Protein 8JXO (pdb70)

B-factor: mean 21.48, std 13.14, range [0.66, 64.07]

Sequence (786 aa):
SECCELCVCQKEPGTFGALIAVNTITAIILVAAGAYMAWKTAAGLGWNTRPHGPEGPPEENWLSPGISILCGVMYAFKAIDWASYNDTGESTAFSLNQVWYSDYLITCPLLVLDFCITVNLRYKLVFSSSIACLLAIAVSTFIVDAPYRYYMYGIGLAGFICAGYALWNEINAQREKIPDSAWWYLSAGRLIFFAGWPFFPLLWTLSFHTSGVINEEWYFILHAILDILCKAVFGFFMLGFRLELEELDFKAIEAEQAKLEGSECCELCVCQKEPGTFGALIAVNTITAIILVAAGAYMAWKTAAGLGWNTRPHGPEGPPEENWLSPGISILCGVMYAFKAIDWASYNDTGESTAFSLNQVWYSDYLITCPLLVLDFCITVNLRYKLVFSSSIACLLAIAVSTFIVDAPYRYYMYGIGLAGFICAGYALWNEINAQREKIPDSAWWYLSAGRLIFFAGWPFFPLLWTLSFHTSGVINEEWYFILHAILDILCKAVFGFFMLGFRLELEELDFKAIEAEQAKLEGSECCELCVCQKEPGTFGALIAVNTITAIILVAAGAYMAWKTAAGLGWNTRPHGPEGPPEENWLSPGISILCGVMYAFKAIDWASYNDTGESTAFSLNQVWYSDYLITCPLLVLDFCITVNLRYKLVFSSSIACLLAIAVSTFIVDAPYRYYMYGIGLAGFICAGYALWNEINAQREKIPDSAWWYLSAGRLIFFAGWPFFPLLWTLSFHTSGVINEEWYFILHAILDILCKAVFGFFMLGFRLELEELDFKAIEAEQAKLEG

Radius of gyration: 27.54 Å; Cα contacts (8 Å, |Δi|>4): 1041; chains: 3; bounding box: 55×59×79 Å

Structure (mmCIF, N/CA/C/O backbone):
data_8JXO
#
_entry.id   8JXO
#
loop_
_entity.id
_entity.type
_entity.pdbx_description
1 polymer BlCHR2
2 non-polymer RETINAL
3 non-polymer 'POTASSIUM ION'
4 water water
#
loop_
_atom_site.group_PDB
_atom_site.id
_atom_site.type_symbol
_atom_site.label_atom_id
_atom_site.label_alt_id
_atom_site.label_comp_id
_atom_site.label_asym_id
_atom_site.label_entity_id
_atom_site.label_seq_id
_atom_site.pdbx_PDB_ins_code
_atom_site.Cartn_x
_atom_site.Cartn_y
_atom_site.Cartn_z
_atom_site.occupancy
_atom_site.B_iso_or_equiv
_atom_site.auth_seq_id
_atom_site.auth_comp_id
_atom_site.auth_asym_id
_atom_site.auth_atom_id
_atom_site.pdbx_PDB_model_num
ATOM 1 N N . SER A 1 2 ? 124.952 121.429 149.495 1.00 1.18 2 SER A N 1
ATOM 2 C CA . SER A 1 2 ? 123.593 120.914 149.407 1.00 1.18 2 SER A CA 1
ATOM 3 C C . SER A 1 2 ? 123.307 120.442 148.000 1.00 1.18 2 SER A C 1
ATOM 4 O O . SER A 1 2 ? 124.232 120.231 147.216 1.00 1.18 2 SER A O 1
ATOM 7 N N . GLU A 1 3 ? 122.032 120.244 147.678 1.00 1.57 3 GLU A N 1
ATOM 8 C CA . GLU A 1 3 ? 121.661 119.848 146.326 1.00 1.57 3 GLU A CA 1
ATOM 9 C C . GLU A 1 3 ? 122.076 120.963 145.393 1.00 1.57 3 GLU A C 1
ATOM 10 O O . GLU A 1 3 ? 122.603 120.714 144.310 1.00 1.57 3 GLU A O 1
ATOM 16 N N . CYS A 1 4 ? 121.847 122.201 145.814 1.00 2.44 4 CYS A N 1
ATOM 17 C CA . CYS A 1 4 ? 122.260 123.336 145.007 1.00 2.44 4 CYS A CA 1
ATOM 18 C C . CYS A 1 4 ? 123.709 123.666 145.302 1.00 2.44 4 CYS A C 1
ATOM 19 O O . CYS A 1 4 ? 124.083 123.854 146.459 1.00 2.44 4 CYS A O 1
ATOM 22 N N . CYS A 1 5 ? 124.531 123.728 144.265 1.00 1.58 5 CYS A N 1
ATOM 23 C CA . CYS A 1 5 ? 125.936 124.058 144.451 1.00 1.58 5 CYS A CA 1
ATOM 24 C C . CYS A 1 5 ? 126.062 125.532 144.783 1.00 1.58 5 CYS A C 1
ATOM 25 O O . CYS A 1 5 ? 125.171 126.313 144.471 1.00 1.58 5 CYS A O 1
ATOM 28 N N . GLU A 1 6 ? 127.159 125.921 145.420 1.00 1.16 6 GLU A N 1
ATOM 29 C CA . GLU A 1 6 ? 127.342 127.309 145.829 1.00 1.16 6 GLU A CA 1
ATOM 30 C C . GLU A 1 6 ? 127.019 128.310 144.735 1.00 1.16 6 GLU A C 1
ATOM 31 O O . GLU A 1 6 ? 126.378 129.327 144.991 1.00 1.16 6 GLU A O 1
ATOM 37 N N . LEU A 1 7 ? 127.459 128.033 143.513 1.00 2.19 7 LEU A N 1
ATOM 38 C CA . LEU A 1 7 ? 127.245 128.961 142.413 1.00 2.19 7 LEU A CA 1
ATOM 39 C C . LEU A 1 7 ? 126.064 128.571 141.543 1.00 2.19 7 LEU A C 1
ATOM 40 O O . LEU A 1 7 ? 126.212 128.399 140.340 1.00 2.19 7 LEU A O 1
ATOM 45 N N . CYS A 1 8 ? 124.890 128.436 142.142 1.00 1.94 8 CYS A N 1
ATOM 46 C CA . CYS A 1 8 ? 123.707 128.050 141.385 1.00 1.94 8 CYS A CA 1
ATOM 47 C C . CYS A 1 8 ? 122.583 129.053 141.555 1.00 1.94 8 CYS A C 1
ATOM 48 O O . CYS A 1 8 ? 122.637 129.906 142.437 1.00 1.94 8 CYS A O 1
ATOM 51 N N . VAL A 1 9 ? 121.567 128.966 140.701 1.00 4.40 9 VAL A N 1
ATOM 52 C CA . VAL A 1 9 ? 120.444 129.894 140.772 1.00 4.40 9 VAL A CA 1
ATOM 53 C C . VAL A 1 9 ? 119.486 129.465 141.861 1.00 4.40 9 VAL A C 1
ATOM 54 O O . VAL A 1 9 ? 118.551 130.184 142.194 1.00 4.40 9 VAL A O 1
ATOM 58 N N . CYS A 1 10 ? 119.722 128.291 142.432 1.00 3.07 10 CYS A N 1
ATOM 59 C CA . CYS A 1 10 ? 118.847 127.787 143.477 1.00 3.07 10 CYS A CA 1
ATOM 60 C C . CYS A 1 10 ? 119.274 128.331 144.823 1.00 3.07 10 CYS A C 1
ATOM 61 O O . CYS A 1 10 ? 118.593 128.130 145.824 1.00 3.07 10 CYS A O 1
ATOM 64 N N . GLN A 1 11 ? 120.404 129.027 144.854 1.00 4.93 11 GLN A N 1
ATOM 65 C CA . GLN A 1 11 ? 120.873 129.627 146.090 1.00 4.93 11 GLN A CA 1
ATOM 66 C C . GLN A 1 11 ? 120.478 131.090 146.132 1.00 4.93 11 GLN A C 1
ATOM 67 O O . GLN A 1 11 ? 120.675 131.762 147.141 1.00 4.93 11 GLN A O 1
ATOM 73 N N . LYS A 1 12 ? 119.917 131.589 145.038 1.00 3.79 12 LYS A N 1
ATOM 74 C CA . LYS A 1 12 ? 119.499 132.980 144.985 1.00 3.79 12 LYS A CA 1
ATOM 75 C C . LYS A 1 12 ? 118.138 133.143 145.632 1.00 3.79 12 LYS A C 1
ATOM 76 O O . LYS A 1 12 ? 117.266 132.293 145.461 1.00 3.79 12 LYS A O 1
ATOM 82 N N . GLU A 1 13 ? 117.946 134.228 146.372 1.00 4.51 13 GLU A N 1
ATOM 83 C CA . GLU A 1 13 ? 116.692 134.448 147.089 1.00 4.51 13 GLU A CA 1
ATOM 84 C C . GLU A 1 13 ? 115.583 134.977 146.192 1.00 4.51 13 GLU A C 1
ATOM 85 O O . GLU A 1 13 ? 115.854 135.586 145.162 1.00 4.51 13 GLU A O 1
ATOM 91 N N . PRO A 1 14 ? 114.321 134.735 146.575 1.00 4.78 14 PRO A N 1
ATOM 92 C CA . PRO A 1 14 ? 113.206 135.279 145.799 1.00 4.78 14 PRO A CA 1
ATOM 93 C C . PRO A 1 14 ? 113.290 136.790 145.686 1.00 4.78 14 PRO A C 1
ATOM 94 O O . PRO A 1 14 ? 113.455 137.467 146.697 1.00 4.78 14 PRO A O 1
ATOM 98 N N . GLY A 1 15 ? 113.180 137.316 144.474 1.00 3.53 15 GLY A N 1
ATOM 99 C CA . GLY A 1 15 ? 113.234 138.751 144.274 1.00 3.53 15 GLY A CA 1
ATOM 100 C C . GLY A 1 15 ? 114.518 139.191 143.609 1.00 3.53 15 GLY A C 1
ATOM 101 O O . GLY A 1 15 ? 114.648 140.345 143.206 1.00 3.53 15 GLY A O 1
ATOM 102 N N . THR A 1 16 ? 115.472 138.277 143.479 1.00 2.48 16 THR A N 1
ATOM 103 C CA . THR A 1 16 ? 116.755 138.623 142.888 1.00 2.48 16 THR A CA 1
ATOM 104 C C . THR A 1 16 ? 116.919 138.025 141.503 1.00 2.48 16 THR A C 1
ATOM 105 O O . THR A 1 16 ? 118.040 137.850 141.032 1.00 2.48 16 THR A O 1
ATOM 109 N N . PHE A 1 17 ? 115.815 137.719 140.836 1.00 2.09 17 PHE A N 1
ATOM 110 C CA . PHE A 1 17 ? 115.898 137.081 139.529 1.00 2.09 17 PHE A CA 1
ATOM 111 C C . PHE A 1 17 ? 115.522 138.011 138.393 1.00 2.09 17 PHE A C 1
ATOM 112 O O . PHE A 1 17 ? 115.470 137.582 137.247 1.00 2.09 17 PHE A O 1
ATOM 120 N N . GLY A 1 18 ? 115.260 139.280 138.695 1.00 1.52 18 GLY A N 1
ATOM 121 C CA . GLY A 1 18 ? 114.856 140.227 137.673 1.00 1.52 18 GLY A CA 1
ATOM 122 C C . GLY A 1 18 ? 115.743 140.252 136.453 1.00 1.52 18 GLY A C 1
ATOM 123 O O . GLY A 1 18 ? 115.241 140.280 135.339 1.00 1.52 18 GLY A O 1
ATOM 124 N N . ALA A 1 19 ? 117.057 140.235 136.653 1.00 1.75 19 ALA A N 1
ATOM 125 C CA . ALA A 1 19 ? 117.998 140.224 135.540 1.00 1.75 19 ALA A CA 1
ATOM 126 C C . ALA A 1 19 ? 117.753 139.053 134.614 1.00 1.75 19 ALA A C 1
ATOM 127 O O . ALA A 1 19 ? 117.688 139.223 133.411 1.00 1.75 19 ALA A O 1
ATOM 129 N N . LEU A 1 20 ? 117.611 137.865 135.177 1.00 1.71 20 LEU A N 1
ATOM 130 C CA . LEU A 1 20 ? 117.393 136.681 134.368 1.00 1.71 20 LEU A CA 1
ATOM 131 C C . LEU A 1 20 ? 116.093 136.748 133.586 1.00 1.71 20 LEU A C 1
ATOM 132 O O . LEU A 1 20 ? 116.080 136.441 132.405 1.00 1.71 20 LEU A O 1
ATOM 137 N N . ILE A 1 21 ? 115.003 137.162 134.222 1.00 1.05 21 ILE A N 1
ATOM 138 C CA . ILE A 1 21 ? 113.742 137.315 133.504 1.00 1.05 21 ILE A CA 1
ATOM 139 C C . ILE A 1 21 ? 113.921 138.295 132.364 1.00 1.05 21 ILE A C 1
ATOM 140 O O . ILE A 1 21 ? 113.544 138.000 131.242 1.00 1.05 21 ILE A O 1
ATOM 145 N N . ALA A 1 22 ? 114.510 139.453 132.643 1.00 1.43 22 ALA A N 1
ATOM 146 C CA . ALA A 1 22 ? 114.720 140.465 131.614 1.00 1.43 22 ALA A CA 1
ATOM 147 C C . ALA A 1 22 ? 115.514 139.938 130.434 1.00 1.43 22 ALA A C 1
ATOM 148 O O . ALA A 1 22 ? 115.062 140.028 129.307 1.00 1.43 22 ALA A O 1
ATOM 150 N N . VAL A 1 23 ? 116.688 139.378 130.685 1.00 1.46 23 VAL A N 1
ATOM 151 C CA . VAL A 1 23 ? 117.509 138.824 129.617 1.00 1.46 23 VAL A CA 1
ATOM 152 C C . VAL A 1 23 ? 116.718 137.812 128.810 1.00 1.46 23 VAL A C 1
ATOM 153 O O . VAL A 1 23 ? 116.671 137.895 127.590 1.00 1.46 23 VAL A O 1
ATOM 157 N N . ASN A 1 24 ? 116.046 136.886 129.477 1.00 0.98 24 ASN A N 1
ATOM 158 C CA . ASN A 1 24 ? 115.330 135.843 128.760 1.00 0.98 24 ASN A CA 1
ATOM 159 C C . ASN A 1 24 ? 114.107 136.341 128.001 1.00 0.98 24 ASN A C 1
ATOM 160 O O . ASN A 1 24 ? 113.784 135.793 126.960 1.00 0.98 24 ASN A O 1
ATOM 165 N N . THR A 1 25 ? 113.441 137.386 128.483 1.00 1.20 25 THR A N 1
ATOM 166 C CA . THR A 1 25 ? 112.322 137.948 127.731 1.00 1.20 25 THR A CA 1
ATOM 167 C C . THR A 1 25 ? 112.850 138.685 126.525 1.00 1.20 25 THR A C 1
ATOM 168 O O . THR A 1 25 ? 112.299 138.568 125.448 1.00 1.20 25 THR A O 1
ATOM 172 N N . ILE A 1 26 ? 113.921 139.446 126.702 1.00 1.65 26 ILE A N 1
ATOM 173 C CA . ILE A 1 26 ? 114.504 140.187 125.595 1.00 1.65 26 ILE A CA 1
ATOM 174 C C . ILE A 1 26 ? 114.953 139.226 124.502 1.00 1.65 26 ILE A C 1
ATOM 175 O O . ILE A 1 26 ? 114.645 139.426 123.339 1.00 1.65 26 ILE A O 1
ATOM 180 N N . THR A 1 27 ? 115.625 138.146 124.877 1.00 1.46 27 THR A N 1
ATOM 181 C CA . THR A 1 27 ? 116.073 137.185 123.890 1.00 1.46 27 THR A CA 1
ATOM 182 C C . THR A 1 27 ? 114.908 136.475 123.252 1.00 1.46 27 THR A C 1
ATOM 183 O O . THR A 1 27 ? 114.959 136.177 122.076 1.00 1.46 27 THR A O 1
ATOM 187 N N . ALA A 1 28 ? 113.848 136.211 124.005 1.00 1.63 28 ALA A N 1
ATOM 188 C CA . ALA A 1 28 ? 112.659 135.609 123.421 1.00 1.63 28 ALA A CA 1
ATOM 189 C C . ALA A 1 28 ? 112.135 136.507 122.335 1.00 1.63 28 ALA A C 1
ATOM 190 O O . ALA A 1 28 ? 111.914 136.059 121.225 1.00 1.63 28 ALA A O 1
ATOM 192 N N . ILE A 1 29 ? 111.937 137.782 122.649 1.00 2.04 29 ILE A N 1
ATOM 193 C CA . ILE A 1 29 ? 111.474 138.740 121.659 1.00 2.04 29 ILE A CA 1
ATOM 194 C C . ILE A 1 29 ? 112.394 138.743 120.450 1.00 2.04 29 ILE A C 1
ATOM 195 O O . ILE A 1 29 ? 111.934 138.546 119.342 1.00 2.04 29 ILE A O 1
ATOM 200 N N . ILE A 1 30 ? 113.692 138.934 120.661 1.00 3.19 30 ILE A N 1
ATOM 201 C CA . ILE A 1 30 ? 114.649 138.961 119.561 1.00 3.19 30 ILE A CA 1
ATOM 202 C C . ILE A 1 30 ? 114.527 137.724 118.691 1.00 3.19 30 ILE A C 1
ATOM 203 O O . ILE A 1 30 ? 114.313 137.839 117.499 1.00 3.19 30 ILE A O 1
ATOM 208 N N . LEU A 1 31 ? 114.622 136.544 119.283 1.00 3.59 31 LEU A N 1
ATOM 209 C CA . LEU A 1 31 ? 114.576 135.312 118.507 1.00 3.59 31 LEU A CA 1
ATOM 210 C C . LEU A 1 31 ? 113.263 135.143 117.759 1.00 3.59 31 LEU A C 1
ATOM 211 O O . LEU A 1 31 ? 113.265 134.806 116.584 1.00 3.59 31 LEU A O 1
ATOM 216 N N . VAL A 1 32 ? 112.143 135.392 118.425 1.00 3.69 32 VAL A N 1
ATOM 217 C CA . VAL A 1 32 ? 110.841 135.282 117.775 1.00 3.69 32 VAL A CA 1
ATOM 218 C C . VAL A 1 32 ? 110.708 136.294 116.644 1.00 3.69 32 VAL A C 1
ATOM 219 O O . VAL A 1 32 ? 110.324 135.928 115.545 1.00 3.69 32 VAL A O 1
ATOM 223 N N . ALA A 1 33 ? 111.072 137.550 116.887 1.00 4.06 33 ALA A N 1
ATOM 224 C CA . ALA A 1 33 ? 110.972 138.585 115.861 1.00 4.06 33 ALA A CA 1
ATOM 225 C C . ALA A 1 33 ? 111.930 138.367 114.701 1.00 4.06 33 ALA A C 1
ATOM 226 O O . ALA A 1 33 ? 111.596 138.679 113.566 1.00 4.06 33 ALA A O 1
ATOM 228 N N . ALA A 1 34 ? 113.115 137.841 114.974 1.00 4.08 34 ALA A N 1
ATOM 229 C CA . ALA A 1 34 ? 114.056 137.544 113.910 1.00 4.08 34 ALA A CA 1
ATOM 230 C C . ALA A 1 34 ? 113.476 136.440 113.077 1.00 4.08 34 ALA A C 1
ATOM 231 O O . ALA A 1 34 ? 113.482 136.516 111.859 1.00 4.08 34 ALA A O 1
ATOM 233 N N . GLY A 1 35 ? 112.957 135.414 113.734 1.00 4.49 35 GLY A N 1
ATOM 234 C CA . GLY A 1 35 ? 112.350 134.312 113.025 1.00 4.49 35 GLY A CA 1
ATOM 235 C C . GLY A 1 35 ? 111.123 134.731 112.262 1.00 4.49 35 GLY A C 1
ATOM 236 O O . GLY A 1 35 ? 110.838 134.172 111.222 1.00 4.49 35 GLY A O 1
ATOM 237 N N . ALA A 1 36 ? 110.392 135.716 112.770 1.00 9.14 36 ALA A N 1
ATOM 238 C CA . ALA A 1 36 ? 109.211 136.212 112.084 1.00 9.14 36 ALA A CA 1
ATOM 239 C C . ALA A 1 36 ? 109.594 137.029 110.872 1.00 9.14 36 ALA A C 1
ATOM 240 O O . ALA A 1 36 ? 108.892 136.998 109.873 1.00 9.14 36 ALA A O 1
ATOM 242 N N . TYR A 1 37 ? 110.695 137.768 110.942 1.00 11.56 37 TYR A N 1
ATOM 243 C CA . TYR A 1 37 ? 111.154 138.489 109.766 1.00 11.56 37 TYR A CA 1
ATOM 244 C C . TYR A 1 37 ? 111.595 137.477 108.740 1.00 11.56 37 TYR A C 1
ATOM 245 O O . TYR A 1 37 ? 111.277 137.606 107.570 1.00 11.56 37 TYR A O 1
ATOM 254 N N . MET A 1 38 ? 112.332 136.465 109.175 1.00 11.32 38 MET A N 1
ATOM 255 C CA . MET A 1 38 ? 112.783 135.429 108.268 1.00 11.32 38 MET A CA 1
ATOM 256 C C . MET A 1 38 ? 111.586 134.744 107.643 1.00 11.32 38 MET A C 1
ATOM 257 O O . MET A 1 38 ? 111.596 134.459 106.456 1.00 11.32 38 MET A O 1
ATOM 262 N N . ALA A 1 39 ? 110.544 134.493 108.432 1.00 19.80 39 ALA A N 1
ATOM 263 C CA . ALA A 1 39 ? 109.338 133.853 107.918 1.00 19.80 39 ALA A CA 1
ATOM 264 C C . ALA A 1 39 ? 108.651 134.735 106.910 1.00 19.80 39 ALA A C 1
ATOM 265 O O . ALA A 1 39 ? 108.249 134.267 105.856 1.00 19.80 39 ALA A O 1
ATOM 267 N N . TRP A 1 40 ? 108.519 136.015 107.220 1.00 35.61 40 TRP A N 1
ATOM 268 C CA . TRP A 1 40 ? 107.936 136.937 106.267 1.00 35.61 40 TRP A CA 1
ATOM 269 C C . TRP A 1 40 ? 108.754 136.945 104.986 1.00 35.61 40 TRP A C 1
ATOM 270 O O . TRP A 1 40 ? 108.204 136.800 103.915 1.00 35.61 40 TRP A O 1
ATOM 281 N N . LYS A 1 41 ? 110.066 137.105 105.090 1.00 32.58 41 LYS A N 1
ATOM 282 C CA . LYS A 1 41 ? 110.917 137.160 103.907 1.00 32.58 41 LYS A CA 1
ATOM 283 C C . LYS A 1 41 ? 110.768 135.917 103.039 1.00 32.58 41 LYS A C 1
ATOM 284 O O . LYS A 1 41 ? 110.702 136.023 101.817 1.00 32.58 41 LYS A O 1
ATOM 290 N N . THR A 1 42 ? 110.721 134.743 103.659 1.00 35.30 42 THR A N 1
ATOM 291 C CA . THR A 1 42 ? 110.603 133.513 102.893 1.00 35.30 42 THR A CA 1
ATOM 292 C C . THR A 1 42 ? 109.245 133.415 102.228 1.00 35.30 42 THR A C 1
ATOM 293 O O . THR A 1 42 ? 109.152 133.001 101.084 1.00 35.30 42 THR A O 1
ATOM 297 N N . ALA A 1 43 ? 108.192 133.802 102.934 1.00 40.14 43 ALA A N 1
ATOM 298 C CA . ALA A 1 43 ? 106.853 133.752 102.366 1.00 40.14 43 ALA A CA 1
ATOM 299 C C . ALA A 1 43 ? 106.659 134.794 101.287 1.00 40.14 43 ALA A C 1
ATOM 300 O O . ALA A 1 43 ? 106.198 134.472 100.195 1.00 40.14 43 ALA A O 1
ATOM 302 N N . ALA A 1 44 ? 107.007 136.042 101.579 1.00 38.10 44 ALA A N 1
ATOM 303 C CA . ALA A 1 44 ? 106.805 137.133 100.631 1.00 38.10 44 ALA A CA 1
ATOM 304 C C . ALA A 1 44 ? 107.355 136.862 99.247 1.00 38.10 44 ALA A C 1
ATOM 305 O O . ALA A 1 44 ? 106.672 137.091 98.251 1.00 38.10 44 ALA A O 1
ATOM 307 N N . GLY A 1 45 ? 108.588 136.387 99.168 1.00 41.47 45 GLY A N 1
ATOM 308 C CA . GLY A 1 45 ? 109.168 136.190 97.864 1.00 41.47 45 GLY A CA 1
ATOM 309 C C . GLY A 1 45 ? 110.376 135.308 97.750 1.00 41.47 45 GLY A C 1
ATOM 310 O O . GLY A 1 45 ? 110.819 134.712 98.726 1.00 41.47 45 GLY A O 1
ATOM 311 N N . LEU A 1 46 ? 110.915 135.224 96.545 1.00 34.82 46 LEU A N 1
ATOM 312 C CA . LEU A 1 46 ? 112.054 134.365 96.312 1.00 34.82 46 LEU A CA 1
ATOM 313 C C . LEU A 1 46 ? 113.347 135.044 96.697 1.00 34.82 46 LEU A C 1
ATOM 314 O O . LEU A 1 46 ? 113.950 134.691 97.700 1.00 34.82 46 LEU A O 1
ATOM 319 N N . GLY A 1 47 ? 113.779 136.026 95.922 1.00 34.06 47 GLY A N 1
ATOM 320 C CA . GLY A 1 47 ? 115.065 136.631 96.195 1.00 34.06 47 GLY A CA 1
ATOM 321 C C . GLY A 1 47 ? 115.067 137.864 97.053 1.00 34.06 47 GLY A C 1
ATOM 322 O O . GLY A 1 47 ? 114.216 138.033 97.921 1.00 34.06 47 GLY A O 1
ATOM 323 N N . TRP A 1 48 ? 116.033 138.739 96.812 1.00 25.82 48 TRP A N 1
ATOM 324 C CA . TRP A 1 48 ? 116.134 139.966 97.581 1.00 25.82 48 TRP A CA 1
ATOM 325 C C . TRP A 1 48 ? 115.007 140.903 97.228 1.00 25.82 48 TRP A C 1
ATOM 326 O O . TRP A 1 48 ? 114.511 141.634 98.083 1.00 25.82 48 TRP A O 1
ATOM 337 N N . ASN A 1 49 ? 114.590 140.887 95.970 1.00 22.76 49 ASN A N 1
ATOM 338 C CA . ASN A 1 49 ? 113.507 141.751 95.530 1.00 22.76 49 ASN A CA 1
ATOM 339 C C . ASN A 1 49 ? 112.173 141.037 95.592 1.00 22.76 49 ASN A C 1
ATOM 340 O O . ASN A 1 49 ? 111.335 141.251 94.719 1.00 22.76 49 ASN A O 1
ATOM 345 N N . THR A 1 50 ? 111.965 140.210 96.614 1.00 17.82 50 THR A N 1
ATOM 346 C CA . THR A 1 50 ? 110.716 139.459 96.793 1.00 17.82 50 THR A CA 1
ATOM 347 C C . THR A 1 50 ? 109.956 139.075 95.531 1.00 17.82 50 THR A C 1
ATOM 348 O O . THR A 1 50 ? 108.845 139.545 95.301 1.00 17.82 50 THR A O 1
ATOM 352 N N . ARG A 1 51 ? 110.560 138.235 94.701 1.00 14.25 51 ARG A N 1
ATOM 353 C CA . ARG A 1 51 ? 109.913 137.819 93.467 1.00 14.25 51 ARG A CA 1
ATOM 354 C C . ARG A 1 51 ? 108.803 136.843 93.796 1.00 14.25 51 ARG A C 1
ATOM 355 O O . ARG A 1 51 ? 109.015 135.910 94.559 1.00 14.25 51 ARG A O 1
ATOM 363 N N . PRO A 1 52 ? 107.609 137.055 93.230 1.00 21.34 52 PRO A N 1
ATOM 364 C CA . PRO A 1 52 ? 106.462 136.187 93.522 1.00 21.34 52 PRO A CA 1
ATOM 365 C C . PRO A 1 52 ? 106.850 134.722 93.503 1.00 21.34 52 PRO A C 1
ATOM 366 O O . PRO A 1 52 ? 107.423 134.277 92.514 1.00 21.34 52 PRO A O 1
ATOM 370 N N . HIS A 1 53 ? 106.534 133.983 94.560 1.00 21.78 53 HIS A N 1
ATOM 371 C CA . HIS A 1 53 ? 106.950 132.585 94.651 1.00 21.78 53 HIS A CA 1
ATOM 372 C C . HIS A 1 53 ? 106.404 131.678 93.557 1.00 21.78 53 HIS A C 1
ATOM 373 O O . HIS A 1 53 ? 107.075 131.424 92.556 1.00 21.78 53 HIS A O 1
ATOM 380 N N . GLY A 1 54 ? 105.200 131.161 93.752 1.00 21.74 54 GLY A N 1
ATOM 381 C CA . GLY A 1 54 ? 104.620 130.260 92.773 1.00 21.74 54 GLY A CA 1
ATOM 382 C C . GLY A 1 54 ? 103.515 129.411 93.356 1.00 21.74 54 GLY A C 1
ATOM 383 O O . GLY A 1 54 ? 103.122 129.606 94.505 1.00 21.74 54 GLY A O 1
ATOM 384 N N . PRO A 1 55 ? 103.004 128.458 92.570 1.00 26.39 55 PRO A N 1
ATOM 385 C CA . PRO A 1 55 ? 101.908 127.599 93.031 1.00 26.39 55 PRO A CA 1
ATOM 386 C C . PRO A 1 55 ? 102.290 126.797 94.263 1.00 26.39 55 PRO A C 1
ATOM 387 O O . PRO A 1 55 ? 101.533 126.773 95.229 1.00 26.39 55 PRO A O 1
ATOM 391 N N . GLU A 1 56 ? 103.448 126.147 94.230 1.00 17.19 56 GLU A N 1
ATOM 392 C CA . GLU A 1 56 ? 103.895 125.335 95.355 1.00 17.19 56 GLU A CA 1
ATOM 393 C C . GLU A 1 56 ? 104.275 126.183 96.557 1.00 17.19 56 GLU A C 1
ATOM 394 O O . GLU A 1 56 ? 104.212 125.717 97.692 1.00 17.19 56 GLU A O 1
ATOM 400 N N . GLY A 1 57 ? 104.680 127.423 96.316 1.00 12.69 57 GLY A N 1
ATOM 401 C CA . GLY A 1 57 ? 105.043 128.309 97.404 1.00 12.69 57 GLY A CA 1
ATOM 402 C C . GLY A 1 57 ? 106.448 128.065 97.903 1.00 12.69 57 GLY A C 1
ATOM 403 O O . GLY A 1 57 ? 107.230 127.377 97.249 1.00 12.69 57 GLY A O 1
ATOM 404 N N . PRO A 1 58 ? 106.783 128.632 99.069 1.00 11.34 58 PRO A N 1
ATOM 405 C CA . PRO A 1 58 ? 108.124 128.459 99.630 1.00 11.34 58 PRO A CA 1
ATOM 406 C C . PRO A 1 58 ? 108.388 127.010 99.980 1.00 11.34 58 PRO A C 1
ATOM 407 O O . PRO A 1 58 ? 107.503 126.349 100.518 1.00 11.34 58 PRO A O 1
ATOM 411 N N . PRO A 1 59 ? 109.590 126.510 99.671 1.00 9.94 59 PRO A N 1
ATOM 412 C CA . PRO A 1 59 ? 109.943 125.136 100.030 1.00 9.94 59 PRO A CA 1
ATOM 413 C C . PRO A 1 59 ? 109.801 124.890 101.527 1.00 9.94 59 PRO A C 1
ATOM 414 O O . PRO A 1 59 ? 109.920 125.823 102.315 1.00 9.94 59 PRO A O 1
ATOM 418 N N . GLU A 1 60 ? 109.561 123.649 101.925 1.00 6.54 60 GLU A N 1
ATOM 419 C CA . GLU A 1 60 ? 109.357 123.345 103.337 1.00 6.54 60 GLU A CA 1
ATOM 420 C C . GLU A 1 60 ? 110.611 123.562 104.160 1.00 6.54 60 GLU A C 1
ATOM 421 O O . GLU A 1 60 ? 110.537 123.742 105.372 1.00 6.54 60 GLU A O 1
ATOM 427 N N . GLU A 1 61 ? 111.767 123.541 103.512 1.00 8.65 61 GLU A N 1
ATOM 428 C CA . GLU A 1 61 ? 113.022 123.758 104.212 1.00 8.65 61 GLU A CA 1
ATOM 429 C C . GLU A 1 61 ? 113.274 125.240 104.418 1.00 8.65 61 GLU A C 1
ATOM 430 O O . GLU A 1 61 ? 114.101 125.619 105.243 1.00 8.65 61 GLU A O 1
ATOM 436 N N . ASN A 1 62 ? 112.575 126.084 103.670 1.00 5.82 62 ASN A N 1
ATOM 437 C CA . ASN A 1 62 ? 112.711 127.519 103.865 1.00 5.82 62 ASN A CA 1
ATOM 438 C C . ASN A 1 62 ? 112.112 127.894 105.205 1.00 5.82 62 ASN A C 1
ATOM 439 O O . ASN A 1 62 ? 112.312 129.006 105.672 1.00 5.82 62 ASN A O 1
ATOM 444 N N . TRP A 1 63 ? 111.363 126.982 105.817 1.00 4.47 63 TRP A N 1
ATOM 445 C CA . TRP A 1 63 ? 110.788 127.206 107.139 1.00 4.47 63 TRP A CA 1
ATOM 446 C C . TRP A 1 63 ? 111.597 126.633 108.284 1.00 4.47 63 TRP A C 1
ATOM 447 O O . TRP A 1 63 ? 111.333 126.952 109.433 1.00 4.47 63 TRP A O 1
ATOM 458 N N . LEU A 1 64 ? 112.570 125.779 107.991 1.00 3.66 64 LEU A N 1
ATOM 459 C CA . LEU A 1 64 ? 113.430 125.254 109.037 1.00 3.66 64 LEU A CA 1
ATOM 460 C C . LEU A 1 64 ? 114.129 126.408 109.726 1.00 3.66 64 LEU A C 1
ATOM 461 O O . LEU A 1 64 ? 114.078 126.509 110.940 1.00 3.66 64 LEU A O 1
ATOM 466 N N . SER A 1 65 ? 114.736 127.334 108.986 1.00 4.83 65 SER A N 1
ATOM 467 C CA . SER A 1 65 ? 115.466 128.469 109.599 1.00 4.83 65 SER A CA 1
ATOM 468 C C . SER A 1 65 ? 114.577 129.412 110.461 1.00 4.83 65 SER A C 1
ATOM 469 O O . SER A 1 65 ? 114.884 129.574 111.641 1.00 4.83 65 SER A O 1
ATOM 472 N N . PRO A 1 66 ? 113.502 130.068 109.892 1.00 2.34 66 PRO A N 1
ATOM 473 C CA . PRO A 1 66 ? 112.644 130.847 110.798 1.00 2.34 66 PRO A CA 1
ATOM 474 C C . PRO A 1 66 ? 112.169 129.971 111.927 1.00 2.34 66 PRO A C 1
ATOM 475 O O . PRO A 1 66 ? 112.144 130.413 113.075 1.00 2.34 66 PRO A O 1
ATOM 479 N N . GLY A 1 67 ? 111.799 128.739 111.606 1.00 1.95 67 GLY A N 1
ATOM 480 C CA . GLY A 1 67 ? 111.310 127.812 112.604 1.00 1.95 67 GLY A CA 1
ATOM 481 C C . GLY A 1 67 ? 112.147 127.761 113.848 1.00 1.95 67 GLY A C 1
ATOM 482 O O . GLY A 1 67 ? 111.631 128.023 114.908 1.00 1.95 67 GLY A O 1
ATOM 483 N N . ILE A 1 68 ? 113.426 127.433 113.726 1.00 1.94 68 ILE A N 1
ATOM 484 C CA . ILE A 1 68 ? 114.300 127.319 114.889 1.00 1.94 68 ILE A CA 1
ATOM 485 C C . ILE A 1 68 ? 114.310 128.595 115.709 1.00 1.94 68 ILE A C 1
ATOM 486 O O . ILE A 1 68 ? 114.112 128.553 116.911 1.00 1.94 68 ILE A O 1
ATOM 491 N N . SER A 1 69 ? 114.527 129.729 115.065 1.00 1.79 69 SER A N 1
ATOM 492 C CA . SER A 1 69 ? 114.546 130.999 115.771 1.00 1.79 69 SER A CA 1
ATOM 493 C C . SER A 1 69 ? 113.264 131.241 116.558 1.00 1.79 69 SER A C 1
ATOM 494 O O . SER A 1 69 ? 113.316 131.642 117.711 1.00 1.79 69 SER A O 1
ATOM 497 N N . ILE A 1 70 ? 112.113 130.994 115.946 1.00 1.21 70 ILE A N 1
ATOM 498 C CA . ILE A 1 70 ? 110.845 131.191 116.643 1.00 1.21 70 ILE A CA 1
ATOM 499 C C . ILE A 1 70 ? 110.693 130.220 117.807 1.00 1.21 70 ILE A C 1
ATOM 500 O O . ILE A 1 70 ? 110.299 130.614 118.899 1.00 1.21 70 ILE A O 1
ATOM 505 N N . LEU A 1 71 ? 111.026 128.955 117.592 1.00 0.76 71 LEU A N 1
ATOM 506 C CA . LEU A 1 71 ? 110.904 127.943 118.631 1.00 0.76 71 LEU A CA 1
ATOM 507 C C . LEU A 1 71 ? 111.844 128.236 119.786 1.00 0.76 71 LEU A C 1
ATOM 508 O O . LEU A 1 71 ? 111.477 128.052 120.951 1.00 0.76 71 LEU A O 1
ATOM 513 N N . CYS A 1 72 ? 113.045 128.713 119.477 1.00 0.66 72 CYS A N 1
ATOM 514 C CA . CYS A 1 72 ? 113.975 129.061 120.536 1.00 0.66 72 CYS A CA 1
ATOM 515 C C . CYS A 1 72 ? 113.473 130.273 121.295 1.00 0.66 72 CYS A C 1
ATOM 516 O O . CYS A 1 72 ? 113.752 130.419 122.471 1.00 0.66 72 CYS A O 1
ATOM 519 N N . GLY A 1 73 ? 112.711 131.120 120.620 1.00 0.75 73 GLY A N 1
ATOM 520 C CA . GLY A 1 73 ? 112.138 132.272 121.278 1.00 0.75 73 GLY A CA 1
ATOM 521 C C . GLY A 1 73 ? 111.016 131.822 122.172 1.00 0.75 73 GLY A C 1
ATOM 522 O O . GLY A 1 73 ? 110.857 132.354 123.247 1.00 0.75 73 GLY A O 1
ATOM 523 N N . VAL A 1 74 ? 110.236 130.838 121.744 1.00 0.84 74 VAL A N 1
ATOM 524 C CA . VAL A 1 74 ? 109.174 130.296 122.587 1.00 0.84 74 VAL A CA 1
ATOM 525 C C . VAL A 1 74 ? 109.810 129.603 123.774 1.00 0.84 74 VAL A C 1
ATOM 526 O O . VAL A 1 74 ? 109.334 129.725 124.905 1.00 0.84 74 VAL A O 1
ATOM 530 N N . MET A 1 75 ? 110.905 128.895 123.533 1.00 0.81 75 MET A N 1
ATOM 531 C CA . MET A 1 75 ? 111.621 128.257 124.621 1.00 0.81 75 MET A CA 1
ATOM 532 C C . MET A 1 75 ? 112.076 129.301 125.605 1.00 0.81 75 MET A C 1
ATOM 533 O O . MET A 1 75 ? 111.987 129.090 126.798 1.00 0.81 75 MET A O 1
ATOM 538 N N . TYR A 1 76 ? 112.580 130.429 125.118 1.00 0.88 76 TYR A N 1
ATOM 539 C CA . TYR A 1 76 ? 113.116 131.433 126.023 1.00 0.88 76 TYR A CA 1
ATOM 540 C C . TYR A 1 76 ? 112.014 132.147 126.755 1.00 0.88 76 TYR A C 1
ATOM 541 O O . TYR A 1 76 ? 112.223 132.605 127.862 1.00 0.88 76 TYR A O 1
ATOM 550 N N . ALA A 1 77 ? 110.834 132.228 126.160 1.00 1.38 77 ALA A N 1
ATOM 551 C CA . ALA A 1 77 ? 109.694 132.819 126.839 1.00 1.38 77 ALA A CA 1
ATOM 552 C C . ALA A 1 77 ? 109.296 131.893 127.960 1.00 1.38 77 ALA A C 1
ATOM 553 O O . ALA A 1 77 ? 108.972 132.339 129.051 1.00 1.38 77 ALA A O 1
ATOM 555 N N . PHE A 1 78 ? 109.330 130.592 127.704 1.00 1.50 78 PHE A N 1
ATOM 556 C CA . PHE A 1 78 ? 109.020 129.631 128.750 1.00 1.50 78 PHE A CA 1
ATOM 557 C C . PHE A 1 78 ? 110.057 129.708 129.852 1.00 1.50 78 PHE A C 1
ATOM 558 O O . PHE A 1 78 ? 109.738 129.500 131.026 1.00 1.50 78 PHE A O 1
ATOM 566 N N . LYS A 1 79 ? 111.297 130.014 129.483 1.00 1.42 79 LYS A N 1
ATOM 567 C CA . LYS A 1 79 ? 112.365 130.103 130.463 1.00 1.42 79 LYS A CA 1
ATOM 568 C C . LYS A 1 79 ? 112.165 131.329 131.321 1.00 1.42 79 LYS A C 1
ATOM 569 O O . LYS A 1 79 ? 112.429 131.297 132.516 1.00 1.42 79 LYS A O 1
ATOM 575 N N . ALA A 1 80 ? 111.686 132.408 130.718 1.00 1.77 80 ALA A N 1
ATOM 576 C CA . ALA A 1 80 ? 111.461 133.637 131.451 1.00 1.77 80 ALA A CA 1
ATOM 577 C C . ALA A 1 80 ? 110.252 133.492 132.341 1.00 1.77 80 ALA A C 1
ATOM 578 O O . ALA A 1 80 ? 110.193 134.092 133.418 1.00 1.77 80 ALA A O 1
ATOM 580 N N . ILE A 1 81 ? 109.280 132.695 131.905 1.00 1.01 81 ILE A N 1
ATOM 581 C CA . ILE A 1 81 ? 108.133 132.465 132.773 1.00 1.01 81 ILE A CA 1
ATOM 582 C C . ILE A 1 81 ? 108.647 131.685 133.954 1.00 1.01 81 ILE A C 1
ATOM 583 O O . ILE A 1 81 ? 108.314 131.994 135.086 1.00 1.01 81 ILE A O 1
ATOM 588 N N . ASP A 1 82 ? 109.502 130.705 133.696 1.00 1.44 82 ASP A N 1
ATOM 589 C CA . ASP A 1 82 ? 110.077 129.901 134.752 1.00 1.44 82 ASP A CA 1
ATOM 590 C C . ASP A 1 82 ? 110.860 130.762 135.699 1.00 1.44 82 ASP A C 1
ATOM 591 O O . ASP A 1 82 ? 110.728 130.590 136.873 1.00 1.44 82 ASP A O 1
ATOM 596 N N . TRP A 1 83 ? 111.671 131.689 135.183 1.00 1.61 83 TRP A N 1
ATOM 597 C CA . TRP A 1 83 ? 112.501 132.573 136.013 1.00 1.61 83 TRP A CA 1
ATOM 598 C C . TRP A 1 83 ? 111.675 133.525 136.839 1.00 1.61 83 TRP A C 1
ATOM 599 O O . TRP A 1 83 ? 112.100 133.947 137.906 1.00 1.61 83 TRP A O 1
ATOM 610 N N . ALA A 1 84 ? 110.455 133.807 136.389 1.00 2.02 84 ALA A N 1
ATOM 611 C CA . ALA A 1 84 ? 109.552 134.669 137.149 1.00 2.02 84 ALA A CA 1
ATOM 612 C C . ALA A 1 84 ? 108.985 133.924 138.338 1.00 2.02 84 ALA A C 1
ATOM 613 O O . ALA A 1 84 ? 108.638 134.534 139.339 1.00 2.02 84 ALA A O 1
ATOM 615 N N . SER A 1 85 ? 108.884 132.604 138.236 1.00 2.31 85 SER A N 1
ATOM 616 C CA . SER A 1 85 ? 108.409 131.803 139.354 1.00 2.31 85 SER A CA 1
ATOM 617 C C . SER A 1 85 ? 109.508 131.723 140.376 1.00 2.31 85 SER A C 1
ATOM 618 O O . SER A 1 85 ? 109.251 131.615 141.563 1.00 2.31 85 SER A O 1
ATOM 621 N N . TYR A 1 86 ? 110.749 131.782 139.919 1.00 30.00 86 TYR A N 1
ATOM 622 C CA . TYR A 1 86 ? 111.880 131.754 140.822 1.00 30.00 86 TYR A CA 1
ATOM 623 C C . TYR A 1 86 ? 111.974 133.093 141.526 1.00 30.00 86 TYR A C 1
ATOM 624 O O . TYR A 1 86 ? 112.472 133.178 142.641 1.00 30.00 86 TYR A O 1
ATOM 633 N N . ASN A 1 87 ? 111.502 134.150 140.877 1.00 30.00 87 ASN A N 1
ATOM 634 C CA . ASN A 1 87 ? 111.538 135.480 141.470 1.00 30.00 87 ASN A CA 1
ATOM 635 C C . ASN A 1 87 ? 110.479 135.582 142.547 1.00 30.00 87 ASN A C 1
ATOM 636 O O . ASN A 1 87 ? 110.646 136.299 143.523 1.00 30.00 87 ASN A O 1
ATOM 641 N N . ASP A 1 88 ? 109.379 134.863 142.374 1.00 30.00 88 ASP A N 1
ATOM 642 C CA . ASP A 1 88 ? 108.288 134.940 143.331 1.00 30.00 88 ASP A CA 1
ATOM 643 C C . ASP A 1 88 ? 108.324 133.792 144.321 1.00 30.00 88 ASP A C 1
ATOM 644 O O . ASP A 1 88 ? 108.661 133.984 145.486 1.00 30.00 88 ASP A O 1
ATOM 649 N N . THR A 1 89 ? 107.979 132.595 143.862 1.00 30.00 89 THR A N 1
ATOM 650 C CA . THR A 1 89 ? 107.957 131.434 144.740 1.00 30.00 89 THR A CA 1
ATOM 651 C C . THR A 1 89 ? 109.346 131.056 145.223 1.00 30.00 89 THR A C 1
ATOM 652 O O . THR A 1 89 ? 109.498 130.521 146.317 1.00 30.00 89 THR A O 1
ATOM 656 N N . GLY A 1 90 ? 110.360 131.320 144.410 1.00 1.60 90 GLY A N 1
ATOM 657 C CA . GLY A 1 90 ? 111.722 130.992 144.783 1.00 1.60 90 GLY A CA 1
ATOM 658 C C . GLY A 1 90 ? 112.071 129.551 144.501 1.00 1.60 90 GLY A C 1
ATOM 659 O O . GLY A 1 90 ? 113.086 129.065 144.998 1.00 1.60 90 GLY A O 1
ATOM 660 N N . GLU A 1 91 ? 111.262 128.863 143.700 1.00 1.77 91 GLU A N 1
ATOM 661 C CA . GLU A 1 91 ? 111.500 127.440 143.474 1.00 1.77 91 GLU A CA 1
ATOM 662 C C . GLU A 1 91 ? 111.117 126.900 142.104 1.00 1.77 91 GLU A C 1
ATOM 663 O O . GLU A 1 91 ? 110.715 125.741 142.012 1.00 1.77 91 GLU A O 1
ATOM 669 N N . SER A 1 92 ? 111.226 127.706 141.053 1.00 2.09 92 SER A N 1
ATOM 670 C CA . SER A 1 92 ? 110.957 127.237 139.677 1.00 2.09 92 SER A CA 1
ATOM 671 C C . SER A 1 92 ? 109.567 126.711 139.343 1.00 2.09 92 SER A C 1
ATOM 672 O O . SER A 1 92 ? 108.663 126.718 140.176 1.00 2.09 92 SER A O 1
ATOM 675 N N . THR A 1 93 ? 109.382 126.280 138.102 1.00 2.28 93 THR A N 1
ATOM 676 C CA . THR A 1 93 ? 108.100 125.721 137.694 1.00 2.28 93 THR A CA 1
ATOM 677 C C . THR A 1 93 ? 108.256 124.222 137.584 1.00 2.28 93 THR A C 1
ATOM 678 O O . THR A 1 93 ? 109.343 123.691 137.798 1.00 2.28 93 THR A O 1
ATOM 682 N N . ALA A 1 94 ? 107.171 123.523 137.277 1.00 3.04 94 ALA A N 1
ATOM 683 C CA . ALA A 1 94 ? 107.245 122.079 137.102 1.00 3.04 94 ALA A CA 1
ATOM 684 C C . ALA A 1 94 ? 107.857 121.807 135.751 1.00 3.04 94 ALA A C 1
ATOM 685 O O . ALA A 1 94 ? 108.695 120.919 135.611 1.00 3.04 94 ALA A O 1
ATOM 687 N N . PHE A 1 95 ? 107.450 122.576 134.748 1.00 5.32 95 PHE A N 1
ATOM 688 C CA . PHE A 1 95 ? 108.025 122.431 133.419 1.00 5.32 95 PHE A CA 1
ATOM 689 C C . PHE A 1 95 ? 109.074 123.511 133.231 1.00 5.32 95 PHE A C 1
ATOM 690 O O . PHE A 1 95 ? 108.783 124.583 132.704 1.00 5.32 95 PHE A O 1
ATOM 698 N N . SER A 1 96 ? 110.282 123.243 133.705 1.00 4.84 96 SER A N 1
ATOM 699 C CA . SER A 1 96 ? 111.341 124.231 133.616 1.00 4.84 96 SER A CA 1
ATOM 700 C C . SER A 1 96 ? 112.319 123.845 132.539 1.00 4.84 96 SER A C 1
ATOM 701 O O . SER A 1 96 ? 112.861 122.743 132.551 1.00 4.84 96 SER A O 1
ATOM 704 N N . LEU A 1 97 ? 112.551 124.750 131.600 1.00 2.95 97 LEU A N 1
ATOM 705 C CA . LEU A 1 97 ? 113.511 124.485 130.542 1.00 2.95 97 LEU A CA 1
ATOM 706 C C . LEU A 1 97 ? 114.874 124.909 131.038 1.00 2.95 97 LEU A C 1
ATOM 707 O O . LEU A 1 97 ? 115.864 124.804 130.318 1.00 2.95 97 LEU A O 1
ATOM 712 N N . ASN A 1 98 ? 114.930 125.386 132.278 1.00 3.43 98 ASN A N 1
ATOM 713 C CA . ASN A 1 98 ? 116.187 125.827 132.858 1.00 3.43 98 ASN A CA 1
ATOM 714 C C . ASN A 1 98 ? 116.777 124.765 133.777 1.00 3.43 98 ASN A C 1
ATOM 715 O O . ASN A 1 98 ? 117.898 124.916 134.252 1.00 3.43 98 ASN A O 1
ATOM 720 N N . GLN A 1 99 ? 116.029 123.694 134.029 1.00 2.38 99 GLN A N 1
ATOM 721 C CA . GLN A 1 99 ? 116.511 122.614 134.889 1.00 2.38 99 GLN A CA 1
ATOM 722 C C . GLN A 1 99 ? 117.629 121.860 134.199 1.00 2.38 99 GLN A C 1
ATOM 723 O O . GLN A 1 99 ? 118.786 121.964 134.599 1.00 2.38 99 GLN A O 1
ATOM 729 N N . VAL A 1 100 ? 117.300 121.101 133.164 1.00 2.58 100 VAL A N 1
ATOM 730 C CA . VAL A 1 100 ? 118.317 120.367 132.425 1.00 2.58 100 VAL A CA 1
ATOM 731 C C . VAL A 1 100 ? 119.073 121.296 131.490 1.00 2.58 100 VAL A C 1
ATOM 732 O O . VAL A 1 100 ? 118.474 121.936 130.630 1.00 2.58 100 VAL A O 1
ATOM 736 N N . TRP A 1 101 ? 120.385 121.380 131.659 1.00 4.05 101 TRP A N 1
ATOM 737 C CA . TRP A 1 101 ? 121.197 122.256 130.826 1.00 4.05 101 TRP A CA 1
ATOM 738 C C . TRP A 1 101 ? 121.423 121.626 129.476 1.00 4.05 101 TRP A C 1
ATOM 739 O O . TRP A 1 101 ? 121.650 120.430 129.408 1.00 4.05 101 TRP A O 1
ATOM 750 N N . TYR A 1 102 ? 121.355 122.413 128.406 1.00 2.79 102 TYR A N 1
ATOM 751 C CA . TYR A 1 102 ? 121.594 121.919 127.045 1.00 2.79 102 TYR A CA 1
ATOM 752 C C . TYR A 1 102 ? 120.562 120.927 126.551 1.00 2.79 102 TYR A C 1
ATOM 753 O O . TYR A 1 102 ? 120.846 120.130 125.664 1.00 2.79 102 TYR A O 1
ATOM 762 N N . SER A 1 103 ? 119.384 120.934 127.157 1.00 3.25 103 SER A N 1
ATOM 763 C CA . SER A 1 103 ? 118.343 119.992 126.774 1.00 3.25 103 SER A CA 1
ATOM 764 C C . SER A 1 103 ? 117.580 120.571 125.619 1.00 3.25 103 SER A C 1
ATOM 765 O O . SER A 1 103 ? 117.050 119.844 124.785 1.00 3.25 103 SER A O 1
ATOM 768 N N . ASP A 1 104 ? 117.524 121.891 125.558 1.00 4.39 104 ASP A N 1
ATOM 769 C CA . ASP A 1 104 ? 116.833 122.560 124.477 1.00 4.39 104 ASP A CA 1
ATOM 770 C C . ASP A 1 104 ? 117.777 122.644 123.303 1.00 4.39 104 ASP A C 1
ATOM 771 O O . ASP A 1 104 ? 117.337 122.692 122.158 1.00 4.39 104 ASP A O 1
ATOM 776 N N . TYR A 1 105 ? 119.079 122.641 123.584 1.00 5.30 105 TYR A N 1
ATOM 777 C CA . TYR A 1 105 ? 120.068 122.746 122.526 1.00 5.30 105 TYR A CA 1
ATOM 778 C C . TYR A 1 105 ? 120.006 121.529 121.649 1.00 5.30 105 TYR A 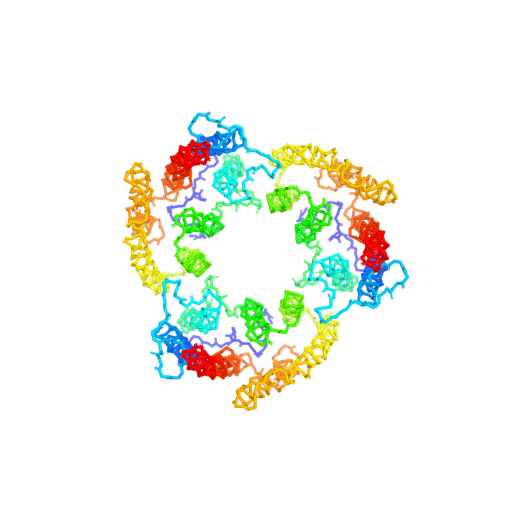C 1
ATOM 779 O O . TYR A 1 105 ? 120.369 121.613 120.487 1.00 5.30 105 TYR A O 1
ATOM 788 N N . LEU A 1 106 ? 119.584 120.389 122.191 1.00 7.29 106 LEU A N 1
ATOM 789 C CA . LEU A 1 106 ? 119.369 119.223 121.335 1.00 7.29 106 LEU A CA 1
ATOM 790 C C . LEU A 1 106 ? 118.532 119.575 120.103 1.00 7.29 106 LEU A C 1
ATOM 791 O O . LEU A 1 106 ? 119.035 119.672 118.973 1.00 7.29 106 LEU A O 1
ATOM 796 N N . ILE A 1 107 ? 117.246 119.802 120.306 1.00 9.84 107 ILE A N 1
ATOM 797 C CA . ILE A 1 107 ? 116.409 120.181 119.183 1.00 9.84 107 ILE A CA 1
ATOM 798 C C . ILE A 1 107 ? 117.071 121.258 118.331 1.00 9.84 107 ILE A C 1
ATOM 799 O O . ILE A 1 107 ? 117.396 121.024 117.133 1.00 9.84 107 ILE A O 1
ATOM 804 N N . THR A 1 108 ? 117.356 122.411 118.944 1.00 10.66 108 THR A N 1
ATOM 805 C CA . THR A 1 108 ? 117.863 123.510 118.106 1.00 10.66 108 THR A CA 1
ATOM 806 C C . THR A 1 108 ? 119.014 123.111 117.191 1.00 10.66 108 THR A C 1
ATOM 807 O O . THR A 1 108 ? 118.986 123.427 116.019 1.00 10.66 108 THR A O 1
ATOM 811 N N . CYS A 1 109 ? 120.005 122.405 117.706 1.00 10.62 109 CYS A N 1
ATOM 812 C CA . CYS A 1 109 ? 121.152 121.935 116.933 1.00 10.62 109 CYS A CA 1
ATOM 813 C C . CYS A 1 109 ? 120.840 120.927 115.842 1.00 10.62 109 CYS A C 1
ATOM 814 O O . CYS A 1 109 ? 121.271 121.092 114.696 1.00 10.62 109 CYS A O 1
ATOM 817 N N . PRO A 1 110 ? 120.201 119.792 116.211 1.00 9.95 110 PRO A N 1
ATOM 818 C CA . PRO A 1 110 ? 119.830 119.017 115.032 1.00 9.95 110 PRO A CA 1
ATOM 819 C C . PRO A 1 110 ? 119.054 119.781 113.975 1.00 9.95 110 PRO A C 1
ATOM 820 O O . PRO A 1 110 ? 119.170 119.416 112.813 1.00 9.95 110 PRO A O 1
ATOM 824 N N . LEU A 1 111 ? 118.299 120.813 114.332 1.00 10.82 111 LEU A N 1
ATOM 825 C CA . LEU A 1 111 ? 117.625 121.547 113.269 1.00 10.82 111 LEU A CA 1
ATOM 826 C C . LEU A 1 111 ? 118.541 122.506 112.484 1.00 10.82 111 LEU A C 1
ATOM 827 O O . LEU A 1 111 ? 118.399 122.621 111.267 1.00 10.82 111 LEU A O 1
ATOM 832 N N . LEU A 1 112 ? 119.470 123.182 113.153 1.00 9.45 112 LEU A N 1
ATOM 833 C CA . LEU A 1 112 ? 120.424 124.086 112.491 1.00 9.45 112 LEU A CA 1
ATOM 834 C C . LEU A 1 112 ? 121.442 123.410 111.575 1.00 9.45 112 LEU A C 1
ATOM 835 O O . LEU A 1 112 ? 121.671 123.880 110.483 1.00 9.45 112 LEU A O 1
ATOM 840 N N . VAL A 1 113 ? 122.095 122.346 112.022 1.00 10.09 113 VAL A N 1
ATOM 841 C CA . VAL A 1 113 ? 123.018 121.623 111.162 1.00 10.09 113 VAL A CA 1
ATOM 842 C C . VAL A 1 113 ? 122.267 121.120 109.948 1.00 10.09 113 VAL A C 1
ATOM 843 O O . VAL A 1 113 ? 122.774 121.197 108.840 1.00 10.09 113 VAL A O 1
ATOM 847 N N . LEU A 1 114 ? 121.047 120.637 110.133 1.00 15.20 114 LEU A N 1
ATOM 848 C CA . LEU A 1 114 ? 120.245 120.217 108.993 1.00 15.20 114 LEU A CA 1
ATOM 849 C C . LEU A 1 114 ? 120.053 121.384 108.047 1.00 15.20 114 LEU A C 1
ATOM 850 O O . LEU A 1 114 ? 120.269 121.239 106.860 1.00 15.20 114 LEU A O 1
ATOM 855 N N . ASP A 1 115 ? 119.649 122.535 108.563 1.00 13.58 115 ASP A N 1
ATOM 856 C CA . ASP A 1 115 ? 119.497 123.724 107.735 1.00 13.58 115 ASP A CA 1
ATOM 857 C C . ASP A 1 115 ? 120.737 123.980 106.913 1.00 13.58 115 ASP A C 1
ATOM 858 O O . ASP A 1 115 ? 120.663 124.043 105.693 1.00 13.58 115 ASP A O 1
ATOM 863 N N . PHE A 1 116 ? 121.874 124.166 107.563 1.00 13.69 116 PHE A N 1
ATOM 864 C CA . PHE A 1 116 ? 123.109 124.418 106.851 1.00 13.69 116 PHE A CA 1
ATOM 865 C C . PHE A 1 116 ? 123.286 123.375 105.763 1.00 13.69 116 PHE A C 1
ATOM 866 O O . PHE A 1 116 ? 123.459 123.710 104.605 1.00 13.69 116 PHE A O 1
ATOM 874 N N . CYS A 1 117 ? 123.227 122.105 106.129 1.00 13.17 117 CYS A N 1
ATOM 875 C CA . CYS A 1 117 ? 123.443 121.054 105.151 1.00 13.17 117 CYS A CA 1
ATOM 876 C C . CYS A 1 117 ? 122.459 121.022 103.992 1.00 13.17 117 CYS A C 1
ATOM 877 O O . CYS A 1 117 ? 122.799 120.559 102.923 1.00 13.17 117 CYS A O 1
ATOM 880 N N . ILE A 1 118 ? 121.240 121.496 104.191 1.00 18.74 118 ILE A N 1
ATOM 881 C CA . ILE A 1 118 ? 120.275 121.543 103.105 1.00 18.74 118 ILE A CA 1
ATOM 882 C C . ILE A 1 118 ? 120.547 122.743 102.211 1.00 18.74 118 ILE A C 1
ATOM 883 O O . ILE A 1 118 ? 120.652 122.599 100.994 1.00 18.74 118 ILE A O 1
ATOM 888 N N . THR A 1 119 ? 120.674 123.924 102.805 1.00 20.45 119 THR A N 1
ATOM 889 C CA . THR A 1 119 ? 120.886 125.142 102.028 1.00 20.45 119 THR A CA 1
ATOM 890 C C . THR A 1 119 ? 122.163 125.105 101.206 1.00 20.45 119 THR A C 1
ATOM 891 O O . THR A 1 119 ? 122.154 125.478 100.037 1.00 20.45 119 THR A O 1
ATOM 895 N N . VAL A 1 120 ? 123.259 124.654 101.803 1.00 18.47 120 VAL A N 1
ATOM 896 C CA . VAL A 1 120 ? 124.536 124.604 101.101 1.00 18.47 120 VAL A CA 1
ATOM 897 C C . VAL A 1 120 ? 124.691 123.276 100.376 1.00 18.47 120 VAL A C 1
ATOM 898 O O . VAL A 1 120 ? 125.717 123.021 99.746 1.00 18.47 120 VAL A O 1
ATOM 902 N N . ASN A 1 121 ? 123.672 122.428 100.445 1.00 21.65 121 ASN A N 1
ATOM 903 C CA . ASN A 1 121 ? 123.733 121.111 99.817 1.00 21.65 121 ASN A CA 1
ATOM 904 C C . ASN A 1 121 ? 124.963 120.349 100.256 1.00 21.65 121 ASN A C 1
ATOM 905 O O . ASN A 1 121 ? 125.620 119.701 99.445 1.00 21.65 121 ASN A O 1
ATOM 910 N N . LEU A 1 122 ? 125.277 120.421 101.543 1.00 15.77 122 LEU A N 1
ATOM 911 C CA . LEU A 1 122 ? 126.409 119.685 102.065 1.00 15.77 122 LEU A CA 1
ATOM 912 C C . LEU A 1 122 ? 125.966 118.246 102.128 1.00 15.77 122 LEU A C 1
ATOM 913 O O . LEU A 1 122 ? 124.806 117.965 102.410 1.00 15.77 122 LEU A O 1
ATOM 918 N N . ARG A 1 123 ? 126.880 117.324 101.870 1.00 13.33 123 ARG A N 1
ATOM 919 C CA . ARG A 1 123 ? 126.534 115.916 101.887 1.00 13.33 123 ARG A CA 1
ATOM 920 C C . ARG A 1 123 ? 126.367 115.402 103.303 1.00 13.33 123 ARG A C 1
ATOM 921 O O . ARG A 1 123 ? 126.635 116.128 104.258 1.00 13.33 123 ARG A O 1
ATOM 929 N N . TYR A 1 124 ? 125.926 114.156 103.444 1.00 11.44 124 TYR A N 1
ATOM 930 C CA . TYR A 1 124 ? 125.743 113.553 104.763 1.00 11.44 124 TYR A CA 1
ATOM 931 C C . TYR A 1 124 ? 124.924 114.439 105.684 1.00 11.44 124 TYR A C 1
ATOM 932 O O . TYR A 1 124 ? 125.247 114.573 106.859 1.00 11.44 124 TYR A O 1
ATOM 941 N N . LYS A 1 125 ? 123.861 115.039 105.161 1.00 14.06 125 LYS A N 1
ATOM 942 C CA . LYS A 1 125 ? 123.042 115.939 105.960 1.00 14.06 125 LYS A CA 1
ATOM 943 C C . LYS A 1 125 ? 122.557 115.298 107.235 1.00 14.06 125 LYS A C 1
ATOM 944 O O . LYS A 1 125 ? 122.733 115.847 108.321 1.00 14.06 125 LYS A O 1
ATOM 950 N N . LEU A 1 126 ? 121.919 114.142 107.096 1.00 13.51 126 LEU A N 1
ATOM 951 C CA . LEU A 1 126 ? 121.364 113.464 108.255 1.00 13.51 126 LEU A CA 1
ATOM 952 C C . LEU A 1 126 ? 122.460 112.979 109.167 1.00 13.51 126 LEU A C 1
ATOM 953 O O . LEU A 1 126 ? 122.347 113.127 110.365 1.00 13.51 126 LEU A O 1
ATOM 958 N N . VAL A 1 127 ? 123.528 112.425 108.609 1.00 12.48 127 VAL A N 1
ATOM 959 C CA . VAL A 1 127 ? 124.655 112.001 109.428 1.00 12.48 127 VAL A CA 1
ATOM 960 C C . VAL A 1 127 ? 125.098 113.130 110.340 1.00 12.48 127 VAL A C 1
ATOM 961 O O . VAL A 1 127 ? 125.084 112.975 111.551 1.00 12.48 127 VAL A O 1
ATOM 965 N N . PHE A 1 128 ? 125.467 114.270 109.767 1.00 11.48 128 PHE A N 1
ATOM 966 C CA . PHE A 1 128 ? 125.901 115.418 110.560 1.00 11.48 128 PHE A CA 1
ATOM 967 C C . PHE A 1 128 ? 124.886 115.805 111.619 1.00 11.48 128 PHE A C 1
ATOM 968 O O . PHE A 1 128 ? 125.240 115.993 112.780 1.00 11.48 128 PHE A O 1
ATOM 976 N N . SER A 1 129 ? 123.622 115.916 111.232 1.00 10.82 129 SER A N 1
ATOM 977 C CA . SER A 1 129 ? 122.596 116.349 112.171 1.00 10.82 129 SER A CA 1
ATOM 978 C C . SER A 1 129 ? 122.419 115.403 113.347 1.00 10.82 129 SER A C 1
ATOM 979 O O . SER A 1 129 ? 122.180 115.847 114.462 1.00 10.82 129 SER A O 1
ATOM 982 N N . SER A 1 130 ? 122.542 114.104 113.106 1.00 9.09 130 SER A N 1
ATOM 983 C CA . SER A 1 130 ? 122.371 113.123 114.170 1.00 9.09 130 SER A CA 1
ATOM 984 C C . SER A 1 130 ? 123.611 113.083 115.038 1.00 9.09 130 SER A C 1
ATOM 985 O O . SER A 1 130 ? 123.531 112.851 116.247 1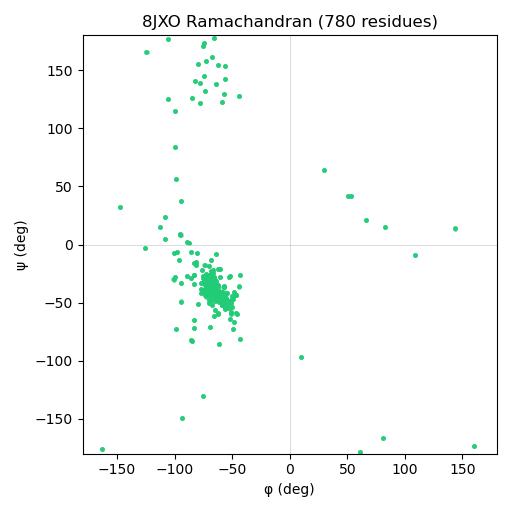.00 9.09 130 SER A O 1
ATOM 988 N N . SER A 1 131 ? 124.764 113.313 114.430 1.00 4.87 131 SER A N 1
ATOM 989 C CA . SER A 1 131 ? 125.988 113.348 115.194 1.00 4.87 131 SER A CA 1
ATOM 990 C C . SER A 1 131 ? 125.881 114.485 116.188 1.00 4.87 131 SER A C 1
ATOM 991 O O . SER A 1 131 ? 126.198 114.317 117.358 1.00 4.87 131 SER A O 1
ATOM 994 N N . ILE A 1 132 ? 125.413 115.643 115.732 1.00 4.64 132 ILE A N 1
ATOM 995 C CA . ILE A 1 132 ? 125.340 116.792 116.623 1.00 4.64 132 ILE A CA 1
ATOM 996 C C . ILE A 1 132 ? 124.315 116.553 117.722 1.00 4.64 132 ILE A C 1
ATOM 997 O O . ILE A 1 132 ? 124.559 116.901 118.870 1.00 4.64 132 ILE A O 1
ATOM 1002 N N . ALA A 1 133 ? 123.206 115.896 117.406 1.00 4.76 133 ALA A N 1
ATOM 1003 C CA . ALA A 1 133 ? 122.228 115.563 118.435 1.00 4.76 133 ALA A CA 1
ATOM 1004 C C . ALA A 1 133 ? 122.851 114.676 119.495 1.00 4.76 133 ALA A C 1
ATOM 1005 O O . ALA A 1 133 ? 122.630 114.875 120.681 1.00 4.76 133 ALA A O 1
ATOM 1007 N N . CYS A 1 134 ? 123.645 113.700 119.075 1.00 3.06 134 CYS A N 1
ATOM 1008 C CA . CYS A 1 134 ? 124.300 112.803 120.018 1.00 3.06 134 CYS A CA 1
ATOM 1009 C C . CYS A 1 134 ? 125.375 113.488 120.841 1.00 3.06 134 CYS A C 1
ATOM 1010 O O . CYS A 1 134 ? 125.558 113.163 122.003 1.00 3.06 134 CYS A O 1
ATOM 1013 N N . LEU A 1 135 ? 126.084 114.444 120.252 1.00 2.56 135 LEU A N 1
ATOM 1014 C CA . LEU A 1 135 ? 127.131 115.163 120.971 1.00 2.56 135 LEU A CA 1
ATOM 1015 C C . LEU A 1 135 ? 126.537 116.172 121.916 1.00 2.56 135 LEU A C 1
ATOM 1016 O O . LEU A 1 135 ? 127.183 116.589 122.869 1.00 2.56 135 LEU A O 1
ATOM 1021 N N . LEU A 1 136 ? 125.302 116.575 121.656 1.00 2.56 136 LEU A N 1
ATOM 1022 C CA . LEU A 1 136 ? 124.632 117.504 122.547 1.00 2.56 136 LEU A CA 1
ATOM 1023 C C . LEU A 1 136 ? 123.786 116.758 123.539 1.00 2.56 136 LEU A C 1
ATOM 1024 O O . LEU A 1 136 ? 123.022 117.371 124.259 1.00 2.56 136 LEU A O 1
ATOM 1029 N N . ALA A 1 137 ? 123.901 115.436 123.567 1.00 2.97 137 ALA A N 1
ATOM 1030 C CA . ALA A 1 137 ? 123.212 114.652 124.573 1.00 2.97 137 ALA A CA 1
ATOM 1031 C C . ALA A 1 137 ? 124.314 114.370 125.552 1.00 2.97 137 ALA A C 1
ATOM 1032 O O . ALA A 1 137 ? 124.077 114.252 126.751 1.00 2.97 137 ALA A O 1
ATOM 1034 N N . ILE A 1 138 ? 125.544 114.286 125.056 1.00 1.46 138 ILE A N 1
ATOM 1035 C CA . ILE A 1 138 ? 126.692 114.103 125.936 1.00 1.46 138 ILE A CA 1
ATOM 1036 C C . ILE A 1 138 ? 126.894 115.408 126.679 1.00 1.46 138 ILE A C 1
ATOM 1037 O O . ILE A 1 138 ? 127.325 115.419 127.827 1.00 1.46 138 ILE A O 1
ATOM 1042 N N . ALA A 1 139 ? 126.551 116.519 126.040 1.00 1.52 139 ALA A N 1
ATOM 1043 C CA . ALA A 1 139 ? 126.672 117.819 126.686 1.00 1.52 139 ALA A CA 1
ATOM 1044 C C . ALA A 1 139 ? 125.783 117.909 127.906 1.00 1.52 139 ALA A C 1
ATOM 1045 O O . ALA A 1 139 ? 126.222 118.362 128.961 1.00 1.52 139 ALA A O 1
ATOM 1047 N N . VAL A 1 140 ? 124.531 117.484 127.777 1.00 1.60 140 VAL A N 1
ATOM 1048 C CA . VAL A 1 140 ? 123.632 117.476 128.921 1.00 1.60 140 VAL A CA 1
ATOM 1049 C C . VAL A 1 140 ? 124.232 116.628 130.020 1.00 1.60 140 VAL A C 1
ATOM 1050 O O . VAL A 1 140 ? 124.256 117.037 131.175 1.00 1.60 140 VAL A O 1
ATOM 1054 N N . SER A 1 141 ? 124.731 115.451 129.665 1.00 1.58 141 SER A N 1
ATOM 1055 C CA . SER A 1 141 ? 125.337 114.563 130.646 1.00 1.58 141 SER A CA 1
ATOM 1056 C C . SER A 1 141 ? 126.479 115.221 131.404 1.00 1.58 141 SER A C 1
ATOM 1057 O O . SER A 1 141 ? 126.579 115.072 132.615 1.00 1.58 141 SER A O 1
ATOM 1060 N N . THR A 1 142 ? 127.339 115.951 130.706 1.00 1.58 142 THR A N 1
ATOM 1061 C CA . THR A 1 142 ? 128.488 116.558 131.363 1.00 1.58 142 THR A CA 1
ATOM 1062 C C . THR A 1 142 ? 128.093 117.595 132.404 1.00 1.58 142 THR A C 1
ATOM 1063 O O . THR A 1 142 ? 128.931 118.029 133.174 1.00 1.58 142 THR A O 1
ATOM 1067 N N . PHE A 1 143 ? 126.810 117.942 132.462 1.00 2.82 143 PHE A N 1
ATOM 1068 C CA . PHE A 1 143 ? 126.316 118.923 133.430 1.00 2.82 143 PHE A CA 1
ATOM 1069 C C . PHE A 1 143 ? 125.695 118.225 134.606 1.00 2.82 143 PHE A C 1
ATOM 1070 O O . PHE A 1 143 ? 125.682 118.750 135.716 1.00 2.82 143 PHE A O 1
ATOM 1078 N N . ILE A 1 144 ? 125.184 117.032 134.365 1.00 2.30 144 ILE A N 1
ATOM 1079 C CA . ILE A 1 144 ? 124.557 116.250 135.425 1.00 2.30 144 ILE A CA 1
ATOM 1080 C C . ILE A 1 144 ? 125.525 115.271 136.082 1.00 2.30 144 ILE A C 1
ATOM 1081 O O . ILE A 1 144 ? 125.615 115.223 137.307 1.00 2.30 144 ILE A O 1
ATOM 1086 N N . VAL A 1 145 ? 126.249 114.498 135.282 1.00 1.71 145 VAL A N 1
ATOM 1087 C CA . VAL A 1 145 ? 127.172 113.496 135.810 1.00 1.71 145 VAL A CA 1
ATOM 1088 C C . VAL A 1 145 ? 128.207 114.097 136.754 1.00 1.71 145 VAL A C 1
ATOM 1089 O O . VAL A 1 145 ? 128.676 115.210 136.531 1.00 1.71 145 VAL A O 1
ATOM 1093 N N . ASP A 1 146 ? 128.554 113.371 137.817 1.00 4.24 146 ASP A N 1
ATOM 1094 C CA . ASP A 1 146 ? 129.492 113.883 138.815 1.00 4.24 146 ASP A CA 1
ATOM 1095 C C . ASP A 1 146 ? 130.908 114.092 138.326 1.00 4.24 146 ASP A C 1
ATOM 1096 O O . ASP A 1 146 ? 131.229 113.753 137.195 1.00 4.24 146 ASP A O 1
ATOM 1101 N N . ALA A 1 147 ? 131.774 114.606 139.189 1.00 4.17 147 ALA A N 1
ATOM 1102 C CA . ALA A 1 147 ? 133.132 114.962 138.767 1.00 4.17 147 ALA A CA 1
ATOM 1103 C C . ALA A 1 147 ? 133.959 114.054 137.861 1.00 4.17 147 ALA A C 1
ATOM 1104 O O . ALA A 1 147 ? 133.984 114.273 136.663 1.00 4.17 147 ALA A O 1
ATOM 1106 N N . PRO A 1 148 ? 134.614 113.015 138.403 1.00 3.83 148 PRO A N 1
ATOM 1107 C CA . PRO A 1 148 ? 135.517 112.263 137.512 1.00 3.83 148 PRO A CA 1
ATOM 1108 C C . PRO A 1 148 ? 134.920 111.859 136.177 1.00 3.83 148 PRO A C 1
ATOM 1109 O O . PRO A 1 148 ? 135.601 111.974 135.165 1.00 3.83 148 PRO A O 1
ATOM 1113 N N . TYR A 1 149 ? 133.670 111.427 136.158 1.00 2.06 149 TYR A N 1
ATOM 1114 C CA . TYR A 1 149 ? 133.059 110.922 134.935 1.00 2.06 149 TYR A CA 1
ATOM 1115 C C . TYR A 1 149 ? 132.528 111.982 133.986 1.00 2.06 149 TYR A C 1
ATOM 1116 O O . TYR A 1 149 ? 132.259 111.685 132.827 1.00 2.06 149 TYR A O 1
ATOM 1125 N N . ARG A 1 150 ? 132.373 113.212 134.455 1.00 3.30 150 ARG A N 1
ATOM 1126 C CA . ARG A 1 150 ? 131.945 114.291 133.578 1.00 3.30 150 ARG A CA 1
ATOM 1127 C C . ARG A 1 150 ? 133.070 114.645 132.638 1.00 3.30 150 ARG A C 1
ATOM 1128 O O . ARG A 1 150 ? 132.821 115.086 131.530 1.00 3.30 150 ARG A O 1
ATOM 1136 N N . TYR A 1 151 ? 134.309 114.412 133.054 1.00 3.07 151 TYR A N 1
ATOM 1137 C CA . TYR A 1 151 ? 135.453 114.752 132.236 1.00 3.07 151 TYR A CA 1
ATOM 1138 C C . TYR A 1 151 ? 135.711 113.650 131.239 1.00 3.07 151 TYR A C 1
ATOM 1139 O O . TYR A 1 151 ? 136.250 113.894 130.167 1.00 3.07 151 TYR A O 1
ATOM 1148 N N . TYR A 1 152 ? 135.302 112.434 131.577 1.00 1.48 152 TYR A N 1
ATOM 1149 C CA . TYR A 1 152 ? 135.461 111.326 130.652 1.00 1.48 152 TYR A CA 1
ATOM 1150 C C . TYR A 1 152 ? 134.438 111.514 129.564 1.00 1.48 152 TYR A C 1
ATOM 1151 O O . TYR A 1 152 ? 134.746 111.365 128.387 1.00 1.48 152 TYR A O 1
ATOM 1160 N N . MET A 1 153 ? 133.221 111.877 129.948 1.00 1.09 153 MET A N 1
ATOM 1161 C CA . MET A 1 153 ? 132.180 112.133 128.967 1.00 1.09 153 MET A CA 1
ATOM 1162 C C . MET A 1 153 ? 132.522 113.343 128.124 1.00 1.09 153 MET A C 1
ATOM 1163 O O . MET A 1 153 ? 132.301 113.338 126.924 1.00 1.09 153 MET A O 1
ATOM 1168 N N . TYR A 1 154 ? 133.085 114.374 128.740 1.00 2.32 154 TYR A N 1
ATOM 1169 C CA . TYR A 1 154 ? 133.491 115.557 128.001 1.00 2.32 154 TYR A CA 1
ATOM 1170 C C . TYR A 1 154 ? 134.494 115.168 126.942 1.00 2.32 154 TYR A C 1
ATOM 1171 O O . TYR A 1 154 ? 134.406 115.636 125.820 1.00 2.32 154 TYR A O 1
ATOM 1180 N N . GLY A 1 155 ? 135.447 114.311 127.287 1.00 1.61 155 GLY A N 1
ATOM 1181 C CA . GLY A 1 155 ? 136.417 113.845 126.318 1.00 1.61 155 GLY A CA 1
ATOM 1182 C C . GLY A 1 155 ? 135.773 113.221 125.101 1.00 1.61 155 GLY A C 1
ATOM 1183 O O . GLY A 1 155 ? 136.113 113.580 123.984 1.00 1.61 155 GLY A O 1
ATOM 1184 N N . ILE A 1 156 ? 134.842 112.296 125.305 1.00 1.34 156 ILE A N 1
ATOM 1185 C CA . ILE A 1 156 ? 134.136 111.671 124.189 1.00 1.34 156 ILE A CA 1
ATOM 1186 C C . ILE A 1 156 ? 133.407 112.712 123.357 1.00 1.34 156 ILE A C 1
ATOM 1187 O O . ILE A 1 156 ? 133.540 112.740 122.137 1.00 1.34 156 ILE A O 1
ATOM 1192 N N . GLY A 1 157 ? 132.648 113.581 124.011 1.00 1.43 157 GLY A N 1
ATOM 1193 C CA . GLY A 1 157 ? 131.931 114.624 123.304 1.00 1.43 157 GLY A CA 1
ATOM 1194 C C . GLY A 1 157 ? 132.837 115.521 122.498 1.00 1.43 157 GLY A C 1
ATOM 1195 O O . GLY A 1 157 ? 132.549 115.808 121.350 1.00 1.43 157 GLY A O 1
ATOM 1196 N N . LEU A 1 158 ? 133.941 115.958 123.090 1.00 1.81 158 LEU A N 1
ATOM 1197 C CA . LEU A 1 158 ? 134.868 116.841 122.399 1.00 1.81 158 LEU A CA 1
ATOM 1198 C C . LEU A 1 158 ? 135.550 116.143 121.240 1.00 1.81 158 LEU A C 1
ATOM 1199 O O . LEU A 1 158 ? 135.764 116.752 120.206 1.00 1.81 158 LEU A O 1
ATOM 1204 N N . ALA A 1 159 ? 135.892 114.872 121.399 1.00 1.75 159 ALA A N 1
ATOM 1205 C CA . ALA A 1 159 ? 136.484 114.125 120.302 1.00 1.75 159 ALA A CA 1
ATOM 1206 C C . ALA A 1 159 ? 135.537 114.118 119.126 1.00 1.75 159 ALA A C 1
ATOM 1207 O O . ALA A 1 159 ? 135.923 114.479 118.022 1.00 1.75 159 ALA A O 1
ATOM 1209 N N . GLY A 1 160 ? 134.292 113.727 119.356 1.00 1.90 160 GLY A N 1
ATOM 1210 C CA . GLY A 1 160 ? 133.304 113.731 118.296 1.00 1.90 160 GLY A CA 1
ATOM 1211 C C . GLY A 1 160 ? 133.016 115.106 117.732 1.00 1.90 160 GLY A C 1
ATOM 1212 O O . GLY A 1 160 ? 132.757 115.227 116.552 1.00 1.90 160 GLY A O 1
ATOM 1213 N N . PHE A 1 161 ? 133.053 116.141 118.564 1.00 2.65 161 PHE A N 1
ATOM 1214 C CA . PHE A 1 161 ? 132.822 117.510 118.107 1.00 2.65 161 PHE A CA 1
ATOM 1215 C C . PHE A 1 161 ? 133.921 117.924 117.155 1.00 2.65 161 PHE A C 1
ATOM 1216 O O . PHE A 1 161 ? 133.653 118.520 116.122 1.00 2.65 161 PHE A O 1
ATOM 1224 N N . ILE A 1 162 ? 135.160 117.603 117.497 1.00 3.62 162 ILE A N 1
ATOM 1225 C CA . ILE A 1 162 ? 136.286 117.937 116.636 1.00 3.62 162 ILE A CA 1
ATOM 1226 C C . ILE A 1 162 ? 136.199 117.133 115.342 1.00 3.62 162 ILE A C 1
ATOM 1227 O O . ILE A 1 162 ? 136.404 117.674 114.262 1.00 3.62 162 ILE A O 1
ATOM 1232 N N . CYS A 1 163 ? 135.847 115.857 115.439 1.00 5.21 163 CYS A N 1
ATOM 1233 C CA . CYS A 1 163 ? 135.695 115.026 114.250 1.00 5.21 163 CYS A CA 1
ATOM 1234 C C . CYS A 1 163 ? 134.607 115.553 113.330 1.00 5.21 163 CYS A C 1
ATOM 1235 O O . CYS A 1 163 ? 134.821 115.674 112.129 1.00 5.21 163 CYS A O 1
ATOM 1238 N N . ALA A 1 164 ? 133.445 115.872 113.886 1.00 6.11 164 ALA A N 1
ATOM 1239 C CA . ALA A 1 164 ? 132.337 116.374 113.082 1.00 6.11 164 ALA A CA 1
ATOM 1240 C C . ALA A 1 164 ? 132.651 117.748 112.545 1.00 6.11 164 ALA A C 1
ATOM 1241 O O . ALA A 1 164 ? 132.230 118.092 111.453 1.00 6.11 164 ALA A O 1
ATOM 1243 N N . GLY A 1 165 ? 133.391 118.538 113.307 1.00 9.53 165 GLY A N 1
ATOM 1244 C CA . GLY A 1 165 ? 133.769 119.856 112.856 1.00 9.53 165 GLY A CA 1
ATOM 1245 C C . GLY A 1 165 ? 134.703 119.758 111.682 1.00 9.53 165 GLY A C 1
ATOM 1246 O O . GLY A 1 165 ? 134.548 120.479 110.712 1.00 9.53 165 GLY A O 1
ATOM 1247 N N . TYR A 1 166 ? 135.674 118.861 111.756 1.00 8.52 166 TYR A N 1
ATOM 1248 C CA . TYR A 1 166 ? 136.598 118.672 110.651 1.00 8.52 166 TYR A CA 1
ATOM 1249 C C . TYR A 1 166 ? 135.842 118.229 109.422 1.00 8.52 166 TYR A C 1
ATOM 1250 O O . TYR A 1 166 ? 136.011 118.795 108.352 1.00 8.52 166 TYR A O 1
ATOM 1259 N N . ALA A 1 167 ? 134.993 117.223 109.572 1.00 8.80 167 ALA A N 1
ATOM 1260 C CA . ALA A 1 167 ? 134.218 116.732 108.449 1.00 8.80 167 ALA A CA 1
ATOM 1261 C C . ALA A 1 167 ? 133.348 117.826 107.847 1.00 8.80 167 ALA A C 1
ATOM 1262 O O . ALA A 1 167 ? 133.236 117.924 106.630 1.00 8.80 167 ALA A O 1
ATOM 1264 N N . LEU A 1 168 ? 132.738 118.652 108.688 1.00 10.72 168 LEU A N 1
ATOM 1265 C CA . LEU A 1 168 ? 131.914 119.744 108.192 1.00 10.72 168 LEU A CA 1
ATOM 1266 C C . LEU A 1 168 ? 132.760 120.736 107.431 1.00 10.72 168 LEU A C 1
ATOM 1267 O O . LEU A 1 168 ? 132.406 121.107 106.329 1.00 10.72 168 LEU A O 1
ATOM 1272 N N . TRP A 1 169 ? 133.879 121.156 108.003 1.00 15.69 169 TRP A N 1
ATOM 1273 C CA . TRP A 1 169 ? 134.767 122.079 107.318 1.00 15.69 169 TRP A CA 1
ATOM 1274 C C . TRP A 1 169 ? 135.079 121.563 105.938 1.00 15.69 169 TRP A C 1
ATOM 1275 O O . TRP A 1 169 ? 134.944 122.290 104.961 1.00 15.69 169 TRP A O 1
ATOM 1286 N N . ASN A 1 170 ? 135.486 120.305 105.851 1.00 14.29 170 ASN A N 1
ATOM 1287 C CA . ASN A 1 170 ? 135.789 119.708 104.564 1.00 14.29 170 ASN A CA 1
ATOM 1288 C C . ASN A 1 170 ? 134.620 119.818 103.604 1.00 14.29 170 ASN A C 1
ATOM 1289 O O . ASN A 1 170 ? 134.802 120.215 102.468 1.00 14.29 170 ASN A O 1
ATOM 1294 N N . GLU A 1 171 ? 133.420 119.474 104.057 1.00 15.61 171 GLU A N 1
ATOM 1295 C CA . GLU A 1 171 ? 132.236 119.561 103.208 1.00 15.61 171 GLU A CA 1
ATOM 1296 C C . GLU A 1 171 ? 131.979 120.958 102.653 1.00 15.61 171 GLU A C 1
ATOM 1297 O O . GLU A 1 171 ? 131.729 121.109 101.466 1.00 15.61 171 GLU A O 1
ATOM 1303 N N . ILE A 1 172 ? 132.031 121.975 103.501 1.00 15.75 172 ILE A N 1
ATOM 1304 C CA . ILE A 1 172 ? 131.791 123.338 103.051 1.00 15.75 172 ILE A CA 1
ATOM 1305 C C . ILE A 1 172 ? 132.869 123.766 102.066 1.00 15.75 172 ILE A C 1
ATOM 1306 O O . ILE A 1 172 ? 132.578 124.430 101.075 1.00 15.75 172 ILE A O 1
ATOM 1311 N N . ASN A 1 173 ? 134.109 123.372 102.320 1.00 19.42 173 ASN A N 1
ATOM 1312 C CA . ASN A 1 173 ? 135.202 123.725 101.426 1.00 19.42 173 ASN A CA 1
ATOM 1313 C C . ASN A 1 173 ? 135.157 122.911 100.137 1.00 19.42 173 ASN A C 1
ATOM 1314 O O . ASN A 1 173 ? 135.773 123.293 99.145 1.00 19.42 173 ASN A O 1
ATOM 1319 N N . ALA A 1 174 ? 134.421 121.805 100.134 1.00 23.69 174 ALA A N 1
AT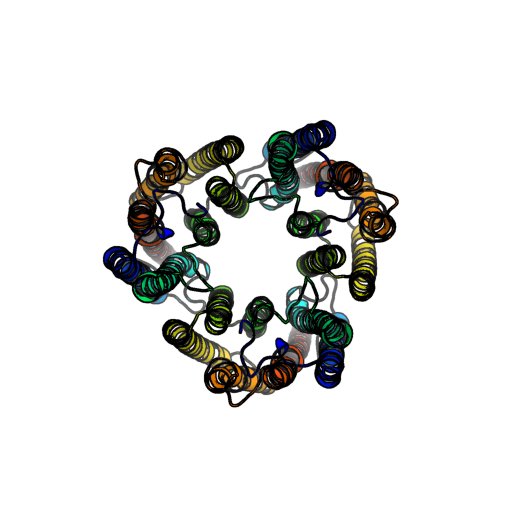OM 1320 C CA . ALA A 1 174 ? 134.271 120.997 98.927 1.00 23.69 174 ALA A CA 1
ATOM 1321 C C . ALA A 1 174 ? 133.005 121.388 98.201 1.00 23.69 174 ALA A C 1
ATOM 1322 O O . ALA A 1 174 ? 132.588 120.707 97.271 1.00 23.69 174 ALA A O 1
ATOM 1324 N N . GLN A 1 175 ? 132.377 122.470 98.635 1.00 22.92 175 GLN A N 1
ATOM 1325 C CA . GLN A 1 175 ? 131.180 122.951 97.978 1.00 22.92 175 GLN A CA 1
ATOM 1326 C C . GLN A 1 175 ? 131.443 124.391 97.622 1.00 22.92 175 GLN A C 1
ATOM 1327 O O . GLN A 1 175 ? 130.620 125.036 96.993 1.00 22.92 175 GLN A O 1
ATOM 1333 N N . ARG A 1 176 ? 132.605 124.895 98.009 1.00 29.92 176 ARG A N 1
ATOM 1334 C CA . ARG A 1 176 ? 132.944 126.289 97.750 1.00 29.92 176 ARG A CA 1
ATOM 1335 C C . ARG A 1 176 ? 132.946 126.584 96.264 1.00 29.92 176 ARG A C 1
ATOM 1336 O O . ARG A 1 176 ? 132.434 127.613 95.832 1.00 29.92 176 ARG A O 1
ATOM 1344 N N . GLU A 1 177 ? 133.489 125.672 95.470 1.00 32.32 177 GLU A N 1
ATOM 1345 C CA . GLU A 1 177 ? 133.536 125.860 94.026 1.00 32.32 177 GLU A CA 1
ATOM 1346 C C . GLU A 1 177 ? 132.160 126.118 93.437 1.00 32.32 177 GLU A C 1
ATOM 1347 O O . GLU A 1 177 ? 132.005 126.976 92.572 1.00 32.32 177 GLU A O 1
ATOM 1353 N N . LYS A 1 178 ? 131.159 125.381 93.899 1.00 36.54 178 LYS A N 1
ATOM 1354 C CA . LYS A 1 178 ? 129.804 125.580 93.415 1.00 36.54 178 LYS A CA 1
ATOM 1355 C C . LYS A 1 178 ? 129.219 126.895 93.897 1.00 36.54 178 LYS A C 1
ATOM 1356 O O . LYS A 1 178 ? 128.659 127.641 93.102 1.00 36.54 178 LYS A O 1
ATOM 1362 N N . ILE A 1 179 ? 129.351 127.188 95.185 1.00 37.18 179 ILE A N 1
ATOM 1363 C CA . ILE A 1 179 ? 128.788 128.413 95.758 1.00 37.18 179 ILE A CA 1
ATOM 1364 C C . ILE A 1 179 ? 129.337 129.669 95.092 1.00 37.18 179 ILE A C 1
ATOM 1365 O O . ILE A 1 179 ? 130.547 129.878 95.061 1.00 37.18 179 ILE A O 1
ATOM 1370 N N . PRO A 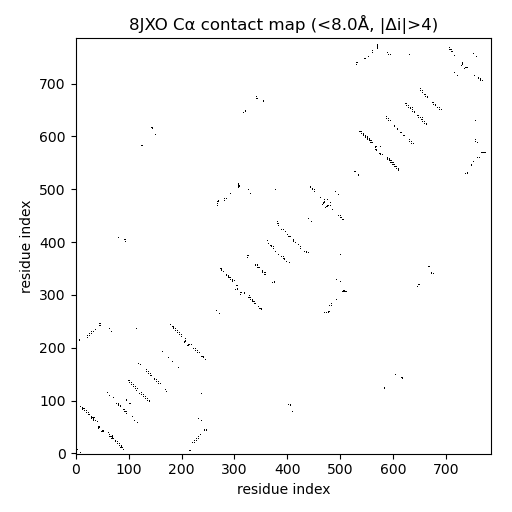1 180 ? 128.446 130.512 94.541 1.00 40.70 180 PRO A N 1
ATOM 1371 C CA . PRO A 1 180 ? 128.881 131.760 93.905 1.00 40.70 180 PRO A CA 1
ATOM 1372 C C . PRO A 1 180 ? 129.557 132.698 94.887 1.00 40.70 180 PRO A C 1
ATOM 1373 O O . PRO A 1 180 ? 129.274 132.651 96.078 1.00 40.70 180 PRO A O 1
ATOM 1377 N N . ASP A 1 181 ? 130.422 133.570 94.394 1.00 42.77 181 ASP A N 1
ATOM 1378 C CA . ASP A 1 181 ? 131.157 134.468 95.275 1.00 42.77 181 ASP A CA 1
ATOM 1379 C C . ASP A 1 181 ? 130.268 135.462 96.001 1.00 42.77 181 ASP A C 1
ATOM 1380 O O . ASP A 1 181 ? 130.579 135.873 97.116 1.00 42.77 181 ASP A O 1
ATOM 1385 N N . SER A 1 182 ? 129.161 135.849 95.380 1.00 42.68 182 SER A N 1
ATOM 1386 C CA . SER A 1 182 ? 128.229 136.766 96.018 1.00 42.68 182 SER A CA 1
ATOM 1387 C C . SER A 1 182 ? 127.568 136.101 97.205 1.00 42.68 182 SER A C 1
ATOM 1388 O O . SER A 1 182 ? 127.336 136.737 98.226 1.00 42.68 182 SER A O 1
ATOM 1391 N N . ALA A 1 183 ? 127.274 134.812 97.081 1.00 46.07 183 ALA A N 1
ATOM 1392 C CA . ALA A 1 183 ? 126.626 134.087 98.159 1.00 46.07 183 ALA A CA 1
ATOM 1393 C C . ALA A 1 183 ? 127.619 133.601 99.197 1.00 46.07 183 ALA A C 1
ATOM 1394 O O . ALA A 1 183 ? 127.236 133.245 100.306 1.00 46.07 183 ALA A O 1
ATOM 1396 N N . TRP A 1 184 ? 128.900 133.597 98.854 1.00 57.16 184 TRP A N 1
ATOM 1397 C CA . TRP A 1 184 ? 129.912 133.110 99.778 1.00 57.16 184 TRP A CA 1
ATOM 1398 C C . TRP A 1 184 ? 130.096 134.014 100.984 1.00 57.16 184 TRP A C 1
ATOM 1399 O O . TRP A 1 184 ? 130.436 133.543 102.054 1.00 57.16 184 TRP A O 1
ATOM 1410 N N . TRP A 1 185 ? 129.867 135.310 100.833 1.00 63.58 185 TRP A N 1
ATOM 1411 C CA . TRP A 1 185 ? 129.967 136.205 101.974 1.00 63.58 185 TRP A CA 1
ATOM 1412 C C . TRP A 1 185 ? 129.100 135.729 103.121 1.00 63.58 185 TRP A C 1
ATOM 1413 O O . TRP A 1 185 ? 129.569 135.607 104.248 1.00 63.58 185 TRP A O 1
ATOM 1424 N N . TYR A 1 186 ? 127.838 135.448 102.841 1.00 44.70 186 TYR A N 1
ATOM 1425 C CA . TYR A 1 186 ? 126.915 135.011 103.874 1.00 44.70 186 TYR A CA 1
ATOM 1426 C C . TYR A 1 186 ? 127.265 133.631 104.383 1.00 44.70 186 TYR A C 1
ATOM 1427 O O . TYR A 1 186 ? 127.058 133.328 105.551 1.00 44.70 186 TYR A O 1
ATOM 1436 N N . LEU A 1 187 ? 127.810 132.799 103.512 1.00 35.18 187 LEU A N 1
ATOM 1437 C CA . LEU A 1 187 ? 128.202 131.461 103.911 1.00 35.18 187 LEU A CA 1
ATOM 1438 C C . LEU A 1 187 ? 129.375 131.511 104.860 1.00 35.18 187 LEU A C 1
ATOM 1439 O O . LEU A 1 187 ? 129.364 130.842 105.879 1.00 35.18 187 LEU A O 1
ATOM 1444 N N . SER A 1 188 ? 130.389 132.291 104.523 1.00 38.74 188 SER A N 1
ATOM 1445 C CA . SER A 1 188 ? 131.575 132.380 105.354 1.00 38.74 188 SER A CA 1
ATOM 1446 C C . SER A 1 188 ? 131.243 133.007 106.689 1.00 38.74 188 SER A C 1
ATOM 1447 O O . SER A 1 188 ? 131.889 132.714 107.688 1.00 38.74 188 SER A O 1
ATOM 1450 N N . ALA A 1 189 ? 130.231 133.866 106.719 1.00 38.67 189 ALA A N 1
ATOM 1451 C CA . ALA A 1 189 ? 129.810 134.479 107.967 1.00 38.67 189 ALA A CA 1
ATOM 1452 C C . ALA A 1 189 ? 129.067 133.477 108.829 1.00 38.67 189 ALA A C 1
ATOM 1453 O O . ALA A 1 189 ? 129.244 133.453 110.043 1.00 38.67 189 ALA A O 1
ATOM 1455 N N . GLY A 1 190 ? 128.252 132.631 108.214 1.00 33.74 190 GLY A N 1
ATOM 1456 C CA . GLY A 1 190 ? 127.566 131.591 108.962 1.00 33.74 190 GLY A CA 1
ATOM 1457 C C . GLY A 1 190 ? 128.533 130.504 109.371 1.00 33.74 190 GLY A C 1
ATOM 1458 O O . GLY A 1 190 ? 128.307 129.815 110.359 1.00 33.74 190 GLY A O 1
ATOM 1459 N N . ARG A 1 191 ? 129.620 130.349 108.623 1.00 31.01 191 ARG A N 1
ATOM 1460 C CA . ARG A 1 191 ? 130.637 129.367 108.959 1.00 31.01 191 ARG A CA 1
ATOM 1461 C C . ARG A 1 191 ? 131.454 129.879 110.114 1.00 31.01 191 ARG A C 1
ATOM 1462 O O . ARG A 1 191 ? 131.984 129.103 110.884 1.00 31.01 191 ARG A O 1
ATOM 1470 N N . LEU A 1 192 ? 131.723 131.183 110.053 1.00 32.57 192 LEU A N 1
ATOM 1471 C CA . LEU A 1 192 ? 132.506 131.811 111.088 1.00 32.57 192 LEU A CA 1
ATOM 1472 C C . LEU A 1 192 ? 131.639 131.593 112.257 1.00 32.57 192 LEU A C 1
ATOM 1473 O O . LEU A 1 192 ? 132.038 130.860 113.114 1.00 32.57 192 LEU A O 1
ATOM 1478 N N . ILE A 1 193 ? 130.402 132.057 112.308 1.00 28.21 193 ILE A N 1
ATOM 1479 C CA . ILE A 1 193 ? 129.533 131.715 113.456 1.00 28.21 193 ILE A CA 1
ATOM 1480 C C . ILE A 1 193 ? 129.596 130.229 113.880 1.00 28.21 193 ILE A C 1
ATOM 1481 O O . ILE A 1 193 ? 129.530 129.918 115.064 1.00 28.21 193 ILE A O 1
ATOM 1486 N N . PHE A 1 194 ? 129.732 129.301 112.935 1.00 21.80 194 PHE A N 1
ATOM 1487 C CA . PHE A 1 194 ? 129.804 127.856 113.236 1.00 21.80 194 PHE A CA 1
ATOM 1488 C C . PHE A 1 194 ? 131.109 127.371 113.856 1.00 21.80 194 PHE A C 1
ATOM 1489 O O . PHE A 1 194 ? 131.085 126.495 114.699 1.00 21.80 194 PHE A O 1
ATOM 1497 N N . PHE A 1 195 ? 132.256 127.889 113.424 1.00 23.26 195 PHE A N 1
ATOM 1498 C CA . PHE A 1 195 ? 133.544 127.356 113.899 1.00 23.26 195 PHE A CA 1
ATOM 1499 C C . PHE A 1 195 ? 134.097 128.125 115.079 1.00 23.26 195 PHE A C 1
ATOM 1500 O O . PHE A 1 195 ? 134.805 127.554 115.889 1.00 23.26 195 PHE A O 1
ATOM 1508 N N . ALA A 1 196 ? 133.858 129.420 115.156 1.00 29.37 196 ALA A N 1
ATOM 1509 C CA . ALA A 1 196 ? 134.176 130.182 116.362 1.00 29.37 196 ALA A CA 1
ATOM 1510 C C . ALA A 1 196 ? 133.064 130.058 117.403 1.00 29.37 196 ALA A C 1
ATOM 1511 O O . ALA A 1 196 ? 133.265 129.464 118.479 1.00 29.37 196 ALA A O 1
ATOM 1513 N N . GLY A 1 197 ? 131.885 130.576 117.081 1.00 19.01 197 GLY A N 1
ATOM 1514 C CA . GLY A 1 197 ? 130.759 130.523 117.997 1.00 19.01 197 GLY A CA 1
ATOM 1515 C C . GLY A 1 197 ? 130.476 129.197 118.660 1.00 19.01 197 GLY A C 1
ATOM 1516 O O . GLY A 1 197 ? 130.185 129.165 119.850 1.00 19.01 197 GLY A O 1
ATOM 1517 N N . TRP A 1 198 ? 130.531 128.100 117.915 1.00 14.79 198 TRP A N 1
ATOM 1518 C CA . TRP A 1 198 ? 130.353 126.798 118.547 1.00 14.79 198 TRP A CA 1
ATOM 1519 C C . TRP A 1 198 ? 131.484 126.461 119.518 1.00 14.79 198 TRP A C 1
ATOM 1520 O O . TRP A 1 198 ? 131.210 126.242 120.679 1.00 14.79 198 TRP A O 1
ATOM 1531 N N . PRO A 1 199 ? 132.754 126.360 119.043 1.00 10.24 199 PRO A N 1
ATOM 1532 C CA . PRO A 1 199 ? 133.743 126.148 120.114 1.00 10.24 199 PRO A CA 1
ATOM 1533 C C . PRO A 1 199 ? 133.625 126.970 121.405 1.00 10.24 199 PRO A C 1
ATOM 1534 O O . PRO A 1 199 ? 134.093 126.483 122.414 1.00 10.24 199 PRO A O 1
ATOM 1538 N N . PHE A 1 200 ? 133.043 128.156 121.392 1.00 8.53 200 PHE A N 1
ATOM 1539 C CA . PHE A 1 200 ? 132.773 128.958 122.580 1.00 8.53 200 PHE A CA 1
ATOM 1540 C C . PHE A 1 200 ? 131.891 128.195 123.536 1.00 8.53 200 PHE A C 1
ATOM 1541 O O . PHE A 1 200 ? 132.188 128.131 124.717 1.00 8.53 200 PHE A O 1
ATOM 1549 N N . PHE A 1 201 ? 130.796 127.635 123.036 1.00 6.69 201 PHE A N 1
ATOM 1550 C CA . PHE A 1 201 ? 129.945 126.813 123.879 1.00 6.69 201 PHE A CA 1
ATOM 1551 C C . PHE A 1 201 ? 130.865 125.770 124.554 1.00 6.69 201 PHE A C 1
ATOM 1552 O O . PHE A 1 201 ? 130.960 125.764 125.782 1.00 6.69 201 PHE A O 1
ATOM 1560 N N . PRO A 1 202 ? 131.519 124.844 123.773 1.00 6.38 202 PRO A N 1
ATOM 1561 C CA . PRO A 1 202 ? 132.448 123.971 124.535 1.00 6.38 202 PRO A CA 1
ATOM 1562 C C . PRO A 1 202 ? 133.550 124.491 125.487 1.00 6.38 202 PRO A C 1
ATOM 1563 O O . PRO A 1 202 ? 133.896 123.742 126.393 1.00 6.38 202 PRO A O 1
ATOM 1567 N N . LEU A 1 203 ? 134.087 125.691 125.301 1.00 7.41 203 LEU A N 1
ATOM 1568 C CA . LEU A 1 203 ? 135.108 126.253 126.184 1.00 7.41 203 LEU A CA 1
ATOM 1569 C C . LEU A 1 203 ? 134.517 126.899 127.424 1.00 7.41 203 LEU A C 1
ATOM 1570 O O . LEU A 1 203 ? 135.131 126.882 128.486 1.00 7.41 203 LEU A O 1
ATOM 1575 N N . LEU A 1 204 ? 133.342 127.497 127.299 1.00 6.96 204 LEU A N 1
ATOM 1576 C CA . LEU A 1 204 ? 132.680 128.070 128.462 1.00 6.96 204 LEU A CA 1
ATOM 1577 C C . LEU A 1 204 ? 132.407 126.969 129.473 1.00 6.96 204 LEU A C 1
ATOM 1578 O O . LEU A 1 204 ? 132.221 127.247 130.640 1.00 6.96 204 LEU A O 1
ATOM 1583 N N . TRP A 1 205 ? 132.374 125.722 129.019 1.00 5.04 205 TRP A N 1
ATOM 1584 C CA . TRP A 1 205 ? 132.156 124.590 129.911 1.00 5.04 205 TRP A CA 1
ATOM 1585 C C . TRP A 1 205 ? 133.291 124.520 130.901 1.00 5.04 205 TRP A C 1
ATOM 1586 O O . TRP A 1 205 ? 133.074 124.295 132.083 1.00 5.04 205 TRP A O 1
ATOM 1597 N N . THR A 1 206 ? 134.512 124.710 130.424 1.00 6.77 206 THR A N 1
ATOM 1598 C CA . THR A 1 206 ? 135.676 124.619 131.292 1.00 6.77 206 THR A CA 1
ATOM 1599 C C . THR A 1 206 ? 135.702 125.656 132.416 1.00 6.77 206 THR A C 1
ATOM 1600 O O . THR A 1 206 ? 136.379 125.455 133.413 1.00 6.77 206 THR A O 1
ATOM 1604 N N . LEU A 1 207 ? 134.973 126.757 132.263 1.00 7.68 207 LEU A N 1
ATOM 1605 C CA . LEU A 1 207 ? 134.922 127.792 133.292 1.00 7.68 207 LEU A CA 1
ATOM 1606 C C . LEU A 1 207 ? 133.558 127.887 133.939 1.00 7.68 207 LEU A C 1
ATOM 1607 O O . LEU A 1 207 ? 133.270 128.851 134.627 1.00 7.68 207 LEU A O 1
ATOM 1612 N N . SER A 1 208 ? 132.721 126.881 133.741 1.00 8.68 208 SER A N 1
ATOM 1613 C CA . SER A 1 208 ? 131.363 126.935 134.258 1.00 8.68 208 SER A CA 1
ATOM 1614 C C . SER A 1 208 ? 131.230 126.713 135.737 1.00 8.68 208 SER A C 1
ATOM 1615 O O . SER A 1 208 ? 132.176 126.311 136.399 1.00 8.68 208 SER A O 1
ATOM 1618 N N . PHE A 1 209 ? 130.035 126.938 136.254 1.00 8.66 209 PHE A N 1
ATOM 1619 C CA . PHE A 1 209 ? 129.761 126.750 137.674 1.00 8.66 209 PHE A CA 1
ATOM 1620 C C . PHE A 1 209 ? 130.053 125.350 138.192 1.00 8.66 209 PHE A C 1
ATOM 1621 O O . PHE A 1 209 ? 130.489 125.192 139.326 1.00 8.66 209 PHE A O 1
ATOM 1629 N N . HIS A 1 210 ? 129.816 124.329 137.376 1.00 7.43 210 HIS A N 1
ATOM 1630 C CA . HIS A 1 210 ? 129.994 122.962 137.831 1.00 7.43 210 HIS A CA 1
ATOM 1631 C C . HIS A 1 210 ? 131.408 122.457 137.610 1.00 7.43 210 HIS A C 1
ATOM 1632 O O . HIS A 1 210 ? 131.878 121.587 138.335 1.00 7.43 210 HIS A O 1
ATOM 1639 N N . THR A 1 211 ? 132.095 123.006 136.616 1.00 8.66 211 THR A N 1
ATOM 1640 C CA . THR A 1 211 ? 133.459 122.595 136.359 1.00 8.66 211 THR A CA 1
ATOM 1641 C C . THR A 1 211 ? 134.411 123.397 137.226 1.00 8.66 211 THR A C 1
ATOM 1642 O O . THR A 1 211 ? 134.825 122.934 138.283 1.00 8.66 211 THR A O 1
ATOM 1646 N N . SER A 1 212 ? 134.758 124.600 136.793 1.00 13.90 212 SER A N 1
ATOM 1647 C CA . SER A 1 212 ? 135.627 125.441 137.596 1.00 13.90 212 SER A CA 1
ATOM 1648 C C . SER A 1 212 ? 134.802 126.210 138.602 1.00 13.90 212 SER A C 1
ATOM 1649 O O . SER A 1 212 ? 134.680 125.805 139.757 1.00 13.90 212 SER A O 1
ATOM 1652 N N . GLY A 1 213 ? 134.226 127.320 138.171 1.00 11.66 213 GLY A N 1
ATOM 1653 C CA . GLY A 1 213 ? 133.405 128.109 139.058 1.00 11.66 213 GLY A CA 1
ATOM 1654 C C . GLY A 1 213 ? 133.586 129.572 138.778 1.00 11.66 213 GLY A C 1
ATOM 1655 O O . GLY A 1 213 ? 133.192 130.417 139.577 1.00 11.66 213 GLY A O 1
ATOM 1656 N N . VAL A 1 214 ? 134.196 129.881 137.644 1.00 10.25 214 VAL A N 1
ATOM 1657 C CA . VAL A 1 214 ? 134.398 131.269 137.274 1.00 10.25 214 VAL A CA 1
ATOM 1658 C C . VAL A 1 214 ? 133.051 131.910 136.980 1.00 10.25 214 VAL A C 1
ATOM 1659 O O . VAL A 1 214 ? 132.718 132.954 137.535 1.00 10.25 214 VAL A O 1
ATOM 1663 N N . ILE A 1 215 ? 132.261 131.278 136.121 1.00 7.56 215 ILE A N 1
ATOM 1664 C CA . ILE A 1 215 ? 130.949 131.806 135.794 1.00 7.56 215 ILE A CA 1
ATOM 1665 C C . ILE A 1 215 ? 129.861 131.095 136.568 1.00 7.56 215 ILE A C 1
ATOM 1666 O O . ILE A 1 215 ? 129.631 129.915 136.354 1.00 7.56 215 ILE A O 1
ATOM 1671 N N . ASN A 1 216 ? 129.175 131.807 137.457 1.00 10.55 216 ASN A N 1
ATOM 1672 C CA . ASN A 1 216 ? 128.064 131.224 138.215 1.00 10.55 216 ASN A CA 1
ATOM 1673 C C . ASN A 1 216 ? 126.887 130.908 137.306 1.00 10.55 216 ASN A C 1
ATOM 1674 O O . ASN A 1 216 ? 126.797 131.448 136.211 1.00 10.55 216 ASN A O 1
ATOM 1679 N N . GLU A 1 217 ? 125.971 130.056 137.750 1.00 12.23 217 GLU A N 1
ATOM 1680 C CA . GLU A 1 217 ? 124.868 129.645 136.882 1.00 12.23 217 GLU A CA 1
ATOM 1681 C C . GLU A 1 217 ? 124.035 130.803 136.369 1.00 12.23 217 GLU A C 1
ATOM 1682 O O . GLU A 1 217 ? 123.594 130.785 135.228 1.00 12.23 217 GLU A O 1
ATOM 1688 N N . GLU A 1 218 ? 123.806 131.831 137.173 1.00 6.94 218 GLU A N 1
ATOM 1689 C CA . GLU A 1 218 ? 123.069 132.991 136.678 1.00 6.94 218 GLU A CA 1
ATOM 1690 C C . GLU A 1 218 ? 123.740 133.570 135.448 1.00 6.94 218 GLU A C 1
ATOM 1691 O O . GLU A 1 218 ? 123.126 133.702 134.381 1.00 6.94 218 GLU A O 1
ATOM 1697 N N . TRP A 1 219 ? 125.015 133.898 135.580 1.00 5.91 219 TRP A N 1
ATOM 1698 C CA . TRP A 1 219 ? 125.713 134.514 134.468 1.00 5.91 219 TRP A CA 1
ATOM 1699 C C . TRP A 1 219 ? 125.981 133.554 133.338 1.00 5.91 219 TRP A C 1
ATOM 1700 O O . TRP A 1 219 ? 126.041 133.970 132.204 1.00 5.91 219 TRP A O 1
ATOM 1711 N N . TYR A 1 220 ? 126.111 132.269 133.624 1.00 7.18 220 TYR A N 1
ATOM 1712 C CA . TYR A 1 220 ? 126.272 131.286 132.564 1.00 7.18 220 TYR A CA 1
ATOM 1713 C C . TYR A 1 220 ? 125.013 131.314 131.730 1.00 7.18 220 TYR A C 1
ATOM 1714 O O . TYR A 1 220 ? 125.076 131.338 130.500 1.00 7.18 220 TYR A O 1
ATOM 1723 N N . PHE A 1 221 ? 123.864 131.351 132.394 1.00 7.89 221 PHE A N 1
ATOM 1724 C CA . PHE A 1 221 ? 122.585 131.416 131.699 1.00 7.89 221 PHE A CA 1
ATOM 1725 C C . PHE A 1 221 ? 122.499 132.685 130.879 1.00 7.89 221 PHE A C 1
ATOM 1726 O O . PHE A 1 221 ? 122.023 132.663 129.750 1.00 7.89 221 PHE A O 1
ATOM 1734 N N . ILE A 1 222 ? 122.945 133.798 131.454 1.00 5.21 222 ILE A N 1
ATOM 1735 C CA . ILE A 1 222 ? 122.899 135.071 130.739 1.00 5.21 222 ILE A CA 1
ATOM 1736 C C . ILE A 1 222 ? 123.749 135.011 129.475 1.00 5.21 222 ILE A C 1
ATOM 1737 O O . ILE A 1 222 ? 123.341 135.507 128.433 1.00 5.21 222 ILE A O 1
ATOM 1742 N N . LEU A 1 223 ? 124.910 134.371 129.549 1.00 4.90 223 LEU A N 1
ATOM 1743 C CA . LEU A 1 223 ? 125.803 134.273 128.397 1.00 4.90 223 LEU A CA 1
ATOM 1744 C C . LEU A 1 223 ? 125.280 133.327 127.332 1.00 4.90 223 LEU A C 1
ATOM 1745 O O . LEU A 1 223 ? 125.485 133.551 126.141 1.00 4.90 223 LEU A O 1
ATOM 1750 N N . HIS A 1 224 ? 124.612 132.262 127.753 1.00 6.20 224 HIS A N 1
ATOM 1751 C CA . HIS A 1 224 ? 124.053 131.324 126.788 1.00 6.20 224 HIS A CA 1
ATOM 1752 C C . HIS A 1 224 ? 122.884 131.930 126.040 1.00 6.20 224 HIS A C 1
ATOM 1753 O O . HIS A 1 224 ? 122.509 131.441 124.978 1.00 6.20 224 HIS A O 1
ATOM 1760 N N . ALA A 1 225 ? 122.302 132.993 126.577 1.00 6.01 225 ALA A N 1
ATOM 1761 C CA . ALA A 1 225 ? 121.245 133.700 125.863 1.00 6.01 225 ALA A CA 1
ATOM 1762 C C . ALA A 1 225 ? 121.826 134.480 124.700 1.00 6.01 225 ALA A C 1
ATOM 1763 O O . ALA A 1 225 ? 121.288 134.451 123.590 1.00 6.01 225 ALA A O 1
ATOM 1765 N N . ILE A 1 226 ? 122.933 135.174 124.938 1.00 6.66 226 ILE A N 1
ATOM 1766 C CA . ILE A 1 226 ? 123.597 135.913 123.874 1.00 6.66 226 ILE A CA 1
ATOM 1767 C C . ILE A 1 226 ? 124.123 134.945 122.828 1.00 6.66 226 ILE A C 1
ATOM 1768 O O . ILE A 1 226 ? 124.104 135.226 121.619 1.00 6.66 226 ILE A O 1
ATOM 1773 N N . LEU A 1 227 ? 124.563 133.779 123.277 1.00 8.81 227 LEU A N 1
ATOM 1774 C CA . LEU A 1 227 ? 125.130 132.834 122.342 1.00 8.81 227 LEU A CA 1
ATOM 1775 C C . LEU A 1 227 ? 124.029 132.286 121.464 1.00 8.81 227 LEU A C 1
ATOM 1776 O O . LEU A 1 227 ? 124.262 132.005 120.303 1.00 8.81 227 LEU A O 1
ATOM 1781 N N . ASP A 1 228 ? 122.822 132.194 122.005 1.00 8.01 228 ASP A N 1
ATOM 1782 C CA . ASP A 1 228 ? 121.687 131.736 121.218 1.00 8.01 228 ASP A CA 1
ATOM 1783 C C . ASP A 1 228 ? 121.252 132.793 120.237 1.00 8.01 228 ASP A C 1
ATOM 1784 O O . ASP A 1 228 ? 120.853 132.476 119.137 1.00 8.01 228 ASP A O 1
ATOM 1789 N N . ILE A 1 229 ? 121.332 134.057 120.613 1.00 6.23 229 ILE A N 1
ATOM 1790 C CA . ILE A 1 229 ? 121.024 135.097 119.649 1.00 6.23 229 ILE A CA 1
ATOM 1791 C C . ILE A 1 229 ? 121.983 134.924 118.480 1.00 6.23 229 ILE A C 1
ATOM 1792 O O . ILE A 1 229 ? 121.568 134.925 117.333 1.00 6.23 229 ILE A O 1
ATOM 1797 N N . LEU A 1 230 ? 123.264 134.737 118.769 1.00 8.09 230 LEU A N 1
ATOM 1798 C CA . LEU A 1 230 ? 124.257 134.576 117.712 1.00 8.09 230 LEU A CA 1
ATOM 1799 C C . LEU A 1 230 ? 124.122 133.281 116.927 1.00 8.09 230 LEU A C 1
ATOM 1800 O O . LEU A 1 230 ? 124.142 133.300 115.703 1.00 8.09 230 LEU A O 1
ATOM 1805 N N . CYS A 1 231 ? 123.858 132.173 117.587 1.00 6.85 231 CYS A N 1
ATOM 1806 C CA . CYS A 1 231 ? 123.574 130.960 116.839 1.00 6.85 231 CYS A CA 1
ATOM 1807 C C . CYS A 1 231 ? 122.160 131.204 116.338 1.00 6.85 231 CYS A C 1
ATOM 1808 O O . CYS A 1 231 ? 121.873 132.256 115.805 1.00 6.85 231 CYS A O 1
ATOM 1811 N N . LYS A 1 232 ? 121.254 130.266 116.513 1.00 7.06 232 LYS A N 1
ATOM 1812 C CA . LYS A 1 232 ? 119.855 130.503 116.136 1.00 7.06 232 LYS A CA 1
ATOM 1813 C C . LYS A 1 232 ? 119.590 131.792 115.335 1.00 7.06 232 LYS A C 1
ATOM 1814 O O . LYS A 1 232 ? 119.837 131.822 114.133 1.00 7.06 232 LYS A O 1
ATOM 1820 N N . ALA A 1 233 ? 119.172 132.868 115.997 1.00 7.21 233 ALA A N 1
ATOM 1821 C CA . ALA A 1 233 ? 118.826 134.128 115.305 1.00 7.21 233 ALA A CA 1
ATOM 1822 C C . ALA A 1 233 ? 119.808 134.674 114.272 1.00 7.21 233 ALA A C 1
ATOM 1823 O O . ALA A 1 233 ? 119.480 134.745 113.098 1.00 7.21 233 ALA A O 1
ATOM 1825 N N . VAL A 1 234 ? 120.988 135.102 114.700 1.00 10.82 234 VAL A N 1
ATOM 1826 C CA . VAL A 1 234 ? 121.959 135.675 113.774 1.00 10.82 234 VAL A CA 1
ATOM 1827 C C . VAL A 1 234 ? 122.519 134.628 112.806 1.00 10.82 234 VAL A C 1
ATOM 1828 O O . VAL A 1 234 ? 122.955 134.970 111.719 1.00 10.82 234 VAL A O 1
ATOM 1832 N N . PHE A 1 235 ? 122.480 133.346 113.150 1.00 10.46 235 PHE A N 1
ATOM 1833 C CA . PHE A 1 235 ? 122.974 132.385 112.174 1.00 10.46 235 PHE A CA 1
ATOM 1834 C C . PHE A 1 235 ? 121.970 132.335 111.044 1.00 10.46 235 PHE A C 1
ATOM 1835 O O . PHE A 1 235 ? 122.334 132.306 109.862 1.00 10.46 235 PHE A O 1
ATOM 1843 N N . GLY A 1 236 ? 120.695 132.345 111.399 1.00 8.05 236 GLY A N 1
ATOM 1844 C CA . GLY A 1 236 ? 119.655 132.292 110.403 1.00 8.05 236 GLY A CA 1
ATOM 1845 C C . GLY A 1 236 ? 119.584 133.554 109.585 1.00 8.05 236 GLY A C 1
ATOM 1846 O O . GLY A 1 236 ? 119.175 133.492 108.426 1.00 8.05 236 GLY A O 1
ATOM 1847 N N . PHE A 1 237 ? 119.967 134.703 110.139 1.00 7.77 237 PHE A N 1
ATOM 1848 C CA . PHE A 1 237 ? 119.911 135.871 109.275 1.00 7.77 237 PHE A CA 1
ATOM 1849 C C . PHE A 1 237 ? 120.971 135.812 108.200 1.00 7.77 237 PHE A C 1
ATOM 1850 O O . PHE A 1 237 ? 120.750 136.278 107.086 1.00 7.77 237 PHE A O 1
ATOM 1858 N N . PHE A 1 238 ? 122.126 135.243 108.522 1.00 12.38 238 PHE A N 1
ATOM 1859 C CA . PHE A 1 238 ? 123.156 135.072 107.505 1.00 12.38 238 PHE A CA 1
ATOM 1860 C C . PHE A 1 238 ? 122.766 133.985 106.516 1.00 12.38 238 PHE A C 1
ATOM 1861 O O . PHE A 1 238 ? 123.095 134.070 105.338 1.00 12.38 238 PHE A O 1
ATOM 1869 N N . MET A 1 239 ? 122.113 132.937 107.001 1.00 10.99 239 MET A N 1
ATOM 1870 C CA . MET A 1 239 ? 121.688 131.847 106.135 1.00 10.99 239 MET A CA 1
ATOM 1871 C C . MET A 1 239 ? 120.507 132.295 105.309 1.00 10.99 239 MET A C 1
ATOM 1872 O O . MET A 1 239 ? 120.351 131.860 104.175 1.00 10.99 239 MET A O 1
ATOM 1877 N N . LEU A 1 240 ? 119.656 133.144 105.871 1.00 9.65 240 LEU A N 1
ATOM 1878 C CA . LEU A 1 240 ? 118.563 133.703 105.092 1.00 9.65 240 LEU A CA 1
ATOM 1879 C C . LEU A 1 240 ? 119.171 134.538 104.007 1.00 9.65 240 LEU A C 1
ATOM 1880 O O . LEU A 1 240 ? 118.776 134.432 102.868 1.00 9.65 240 LEU A O 1
ATOM 1885 N N . GLY A 1 241 ? 120.147 135.363 104.351 1.00 19.70 241 GLY A N 1
ATOM 1886 C CA . GLY A 1 241 ? 120.832 136.156 103.354 1.00 19.70 241 GLY A CA 1
ATOM 1887 C C . GLY A 1 241 ? 121.382 135.292 102.248 1.00 19.70 241 GLY A C 1
ATOM 1888 O O . GLY A 1 241 ? 121.167 135.596 101.093 1.00 19.70 241 GLY A O 1
ATOM 1889 N N . PHE A 1 242 ? 122.076 134.214 102.589 1.00 20.36 242 PHE A N 1
ATOM 1890 C CA . PHE A 1 242 ? 122.653 133.306 101.598 1.00 20.36 242 PHE A CA 1
ATOM 1891 C C . PHE A 1 242 ? 121.576 132.787 100.676 1.00 20.36 242 PHE A C 1
ATOM 1892 O O . PHE A 1 242 ? 121.716 132.850 99.457 1.00 20.36 242 PHE A O 1
ATOM 1900 N N . ARG A 1 243 ? 120.489 132.278 101.245 1.00 14.43 243 ARG A N 1
ATOM 1901 C CA . ARG A 1 243 ? 119.378 131.751 100.462 1.00 14.43 243 ARG A CA 1
ATOM 1902 C C . ARG A 1 243 ? 118.845 132.784 99.508 1.00 14.43 243 ARG A C 1
ATOM 1903 O O . ARG A 1 243 ? 118.616 132.488 98.345 1.00 14.43 243 ARG A O 1
ATOM 1911 N N . LEU A 1 244 ? 118.637 134.000 99.995 1.00 22.55 244 LEU A N 1
ATOM 1912 C CA . LEU A 1 244 ? 118.065 135.046 99.163 1.00 22.55 244 LEU A CA 1
ATOM 1913 C C . LEU A 1 244 ? 119.011 135.402 98.032 1.00 22.55 244 LEU A C 1
ATOM 1914 O O . LEU A 1 244 ? 118.579 135.609 96.903 1.00 22.55 244 LEU A O 1
ATOM 1919 N N . GLU A 1 245 ? 120.303 135.462 98.318 1.00 32.74 245 GLU A N 1
ATOM 1920 C CA . GLU A 1 245 ? 121.282 135.734 97.278 1.00 32.74 245 GLU A CA 1
ATOM 1921 C C . GLU A 1 245 ? 121.199 134.666 96.214 1.00 32.74 245 GLU A C 1
ATOM 1922 O O . GLU A 1 245 ? 121.129 134.969 95.030 1.00 32.74 245 GLU A O 1
ATOM 1928 N N . LEU A 1 246 ? 121.180 133.408 96.635 1.00 36.40 246 LEU A N 1
ATOM 1929 C CA . LEU A 1 246 ? 121.103 132.317 95.680 1.00 36.40 246 LEU A CA 1
ATOM 1930 C C . LEU A 1 246 ? 119.851 132.446 94.839 1.00 36.40 246 LEU A C 1
ATOM 1931 O O . LEU A 1 246 ? 119.909 132.283 93.628 1.00 36.40 246 LEU A O 1
ATOM 1936 N N . GLU A 1 247 ? 118.726 132.766 95.463 1.00 44.37 247 GLU A N 1
ATOM 1937 C CA . GLU A 1 247 ? 117.459 132.835 94.748 1.00 44.37 247 GLU A CA 1
ATOM 1938 C C . GLU A 1 247 ? 117.396 134.012 93.800 1.00 44.37 247 GLU A C 1
ATOM 1939 O O . GLU A 1 247 ? 116.738 133.941 92.756 1.00 44.37 247 GLU A O 1
ATOM 1945 N N . GLU A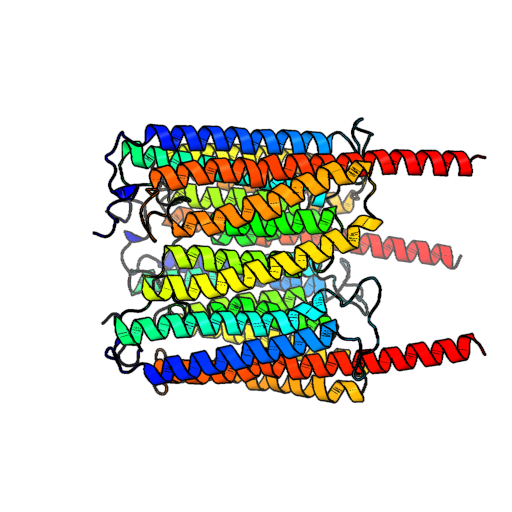 1 248 ? 118.075 135.097 94.148 1.00 53.76 248 GLU A N 1
ATOM 1946 C CA . GLU A 1 248 ? 118.107 136.220 93.228 1.00 53.76 248 GLU A CA 1
ATOM 1947 C C . GLU A 1 248 ? 118.990 135.893 92.044 1.00 53.76 248 GLU A C 1
ATOM 1948 O O . GLU A 1 248 ? 118.659 136.228 90.914 1.00 53.76 248 GLU A O 1
ATOM 1954 N N . LEU A 1 249 ? 120.105 135.220 92.287 1.00 30.00 249 LEU A N 1
ATOM 1955 C CA . LEU A 1 249 ? 120.979 134.813 91.196 1.00 30.00 249 LEU A CA 1
ATOM 1956 C C . LEU A 1 249 ? 120.298 133.776 90.323 1.00 30.00 249 LEU A C 1
ATOM 1957 O O . LEU A 1 249 ? 120.524 133.737 89.123 1.00 30.00 249 LEU A O 1
ATOM 1962 N N . ASP A 1 250 ? 119.463 132.934 90.919 1.00 30.00 250 ASP A N 1
ATOM 1963 C CA . ASP A 1 250 ? 118.736 131.930 90.158 1.00 30.00 250 ASP A CA 1
ATOM 1964 C C . ASP A 1 250 ? 117.709 132.614 89.296 1.00 30.00 250 ASP A C 1
ATOM 1965 O O . ASP A 1 250 ? 117.568 132.274 88.138 1.00 30.00 250 ASP A O 1
ATOM 1970 N N . PHE A 1 251 ? 116.994 133.583 89.851 1.00 30.00 251 PHE A N 1
ATOM 1971 C CA . PHE A 1 251 ? 116.029 134.339 89.070 1.00 30.00 251 PHE A CA 1
ATOM 1972 C C . PHE A 1 251 ? 116.732 134.971 87.889 1.00 30.00 251 PHE A C 1
ATOM 1973 O O . PHE A 1 251 ? 116.238 134.913 86.769 1.00 30.00 251 PHE A O 1
ATOM 1981 N N . LYS A 1 252 ? 117.889 135.572 88.131 1.00 30.00 252 LYS A N 1
ATOM 1982 C CA . LYS A 1 252 ? 118.650 136.183 87.055 1.00 30.00 252 LYS A CA 1
ATOM 1983 C C . LYS A 1 252 ? 119.024 135.173 85.990 1.00 30.00 252 LYS A C 1
ATOM 1984 O O . LYS A 1 252 ? 118.860 135.433 84.805 1.00 30.00 252 LYS A O 1
ATOM 1990 N N . ALA A 1 253 ? 119.522 134.016 86.407 1.00 55.02 253 ALA A N 1
ATOM 1991 C CA . ALA A 1 253 ? 119.918 132.983 85.461 1.00 55.02 253 ALA A CA 1
ATOM 1992 C C . ALA A 1 253 ? 118.739 132.490 84.647 1.00 55.02 253 ALA A C 1
ATOM 1993 O O . ALA A 1 253 ? 118.856 132.321 83.442 1.00 55.02 253 ALA A O 1
ATOM 1995 N N . ILE A 1 254 ? 117.606 132.256 85.297 1.00 50.01 254 ILE A N 1
ATOM 1996 C CA . ILE A 1 254 ? 116.412 131.808 84.591 1.00 50.01 254 ILE A CA 1
ATOM 1997 C C . ILE A 1 254 ? 116.010 132.849 83.562 1.00 50.01 254 ILE A C 1
ATOM 1998 O O . ILE A 1 254 ? 115.759 132.523 82.410 1.00 50.01 254 ILE A O 1
ATOM 2003 N N . GLU A 1 255 ? 115.991 134.114 83.958 1.00 48.38 255 GLU A N 1
ATOM 2004 C CA . GLU A 1 255 ? 115.589 135.168 83.040 1.00 48.38 255 GLU A CA 1
ATOM 2005 C C . GLU A 1 255 ? 116.544 135.285 81.851 1.00 48.38 255 GLU A C 1
ATOM 2006 O O . GLU A 1 255 ? 116.105 135.536 80.730 1.00 48.38 255 GLU A O 1
ATOM 2012 N N . ALA A 1 256 ? 117.836 135.056 82.071 1.00 48.11 256 ALA A N 1
ATOM 2013 C CA . ALA A 1 256 ? 118.801 135.109 80.979 1.00 48.11 256 ALA A CA 1
ATOM 2014 C C . ALA A 1 256 ? 118.616 133.912 80.069 1.00 48.11 256 ALA A C 1
ATOM 2015 O O . ALA A 1 256 ? 118.646 134.044 78.853 1.00 48.11 256 ALA A O 1
ATOM 2017 N N . GLU A 1 257 ? 118.411 132.737 80.654 1.00 42.39 257 GLU A N 1
ATOM 2018 C CA . GLU A 1 257 ? 118.174 131.535 79.866 1.00 42.39 257 GLU A CA 1
ATOM 2019 C C . GLU A 1 257 ? 116.936 131.731 79.011 1.00 42.39 257 GLU A C 1
ATOM 2020 O O . GLU A 1 257 ? 116.921 131.359 77.845 1.00 42.39 257 GLU A O 1
ATOM 2026 N N . GLN A 1 258 ? 115.907 132.347 79.583 1.00 48.58 258 GLN A N 1
ATOM 2027 C CA . GLN A 1 258 ? 114.683 132.585 78.839 1.00 48.58 258 GLN A CA 1
ATOM 2028 C C . GLN A 1 258 ? 114.871 133.599 77.731 1.00 48.58 258 GLN A C 1
ATOM 2029 O O . GLN A 1 258 ? 114.251 133.481 76.686 1.00 48.58 258 GLN A O 1
ATOM 2035 N N . ALA A 1 259 ? 115.726 134.592 77.940 1.00 63.83 259 ALA A N 1
ATOM 2036 C CA . ALA A 1 259 ? 116.012 135.548 76.877 1.00 63.83 259 ALA A CA 1
ATOM 2037 C C . ALA A 1 259 ? 116.678 134.829 75.717 1.00 63.83 259 ALA A C 1
ATOM 2038 O O . ALA A 1 259 ? 116.349 135.075 74.559 1.00 63.83 259 ALA A O 1
ATOM 2040 N N . LYS A 1 260 ? 117.603 133.926 76.023 1.00 64.07 260 LYS A N 1
ATOM 2041 C CA . LYS A 1 260 ? 118.270 133.156 74.980 1.00 64.07 260 LYS A CA 1
ATOM 2042 C C . LYS A 1 260 ? 117.321 132.159 74.338 1.00 64.07 260 LYS A C 1
ATOM 2043 O O . LYS A 1 260 ? 117.501 131.789 73.182 1.00 64.07 260 LYS A O 1
ATOM 2049 N N . LEU A 1 261 ? 116.314 131.714 75.082 1.00 30.00 261 LEU A N 1
ATOM 2050 C CA . LEU A 1 261 ? 115.334 130.787 74.538 1.00 30.00 261 LEU A CA 1
ATOM 2051 C C . LEU A 1 261 ? 114.467 131.500 73.521 1.00 30.00 261 LEU A C 1
ATOM 2052 O O . LEU A 1 261 ? 114.100 130.926 72.498 1.00 30.00 261 LEU A O 1
ATOM 2057 N N . GLU A 1 262 ? 114.141 132.758 73.796 1.00 30.00 262 GLU A N 1
ATOM 2058 C CA . GLU A 1 262 ? 113.333 133.529 72.863 1.00 30.00 262 GLU A CA 1
ATOM 2059 C C . GLU A 1 262 ? 114.178 133.950 71.675 1.00 30.00 262 GLU A C 1
ATOM 2060 O O . GLU A 1 262 ? 113.663 134.120 70.572 1.00 30.00 262 GLU A O 1
ATOM 2066 N N . GLY A 1 263 ? 115.479 134.116 71.891 1.00 30.00 263 GLY A N 1
ATOM 2067 C CA . GLY A 1 263 ? 116.369 134.494 70.810 1.00 30.00 263 GLY A CA 1
ATOM 2068 C C . GLY A 1 263 ? 117.108 133.308 70.220 1.00 30.00 263 GLY A C 1
ATOM 2069 O O . GLY A 1 263 ? 116.580 132.198 70.162 1.00 30.00 263 GLY A O 1
ATOM 2070 N N . SER B 1 2 ? 97.358 118.502 149.495 1.00 1.18 2 SER D N 1
ATOM 2071 C CA . SER B 1 2 ? 98.484 117.583 149.407 1.00 1.18 2 SER D CA 1
ATOM 2072 C C . SER B 1 2 ? 99.036 117.571 148.000 1.00 1.18 2 SER D C 1
ATOM 2073 O O . SER B 1 2 ? 98.756 118.478 147.216 1.00 1.18 2 SER D O 1
ATOM 2076 N N . GLU B 1 3 ? 99.844 116.566 147.678 1.00 1.57 3 GLU D N 1
ATOM 2077 C CA . GLU B 1 3 ? 100.373 116.443 146.326 1.00 1.57 3 GLU D CA 1
ATOM 2078 C C . GLU B 1 3 ? 99.200 116.245 145.393 1.00 1.57 3 GLU D C 1
ATOM 2079 O O . GLU B 1 3 ? 99.152 116.825 144.310 1.00 1.57 3 GLU D O 1
ATOM 2085 N N . CYS B 1 4 ? 98.242 115.427 145.814 1.00 2.44 4 CYS D N 1
ATOM 2086 C CA . CYS B 1 4 ? 97.053 115.217 145.007 1.00 2.44 4 CYS D CA 1
ATOM 2087 C C . CYS B 1 4 ? 96.042 116.307 145.302 1.00 2.44 4 CYS D C 1
ATOM 2088 O O . CYS B 1 4 ? 95.693 116.537 146.459 1.00 2.44 4 CYS D O 1
ATOM 2091 N N . CYS B 1 5 ? 95.578 116.988 144.265 1.00 1.58 5 CYS D N 1
ATOM 2092 C CA . CYS B 1 5 ? 94.589 118.040 144.451 1.00 1.58 5 CYS D CA 1
ATOM 2093 C C . CYS B 1 5 ? 93.250 117.412 144.783 1.00 1.58 5 CYS D C 1
ATOM 2094 O O . CYS B 1 5 ? 93.019 116.250 144.471 1.00 1.58 5 CYS D O 1
ATOM 2097 N N . GLU B 1 6 ? 92.365 118.168 145.420 1.00 1.16 6 GLU D N 1
ATOM 2098 C CA . GLU B 1 6 ? 91.071 117.632 145.829 1.00 1.16 6 GLU D CA 1
ATOM 2099 C C . GLU B 1 6 ? 90.366 116.852 144.735 1.00 1.16 6 GLU D C 1
ATOM 2100 O O . GLU B 1 6 ? 89.805 115.788 144.991 1.00 1.16 6 GLU D O 1
ATOM 2106 N N . LEU B 1 7 ? 90.386 117.371 143.513 1.00 2.19 7 LEU D N 1
ATOM 2107 C CA . LEU B 1 7 ? 89.689 116.722 142.413 1.00 2.19 7 LEU D CA 1
ATOM 2108 C C . LEU B 1 7 ? 90.617 115.894 141.543 1.00 2.19 7 LEU D C 1
ATOM 2109 O O . LEU B 1 7 ? 90.692 116.108 140.340 1.00 2.19 7 LEU D O 1
ATOM 2114 N N . CYS B 1 8 ? 91.321 114.945 142.142 1.00 1.94 8 CYS D N 1
ATOM 2115 C CA . CYS B 1 8 ? 92.247 114.114 141.385 1.00 1.94 8 CYS D CA 1
ATOM 2116 C C . CYS B 1 8 ? 91.940 112.639 141.555 1.00 1.94 8 CYS D C 1
ATOM 2117 O O . CYS B 1 8 ? 91.174 112.259 142.437 1.00 1.94 8 CYS D O 1
ATOM 2120 N N . VAL B 1 9 ? 92.524 111.802 140.701 1.00 4.40 9 VAL D N 1
ATOM 2121 C CA . VAL B 1 9 ? 92.281 110.366 140.772 1.00 4.40 9 VAL D CA 1
ATOM 2122 C C . VAL B 1 9 ? 93.132 109.751 141.861 1.00 4.40 9 VAL D C 1
ATOM 2123 O O . VAL B 1 9 ? 92.977 108.581 142.194 1.00 4.40 9 VAL D O 1
ATOM 2127 N N . CYS B 1 10 ? 94.031 110.542 142.432 1.00 3.07 10 CYS D N 1
ATOM 2128 C CA . CYS B 1 10 ? 94.905 110.036 143.477 1.00 3.07 10 CYS D CA 1
ATOM 2129 C C . CYS B 1 10 ? 94.220 110.134 144.823 1.00 3.07 10 CYS D C 1
ATOM 2130 O O . CYS B 1 10 ? 94.735 109.645 145.824 1.00 3.07 10 CYS D O 1
ATOM 2133 N N . GLN B 1 11 ? 93.052 110.765 144.854 1.00 4.93 11 GLN D N 1
ATOM 2134 C CA . GLN B 1 11 ? 92.298 110.871 146.090 1.00 4.93 11 GLN D CA 1
ATOM 2135 C C . GLN B 1 11 ? 91.229 109.797 146.132 1.00 4.93 11 GLN D C 1
ATOM 2136 O O . GLN B 1 11 ? 90.548 109.632 147.141 1.00 4.93 11 GLN D O 1
ATOM 2142 N N . LYS B 1 12 ? 91.077 109.062 145.038 1.00 3.79 12 LYS D N 1
ATOM 2143 C CA . LYS B 1 12 ? 90.081 108.004 144.985 1.00 3.79 12 LYS D CA 1
ATOM 2144 C C . LYS B 1 12 ? 90.621 106.744 145.632 1.00 3.79 12 LYS D C 1
ATOM 2145 O O . LYS B 1 12 ? 91.793 106.414 145.461 1.00 3.79 12 LYS D O 1
ATOM 2151 N N . GLU B 1 13 ? 89.777 106.035 146.372 1.00 4.51 13 GLU D N 1
ATOM 2152 C CA . GLU B 1 13 ? 90.213 104.839 147.089 1.00 4.51 13 GLU D CA 1
ATOM 2153 C C . GLU B 1 13 ? 90.310 103.614 146.192 1.00 4.51 13 GLU D C 1
ATOM 2154 O O . GLU B 1 13 ? 89.647 103.545 145.162 1.00 4.51 13 GLU D O 1
ATOM 2160 N N . PRO B 1 14 ? 91.150 102.643 146.575 1.00 4.78 14 PRO D N 1
ATOM 2161 C CA . PRO B 1 14 ? 91.237 101.405 145.799 1.00 4.78 14 PRO D CA 1
ATOM 2162 C C . PRO B 1 14 ? 89.886 100.722 145.686 1.00 4.78 14 PRO D C 1
ATOM 2163 O O . PRO B 1 14 ? 89.217 100.527 146.697 1.00 4.78 14 PRO D O 1
ATOM 2167 N N . GLY B 1 15 ? 89.486 100.364 144.474 1.00 3.53 15 GLY D N 1
ATOM 2168 C CA . GLY B 1 15 ? 88.216 99.693 144.274 1.00 3.53 15 GLY D CA 1
ATOM 2169 C C . GLY B 1 15 ? 87.193 100.585 143.609 1.00 3.53 15 GLY D C 1
ATOM 2170 O O . GLY B 1 15 ? 86.129 100.121 143.206 1.00 3.53 15 GLY D O 1
ATOM 2171 N N . THR B 1 16 ? 87.507 101.868 143.479 1.00 2.48 16 THR D N 1
ATOM 2172 C CA . THR B 1 16 ? 86.566 102.806 142.888 1.00 2.48 16 THR D CA 1
ATOM 2173 C C . THR B 1 16 ? 87.002 103.247 141.503 1.00 2.48 16 THR D C 1
ATOM 2174 O O . THR B 1 16 ? 86.593 104.306 141.032 1.00 2.48 16 THR D O 1
ATOM 2178 N N . PHE B 1 17 ? 87.819 102.444 140.836 1.00 2.09 17 PHE D N 1
ATOM 2179 C CA . PHE B 1 17 ? 88.330 102.835 139.529 1.00 2.09 17 PHE D CA 1
ATOM 2180 C C . PHE B 1 17 ? 87.713 102.045 138.393 1.00 2.09 17 PHE D C 1
ATOM 2181 O O . PHE B 1 17 ? 88.110 102.214 137.247 1.00 2.09 17 PHE D O 1
ATOM 2189 N N . GLY B 1 18 ? 86.745 101.183 138.695 1.00 1.52 18 GLY D N 1
ATOM 2190 C CA . GLY B 1 18 ? 86.127 100.360 137.673 1.00 1.52 18 GLY D CA 1
ATOM 2191 C C . GLY B 1 18 ? 85.662 101.116 136.453 1.00 1.52 18 GLY D C 1
ATOM 2192 O O . GLY B 1 18 ? 85.888 100.667 135.339 1.00 1.52 18 GLY D O 1
ATOM 2193 N N . ALA B 1 19 ? 85.019 102.262 136.653 1.00 1.75 19 ALA D N 1
ATOM 2194 C CA . ALA B 1 19 ? 84.558 103.082 135.540 1.00 1.75 19 ALA D CA 1
ATOM 2195 C C . ALA B 1 19 ? 85.695 103.456 134.614 1.00 1.75 19 ALA D C 1
ATOM 2196 O O . ALA B 1 19 ? 85.580 103.314 133.411 1.00 1.75 19 ALA D O 1
ATOM 2198 N N . LEU B 1 20 ? 86.795 103.927 135.177 1.00 1.71 20 LEU D N 1
ATOM 2199 C CA . LEU B 1 20 ? 87.929 104.330 134.368 1.00 1.71 20 LEU D CA 1
ATOM 2200 C C . LEU B 1 20 ? 88.521 103.171 133.586 1.00 1.71 20 LEU D C 1
ATOM 2201 O O . LEU B 1 20 ? 88.793 103.313 132.405 1.00 1.71 20 LEU D O 1
ATOM 2206 N N . ILE B 1 21 ? 88.708 102.020 134.222 1.00 1.05 21 ILE D N 1
ATOM 2207 C CA . ILE B 1 21 ? 89.206 100.851 133.504 1.00 1.05 21 ILE D CA 1
ATOM 2208 C C . ILE B 1 21 ? 88.267 100.516 132.364 1.00 1.05 21 ILE D C 1
ATOM 2209 O O . ILE B 1 21 ? 88.711 100.337 131.242 1.00 1.05 21 ILE D O 1
ATOM 2214 N N . ALA B 1 22 ? 86.970 100.447 132.643 1.00 1.43 22 ALA D N 1
ATOM 2215 C CA . ALA B 1 22 ? 85.989 100.123 131.614 1.00 1.43 22 ALA D CA 1
ATOM 2216 C C . ALA B 1 22 ? 86.048 101.074 130.434 1.00 1.43 22 ALA D C 1
ATOM 2217 O O . ALA B 1 22 ? 86.196 100.638 129.307 1.00 1.43 22 ALA D O 1
ATOM 2219 N N . VAL B 1 23 ? 85.946 102.371 130.685 1.00 1.46 23 VAL D N 1
ATOM 2220 C CA . VAL B 1 23 ? 86.015 103.359 129.617 1.00 1.46 23 VAL D CA 1
ATOM 2221 C C . VAL B 1 23 ? 87.287 103.180 128.810 1.00 1.46 23 VAL D C 1
ATOM 2222 O O . VAL B 1 23 ? 87.239 103.098 127.590 1.00 1.46 23 VAL D O 1
ATOM 2226 N N . ASN B 1 24 ? 88.425 103.061 129.477 1.00 0.98 24 ASN D N 1
ATOM 2227 C CA . ASN B 1 24 ? 89.686 102.962 128.760 1.00 0.98 24 ASN D CA 1
ATOM 2228 C C . ASN B 1 24 ? 89.867 101.654 128.001 1.00 0.98 24 ASN D C 1
ATOM 2229 O O . ASN B 1 24 ? 90.503 101.648 126.960 1.00 0.98 24 ASN D O 1
ATOM 2234 N N . THR B 1 25 ? 89.295 100.555 128.483 1.00 1.20 25 THR D N 1
ATOM 2235 C CA . THR B 1 25 ? 89.367 99.305 127.731 1.00 1.20 25 THR D CA 1
ATOM 2236 C C . THR B 1 25 ? 88.465 99.394 126.525 1.00 1.20 25 THR D C 1
ATOM 2237 O O . THR B 1 25 ? 88.842 98.975 125.448 1.00 1.20 25 THR D O 1
ATOM 2241 N N . ILE B 1 26 ? 87.271 99.941 126.702 1.00 1.65 26 ILE D N 1
ATOM 2242 C CA . ILE B 1 26 ? 86.337 100.075 125.595 1.00 1.65 26 ILE D CA 1
ATOM 2243 C C . ILE B 1 26 ? 86.945 100.944 124.502 1.00 1.65 26 ILE D C 1
ATOM 2244 O O . ILE B 1 26 ? 86.926 100.578 123.339 1.00 1.65 26 ILE D O 1
ATOM 2249 N N . THR B 1 27 ? 87.544 102.066 124.877 1.00 1.46 27 THR D N 1
ATOM 2250 C CA . THR B 1 27 ? 88.153 102.935 123.890 1.00 1.46 27 THR D CA 1
ATOM 2251 C C . THR B 1 27 ? 89.350 102.281 123.252 1.00 1.46 27 THR D C 1
ATOM 2252 O O . THR B 1 27 ? 89.583 102.474 122.076 1.00 1.46 27 THR D O 1
ATOM 2256 N N . ALA B 1 28 ? 90.109 101.495 124.005 1.00 1.63 28 ALA D N 1
ATOM 2257 C CA . ALA B 1 28 ? 91.225 100.766 123.421 1.00 1.63 28 ALA D CA 1
ATOM 2258 C C . ALA B 1 28 ? 90.709 99.863 122.335 1.00 1.63 28 ALA D C 1
ATOM 2259 O O . ALA B 1 28 ? 91.207 99.896 121.225 1.00 1.63 28 ALA D O 1
ATOM 2261 N N . ILE B 1 29 ? 89.704 99.054 122.649 1.00 2.04 29 ILE D N 1
ATOM 2262 C CA . ILE B 1 29 ? 89.105 98.174 121.659 1.00 2.04 29 ILE D CA 1
ATOM 2263 C C . ILE B 1 29 ? 88.643 98.970 120.450 1.00 2.04 29 ILE D C 1
ATOM 2264 O O . ILE B 1 29 ? 89.043 98.670 119.342 1.00 2.04 29 ILE D O 1
ATOM 2269 N N . ILE B 1 30 ? 87.828 99.998 120.661 1.00 3.19 30 ILE D N 1
ATOM 2270 C CA . ILE B 1 30 ? 87.327 100.814 119.561 1.00 3.19 30 ILE D CA 1
ATOM 2271 C C . ILE B 1 30 ? 88.459 101.326 118.691 1.00 3.19 30 ILE D C 1
ATOM 2272 O O . ILE B 1 30 ? 88.466 101.084 117.499 1.00 3.19 30 ILE D O 1
ATOM 2277 N N . LEU B 1 31 ? 89.433 101.999 119.283 1.00 3.59 31 LEU D N 1
ATOM 2278 C CA . LEU B 1 31 ? 90.523 102.575 118.507 1.00 3.59 31 LEU D CA 1
ATOM 2279 C C . LEU B 1 31 ? 91.326 101.522 117.759 1.00 3.59 31 LEU D C 1
ATOM 2280 O O . LEU B 1 31 ? 91.617 101.693 116.584 1.00 3.59 31 LEU D O 1
ATOM 2285 N N . VAL B 1 32 ? 91.670 100.428 118.425 1.00 3.69 32 VAL D N 1
ATOM 2286 C CA . VAL B 1 32 ? 92.417 99.355 117.775 1.00 3.69 32 VAL D CA 1
ATOM 2287 C C . VAL B 1 32 ? 91.607 98.734 116.644 1.00 3.69 32 VAL D C 1
ATOM 2288 O O . VAL B 1 32 ? 92.116 98.585 115.545 1.00 3.69 32 VAL D O 1
ATOM 2292 N N . ALA B 1 33 ? 90.337 98.421 116.887 1.00 4.06 33 ALA D N 1
ATOM 2293 C CA . ALA B 1 33 ? 89.491 97.817 115.861 1.00 4.06 33 ALA D CA 1
ATOM 2294 C C . ALA B 1 33 ? 89.201 98.756 114.701 1.00 4.06 33 ALA D C 1
ATOM 2295 O O . ALA B 1 33 ? 89.097 98.311 113.566 1.00 4.06 33 ALA D O 1
ATOM 2297 N N . ALA B 1 34 ? 89.064 100.045 114.974 1.00 4.08 34 ALA D N 1
ATOM 2298 C CA . ALA B 1 34 ? 88.850 101.009 113.910 1.00 4.08 34 ALA D CA 1
ATOM 2299 C C . ALA B 1 34 ? 90.096 101.058 113.077 1.00 4.08 34 ALA D C 1
ATOM 2300 O O . ALA B 1 34 ? 90.028 101.025 111.859 1.00 4.08 34 ALA D O 1
ATOM 2302 N N . GLY B 1 35 ? 91.244 101.122 113.734 1.00 4.49 35 GLY D N 1
ATOM 2303 C CA . GLY B 1 35 ? 92.502 101.147 113.025 1.00 4.49 35 GLY D CA 1
ATOM 2304 C C . GLY B 1 35 ? 92.753 99.875 112.262 1.00 4.49 35 GLY D C 1
ATOM 2305 O O . GLY B 1 35 ? 93.379 99.908 111.222 1.00 4.49 35 GLY D O 1
ATOM 2306 N N . ALA B 1 36 ? 92.265 98.749 112.770 1.00 9.14 36 ALA D N 1
ATOM 2307 C CA . ALA B 1 36 ? 92.426 97.479 112.084 1.00 9.14 36 ALA D CA 1
ATOM 2308 C C . ALA B 1 36 ? 91.527 97.402 110.872 1.00 9.14 36 ALA D C 1
ATOM 2309 O O . ALA B 1 36 ? 91.905 96.809 109.873 1.00 9.14 36 ALA D O 1
ATOM 2311 N N . TYR B 1 37 ? 90.337 97.986 110.942 1.00 11.56 37 TYR D N 1
ATOM 2312 C CA . TYR B 1 37 ? 89.483 98.023 109.766 1.00 11.56 37 TYR D CA 1
ATOM 2313 C C . TYR B 1 37 ? 90.139 98.911 108.740 1.00 11.56 37 TYR D C 1
ATOM 2314 O O . TYR B 1 37 ? 90.186 98.571 107.570 1.00 11.56 37 TYR D O 1
ATOM 2323 N N . MET B 1 38 ? 90.647 100.055 109.175 1.00 11.32 38 MET D N 1
ATOM 2324 C CA . MET B 1 38 ? 91.318 100.964 108.268 1.00 11.32 38 MET D CA 1
ATOM 2325 C C . MET B 1 38 ? 92.510 100.269 107.643 1.00 11.32 38 MET D C 1
ATOM 2326 O O . MET B 1 38 ? 92.752 100.421 106.456 1.00 11.32 38 MET D O 1
ATOM 2331 N N . ALA B 1 39 ? 93.248 99.493 108.432 1.00 19.80 39 ALA D N 1
ATOM 2332 C CA . ALA B 1 39 ? 94.406 98.768 107.918 1.00 19.80 39 ALA D CA 1
ATOM 2333 C C . ALA B 1 39 ? 93.985 97.732 106.910 1.00 19.80 39 ALA D C 1
ATOM 2334 O O . ALA B 1 39 ? 94.592 97.618 105.856 1.00 19.80 39 ALA D O 1
ATOM 2336 N N . TRP B 1 40 ? 92.943 96.978 107.220 1.00 35.61 40 TRP D N 1
ATOM 2337 C CA . TRP B 1 40 ? 92.436 96.012 106.267 1.00 35.61 40 TRP D CA 1
ATOM 2338 C C . TRP B 1 40 ? 92.020 96.716 104.986 1.00 35.61 40 TRP D C 1
ATOM 2339 O O . TRP B 1 40 ? 92.421 96.313 103.915 1.00 35.61 40 TRP D O 1
ATOM 2350 N N . LYS B 1 41 ? 91.225 97.773 105.090 1.00 32.58 41 LYS D N 1
ATOM 2351 C CA . LYS B 1 41 ? 90.752 98.482 103.907 1.00 32.58 41 LYS D CA 1
ATOM 2352 C C . LYS B 1 41 ? 91.903 98.975 103.039 1.00 32.58 41 LYS D C 1
ATOM 2353 O O . LYS B 1 41 ? 91.844 98.864 101.817 1.00 32.58 41 LYS D O 1
ATOM 2359 N N . THR B 1 42 ? 92.943 99.521 103.659 1.00 35.30 42 THR D N 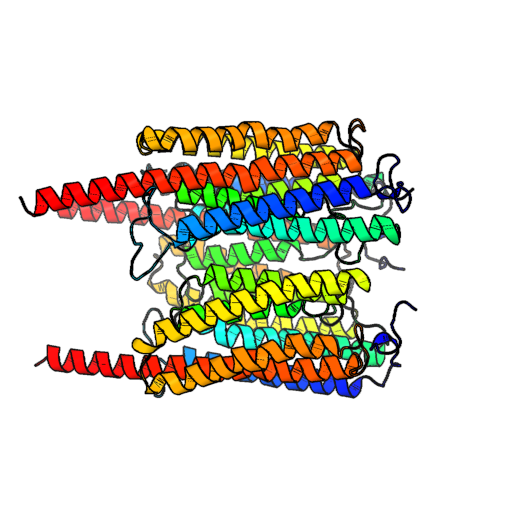1
ATOM 2360 C CA . THR B 1 42 ? 94.068 100.034 102.893 1.00 35.30 42 THR D CA 1
ATOM 2361 C C . THR B 1 42 ? 94.832 98.907 102.228 1.00 35.30 42 THR D C 1
ATOM 2362 O O . THR B 1 42 ? 95.237 99.033 101.084 1.00 35.30 42 THR D O 1
ATOM 2366 N N . ALA B 1 43 ? 95.023 97.801 102.934 1.00 40.14 43 ALA D N 1
ATOM 2367 C CA . ALA B 1 43 ? 95.736 96.667 102.366 1.00 40.14 43 ALA D CA 1
ATOM 2368 C C . ALA B 1 43 ? 94.930 95.978 101.287 1.00 40.14 43 ALA D C 1
ATOM 2369 O O . ALA B 1 43 ? 95.440 95.739 100.195 1.00 40.14 43 ALA D O 1
ATOM 2371 N N . ALA B 1 44 ? 93.676 95.655 101.579 1.00 38.10 44 ALA D N 1
ATOM 2372 C CA . ALA B 1 44 ? 92.832 94.934 100.631 1.00 38.10 44 ALA D CA 1
ATOM 2373 C C . ALA B 1 44 ? 92.791 95.546 99.247 1.00 38.10 44 ALA D C 1
ATOM 2374 O O . ALA B 1 44 ? 92.935 94.840 98.251 1.00 38.10 44 ALA D O 1
ATOM 2376 N N . GLY B 1 45 ? 92.586 96.852 99.168 1.00 41.47 45 GLY D N 1
ATOM 2377 C CA . GLY B 1 45 ? 92.467 97.452 97.864 1.00 41.47 45 GLY D CA 1
ATOM 2378 C C . GLY B 1 45 ? 92.627 98.940 97.750 1.00 41.47 45 GLY D C 1
ATOM 2379 O O . GLY B 1 45 ? 92.921 99.621 98.726 1.00 41.47 45 GLY D O 1
ATOM 2380 N N . LEU B 1 46 ? 92.430 99.448 96.545 1.00 34.82 46 LEU D N 1
ATOM 2381 C CA . LEU B 1 46 ? 92.604 100.864 96.312 1.00 34.82 46 LEU D CA 1
ATOM 2382 C C . LEU B 1 46 ? 91.370 101.645 96.697 1.00 34.82 46 LEU D C 1
ATOM 2383 O O . LEU B 1 46 ? 91.374 102.343 97.700 1.00 34.82 46 LEU D O 1
ATOM 2388 N N . GLY B 1 47 ? 90.303 101.528 95.922 1.00 34.06 47 GLY D N 1
ATOM 2389 C CA . GLY B 1 47 ? 89.136 102.339 96.195 1.00 34.06 47 GLY D CA 1
ATOM 2390 C C . GLY B 1 47 ? 88.068 101.724 97.053 1.00 34.06 47 GLY D C 1
ATOM 2391 O O . GLY B 1 47 ? 88.347 100.903 97.921 1.00 34.06 47 GLY D O 1
ATOM 2392 N N . TRP B 1 48 ? 86.827 102.123 96.812 1.00 25.82 48 TRP D N 1
ATOM 2393 C CA . TRP B 1 48 ? 85.714 101.597 97.581 1.00 25.82 48 TRP D CA 1
ATOM 2394 C C . TRP B 1 48 ? 85.466 100.153 97.228 1.00 25.82 48 TRP D C 1
ATOM 2395 O O . TRP B 1 48 ? 85.081 99.358 98.083 1.00 25.82 48 TRP D O 1
ATOM 2406 N N . ASN B 1 49 ? 85.688 99.800 95.970 1.00 22.76 49 ASN D N 1
ATOM 2407 C CA . ASN B 1 49 ? 85.481 98.430 95.530 1.00 22.76 49 ASN D CA 1
ATOM 2408 C C . ASN B 1 49 ? 86.767 97.631 95.592 1.00 22.76 49 ASN D C 1
ATOM 2409 O O . ASN B 1 49 ? 87.000 96.799 94.719 1.00 22.76 49 ASN D O 1
ATOM 2414 N N . THR B 1 50 ? 87.587 97.865 96.614 1.00 17.82 50 THR D N 1
ATOM 2415 C CA . THR B 1 50 ? 88.862 97.159 96.793 1.00 17.82 50 THR D CA 1
ATOM 2416 C C . THR B 1 50 ? 89.574 96.692 95.531 1.00 17.82 50 THR D C 1
ATOM 2417 O O . THR B 1 50 ? 89.723 95.495 95.301 1.00 17.82 50 THR D O 1
ATOM 2421 N N . ARG B 1 51 ? 90.000 97.635 94.701 1.00 14.25 51 ARG D N 1
ATOM 2422 C CA . ARG B 1 51 ? 90.684 97.283 93.467 1.00 14.25 51 ARG D CA 1
ATOM 2423 C C . ARG B 1 51 ? 92.084 96.810 93.796 1.00 14.25 51 ARG D C 1
ATOM 2424 O O . ARG B 1 51 ? 92.786 97.460 94.559 1.00 14.25 51 ARG D O 1
ATOM 2432 N N . PRO B 1 52 ? 92.497 95.670 93.230 1.00 21.34 52 PRO D N 1
ATOM 2433 C CA . PRO B 1 52 ? 93.822 95.110 93.522 1.00 21.34 52 PRO D CA 1
ATOM 2434 C C . PRO B 1 52 ? 94.897 96.179 93.503 1.00 21.34 52 PRO D C 1
ATOM 2435 O O . PRO B 1 52 ? 94.996 96.898 92.514 1.00 21.34 52 PRO D O 1
ATOM 2439 N N . HIS B 1 53 ? 95.695 96.275 94.560 1.00 21.78 53 HIS D N 1
ATOM 2440 C CA . HIS B 1 53 ? 96.698 97.334 94.651 1.00 21.78 53 HIS D CA 1
ATOM 2441 C C . HIS B 1 53 ? 97.756 97.315 93.557 1.00 21.78 53 HIS D C 1
ATOM 2442 O O . HIS B 1 53 ? 97.641 98.023 92.556 1.00 21.78 53 HIS D O 1
ATOM 2449 N N . GLY B 1 54 ? 98.806 96.531 93.752 1.00 21.74 54 GLY D N 1
ATOM 2450 C CA . GLY B 1 54 ? 99.876 96.479 92.773 1.00 21.74 54 GLY D CA 1
ATOM 2451 C C . GLY B 1 54 ? 101.164 95.946 93.356 1.00 21.74 54 GLY D C 1
ATOM 2452 O O . GLY B 1 54 ? 101.192 95.508 94.505 1.00 21.74 54 GLY D O 1
ATOM 2453 N N . PRO B 1 55 ? 102.245 95.980 92.570 1.00 26.39 55 PRO D N 1
ATOM 2454 C CA . PRO B 1 55 ? 103.537 95.461 93.031 1.00 26.39 55 PRO D CA 1
ATOM 2455 C C . PRO B 1 55 ? 104.040 96.192 94.263 1.00 26.39 55 PRO D C 1
ATOM 2456 O O . PRO B 1 55 ? 104.440 95.549 95.229 1.00 26.39 55 PRO D O 1
ATOM 2460 N N . GLU B 1 56 ? 104.024 97.520 94.230 1.00 17.19 56 GLU D N 1
ATOM 2461 C CA . GLU B 1 56 ? 104.504 98.313 95.355 1.00 17.19 56 GLU D CA 1
ATOM 2462 C C . GLU B 1 56 ? 103.580 98.218 96.557 1.00 17.19 56 GLU D C 1
ATOM 2463 O O . GLU B 1 56 ? 104.015 98.397 97.692 1.00 17.19 56 GLU D O 1
ATOM 2469 N N . GLY B 1 57 ? 102.303 97.949 96.316 1.00 12.69 57 GLY D N 1
ATOM 2470 C CA . GLY B 1 57 ? 101.354 97.821 97.404 1.00 12.69 57 GLY D CA 1
ATOM 2471 C C . GLY B 1 57 ? 100.863 99.159 97.903 1.00 12.69 57 GLY D C 1
ATOM 2472 O O . GLY B 1 57 ? 101.068 100.181 97.249 1.00 12.69 57 GLY D O 1
ATOM 2473 N N . PRO B 1 58 ? 100.205 99.166 99.069 1.00 11.34 58 PRO D N 1
ATOM 2474 C CA . PRO B 1 58 ? 99.684 100.414 99.630 1.00 11.34 58 PRO D CA 1
ATOM 2475 C C . PRO B 1 58 ? 100.807 101.367 99.980 1.00 11.34 58 PRO D C 1
ATOM 2476 O O . PRO B 1 58 ? 101.822 100.931 100.518 1.00 11.34 58 PRO D O 1
ATOM 2480 N N . PRO B 1 59 ? 100.639 102.658 99.671 1.00 9.94 59 PRO D N 1
ATOM 2481 C CA . PRO B 1 59 ? 101.652 103.651 100.030 1.00 9.94 59 PRO D CA 1
ATOM 2482 C C . PRO B 1 59 ? 101.936 103.651 101.527 1.00 9.94 59 PRO D C 1
ATOM 2483 O O . PRO B 1 59 ? 101.069 103.287 102.315 1.00 9.94 59 PRO D O 1
ATOM 2487 N N . GLU B 1 60 ? 103.131 104.063 101.925 1.00 6.54 60 GLU D N 1
ATOM 2488 C CA . GLU B 1 60 ? 103.496 104.039 103.337 1.00 6.54 60 GLU D CA 1
ATOM 2489 C C . GLU B 1 60 ? 102.682 105.016 104.160 1.00 6.54 60 GLU D C 1
ATOM 2490 O O . GLU B 1 60 ? 102.563 104.862 105.372 1.00 6.54 60 GLU D O 1
ATOM 2496 N N . GLU B 1 61 ? 102.122 106.028 103.512 1.00 8.65 61 GLU D N 1
ATOM 2497 C CA . GLU B 1 61 ? 101.306 107.006 104.212 1.00 8.65 61 GLU D CA 1
ATOM 2498 C C . GLU B 1 61 ? 99.897 106.483 104.418 1.00 8.65 61 GLU D C 1
ATOM 2499 O O . GLU B 1 61 ? 99.155 107.010 105.243 1.00 8.65 61 GLU D O 1
ATOM 2505 N N . ASN B 1 62 ? 99.515 105.456 103.670 1.00 5.82 62 ASN D N 1
ATOM 2506 C CA . ASN B 1 62 ? 98.205 104.856 103.865 1.00 5.82 62 ASN D CA 1
ATOM 2507 C C . ASN B 1 62 ? 98.179 104.150 105.205 1.00 5.82 62 ASN D C 1
ATOM 2508 O O . ASN B 1 62 ? 97.116 103.767 105.672 1.00 5.82 62 ASN D O 1
ATOM 2513 N N . TRP B 1 63 ? 99.344 103.957 105.817 1.00 4.47 63 TRP D N 1
ATOM 2514 C CA . TRP B 1 63 ? 99.437 103.347 107.139 1.00 4.47 63 TRP D CA 1
ATOM 2515 C C . TRP B 1 63 ? 99.529 104.334 108.284 1.00 4.47 63 TRP D C 1
ATOM 2516 O O . TRP B 1 63 ? 99.385 103.946 109.433 1.00 4.47 63 TRP D O 1
ATOM 2527 N N . LEU B 1 64 ? 99.782 105.604 107.991 1.00 3.66 64 LEU D N 1
ATOM 2528 C CA . LEU B 1 64 ? 99.807 106.611 109.037 1.00 3.66 64 LEU D CA 1
ATOM 2529 C C . LEU B 1 64 ? 98.458 106.640 109.726 1.00 3.66 64 LEU D C 1
ATOM 2530 O O . LEU B 1 64 ? 98.396 106.545 110.940 1.00 3.66 64 LEU D O 1
ATOM 2535 N N . SER B 1 65 ? 97.352 106.702 108.986 1.00 4.83 65 SER D N 1
ATOM 2536 C CA . SER B 1 65 ? 96.004 106.767 109.599 1.00 4.83 65 SER D CA 1
ATOM 2537 C C . SER B 1 65 ? 95.632 105.526 110.461 1.00 4.83 65 SER D C 1
ATOM 2538 O O . SER B 1 65 ? 95.338 105.711 111.641 1.00 4.83 65 SER D O 1
ATOM 2541 N N . PRO B 1 66 ? 95.602 104.267 109.892 1.00 2.34 66 PRO D N 1
ATOM 2542 C CA . PRO B 1 66 ? 95.356 103.134 110.798 1.00 2.34 66 PRO D CA 1
ATOM 2543 C C . PRO B 1 66 ? 96.352 103.161 111.927 1.00 2.34 66 PRO D C 1
ATOM 2544 O O . PRO B 1 66 ? 95.982 102.918 113.075 1.00 2.34 66 PRO D O 1
ATOM 2548 N N . GLY B 1 67 ? 97.604 103.456 111.606 1.00 1.95 67 GLY D N 1
ATOM 2549 C CA . GLY B 1 67 ? 98.651 103.496 112.604 1.00 1.95 67 GLY D CA 1
ATOM 2550 C C . GLY B 1 67 ? 98.277 104.247 113.848 1.00 1.95 67 GLY D C 1
ATOM 2551 O O . GLY B 1 67 ? 98.308 103.669 114.908 1.00 1.95 67 GLY D O 1
ATOM 2552 N N . ILE B 1 68 ? 97.922 105.518 113.726 1.00 1.94 68 ILE D N 1
ATOM 2553 C CA . ILE B 1 68 ? 97.583 106.332 114.889 1.00 1.94 68 ILE D CA 1
ATOM 2554 C C . ILE B 1 68 ? 96.473 105.703 115.709 1.00 1.94 68 ILE D C 1
ATOM 2555 O O . ILE B 1 68 ? 96.609 105.553 116.911 1.00 1.94 68 ILE D O 1
ATOM 2560 N N . SER B 1 69 ? 95.383 105.324 115.065 1.00 1.79 69 SER D N 1
ATOM 2561 C CA . SER B 1 69 ? 94.273 104.705 115.771 1.00 1.79 69 SER D CA 1
ATOM 2562 C C . SER B 1 69 ? 94.705 103.474 116.558 1.00 1.79 69 SER D C 1
ATOM 2563 O O . SER B 1 69 ? 94.332 103.319 117.711 1.00 1.79 69 SER D O 1
ATOM 2566 N N . ILE B 1 70 ? 95.494 102.601 115.946 1.00 1.21 70 ILE D N 1
ATOM 2567 C CA . ILE B 1 70 ? 95.958 101.404 116.643 1.00 1.21 70 ILE D CA 1
ATOM 2568 C C . ILE B 1 70 ? 96.875 101.758 117.807 1.00 1.21 70 ILE D C 1
ATOM 2569 O O . ILE B 1 70 ? 96.730 101.220 118.899 1.00 1.21 70 ILE D O 1
ATOM 2574 N N . LEU B 1 71 ? 97.804 102.679 117.592 1.00 0.76 71 LEU D N 1
ATOM 2575 C CA . LEU B 1 71 ? 98.741 103.079 118.631 1.00 0.76 71 LEU D CA 1
ATOM 2576 C C . LEU B 1 71 ? 98.017 103.747 119.786 1.00 0.76 71 LEU D C 1
ATOM 2577 O O . LEU B 1 71 ? 98.360 103.521 120.951 1.00 0.76 71 LEU D O 1
ATOM 2582 N N . CYS B 1 72 ? 97.004 104.548 119.477 1.00 0.66 72 CYS D N 1
ATOM 2583 C CA . CYS B 1 72 ? 96.237 105.180 120.536 1.00 0.66 72 CYS D CA 1
ATOM 2584 C C . CYS B 1 72 ? 95.439 104.139 121.295 1.00 0.66 72 CYS D C 1
ATOM 2585 O O . CYS B 1 72 ? 95.173 104.308 122.471 1.00 0.66 72 CYS D O 1
ATOM 2588 N N . GLY B 1 73 ? 95.086 103.056 120.620 1.00 0.75 73 GLY D N 1
ATOM 2589 C CA . GLY B 1 73 ? 94.375 101.984 121.278 1.00 0.75 73 GLY D CA 1
ATOM 2590 C C . GLY B 1 73 ? 95.326 101.237 122.172 1.00 0.75 73 GLY D C 1
ATOM 2591 O O . GLY B 1 73 ? 94.944 100.833 123.247 1.00 0.75 73 GLY D O 1
ATOM 2592 N N . VAL B 1 74 ? 96.568 101.053 121.744 1.00 0.84 74 VAL D N 1
ATOM 2593 C CA . VAL B 1 74 ? 97.568 100.405 122.587 1.00 0.84 74 VAL D CA 1
ATOM 2594 C C . VAL B 1 74 ? 97.850 101.302 123.774 1.00 0.84 74 VAL D C 1
ATOM 2595 O O . VAL B 1 74 ? 97.983 100.829 124.905 1.00 0.84 74 VAL D O 1
ATOM 2599 N N . MET B 1 75 ? 97.916 102.604 123.533 1.00 0.81 75 MET D N 1
ATOM 2600 C CA . MET B 1 75 ? 98.111 103.543 124.621 1.00 0.81 75 MET D CA 1
ATOM 2601 C C . MET B 1 75 ? 96.979 103.415 125.605 1.00 0.81 75 MET D C 1
ATOM 2602 O O . MET B 1 75 ? 97.206 103.444 126.798 1.00 0.81 75 MET D O 1
ATOM 2607 N N . TYR B 1 76 ? 95.750 103.288 125.118 1.00 0.88 76 TYR D N 1
ATOM 2608 C CA . TYR B 1 76 ? 94.613 103.250 126.023 1.00 0.88 76 TYR D CA 1
ATOM 2609 C C . TYR B 1 76 ? 94.545 101.939 126.755 1.00 0.88 76 TYR D C 1
ATOM 2610 O O . TYR B 1 76 ? 94.044 101.891 127.862 1.00 0.88 76 TYR D O 1
ATOM 2619 N N . ALA B 1 77 ? 95.065 100.876 126.160 1.00 1.38 77 ALA D N 1
ATOM 2620 C CA . ALA B 1 77 ? 95.123 99.593 126.839 1.00 1.38 77 ALA D CA 1
ATOM 2621 C C . ALA B 1 77 ? 96.124 99.712 127.960 1.00 1.38 77 ALA D C 1
ATOM 2622 O O . ALA B 1 77 ? 95.900 99.208 129.051 1.00 1.38 77 ALA D O 1
ATOM 2624 N N . PHE B 1 78 ? 97.234 100.392 127.704 1.00 1.50 78 PHE D N 1
ATOM 2625 C CA . PHE B 1 78 ? 98.221 100.604 128.750 1.00 1.50 78 PHE D CA 1
ATOM 2626 C C . PHE B 1 78 ? 97.636 101.463 129.852 1.00 1.50 78 PHE D C 1
ATOM 2627 O O . PHE B 1 78 ? 97.976 101.291 131.026 1.00 1.50 78 PHE D O 1
ATOM 2635 N N . LYS B 1 79 ? 96.751 102.384 129.483 1.00 1.42 79 LYS D N 1
ATOM 2636 C CA . LYS B 1 79 ? 96.140 103.265 130.463 1.00 1.42 79 LYS D CA 1
ATOM 2637 C C . LYS B 1 79 ? 95.178 102.478 131.321 1.00 1.42 79 LYS D C 1
ATOM 2638 O O . LYS B 1 79 ? 95.074 102.723 132.516 1.00 1.42 79 LYS D O 1
ATOM 2644 N N . ALA B 1 80 ? 94.483 101.524 130.718 1.00 1.77 80 ALA D N 1
ATOM 2645 C CA . ALA B 1 80 ? 93.531 100.715 131.451 1.00 1.77 80 ALA D CA 1
ATOM 2646 C C . ALA B 1 80 ? 94.261 99.740 132.341 1.00 1.77 80 ALA D C 1
ATOM 2647 O O . ALA B 1 80 ? 93.771 99.389 133.418 1.00 1.77 80 ALA D O 1
ATOM 2649 N N . ILE B 1 81 ? 95.438 99.297 131.905 1.00 1.01 81 ILE D N 1
ATOM 2650 C CA . ILE B 1 81 ? 96.210 98.419 132.773 1.00 1.01 81 ILE D CA 1
ATOM 2651 C C . ILE B 1 81 ? 96.629 99.254 133.954 1.00 1.01 81 ILE D C 1
ATOM 2652 O O . ILE B 1 81 ? 96.528 98.811 135.086 1.00 1.01 81 ILE D O 1
ATOM 2657 N N . ASP B 1 82 ? 97.050 100.484 133.696 1.00 1.44 82 ASP D N 1
ATOM 2658 C CA . ASP B 1 82 ? 97.459 101.384 134.752 1.00 1.44 82 ASP D CA 1
ATOM 2659 C C . ASP B 1 82 ? 96.322 101.632 135.699 1.00 1.44 82 ASP D C 1
ATOM 2660 O O . ASP B 1 82 ? 96.537 101.603 136.873 1.00 1.44 82 ASP D O 1
ATOM 2665 N N . TRP B 1 83 ? 95.113 101.871 135.183 1.00 1.61 83 TRP D N 1
ATOM 2666 C CA . TRP B 1 83 ? 93.933 102.147 136.013 1.00 1.61 83 TRP D CA 1
ATOM 2667 C C . TRP B 1 83 ? 93.521 100.956 136.839 1.00 1.61 83 TRP D C 1
ATOM 2668 O O . TRP B 1 83 ? 92.943 101.113 137.906 1.00 1.61 83 TRP D O 1
ATOM 2679 N N . ALA B 1 84 ? 93.887 99.758 136.389 1.00 2.02 84 ALA D N 1
ATOM 2680 C CA . ALA B 1 84 ? 93.592 98.545 137.149 1.00 2.02 84 ALA D CA 1
ATOM 2681 C C . ALA B 1 84 ? 94.521 98.427 138.338 1.00 2.02 84 ALA D C 1
ATOM 2682 O O . ALA B 1 84 ? 94.166 97.821 139.339 1.00 2.02 84 ALA D O 1
ATOM 2684 N N . SER B 1 85 ? 95.714 98.999 138.236 1.00 2.31 85 SER D N 1
ATOM 2685 C CA . SER B 1 85 ? 96.646 98.989 139.354 1.00 2.31 85 SER D CA 1
ATOM 2686 C C . SER B 1 85 ? 96.165 99.980 140.376 1.00 2.31 85 SER D C 1
ATOM 2687 O O . SER B 1 85 ? 96.387 99.812 141.563 1.00 2.31 85 SER D O 1
ATOM 2690 N N . TYR B 1 86 ? 95.494 101.026 139.919 1.00 30.00 86 TYR D N 1
ATOM 2691 C CA . TYR B 1 86 ? 94.953 102.019 140.822 1.00 30.00 86 TYR D CA 1
ATOM 2692 C C . TYR B 1 86 ? 93.746 101.431 141.526 1.00 30.00 86 TYR D C 1
ATOM 2693 O O . TYR B 1 86 ? 93.423 101.820 142.641 1.00 30.00 86 TYR D O 1
ATOM 2702 N N . ASN B 1 87 ? 93.067 100.494 140.877 1.00 30.00 87 ASN D N 1
ATOM 2703 C CA . ASN B 1 87 ? 91.897 99.860 141.470 1.00 30.00 87 ASN D CA 1
ATOM 2704 C C . ASN B 1 87 ? 92.338 98.892 142.547 1.00 30.00 87 ASN D C 1
ATOM 2705 O O . ASN B 1 87 ? 91.633 98.678 143.523 1.00 30.00 87 ASN D O 1
ATOM 2710 N N . ASP B 1 88 ? 93.511 98.299 142.374 1.00 30.00 88 ASP D N 1
ATOM 2711 C CA . ASP B 1 88 ? 93.989 97.315 143.331 1.00 30.00 88 ASP D CA 1
ATOM 2712 C C . ASP B 1 88 ? 94.966 97.920 144.321 1.00 30.00 88 ASP D C 1
ATOM 2713 O O . ASP B 1 88 ? 94.631 98.116 145.486 1.00 30.00 88 ASP D O 1
ATOM 2718 N N . THR B 1 89 ? 96.175 98.220 143.862 1.00 30.00 89 THR D N 1
ATOM 2719 C CA . THR B 1 89 ? 97.191 98.782 144.740 1.00 30.00 89 THR D CA 1
ATOM 2720 C C . THR B 1 89 ? 96.824 100.174 145.223 1.00 30.00 89 THR D C 1
ATOM 2721 O O . THR B 1 89 ? 97.211 100.573 146.317 1.00 30.00 89 THR D O 1
ATOM 2725 N N . GLY B 1 90 ? 96.088 100.920 144.410 1.00 1.60 90 GLY D N 1
ATOM 2726 C CA . GLY B 1 90 ? 95.691 102.263 144.783 1.00 1.60 90 GLY D CA 1
ATOM 2727 C C . GLY B 1 90 ? 96.765 103.286 144.501 1.00 1.60 90 GLY D C 1
ATOM 2728 O O . GLY B 1 90 ? 96.678 104.408 144.998 1.00 1.60 90 GLY D O 1
ATOM 2729 N N . GLU B 1 91 ? 97.765 102.929 143.700 1.00 1.77 91 GLU D N 1
ATOM 2730 C CA . GLU B 1 91 ? 98.879 103.847 143.474 1.00 1.77 91 GLU D CA 1
ATOM 2731 C C . GLU B 1 91 ? 99.538 103.785 142.104 1.00 1.77 91 GLU D C 1
ATOM 2732 O O . GLU B 1 91 ? 100.742 104.017 142.012 1.00 1.77 91 GLU D O 1
ATOM 2738 N N . SER B 1 92 ? 98.785 103.477 141.053 1.00 2.09 92 SER D N 1
ATOM 2739 C CA . SER B 1 92 ? 99.326 103.478 139.677 1.00 2.09 92 SER D CA 1
ATOM 2740 C C . SER B 1 92 ? 100.476 102.537 139.343 1.00 2.09 92 SER D C 1
ATOM 2741 O O . SER B 1 92 ? 100.922 101.751 140.176 1.00 2.09 92 SER D O 1
ATOM 2744 N N . THR B 1 93 ? 100.942 102.593 138.102 1.00 2.28 93 THR D N 1
ATOM 2745 C CA . THR B 1 93 ? 102.067 101.762 137.694 1.00 2.28 93 THR D CA 1
ATOM 2746 C C . THR B 1 93 ? 103.287 102.647 137.584 1.00 2.28 93 THR D C 1
ATOM 2747 O O . THR B 1 93 ? 103.204 103.853 137.798 1.00 2.28 93 THR D O 1
ATOM 2751 N N . ALA B 1 94 ? 104.435 102.056 137.277 1.00 3.04 94 ALA D N 1
ATOM 2752 C CA . ALA B 1 94 ? 105.649 102.843 137.102 1.00 3.04 94 ALA D CA 1
ATOM 2753 C C . ALA B 1 94 ? 105.578 103.509 135.751 1.00 3.04 94 ALA D C 1
ATOM 2754 O O . ALA B 1 94 ? 105.928 104.678 135.611 1.00 3.04 94 ALA D O 1
ATOM 2756 N N . PHE B 1 95 ? 105.116 102.772 134.748 1.00 5.32 95 PHE D N 1
ATOM 2757 C CA . PHE B 1 95 ? 104.954 103.342 133.419 1.00 5.32 95 PHE D CA 1
ATOM 2758 C C . PHE B 1 95 ? 103.494 103.711 133.231 1.00 5.32 95 PHE D C 1
ATOM 2759 O O . PHE B 1 95 ? 102.711 102.922 132.704 1.00 5.32 95 PHE D O 1
ATOM 2767 N N . SER B 1 96 ? 103.122 104.891 133.705 1.00 4.84 96 SER D N 1
ATOM 2768 C CA . SER B 1 96 ? 101.737 105.314 133.616 1.00 4.84 96 SER D CA 1
ATOM 2769 C C . SER B 1 96 ? 101.582 106.354 132.539 1.00 4.84 96 SER D C 1
ATOM 2770 O O . SER B 1 96 ? 102.266 107.374 132.551 1.00 4.84 96 SER D O 1
ATOM 2773 N N . LEU B 1 97 ? 100.683 106.102 131.600 1.00 2.95 97 LEU D N 1
ATOM 2774 C CA . LEU B 1 97 ? 100.432 107.066 130.542 1.00 2.95 97 LEU D CA 1
ATOM 2775 C C . LEU B 1 97 ? 99.383 108.034 131.038 1.00 2.95 97 LEU D C 1
ATOM 2776 O O . LEU B 1 97 ? 98.979 108.944 130.318 1.00 2.95 97 LEU D O 1
ATOM 2781 N N . ASN B 1 98 ? 98.942 107.844 132.278 1.00 3.43 98 ASN D N 1
ATOM 2782 C CA . ASN B 1 98 ? 97.932 108.713 132.858 1.00 3.43 98 ASN D CA 1
ATOM 2783 C C . ASN B 1 98 ? 98.557 109.755 133.777 1.00 3.43 98 ASN D C 1
ATOM 2784 O O . ASN B 1 98 ? 97.865 110.650 134.252 1.00 3.43 98 ASN D O 1
ATOM 2789 N N . GLN B 1 99 ? 99.858 109.642 134.029 1.00 2.38 99 GLN D N 1
ATOM 2790 C CA . GLN B 1 99 ? 100.553 110.600 134.889 1.00 2.38 99 GLN D CA 1
ATOM 2791 C C . GLN B 1 99 ? 100.646 111.945 134.199 1.00 2.38 99 GLN D C 1
ATOM 2792 O O . GLN B 1 99 ? 99.978 112.895 134.599 1.00 2.38 99 GLN D O 1
ATOM 2798 N N . VAL B 1 100 ? 101.468 112.039 133.164 1.00 2.58 100 VAL D N 1
ATOM 2799 C CA . VAL B 1 100 ? 101.595 113.287 132.425 1.00 2.58 100 VAL D CA 1
ATOM 2800 C C . VAL B 1 100 ? 100.413 113.477 131.490 1.00 2.58 100 VAL D C 1
ATOM 2801 O O . VAL B 1 100 ? 100.158 112.639 130.630 1.00 2.58 100 VAL D O 1
ATOM 2805 N N . TRP B 1 101 ? 99.684 114.572 131.659 1.00 4.05 101 TRP D N 1
ATOM 2806 C CA . TRP B 1 101 ? 98.520 114.837 130.826 1.00 4.05 101 TRP D CA 1
ATOM 2807 C C . TRP B 1 101 ? 98.952 115.348 129.476 1.00 4.05 101 TRP D C 1
ATOM 2808 O O . TRP B 1 101 ? 99.874 116.142 129.408 1.00 4.05 101 TRP D O 1
ATOM 2819 N N . TYR B 1 102 ? 98.305 114.895 128.406 1.00 2.79 102 TYR D N 1
ATOM 2820 C CA . TYR B 1 102 ? 98.613 115.349 127.045 1.00 2.79 102 TYR D CA 1
ATOM 2821 C C . TYR B 1 102 ? 99.988 114.951 126.551 1.00 2.79 102 TYR D C 1
ATOM 2822 O O . TYR B 1 102 ? 100.536 115.596 125.664 1.00 2.79 102 TYR D O 1
ATOM 2831 N N . SER B 1 103 ? 100.571 113.928 127.157 1.00 3.25 103 SER D N 1
ATOM 2832 C CA . SER B 1 103 ? 101.907 113.497 126.774 1.00 3.25 103 SER D CA 1
ATOM 2833 C C . SER B 1 103 ? 101.787 112.547 125.619 1.00 3.25 103 SER D C 1
ATOM 2834 O O . SER B 1 103 ? 102.682 112.451 124.785 1.00 3.25 103 SER D O 1
ATOM 2837 N N . ASP B 1 104 ? 100.672 111.838 125.558 1.00 4.39 104 ASP D N 1
ATOM 2838 C CA . ASP B 1 104 ? 100.438 110.906 124.477 1.00 4.39 104 ASP D CA 1
ATOM 2839 C C . ASP B 1 104 ? 99.894 111.681 123.303 1.00 4.39 104 ASP D C 1
ATOM 2840 O O . ASP B 1 104 ? 100.072 111.276 122.158 1.00 4.39 104 ASP D O 1
ATOM 2845 N N . TYR B 1 105 ? 99.245 112.810 123.584 1.00 5.30 105 TYR D N 1
ATOM 2846 C CA . TYR B 1 105 ? 98.660 113.614 122.526 1.00 5.30 105 TYR D CA 1
ATOM 2847 C C . TYR B 1 105 ? 99.745 114.169 121.649 1.00 5.30 105 TYR D C 1
ATOM 2848 O O . TYR B 1 105 ? 99.490 114.441 120.487 1.00 5.30 105 TYR D O 1
ATOM 2857 N N . LEU B 1 106 ? 100.943 114.373 122.191 1.00 7.29 106 LEU D N 1
ATOM 2858 C CA . LEU B 1 106 ? 102.060 114.770 121.335 1.00 7.29 106 LEU D CA 1
ATOM 2859 C C . LEU B 1 106 ? 102.174 113.869 120.103 1.00 7.29 106 LEU D C 1
ATOM 2860 O O . LEU B 1 106 ? 101.838 114.256 118.973 1.00 7.29 106 LEU D O 1
ATOM 2865 N N . ILE B 1 107 ? 102.620 112.642 120.306 1.00 9.84 107 ILE D N 1
ATOM 2866 C CA . ILE B 1 107 ? 102.711 111.728 119.183 1.00 9.84 107 ILE D CA 1
ATOM 2867 C C . ILE B 1 107 ? 101.447 111.763 118.331 1.00 9.84 107 ILE D C 1
ATOM 2868 O O . ILE B 1 107 ? 101.487 112.161 117.133 1.00 9.84 107 ILE D O 1
ATOM 2873 N N . THR B 1 108 ? 100.306 111.433 118.944 1.00 10.66 108 THR D N 1
ATOM 2874 C CA . THR B 1 108 ? 99.101 111.323 118.106 1.00 10.66 108 THR D CA 1
ATOM 2875 C C . THR B 1 108 ? 98.871 112.519 117.191 1.00 10.66 108 THR D C 1
ATOM 2876 O O . THR B 1 108 ? 98.611 112.337 116.019 1.00 10.66 108 THR D O 1
ATOM 2880 N N . CYS B 1 109 ? 98.987 113.730 117.706 1.00 10.62 109 CYS D N 1
ATOM 2881 C CA . CYS B 1 109 ? 98.820 114.958 116.933 1.00 10.62 109 CYS D CA 1
ATOM 2882 C C . CYS B 1 109 ? 99.849 115.192 115.842 1.00 10.62 109 CYS D C 1
ATOM 2883 O O . CYS B 1 109 ? 99.491 115.483 114.696 1.00 10.62 109 CYS D O 1
ATOM 2886 N N . PRO B 1 110 ? 101.151 115.206 116.211 1.00 9.95 110 PRO D N 1
ATOM 2887 C CA . PRO B 1 110 ? 102.008 115.272 115.032 1.00 9.95 110 PRO D CA 1
ATOM 2888 C C . PRO B 1 110 ? 101.734 114.218 113.975 1.00 9.95 110 PRO D C 1
ATOM 2889 O O . PRO B 1 110 ? 101.993 114.501 112.813 1.00 9.95 110 PRO D O 1
ATOM 2893 N N . LEU B 1 111 ? 101.218 113.049 114.332 1.00 10.82 111 LEU D N 1
ATOM 2894 C CA . LEU B 1 111 ? 100.920 112.098 113.269 1.00 10.82 111 LEU D CA 1
ATOM 2895 C C . LEU B 1 111 ? 99.631 112.412 112.484 1.00 10.82 111 LEU D C 1
ATOM 2896 O O . LEU B 1 111 ? 99.602 112.231 111.267 1.00 10.82 111 LEU D O 1
ATOM 2901 N N . LEU B 1 112 ? 98.581 112.878 113.153 1.00 9.45 112 LEU D N 1
ATOM 2902 C CA . LEU B 1 112 ? 97.321 113.252 112.491 1.00 9.45 112 LEU D CA 1
ATOM 2903 C C . LEU B 1 112 ? 97.398 114.472 111.575 1.00 9.45 112 LEU D C 1
ATOM 2904 O O . LEU B 1 112 ? 96.876 114.435 110.483 1.00 9.45 112 LEU D O 1
ATOM 2909 N N . VAL B 1 113 ? 97.993 115.570 112.022 1.00 10.09 113 VAL D N 1
ATOM 2910 C CA . VAL B 1 113 ? 98.157 116.730 111.162 1.00 10.09 113 VAL D CA 1
ATOM 2911 C C . VAL B 1 113 ? 98.968 116.331 109.948 1.00 10.09 113 VAL D C 1
ATOM 2912 O O . VAL B 1 113 ? 98.648 116.732 108.840 1.00 10.09 113 VAL D O 1
ATOM 2916 N N . LEU B 1 114 ? 99.997 115.516 110.133 1.00 15.20 114 LEU D N 1
ATOM 2917 C CA . LEU B 1 114 ? 100.761 115.032 108.993 1.00 15.20 114 LEU D CA 1
ATOM 2918 C C . LEU B 1 114 ? 99.847 114.282 108.047 1.00 15.20 114 LEU D C 1
ATOM 2919 O O . LEU B 1 114 ? 99.864 114.542 106.860 1.00 15.20 114 LEU D O 1
ATOM 2924 N N . ASP B 1 115 ? 99.052 113.357 108.563 1.00 13.58 115 ASP D N 1
ATOM 2925 C CA . ASP B 1 115 ? 98.098 112.631 107.735 1.00 13.58 115 ASP D CA 1
ATOM 2926 C C . ASP B 1 115 ? 97.257 113.576 106.913 1.00 13.58 115 ASP D C 1
ATOM 2927 O O . ASP B 1 115 ? 97.239 113.481 105.693 1.00 13.58 115 ASP D O 1
ATOM 2932 N N . PHE B 1 116 ? 96.527 114.468 107.563 1.00 13.69 116 PHE D N 1
ATOM 2933 C CA . PHE B 1 116 ? 95.691 115.412 106.851 1.00 13.69 116 PHE D CA 1
ATOM 2934 C C . PHE B 1 116 ? 96.506 116.086 105.763 1.00 13.69 116 PHE D C 1
ATOM 2935 O O . PHE B 1 116 ? 96.129 116.069 104.605 1.00 13.69 116 PHE D O 1
ATOM 2943 N N . CYS B 1 117 ? 97.635 116.670 106.129 1.00 13.17 117 CYS D N 1
ATOM 2944 C CA . CYS B 1 117 ? 98.438 117.383 105.151 1.00 13.17 117 CYS D CA 1
ATOM 2945 C C . CYS B 1 117 ? 98.957 116.547 103.992 1.00 13.17 117 CYS D C 1
ATOM 2946 O O . CYS B 1 117 ? 99.188 117.073 102.923 1.00 13.17 117 CYS D O 1
ATOM 2949 N N . ILE B 1 118 ? 99.156 115.254 104.191 1.00 18.74 118 ILE D N 1
ATOM 2950 C CA . ILE B 1 118 ? 99.598 114.395 103.105 1.00 18.74 118 ILE D CA 1
ATOM 2951 C C . ILE B 1 118 ? 98.423 114.030 102.211 1.00 18.74 118 ILE D C 1
ATOM 2952 O O . ILE B 1 118 ? 98.495 114.193 100.994 1.00 18.74 118 ILE D O 1
ATOM 2957 N N . THR B 1 119 ? 97.337 113.550 102.805 1.00 20.45 119 THR D N 1
ATOM 2958 C CA . THR B 1 119 ? 96.176 113.125 102.028 1.00 20.45 119 THR D CA 1
ATOM 2959 C C . THR B 1 119 ? 95.569 114.249 101.206 1.00 20.45 119 THR D C 1
ATOM 2960 O O . THR B 1 119 ? 95.251 114.055 100.037 1.00 20.45 119 THR D O 1
ATOM 2964 N N . VAL B 1 120 ? 95.412 115.424 101.803 1.00 18.47 120 VAL D N 1
ATOM 2965 C CA . VAL B 1 120 ? 94.817 116.554 101.101 1.00 18.47 120 VAL D CA 1
ATOM 2966 C C . VAL B 1 120 ? 95.889 117.353 100.376 1.00 18.47 120 VAL D C 1
ATOM 2967 O O . VAL B 1 120 ? 95.597 118.369 99.746 1.00 18.47 120 VAL D O 1
ATOM 2971 N N . ASN B 1 121 ? 97.133 116.894 100.445 1.00 21.65 121 ASN D N 1
ATOM 2972 C CA . ASN B 1 121 ? 98.243 117.606 99.817 1.00 21.65 121 ASN D CA 1
ATOM 2973 C C . ASN B 1 121 ? 98.288 119.052 100.256 1.00 21.65 121 ASN D C 1
ATOM 2974 O O . ASN B 1 121 ? 98.521 119.945 99.445 1.00 21.65 121 ASN D O 1
ATOM 2979 N N . LEU B 1 122 ? 98.069 119.288 101.543 1.00 15.77 122 LEU D N 1
ATOM 2980 C CA . LEU B 1 122 ? 98.140 120.636 102.065 1.00 15.77 122 LEU D CA 1
ATOM 2981 C C . LEU B 1 122 ? 99.608 120.972 102.128 1.00 15.77 122 LEU D C 1
ATOM 2982 O O . LEU B 1 122 ? 100.431 120.108 102.410 1.00 15.77 122 LEU D O 1
ATOM 2987 N N . ARG B 1 123 ? 99.949 122.224 101.870 1.00 13.33 123 ARG D N 1
ATOM 2988 C CA . ARG B 1 123 ? 101.342 122.629 101.887 1.00 13.33 123 ARG D CA 1
ATOM 2989 C C . ARG B 1 123 ? 101.870 122.741 103.303 1.00 13.33 123 ARG D C 1
ATOM 2990 O O . ARG B 1 123 ? 101.108 122.610 104.258 1.00 13.33 123 ARG D O 1
ATOM 2998 N N . TYR B 1 124 ? 103.170 122.982 103.444 1.00 11.44 124 TYR D N 1
ATOM 2999 C CA . TYR B 1 124 ? 103.784 123.125 104.763 1.00 11.44 124 TYR D CA 1
ATOM 3000 C C . TYR B 1 124 ? 103.426 121.973 105.684 1.00 11.44 124 TYR D C 1
ATOM 3001 O O . TYR B 1 124 ? 103.148 122.186 106.859 1.00 11.44 124 TYR D O 1
ATOM 3010 N N . LYS B 1 125 ? 103.438 120.752 105.161 1.00 14.06 125 LYS D N 1
ATOM 3011 C CA . LYS B 1 125 ? 103.068 119.593 105.960 1.00 14.06 125 LYS D CA 1
ATOM 3012 C C . LYS B 1 125 ? 103.865 119.494 107.235 1.00 14.06 125 LYS D C 1
ATOM 3013 O O . LYS B 1 125 ? 103.302 119.372 108.321 1.00 14.06 125 LYS D O 1
ATOM 3019 N N . LEU B 1 126 ? 105.185 119.519 107.096 1.00 13.51 126 LEU D N 1
ATOM 3020 C CA . LEU B 1 126 ? 106.050 119.377 108.255 1.00 13.51 126 LEU D CA 1
ATOM 3021 C C . LEU B 1 126 ? 105.922 120.569 109.167 1.00 13.51 126 LEU D C 1
ATOM 3022 O O . LEU B 1 126 ? 105.850 120.397 110.365 1.00 13.51 126 LEU D O 1
ATOM 3027 N N . VAL B 1 127 ? 105.868 121.771 108.609 1.00 12.48 127 VAL D N 1
ATOM 3028 C CA . VAL B 1 127 ? 105.672 122.959 109.428 1.00 12.48 127 VAL D CA 1
ATOM 3029 C C . VAL B 1 127 ? 104.472 122.778 110.340 1.00 12.48 127 VAL D C 1
ATOM 3030 O O . VAL B 1 127 ? 104.614 122.844 111.551 1.00 12.48 127 VAL D O 1
ATOM 3034 N N . PHE B 1 128 ? 103.301 122.528 109.767 1.00 11.48 128 PHE D N 1
ATOM 3035 C CA . PHE B 1 128 ? 102.089 122.330 110.560 1.00 11.48 128 PHE D CA 1
ATOM 3036 C C . PHE B 1 128 ? 102.262 121.257 111.619 1.00 11.48 128 PHE D C 1
ATOM 3037 O O . PHE B 1 128 ? 101.922 121.470 112.780 1.00 11.48 128 PHE D O 1
ATOM 3045 N N . SER B 1 129 ? 102.798 120.107 111.232 1.00 10.82 129 SER D N 1
ATOM 3046 C CA . SER B 1 129 ? 102.936 119.002 112.171 1.00 10.82 129 SER D CA 1
ATOM 3047 C C . SER B 1 129 ? 103.843 119.322 113.347 1.00 10.82 129 SER D C 1
ATOM 3048 O O . SER B 1 129 ? 103.578 118.893 114.462 1.00 10.82 129 SER D O 1
ATOM 3051 N N . SER B 1 130 ? 104.907 120.078 113.106 1.00 9.09 130 SER D N 1
ATOM 3052 C CA . SER B 1 130 ? 105.842 120.420 114.170 1.00 9.09 130 SER D CA 1
ATOM 3053 C C . SER B 1 130 ? 105.257 121.514 115.038 1.00 9.09 130 SER D C 1
ATOM 3054 O O . SER B 1 130 ? 105.498 121.561 116.247 1.00 9.09 130 SER D O 1
ATOM 3057 N N . SER B 1 131 ? 104.481 122.397 114.430 1.00 4.87 131 SER D N 1
ATOM 3058 C CA . SER B 1 131 ? 103.839 123.440 115.194 1.00 4.87 131 SER D CA 1
ATOM 3059 C C . SER B 1 131 ? 102.907 122.779 116.188 1.00 4.87 131 SER D C 1
ATOM 3060 O O . SER B 1 131 ? 102.894 123.137 117.358 1.00 4.87 131 SER D O 1
ATOM 3063 N N . ILE B 1 132 ? 102.139 121.794 115.732 1.00 4.64 132 ILE D N 1
ATOM 3064 C CA . ILE B 1 132 ? 101.180 121.157 116.623 1.00 4.64 132 ILE D CA 1
ATOM 3065 C C . ILE B 1 132 ? 101.899 120.389 117.722 1.00 4.64 132 ILE D C 1
ATOM 3066 O O . ILE B 1 132 ? 101.476 120.426 118.870 1.00 4.64 132 ILE D O 1
ATOM 3071 N N . ALA B 1 133 ? 103.023 119.757 117.406 1.00 4.76 133 ALA D N 1
ATOM 3072 C CA . ALA B 1 133 ? 103.800 119.076 118.435 1.00 4.76 133 ALA D CA 1
ATOM 3073 C C . ALA B 1 133 ? 104.257 120.059 119.495 1.00 4.76 133 ALA D C 1
ATOM 3074 O O . ALA B 1 133 ? 104.195 119.768 120.681 1.00 4.76 133 ALA D O 1
ATOM 3076 N N . CYS B 1 134 ? 104.705 121.235 119.075 1.00 3.06 134 CYS D N 1
ATOM 3077 C CA . CYS B 1 134 ? 105.155 122.251 120.018 1.00 3.06 134 CYS D CA 1
ATOM 3078 C C . CYS B 1 134 ? 104.024 122.839 120.841 1.00 3.06 134 CYS D C 1
ATOM 3079 O O . CYS B 1 134 ? 104.214 123.160 122.003 1.00 3.06 134 CYS D O 1
ATOM 3082 N N . LEU B 1 135 ? 102.841 122.975 120.252 1.00 2.56 135 LEU D N 1
ATOM 3083 C CA . LEU B 1 135 ? 101.695 123.522 120.971 1.00 2.56 135 LEU D CA 1
ATOM 3084 C C . LEU B 1 135 ? 101.118 122.503 121.916 1.00 2.56 135 LEU D C 1
ATOM 3085 O O . LEU B 1 135 ? 100.434 122.854 122.869 1.00 2.56 135 LEU D O 1
ATOM 3090 N N . LEU B 1 136 ? 101.387 121.232 121.656 1.00 2.56 136 LEU D N 1
ATOM 3091 C CA . LEU B 1 136 ? 100.917 120.188 122.547 1.00 2.56 136 LEU D CA 1
ATOM 3092 C C . LEU B 1 136 ? 101.986 119.828 123.539 1.00 2.56 136 LEU D C 1
ATOM 3093 O O . LEU B 1 136 ? 101.838 118.860 124.259 1.00 2.56 136 LEU D O 1
ATOM 3098 N N . ALA B 1 137 ? 103.074 120.589 123.567 1.00 2.97 137 ALA D N 1
ATOM 3099 C CA . ALA B 1 137 ? 104.097 120.384 124.573 1.00 2.97 137 ALA D CA 1
ATOM 3100 C C . ALA B 1 137 ? 103.791 121.479 125.552 1.00 2.97 137 ALA D C 1
ATOM 3101 O O . ALA B 1 137 ? 104.011 121.333 126.751 1.00 2.97 137 ALA D O 1
ATOM 3103 N N . ILE B 1 138 ? 103.248 122.586 125.056 1.00 1.46 138 ILE D N 1
ATOM 3104 C CA . ILE B 1 138 ? 102.833 123.672 125.936 1.00 1.46 138 ILE D CA 1
ATOM 3105 C C . ILE B 1 138 ? 101.602 123.195 126.679 1.00 1.46 138 ILE D C 1
ATOM 3106 O O . ILE B 1 138 ? 101.377 123.562 127.827 1.00 1.46 138 ILE D O 1
ATOM 3111 N N . ALA B 1 139 ? 100.811 122.342 126.040 1.00 1.52 139 ALA D N 1
ATOM 3112 C CA . ALA B 1 139 ? 99.625 121.797 126.686 1.00 1.52 139 ALA D CA 1
ATOM 3113 C C . ALA B 1 139 ? 99.991 120.982 127.906 1.00 1.52 139 ALA D C 1
ATOM 3114 O O . ALA B 1 139 ? 99.379 121.136 128.961 1.00 1.52 139 ALA D O 1
ATOM 3116 N N . VAL B 1 140 ? 100.985 120.110 127.777 1.00 1.60 140 VAL D N 1
ATOM 3117 C CA . VAL B 1 140 ? 101.442 119.336 128.921 1.00 1.60 140 VAL D CA 1
ATOM 3118 C C . VAL B 1 140 ? 101.876 120.279 130.020 1.00 1.60 140 VAL D C 1
ATOM 3119 O O . VAL B 1 140 ? 101.510 120.096 131.175 1.00 1.60 140 VAL D O 1
ATOM 3123 N N . SER B 1 141 ? 102.646 121.300 129.665 1.00 1.58 141 SER D N 1
ATOM 3124 C CA . SER B 1 141 ? 103.112 122.269 130.646 1.00 1.58 141 SER D CA 1
ATOM 3125 C C . SER B 1 141 ? 101.971 122.929 131.404 1.00 1.58 141 SER D C 1
ATOM 3126 O O . SER B 1 141 ? 102.050 123.090 132.615 1.00 1.58 141 SER D O 1
ATOM 3129 N N . THR B 1 142 ? 100.909 123.308 130.706 1.00 1.58 142 THR D N 1
ATOM 3130 C CA . THR B 1 142 ? 99.809 124.000 131.363 1.00 1.58 142 THR D CA 1
ATOM 3131 C C . THR B 1 142 ? 99.108 123.139 132.404 1.00 1.58 142 THR D C 1
ATOM 3132 O O . THR B 1 142 ? 98.313 123.648 133.174 1.00 1.58 142 THR D O 1
ATOM 3136 N N . PHE B 1 143 ? 99.449 121.855 132.462 1.00 2.82 143 PHE D N 1
ATOM 3137 C CA . PHE B 1 143 ? 98.847 120.937 133.430 1.00 2.82 143 PHE D CA 1
ATOM 3138 C C . PHE B 1 143 ? 99.761 120.748 134.606 1.00 2.82 143 PHE D C 1
ATOM 3139 O O . PHE B 1 143 ? 99.313 120.474 135.716 1.00 2.82 143 PHE D O 1
ATOM 3147 N N . ILE B 1 144 ? 101.050 120.902 134.365 1.00 2.30 144 ILE D N 1
ATOM 3148 C CA . ILE B 1 144 ? 102.041 120.750 135.425 1.00 2.30 144 ILE D CA 1
ATOM 3149 C C . ILE B 1 144 ? 102.405 122.077 136.082 1.00 2.30 144 ILE D C 1
ATOM 3150 O O . ILE B 1 144 ? 102.401 122.179 137.307 1.00 2.30 144 ILE D O 1
ATOM 3155 N N . VAL B 1 145 ? 102.712 123.091 135.282 1.00 1.71 145 VAL D N 1
ATOM 3156 C CA . VAL B 1 145 ? 103.118 124.391 135.810 1.00 1.71 145 VAL D CA 1
ATOM 3157 C C . VAL B 1 145 ? 102.080 124.987 136.754 1.00 1.71 145 VAL D C 1
ATOM 3158 O O . VAL B 1 145 ? 100.882 124.837 136.531 1.00 1.71 145 VAL D O 1
ATOM 3162 N N . ASP B 1 146 ? 102.536 125.651 137.817 1.00 4.24 146 ASP D N 1
ATOM 3163 C CA . ASP B 1 146 ? 101.623 126.207 138.815 1.00 4.24 146 ASP D CA 1
ATOM 3164 C C . ASP B 1 146 ? 100.734 127.329 138.326 1.00 4.24 146 ASP D C 1
ATOM 3165 O O . ASP B 1 146 ? 100.867 127.776 137.195 1.00 4.24 146 ASP D O 1
ATOM 3170 N N . ALA B 1 147 ? 99.856 127.822 139.189 1.00 4.17 147 ALA D N 1
ATOM 3171 C CA . ALA B 1 147 ? 98.869 128.820 138.767 1.00 4.17 147 ALA D CA 1
ATOM 3172 C C . ALA B 1 147 ? 99.242 129.990 137.861 1.00 4.17 147 ALA D C 1
ATOM 3173 O O . ALA B 1 147 ? 99.040 129.902 136.663 1.00 4.17 147 ALA D O 1
ATOM 3175 N N . PRO B 1 148 ? 99.814 131.077 138.403 1.00 3.83 148 PRO D N 1
ATOM 3176 C CA . PRO B 1 148 ? 100.014 132.235 137.512 1.00 3.83 148 PRO D CA 1
ATOM 3177 C C . PRO B 1 148 ? 100.662 131.920 136.177 1.00 3.83 148 PRO D C 1
ATOM 3178 O O . PRO B 1 148 ? 100.222 132.452 135.165 1.00 3.83 148 PRO D O 1
ATOM 3182 N N . TYR B 1 149 ? 101.661 131.053 136.158 1.00 2.06 149 TYR D N 1
ATOM 3183 C CA . TYR B 1 149 ? 102.404 130.777 134.935 1.00 2.06 149 TYR D CA 1
ATOM 3184 C C . TYR B 1 149 ? 101.752 129.787 133.986 1.00 2.06 149 TYR D C 1
ATOM 3185 O O . TYR B 1 149 ? 102.143 129.702 132.827 1.00 2.06 149 TYR D O 1
ATOM 3194 N N . ARG B 1 150 ? 100.764 129.038 134.455 1.00 3.30 150 ARG D N 1
ATOM 3195 C CA . ARG B 1 150 ? 100.043 128.127 133.578 1.00 3.30 150 ARG D CA 1
ATOM 3196 C C . ARG B 1 150 ? 99.174 128.925 132.638 1.00 3.30 150 ARG D C 1
ATOM 3197 O O . ARG B 1 150 ? 98.917 128.489 131.530 1.00 3.30 150 ARG D O 1
ATOM 3205 N N . TYR B 1 151 ? 98.757 130.114 133.054 1.00 3.07 151 TYR D N 1
ATOM 3206 C CA . TYR B 1 151 ? 97.890 130.935 132.236 1.00 3.07 151 TYR D CA 1
ATOM 3207 C C . TYR B 1 151 ? 98.716 131.709 131.239 1.00 3.07 151 TYR D C 1
ATOM 3208 O O . TYR B 1 151 ? 98.235 132.054 130.167 1.00 3.07 151 TYR D O 1
ATOM 3217 N N . TYR B 1 152 ? 99.973 131.963 131.577 1.00 1.48 152 TYR D N 1
ATOM 3218 C CA . TYR B 1 152 ? 100.853 132.655 130.652 1.00 1.48 152 TYR D CA 1
ATOM 3219 C C . TYR B 1 152 ? 101.202 131.675 129.564 1.00 1.48 152 TYR D C 1
ATOM 3220 O O . TYR B 1 152 ? 101.177 132.016 128.387 1.00 1.48 152 TYR D O 1
ATOM 3229 N N . MET B 1 153 ? 101.496 130.439 129.948 1.00 1.09 153 MET D N 1
ATOM 3230 C CA . MET B 1 153 ? 101.795 129.410 128.967 1.00 1.09 153 MET D CA 1
ATOM 3231 C C . MET B 1 153 ? 100.576 129.101 128.124 1.00 1.09 153 MET D C 1
ATOM 3232 O O . MET B 1 153 ? 100.691 128.912 126.924 1.00 1.09 153 MET D O 1
ATOM 3237 N N . TYR B 1 154 ? 99.402 129.073 128.740 1.00 2.32 154 TYR D N 1
ATOM 3238 C CA . TYR B 1 154 ? 98.174 128.833 128.001 1.00 2.32 154 TYR D CA 1
ATOM 3239 C C . TYR B 1 154 ? 98.009 129.896 126.942 1.00 2.32 154 TYR D C 1
ATOM 3240 O O . TYR B 1 154 ? 97.648 129.586 125.820 1.00 2.32 154 TYR D O 1
ATOM 3249 N N . GLY B 1 155 ? 98.275 131.150 127.287 1.00 1.61 155 GLY D N 1
ATOM 3250 C CA . GLY B 1 155 ? 98.194 132.223 126.318 1.00 1.61 155 GLY D CA 1
ATOM 3251 C C . GLY B 1 155 ? 99.056 131.978 125.101 1.00 1.61 155 GLY D C 1
ATOM 3252 O O . GLY B 1 155 ? 98.575 132.092 123.984 1.00 1.61 155 GLY D O 1
ATOM 3253 N N . ILE B 1 156 ? 100.323 131.634 125.305 1.00 1.34 156 ILE D N 1
ATOM 3254 C CA . ILE B 1 156 ? 101.217 131.335 124.189 1.00 1.34 156 ILE D CA 1
ATOM 3255 C C . ILE B 1 156 ? 100.680 130.183 123.357 1.00 1.34 156 ILE D C 1
ATOM 3256 O O . ILE B 1 156 ? 100.589 130.284 122.137 1.00 1.34 156 ILE D O 1
ATOM 3261 N N . GLY B 1 157 ? 100.307 129.091 124.011 1.00 1.43 157 GLY D N 1
ATOM 3262 C CA . GLY B 1 157 ? 99.762 127.949 123.304 1.00 1.43 157 GLY D CA 1
ATOM 3263 C C . GLY B 1 157 ? 98.532 128.285 122.498 1.00 1.43 157 GLY D C 1
ATOM 3264 O O . GLY B 1 157 ? 98.428 127.892 121.350 1.00 1.43 157 GLY D O 1
ATOM 3265 N N . LEU B 1 158 ? 97.602 129.022 123.090 1.00 1.81 158 LEU D N 1
ATOM 3266 C CA . LEU B 1 158 ? 96.374 129.384 122.399 1.00 1.81 158 LEU D CA 1
ATOM 3267 C C . LEU B 1 158 ? 96.637 130.323 121.240 1.00 1.81 158 LEU D C 1
ATOM 3268 O O . LEU B 1 158 ? 96.003 130.204 120.206 1.00 1.81 158 LEU D O 1
ATOM 3273 N N . ALA B 1 159 ? 97.567 131.255 121.399 1.00 1.75 159 ALA D N 1
ATOM 3274 C CA . ALA B 1 159 ? 97.918 132.141 120.302 1.00 1.75 159 ALA D CA 1
ATOM 3275 C C . ALA B 1 159 ? 98.397 131.325 119.126 1.00 1.75 159 ALA D C 1
ATOM 3276 O O . ALA B 1 159 ? 97.892 131.478 118.022 1.00 1.75 159 ALA D O 1
ATOM 3278 N N . GLY B 1 160 ? 99.358 130.442 119.356 1.00 1.90 160 GLY D N 1
ATOM 3279 C CA . GLY B 1 160 ? 99.849 129.584 118.296 1.00 1.90 160 GLY D CA 1
ATOM 3280 C C . GLY B 1 160 ? 98.802 128.647 117.732 1.00 1.90 160 GLY D C 1
ATOM 3281 O O . GLY B 1 160 ? 98.827 128.363 116.552 1.00 1.90 160 GLY D O 1
ATOM 3282 N N . PHE B 1 161 ? 97.887 128.162 118.564 1.00 2.65 161 PHE D N 1
ATOM 3283 C CA . PHE B 1 161 ? 96.817 127.277 118.107 1.00 2.65 161 PHE D CA 1
ATOM 3284 C C . PHE B 1 161 ? 95.909 128.022 117.155 1.00 2.65 161 PHE D C 1
ATOM 3285 O O . PHE B 1 161 ? 95.527 127.492 116.122 1.00 2.65 161 PHE D O 1
ATOM 3293 N N . ILE B 1 162 ? 95.568 129.256 117.497 1.00 3.62 162 ILE D N 1
ATOM 3294 C CA . ILE B 1 162 ? 94.715 130.064 116.636 1.00 3.62 162 ILE D CA 1
ATOM 3295 C C . ILE B 1 162 ? 95.455 130.390 115.342 1.00 3.62 162 ILE D C 1
ATOM 3296 O O . ILE B 1 162 ? 94.884 130.297 114.262 1.00 3.62 162 ILE D O 1
ATOM 3301 N N . CYS B 1 163 ? 96.736 130.724 115.439 1.00 5.21 163 CYS D N 1
ATOM 3302 C CA . CYS B 1 163 ? 97.532 131.007 114.250 1.00 5.21 163 CYS D CA 1
ATOM 3303 C C . CYS B 1 163 ? 97.620 129.802 113.330 1.00 5.21 163 CYS D C 1
ATOM 3304 O O . CYS B 1 163 ? 97.408 129.927 112.129 1.00 5.21 163 CYS D O 1
ATOM 3307 N N . ALA B 1 164 ? 97.924 128.636 113.886 1.00 6.11 164 AL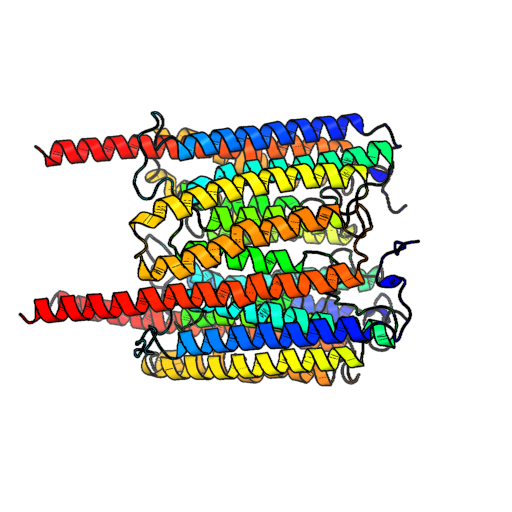A D N 1
ATOM 3308 C CA . ALA B 1 164 ? 98.044 127.425 113.082 1.00 6.11 164 ALA D CA 1
ATOM 3309 C C . ALA B 1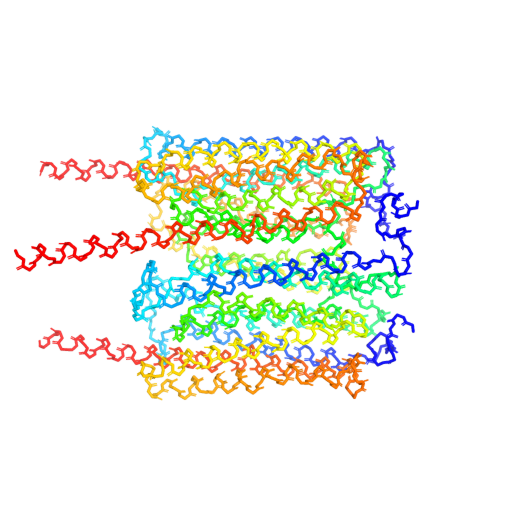 164 ? 96.697 127.010 112.545 1.00 6.11 164 ALA D C 1
ATOM 3310 O O . ALA B 1 164 ? 96.609 126.474 111.453 1.00 6.11 164 ALA D O 1
ATOM 3312 N N . GLY B 1 165 ? 95.642 127.256 113.307 1.00 9.53 165 GLY D N 1
ATOM 3313 C CA . GLY B 1 165 ? 94.312 126.925 112.856 1.00 9.53 165 GLY D CA 1
ATOM 3314 C C . GLY B 1 165 ? 93.930 127.782 111.682 1.00 9.53 165 GLY D C 1
ATOM 3315 O O . GLY B 1 165 ? 93.383 127.288 110.712 1.00 9.53 165 GLY D O 1
ATOM 3316 N N . TYR B 1 166 ? 94.221 129.072 111.756 1.00 8.52 166 TYR D N 1
ATOM 3317 C CA . TYR B 1 166 ? 93.923 129.966 110.651 1.00 8.52 166 TYR D CA 1
ATOM 3318 C C . TYR B 1 166 ? 94.685 129.533 109.422 1.00 8.52 166 TYR D C 1
ATOM 3319 O O . TYR B 1 166 ? 94.110 129.397 108.352 1.00 8.52 166 TYR D O 1
ATOM 3328 N N . ALA B 1 167 ? 95.980 129.301 109.572 1.00 8.80 167 ALA D N 1
ATOM 3329 C CA . ALA B 1 167 ? 96.793 128.875 108.449 1.00 8.80 167 ALA D CA 1
ATOM 3330 C C . ALA B 1 167 ? 96.281 127.575 107.847 1.00 8.80 167 ALA D C 1
ATOM 3331 O O . ALA B 1 167 ? 96.252 127.429 106.630 1.00 8.80 167 ALA D O 1
ATOM 3333 N N . LEU B 1 168 ? 95.870 126.634 108.688 1.00 10.72 168 LEU D N 1
ATOM 3334 C CA . LEU B 1 168 ? 95.336 125.374 108.192 1.00 10.72 168 LEU D CA 1
ATOM 3335 C C . LEU B 1 168 ? 94.054 125.611 107.431 1.00 10.72 168 LEU D C 1
ATOM 3336 O O . LEU B 1 168 ? 93.910 125.119 106.329 1.00 10.72 168 LEU D O 1
ATOM 3341 N N . TRP B 1 169 ? 93.131 126.370 108.003 1.00 15.69 169 TRP D N 1
ATOM 3342 C CA . TRP B 1 169 ? 91.888 126.677 107.318 1.00 15.69 169 TRP D CA 1
ATOM 3343 C C . TRP B 1 169 ? 92.179 127.206 105.938 1.00 15.69 169 TRP D C 1
ATOM 3344 O O . TRP B 1 169 ? 91.617 126.725 104.961 1.00 15.69 169 TRP D O 1
ATOM 3355 N N . ASN B 1 170 ? 93.065 128.187 105.851 1.00 14.29 170 ASN D N 1
ATOM 3356 C CA . ASN B 1 170 ? 93.430 128.748 104.564 1.00 14.29 170 ASN D CA 1
ATOM 3357 C C . ASN B 1 170 ? 93.919 127.680 103.604 1.00 14.29 170 ASN D C 1
ATOM 3358 O O . ASN B 1 170 ? 93.485 127.640 102.468 1.00 14.29 170 ASN D O 1
ATOM 3363 N N . GLU B 1 171 ? 94.817 126.813 104.057 1.00 15.61 171 GLU D N 1
ATOM 3364 C CA . GLU B 1 171 ? 95.334 125.744 103.208 1.00 15.61 171 GLU D CA 1
ATOM 3365 C C . GLU B 1 171 ? 94.253 124.823 102.653 1.00 15.61 171 GLU D C 1
ATOM 3366 O O . GLU B 1 171 ? 94.247 124.531 101.466 1.00 15.61 171 GLU D O 1
ATOM 3372 N N . ILE B 1 172 ? 93.346 124.360 103.501 1.00 15.75 172 ILE D N 1
ATOM 3373 C CA . ILE B 1 172 ? 92.286 123.471 103.051 1.00 15.75 172 ILE D CA 1
ATOM 3374 C C . ILE B 1 172 ? 91.376 124.190 102.066 1.00 15.75 172 ILE D C 1
ATOM 3375 O O . ILE B 1 172 ? 90.946 123.606 101.075 1.00 15.75 172 ILE D O 1
ATOM 3380 N N . ASN B 1 173 ? 91.097 125.461 102.320 1.00 19.42 173 ASN D N 1
ATOM 3381 C CA . ASN B 1 173 ? 90.245 126.231 101.426 1.00 19.42 173 ASN D CA 1
ATOM 3382 C C . ASN B 1 173 ? 90.972 126.599 100.137 1.00 19.42 173 ASN D C 1
ATOM 3383 O O . ASN B 1 173 ? 90.333 126.942 99.145 1.00 19.42 173 ASN D O 1
ATOM 3388 N N . ALA B 1 174 ? 92.298 126.515 100.134 1.00 23.69 174 ALA D N 1
ATOM 3389 C CA . ALA B 1 174 ? 93.073 126.789 98.927 1.00 23.69 174 ALA D CA 1
ATOM 3390 C C . ALA B 1 174 ? 93.367 125.497 98.201 1.00 23.69 174 ALA D C 1
ATOM 3391 O O . ALA B 1 174 ? 94.166 125.476 97.271 1.00 23.69 174 ALA D O 1
ATOM 3393 N N . GLN B 1 175 ? 92.744 124.412 98.635 1.00 22.92 175 GLN D N 1
ATOM 3394 C CA . GLN B 1 175 ? 92.926 123.135 97.978 1.00 22.92 175 GLN D CA 1
ATOM 3395 C C . GLN B 1 175 ? 91.548 122.643 97.622 1.00 22.92 175 GLN D C 1
ATOM 3396 O O . GLN B 1 175 ? 91.400 121.607 96.993 1.00 22.92 175 GLN D O 1
ATOM 3402 N N . ARG B 1 176 ? 90.530 123.397 98.009 1.00 29.92 176 ARG D N 1
ATOM 3403 C CA . ARG B 1 176 ? 89.153 122.994 97.750 1.00 29.92 176 ARG D CA 1
ATOM 3404 C C . ARG B 1 176 ? 88.897 122.848 96.264 1.00 29.92 176 ARG D C 1
ATOM 3405 O O . ARG B 1 176 ? 88.262 121.890 95.832 1.00 29.92 176 ARG D O 1
ATOM 3413 N N . GLU B 1 177 ? 89.415 123.774 95.470 1.00 32.32 177 GLU D N 1
ATOM 3414 C CA . GLU B 1 177 ? 89.229 123.721 94.026 1.00 32.32 177 GLU D CA 1
ATOM 3415 C C . GLU B 1 177 ? 89.693 122.400 93.437 1.00 32.32 177 GLU D C 1
ATOM 3416 O O . GLU B 1 177 ? 89.028 121.837 92.572 1.00 32.32 177 GLU D O 1
ATOM 3422 N N . LYS B 1 178 ? 90.832 121.902 93.899 1.00 36.54 178 LYS D N 1
ATOM 3423 C CA . LYS B 1 178 ? 91.337 120.629 93.415 1.00 36.54 178 LYS D CA 1
ATOM 3424 C C . LYS B 1 178 ? 90.491 119.465 93.897 1.00 36.54 178 LYS D C 1
ATOM 3425 O O . LYS B 1 178 ? 90.125 118.607 93.102 1.00 36.54 178 LYS D O 1
ATOM 3431 N N . ILE B 1 179 ? 90.171 119.432 95.185 1.00 37.18 179 ILE D N 1
ATOM 3432 C CA . ILE B 1 179 ? 89.392 118.332 95.758 1.00 37.18 179 ILE D CA 1
ATOM 3433 C C . ILE B 1 179 ? 88.030 118.180 95.092 1.00 37.18 179 ILE D C 1
ATOM 3434 O O . ILE B 1 179 ? 87.244 119.123 95.061 1.00 37.18 179 ILE D O 1
ATOM 3439 N N . PRO B 1 180 ? 87.745 116.987 94.541 1.00 40.70 180 PRO D N 1
ATOM 3440 C CA . PRO B 1 180 ? 86.447 116.739 93.905 1.00 40.70 180 PRO D CA 1
ATOM 3441 C C . PRO B 1 180 ? 85.297 116.856 94.887 1.00 40.70 180 PRO D C 1
ATOM 3442 O O . PRO B 1 180 ? 85.479 116.634 96.078 1.00 40.70 180 PRO D O 1
ATOM 3446 N N . ASP B 1 181 ? 84.109 117.169 94.394 1.00 42.77 181 ASP D N 1
ATOM 3447 C CA . ASP B 1 181 ? 82.964 117.356 95.275 1.00 42.77 181 ASP D CA 1
ATOM 3448 C C . ASP B 1 181 ? 82.547 116.090 96.001 1.00 42.77 181 ASP D C 1
ATOM 3449 O O . ASP B 1 181 ? 82.036 116.153 97.116 1.00 42.77 181 ASP D O 1
ATOM 3454 N N . SER B 1 182 ? 82.766 114.937 95.380 1.00 42.68 182 SER D N 1
ATOM 3455 C CA . SER B 1 182 ? 82.438 113.672 96.018 1.00 42.68 182 SER D CA 1
ATOM 3456 C C . SER B 1 182 ? 83.344 113.432 97.205 1.00 42.68 182 SER D C 1
ATOM 3457 O O . SER B 1 182 ? 82.909 112.913 98.226 1.00 42.68 182 SER D O 1
ATOM 3460 N N . ALA B 1 183 ? 84.607 113.822 97.081 1.00 46.07 183 ALA D N 1
ATOM 3461 C CA . ALA B 1 183 ? 85.559 113.623 98.159 1.00 46.07 183 ALA D CA 1
ATOM 3462 C C . ALA B 1 183 ? 85.483 114.726 99.197 1.00 46.07 183 ALA D C 1
ATOM 3463 O O . ALA B 1 183 ? 85.983 114.572 100.306 1.00 46.07 183 ALA D O 1
ATOM 3465 N N . TRP B 1 184 ? 84.846 115.837 98.854 1.00 57.16 184 TRP D N 1
ATOM 3466 C CA . TRP B 1 184 ? 84.762 116.957 99.778 1.00 57.16 184 TRP D CA 1
ATOM 3467 C C . TRP B 1 184 ? 83.887 116.665 100.984 1.00 57.16 184 TRP D C 1
ATOM 3468 O O . TRP B 1 184 ? 84.125 117.195 102.054 1.00 57.16 184 TRP D O 1
ATOM 3479 N N . TRP B 1 185 ? 82.879 115.818 100.833 1.00 63.58 185 TRP D N 1
ATOM 3480 C CA . TRP B 1 185 ? 82.054 115.457 101.974 1.00 63.58 185 TRP D CA 1
ATOM 3481 C C . TRP B 1 185 ? 82.900 114.945 103.121 1.00 63.58 185 TRP D C 1
ATOM 3482 O O . TRP B 1 185 ? 82.771 115.412 104.248 1.00 63.58 185 TRP D O 1
ATOM 3493 N N . TYR B 1 186 ? 83.774 113.992 102.841 1.00 44.70 186 TYR D N 1
ATOM 3494 C CA . TYR B 1 186 ? 84.614 113.411 103.874 1.00 44.70 186 TYR D CA 1
ATOM 3495 C C . TYR B 1 186 ? 85.635 114.404 104.383 1.00 44.70 186 TYR D C 1
ATOM 3496 O O . TYR B 1 186 ? 86.000 114.377 105.551 1.00 44.70 186 TYR D O 1
ATOM 3505 N N . LEU B 1 187 ? 86.083 115.292 103.512 1.00 35.18 187 LEU D N 1
ATOM 3506 C CA . LEU B 1 187 ? 87.045 116.301 103.911 1.00 35.18 187 LEU D CA 1
ATOM 3507 C C . LEU B 1 187 ? 86.415 117.292 104.860 1.00 35.18 187 LEU D C 1
ATOM 3508 O O . LEU B 1 187 ? 87.000 117.617 105.879 1.00 35.18 187 LEU D O 1
ATOM 3513 N N . SER B 1 188 ? 85.233 117.780 104.523 1.00 38.74 188 SER D N 1
ATOM 3514 C CA . SER B 1 188 ? 84.563 118.762 105.354 1.00 38.74 188 SER D CA 1
ATOM 3515 C C . SER B 1 188 ? 84.186 118.161 106.689 1.00 38.74 188 SER D C 1
ATOM 3516 O O . SER B 1 188 ? 84.117 118.867 107.688 1.00 38.74 188 SER D O 1
ATOM 3519 N N . ALA B 1 189 ? 83.948 116.856 106.719 1.00 38.67 189 ALA D N 1
ATOM 3520 C CA . ALA B 1 189 ? 83.628 116.184 107.967 1.00 38.67 189 ALA D CA 1
ATOM 3521 C C . ALA B 1 189 ? 84.867 116.042 108.829 1.00 38.67 189 ALA D C 1
ATOM 3522 O O . ALA B 1 189 ? 84.799 116.207 110.043 1.00 38.67 189 ALA D O 1
ATOM 3524 N N . GLY B 1 190 ? 86.007 115.759 108.214 1.00 33.74 190 GLY D N 1
ATOM 3525 C CA . GLY B 1 190 ? 87.251 115.685 108.962 1.00 33.74 190 GLY D CA 1
ATOM 3526 C C . GLY B 1 190 ? 87.709 117.066 109.371 1.00 33.74 190 GLY D C 1
ATOM 3527 O O . GLY B 1 190 ? 88.418 117.215 110.359 1.00 33.74 190 GLY D O 1
ATOM 3528 N N . ARG B 1 191 ? 87.299 118.085 108.623 1.00 31.01 191 ARG D N 1
ATOM 3529 C CA . ARG B 1 191 ? 87.641 119.457 108.959 1.00 31.01 191 ARG D CA 1
ATOM 3530 C C . ARG B 1 191 ? 86.789 119.908 110.114 1.00 31.01 191 ARG D C 1
ATOM 3531 O O . ARG B 1 191 ? 87.196 120.755 110.884 1.00 31.01 191 ARG D O 1
ATOM 3539 N N . LEU B 1 192 ? 85.526 119.489 110.053 1.00 32.57 192 LEU D N 1
ATOM 3540 C CA . LEU B 1 192 ? 84.590 119.853 111.088 1.00 32.57 192 LEU D CA 1
ATOM 3541 C C . LEU B 1 192 ? 85.212 119.211 112.257 1.00 32.57 192 LEU D C 1
ATOM 3542 O O . LEU B 1 192 ? 85.648 119.923 113.114 1.00 32.57 192 LEU D O 1
ATOM 3547 N N . ILE B 1 193 ? 85.429 117.908 112.308 1.00 28.21 193 ILE D N 1
ATOM 3548 C CA . ILE B 1 193 ? 86.160 117.327 113.456 1.00 28.21 193 ILE D CA 1
ATOM 3549 C C . ILE B 1 193 ? 87.415 118.124 113.880 1.00 28.21 193 ILE D C 1
ATOM 3550 O O . ILE B 1 193 ? 87.718 118.222 115.064 1.00 28.21 193 ILE D O 1
ATOM 3555 N N . PHE B 1 194 ? 88.151 118.706 112.935 1.00 21.80 194 PHE D N 1
ATOM 3556 C CA . PHE B 1 194 ? 89.366 119.491 113.236 1.00 21.80 194 PHE D CA 1
ATOM 3557 C C . PHE B 1 194 ? 89.134 120.863 113.856 1.00 21.80 194 PHE D C 1
ATOM 3558 O O . PHE B 1 194 ? 89.904 121.281 114.699 1.00 21.80 194 PHE D O 1
ATOM 3566 N N . PHE B 1 195 ? 88.112 121.598 113.424 1.00 23.26 195 PHE D N 1
ATOM 3567 C CA . PHE B 1 195 ? 87.929 122.980 113.899 1.00 23.26 195 PHE D CA 1
ATOM 3568 C C . PHE B 1 195 ? 86.987 123.074 115.079 1.00 23.26 195 PHE D C 1
ATOM 3569 O O . PHE B 1 195 ? 87.127 123.973 115.889 1.00 23.26 195 PHE D O 1
ATOM 3577 N N . ALA B 1 196 ? 85.985 122.220 115.156 1.00 29.37 196 ALA D N 1
ATOM 3578 C CA . ALA B 1 196 ? 85.166 122.114 116.362 1.00 29.37 196 ALA D CA 1
ATOM 3579 C C . ALA B 1 196 ? 85.829 121.213 117.403 1.00 29.37 196 ALA D C 1
ATOM 3580 O O . ALA B 1 196 ? 86.243 121.684 118.479 1.00 29.37 196 ALA D O 1
ATOM 3582 N N . GLY B 1 197 ? 85.970 119.933 117.081 1.00 19.01 197 GLY D N 1
ATOM 3583 C CA . GLY B 1 197 ? 86.579 118.984 117.997 1.00 19.01 197 GLY D CA 1
ATOM 3584 C C . GLY B 1 197 ? 87.869 119.402 118.660 1.00 19.01 197 GLY D C 1
ATOM 3585 O O . GLY B 1 197 ? 88.042 119.166 119.850 1.00 19.01 197 GLY D O 1
ATOM 3586 N N . TRP B 1 198 ? 88.791 119.998 117.915 1.00 14.79 198 TRP D N 1
ATOM 3587 C CA . TRP B 1 198 ? 90.008 120.495 118.547 1.00 14.79 198 TRP D CA 1
ATOM 3588 C C . TRP B 1 198 ? 89.734 121.643 119.518 1.00 14.79 198 TRP D C 1
ATOM 3589 O O . TRP B 1 198 ? 90.061 121.515 120.679 1.00 14.79 198 TRP D O 1
ATOM 3600 N N . PRO B 1 199 ? 89.187 122.793 119.043 1.00 10.24 199 PRO D N 1
ATOM 3601 C CA . PRO B 1 199 ? 88.876 123.756 120.114 1.00 10.24 199 PRO D CA 1
ATOM 3602 C C . PRO B 1 199 ? 88.223 123.243 121.405 1.00 10.24 199 PRO D C 1
ATOM 3603 O O . PRO B 1 199 ? 88.411 123.892 122.414 1.00 10.24 199 PRO D O 1
ATOM 3607 N N . PHE B 1 200 ? 87.487 122.146 121.392 1.00 8.53 200 PHE D N 1
ATOM 3608 C CA . PHE B 1 200 ? 86.927 121.511 122.580 1.00 8.53 200 PHE D CA 1
ATOM 3609 C C . PHE B 1 200 ? 88.029 121.129 123.536 1.00 8.53 200 PHE D C 1
ATOM 3610 O O . PHE B 1 200 ? 87.936 121.418 124.717 1.00 8.53 200 PHE D O 1
ATOM 3618 N N . PHE B 1 201 ? 89.062 120.460 123.036 1.00 6.69 201 PHE D N 1
ATOM 3619 C CA . PHE B 1 201 ? 90.199 120.134 123.879 1.00 6.69 201 PHE D CA 1
ATOM 3620 C C . PHE B 1 201 ? 90.642 121.453 124.554 1.00 6.69 201 PHE D C 1
ATOM 3621 O O . PHE B 1 201 ? 90.600 121.538 125.782 1.00 6.69 201 PHE D O 1
ATOM 3629 N N . PRO B 1 202 ? 91.117 122.482 123.773 1.00 6.38 202 PRO D N 1
ATOM 3630 C CA . PRO B 1 202 ? 91.409 123.723 124.535 1.00 6.38 202 PRO D CA 1
ATOM 3631 C C . PRO B 1 202 ? 90.407 124.417 125.487 1.00 6.38 202 PRO D C 1
ATOM 3632 O O . PRO B 1 202 ? 90.883 125.091 126.393 1.00 6.38 202 PRO D O 1
ATOM 3636 N N . LEU B 1 203 ? 89.100 124.282 125.301 1.00 7.41 203 LEU D N 1
ATOM 3637 C CA . LEU B 1 203 ? 88.103 124.886 126.184 1.00 7.41 203 LEU D CA 1
ATOM 3638 C C . LEU B 1 203 ? 87.839 124.051 127.424 1.00 7.41 203 LEU D C 1
ATOM 3639 O O . LEU B 1 203 ? 87.546 124.591 128.486 1.00 7.41 203 LEU D O 1
ATOM 3644 N N . LEU B 1 204 ? 87.908 122.734 127.299 1.00 6.96 204 LEU D N 1
ATOM 3645 C CA . LEU B 1 204 ? 87.743 121.874 128.462 1.00 6.96 204 LEU D CA 1
ATOM 3646 C C . LEU B 1 204 ? 88.833 122.188 129.473 1.00 6.96 204 LEU D C 1
ATOM 3647 O O . LEU B 1 204 ? 88.685 121.888 130.640 1.00 6.96 204 LEU D O 1
ATOM 3652 N N . TRP B 1 205 ? 89.929 122.783 129.019 1.00 5.04 205 TRP D N 1
ATOM 3653 C CA . TRP B 1 205 ? 91.019 123.161 129.911 1.00 5.04 205 TRP D CA 1
ATOM 3654 C C . TRP B 1 205 ? 90.512 124.179 130.901 1.00 5.04 205 TRP D C 1
ATOM 3655 O O . TRP B 1 205 ? 90.815 124.103 132.083 1.00 5.04 205 TRP D O 1
ATOM 3666 N N . THR B 1 206 ? 89.737 125.141 130.424 1.00 6.77 206 THR D N 1
ATOM 3667 C CA . THR B 1 206 ? 89.234 126.195 131.292 1.00 6.77 206 THR D CA 1
ATOM 3668 C C . THR B 1 206 ? 88.323 125.699 132.416 1.00 6.77 206 THR D C 1
ATOM 3669 O O . THR B 1 206 ? 88.158 126.385 133.413 1.00 6.77 206 THR D O 1
ATOM 3673 N N . LEU B 1 207 ? 87.734 124.517 132.263 1.00 7.68 207 LEU D N 1
ATOM 3674 C CA . LEU B 1 207 ? 86.863 123.955 133.292 1.00 7.68 207 LEU D CA 1
ATOM 3675 C C . LEU B 1 207 ? 87.462 122.726 133.939 1.00 7.68 207 LEU D C 1
ATOM 3676 O O . LEU B 1 207 ? 86.772 121.995 134.627 1.00 7.68 207 LEU D O 1
ATOM 3681 N N . SER B 1 208 ? 88.752 122.504 133.741 1.00 8.68 208 SER D N 1
ATOM 3682 C CA . SER B 1 208 ? 89.384 121.301 134.258 1.00 8.68 208 SER D CA 1
ATOM 3683 C C . SER B 1 208 ? 89.643 121.297 135.737 1.00 8.68 208 SER D C 1
ATOM 3684 O O . SER B 1 208 ? 89.518 122.317 136.399 1.00 8.68 208 SER D O 1
ATOM 3687 N N . PHE B 1 209 ? 90.046 120.150 136.254 1.00 8.66 209 PHE D N 1
ATOM 3688 C CA . PHE B 1 209 ? 90.346 120.006 137.674 1.00 8.66 209 PHE D CA 1
ATOM 3689 C C . PHE B 1 209 ? 91.412 120.959 138.192 1.00 8.66 209 PHE D C 1
ATOM 3690 O O . PHE B 1 209 ? 91.331 121.416 139.326 1.00 8.66 209 PHE D O 1
ATOM 3698 N N . HIS B 1 210 ? 92.415 121.265 137.376 1.00 7.43 210 HIS D N 1
ATOM 3699 C CA . HIS B 1 210 ? 93.510 122.102 137.831 1.00 7.43 210 HIS D CA 1
ATOM 3700 C C . HIS B 1 210 ? 93.240 123.579 137.610 1.00 7.43 210 HIS D C 1
ATOM 3701 O O . HIS B 1 210 ? 93.758 124.421 138.335 1.00 7.43 210 HIS D O 1
ATOM 3708 N N . THR B 1 211 ? 92.421 123.900 136.616 1.00 8.66 211 THR D N 1
ATOM 3709 C CA . THR B 1 211 ? 92.095 125.287 136.359 1.00 8.66 211 THR D CA 1
ATOM 3710 C C . THR B 1 211 ? 90.924 125.710 137.226 1.00 8.66 211 THR D C 1
ATOM 3711 O O . THR B 1 211 ? 91.118 126.300 138.283 1.00 8.66 211 THR D O 1
ATOM 3715 N N . SER B 1 212 ? 89.709 125.409 136.793 1.00 13.90 212 SER D N 1
ATOM 3716 C CA . SER B 1 212 ? 88.546 125.741 137.596 1.00 13.90 212 SER D CA 1
ATOM 3717 C C . SER B 1 212 ? 88.293 124.642 138.602 1.00 13.90 212 SER D C 1
ATOM 3718 O O . SER B 1 212 ? 88.705 124.739 139.757 1.00 13.90 212 SER D O 1
ATOM 3721 N N . GLY B 1 213 ? 87.619 123.588 138.171 1.00 11.66 213 GLY D N 1
ATOM 3722 C CA . GLY B 1 213 ? 87.347 122.483 139.058 1.00 11.66 213 GLY D CA 1
ATOM 3723 C C . GLY B 1 213 ? 85.989 121.908 138.778 1.00 11.66 213 GLY D C 1
ATOM 3724 O O . GLY B 1 213 ? 85.454 121.144 139.577 1.00 11.66 213 GLY D O 1
ATOM 3725 N N . VAL B 1 214 ? 85.417 122.282 137.644 1.00 10.25 214 VAL D N 1
ATOM 3726 C CA . VAL B 1 214 ? 84.114 121.763 137.274 1.00 10.25 214 VAL D CA 1
ATOM 3727 C C . VAL B 1 214 ? 84.232 120.276 136.980 1.00 10.25 214 VAL D C 1
ATOM 3728 O O . VAL B 1 214 ? 83.494 119.465 137.535 1.00 10.25 214 VAL D O 1
ATOM 3732 N N . ILE B 1 215 ? 85.174 119.908 136.121 1.00 7.56 215 ILE D N 1
ATOM 3733 C CA . ILE B 1 215 ? 85.373 118.507 135.794 1.00 7.56 215 ILE D CA 1
ATOM 3734 C C . ILE B 1 215 ? 86.533 117.921 136.568 1.00 7.56 215 ILE D C 1
ATOM 3735 O O . ILE B 1 215 ? 87.670 118.311 136.354 1.00 7.56 215 ILE D O 1
ATOM 3740 N N . ASN B 1 216 ? 86.259 116.970 137.457 1.00 10.55 216 ASN D N 1
ATOM 3741 C CA . ASN B 1 216 ? 87.320 116.300 138.215 1.00 10.55 216 ASN D CA 1
ATOM 3742 C C . ASN B 1 216 ? 88.182 115.439 137.306 1.00 10.55 216 ASN D C 1
ATOM 3743 O O . ASN B 1 216 ? 87.759 115.091 136.211 1.00 10.55 216 ASN D O 1
ATOM 3748 N N . GLU B 1 217 ? 89.378 115.071 137.750 1.00 12.23 217 GLU D N 1
ATOM 3749 C CA . GLU B 1 217 ? 90.285 114.322 136.882 1.00 12.23 217 GLU D CA 1
ATOM 3750 C C . GLU B 1 217 ? 89.699 113.021 136.369 1.00 12.23 217 GLU D C 1
ATOM 3751 O O . GLU B 1 217 ? 89.935 112.648 135.228 1.00 12.23 217 GLU D O 1
ATOM 3757 N N . GLU B 1 218 ? 88.923 112.309 137.173 1.00 6.94 218 GLU D N 1
ATOM 3758 C CA . GLU B 1 218 ? 88.287 111.091 136.678 1.00 6.94 218 GLU D CA 1
ATOM 3759 C C . GLU B 1 218 ? 87.450 111.382 135.448 1.00 6.94 218 GLU D C 1
ATOM 3760 O O . GLU B 1 218 ? 87.643 110.784 134.381 1.00 6.94 218 GLU D O 1
ATOM 3766 N N . TRP B 1 219 ? 86.528 112.322 135.580 1.00 5.91 219 TRP D N 1
ATOM 3767 C CA . TRP B 1 219 ? 85.646 112.619 134.468 1.00 5.91 219 TRP D CA 1
ATOM 3768 C C . TRP B 1 219 ? 86.343 113.331 133.338 1.00 5.91 219 TRP D C 1
ATOM 3769 O O . TRP B 1 219 ? 85.953 113.175 132.204 1.00 5.91 219 TRP D O 1
ATOM 3780 N N . TYR B 1 220 ? 87.391 114.086 133.624 1.00 7.18 220 TYR D N 1
ATOM 3781 C CA . TYR B 1 220 ? 88.162 114.717 132.564 1.00 7.18 220 TYR D CA 1
ATOM 3782 C C . TYR B 1 220 ? 88.767 113.613 131.730 1.00 7.18 220 TYR D C 1
ATOM 3783 O O . TYR B 1 220 ? 88.715 113.655 130.500 1.00 7.18 220 TYR D O 1
ATOM 3792 N N . PHE B 1 221 ? 89.310 112.599 132.394 1.00 7.89 221 PHE D N 1
ATOM 3793 C CA . PHE B 1 221 ? 89.893 111.459 131.699 1.00 7.89 221 PHE D CA 1
ATOM 3794 C C . PHE B 1 221 ? 88.837 110.750 130.879 1.00 7.89 221 PHE D C 1
ATOM 3795 O O . PHE B 1 221 ? 89.094 110.349 129.750 1.00 7.89 221 PHE D O 1
ATOM 3803 N N . ILE B 1 222 ? 87.650 110.580 131.454 1.00 5.21 222 ILE D N 1
ATOM 3804 C CA . ILE B 1 222 ? 86.570 109.903 130.739 1.00 5.21 222 ILE D CA 1
ATOM 3805 C C . ILE B 1 222 ? 86.197 110.669 129.475 1.00 5.21 222 ILE D C 1
ATOM 3806 O O . ILE B 1 222 ? 85.972 110.068 128.433 1.00 5.21 222 ILE D O 1
ATOM 3811 N N . LEU B 1 223 ? 86.171 111.995 129.549 1.00 4.90 223 LEU D N 1
ATOM 3812 C CA . LEU B 1 223 ? 85.810 112.817 128.397 1.00 4.90 223 LEU D CA 1
ATOM 3813 C C . LEU B 1 223 ? 86.890 112.837 127.332 1.00 4.90 223 LEU D C 1
ATOM 3814 O O . LEU B 1 223 ? 86.594 112.903 126.141 1.00 4.90 223 LEU D O 1
ATOM 3819 N N . HIS B 1 224 ? 88.147 112.791 127.753 1.00 6.20 224 HIS D N 1
ATOM 3820 C CA . HIS B 1 224 ? 89.238 112.776 126.788 1.00 6.20 224 HIS D CA 1
ATOM 3821 C C . HIS B 1 224 ? 89.298 111.461 126.040 1.00 6.20 224 HIS D C 1
ATOM 3822 O O . HIS B 1 224 ? 89.909 111.381 124.978 1.00 6.20 224 HIS D O 1
ATOM 3829 N N . ALA B 1 225 ? 88.669 110.425 126.577 1.00 6.01 225 ALA D N 1
ATOM 3830 C CA . ALA B 1 225 ? 88.585 109.156 125.863 1.00 6.01 225 ALA D CA 1
ATOM 3831 C C . ALA B 1 225 ? 87.619 109.270 124.700 1.00 6.01 225 ALA D C 1
ATOM 3832 O O . ALA B 1 225 ? 87.913 108.818 123.590 1.00 6.01 225 ALA D O 1
ATOM 3834 N N . ILE B 1 226 ? 86.464 109.881 124.938 1.00 6.66 226 ILE D N 1
ATOM 3835 C CA . ILE B 1 226 ? 85.492 110.087 123.874 1.00 6.66 226 ILE D CA 1
ATOM 3836 C C . ILE B 1 226 ? 86.068 111.026 122.828 1.00 6.66 226 ILE D C 1
ATOM 3837 O O . ILE B 1 226 ? 85.834 110.869 121.619 1.00 6.66 226 ILE D O 1
ATOM 3842 N N . LEU B 1 227 ? 86.857 111.990 123.277 1.00 8.81 227 LEU D N 1
ATOM 3843 C CA . LEU B 1 227 ? 87.392 112.954 122.342 1.00 8.81 227 LEU D CA 1
ATOM 3844 C C . LEU B 1 227 ? 88.417 112.274 121.464 1.00 8.81 227 LEU D C 1
ATOM 3845 O O . LEU B 1 227 ? 88.544 112.617 120.303 1.00 8.81 227 LEU D O 1
ATOM 3850 N N . ASP B 1 228 ? 89.100 111.275 122.005 1.00 8.01 228 ASP D N 1
ATOM 3851 C CA . ASP B 1 228 ? 90.065 110.521 121.218 1.00 8.01 228 ASP D CA 1
ATOM 3852 C C . ASP B 1 228 ? 89.367 109.616 120.237 1.00 8.01 228 ASP D C 1
ATOM 3853 O O . ASP B 1 228 ? 89.841 109.429 119.137 1.00 8.01 228 ASP D O 1
ATOM 3858 N N . ILE B 1 229 ? 88.232 109.053 120.613 1.00 6.23 229 ILE D N 1
ATOM 3859 C CA . ILE B 1 229 ? 87.485 108.267 119.649 1.00 6.23 229 ILE D CA 1
ATOM 3860 C C . ILE B 1 229 ? 87.156 109.184 118.480 1.00 6.23 229 ILE D C 1
ATOM 3861 O O . ILE B 1 229 ? 87.362 108.824 117.333 1.00 6.23 229 ILE D O 1
ATOM 3866 N N . LEU B 1 230 ? 86.677 110.386 118.769 1.00 8.09 230 LEU D N 1
ATOM 3867 C CA . LEU B 1 230 ? 86.320 111.327 117.712 1.00 8.09 230 LEU D CA 1
ATOM 3868 C C . LEU B 1 230 ? 87.509 111.857 116.927 1.00 8.09 230 LEU D C 1
ATOM 3869 O O . LEU B 1 230 ? 87.483 111.865 115.703 1.00 8.09 230 LEU D O 1
ATOM 3874 N N . CYS B 1 231 ? 88.601 112.183 117.587 1.00 6.85 231 CYS D N 1
ATOM 3875 C CA . CYS B 1 231 ? 89.793 112.543 116.839 1.00 6.85 231 CYS D CA 1
ATOM 3876 C C . CYS B 1 231 ? 90.289 111.197 116.338 1.00 6.85 231 CYS D C 1
ATOM 3877 O O . CYS B 1 231 ? 89.521 110.422 115.805 1.00 6.85 231 CYS D O 1
ATOM 3880 N N . LYS B 1 232 ? 91.554 110.881 116.513 1.00 7.06 232 LYS D N 1
ATOM 3881 C CA . LYS B 1 232 ? 92.048 109.551 116.136 1.00 7.06 232 LYS D CA 1
ATOM 3882 C C . LYS B 1 232 ? 91.065 108.677 115.335 1.00 7.06 232 LYS D C 1
ATOM 3883 O O . LYS B 1 232 ? 90.915 108.876 114.133 1.00 7.06 232 LYS D O 1
ATOM 3889 N N . ALA B 1 233 ? 90.342 107.777 115.997 1.00 7.21 233 ALA D N 1
ATOM 3890 C CA . ALA B 1 233 ? 89.424 106.847 115.305 1.00 7.21 233 ALA D CA 1
ATOM 3891 C C . ALA B 1 233 ? 88.460 107.425 114.272 1.00 7.21 233 ALA D C 1
ATOM 3892 O O . ALA B 1 233 ? 88.562 107.105 113.098 1.00 7.21 233 ALA D O 1
ATOM 3894 N N . VAL B 1 234 ? 87.499 108.233 114.700 1.00 10.82 234 VAL D N 1
ATOM 3895 C CA . VAL B 1 234 ? 86.517 108.787 113.774 1.00 10.82 234 VAL D CA 1
ATOM 3896 C C . VAL B 1 234 ? 87.144 109.796 112.806 1.00 10.82 234 VAL D C 1
ATOM 3897 O O . VAL B 1 234 ? 86.630 110.002 111.719 1.00 10.82 234 VAL D O 1
ATOM 3901 N N . PHE B 1 235 ? 88.274 110.403 113.150 1.00 10.46 235 PHE D N 1
ATOM 3902 C CA . PHE B 1 235 ? 88.859 111.311 112.174 1.00 10.46 235 PHE D CA 1
ATOM 3903 C C . PHE B 1 235 ? 89.404 110.467 111.044 1.00 10.46 235 PHE D C 1
ATOM 3904 O O . PHE B 1 235 ? 89.247 110.797 109.862 1.00 10.46 235 PHE D O 1
ATOM 3912 N N . GLY B 1 236 ? 90.033 109.358 111.399 1.00 8.05 236 GLY D N 1
ATOM 3913 C CA . GLY B 1 236 ? 90.599 108.483 110.403 1.00 8.05 236 GLY D CA 1
ATOM 3914 C C . GLY B 1 236 ? 89.542 107.791 109.585 1.00 8.05 236 GLY D C 1
ATOM 3915 O O . GLY B 1 236 ? 89.800 107.468 108.426 1.00 8.05 236 GLY D O 1
ATOM 3916 N N . PHE B 1 237 ? 88.355 107.548 110.139 1.00 7.77 237 PHE D N 1
ATOM 3917 C CA . PHE B 1 237 ? 87.372 106.916 109.275 1.00 7.77 237 PHE D CA 1
ATOM 3918 C C . PHE B 1 237 ? 86.893 107.863 108.200 1.00 7.77 237 PHE D C 1
ATOM 3919 O O . PHE B 1 237 ? 86.600 107.439 107.086 1.00 7.77 237 PHE D O 1
ATOM 3927 N N . PHE B 1 238 ? 86.808 109.148 108.522 1.00 12.38 238 PHE D N 1
ATOM 3928 C CA . PHE B 1 238 ? 86.441 110.125 107.505 1.00 12.38 238 PHE D CA 1
ATOM 3929 C C . PHE B 1 238 ? 87.577 110.331 106.516 1.00 12.38 238 PHE D C 1
ATOM 3930 O O . PHE B 1 238 ? 87.339 110.574 105.338 1.00 12.38 238 PHE D O 1
ATOM 3938 N N . MET B 1 239 ? 88.812 110.290 107.001 1.00 10.99 239 MET D N 1
ATOM 3939 C CA . MET B 1 239 ? 89.968 110.467 106.135 1.00 10.99 239 MET D CA 1
ATOM 3940 C C . MET B 1 239 ? 90.171 109.220 105.309 1.00 10.99 239 MET D C 1
ATOM 3941 O O . MET B 1 239 ? 90.625 109.302 104.175 1.00 10.99 239 MET D O 1
ATOM 3946 N N . LEU B 1 240 ? 89.861 108.058 105.871 1.00 9.65 240 LEU D N 1
ATOM 3947 C CA . LEU B 1 240 ? 89.923 106.832 105.092 1.00 9.65 240 LEU D CA 1
ATOM 3948 C C . LEU B 1 240 ? 88.896 106.941 104.007 1.00 9.65 240 LEU D C 1
ATOM 3949 O O . LEU B 1 240 ? 89.185 106.652 102.868 1.00 9.65 240 LEU D O 1
ATOM 3954 N N . GLY B 1 241 ? 87.694 107.374 104.351 1.00 19.70 241 GLY D N 1
ATOM 3955 C CA . GLY B 1 241 ? 86.664 107.571 103.354 1.00 19.70 241 GLY D CA 1
ATOM 3956 C C . GLY B 1 241 ? 87.138 108.479 102.248 1.00 19.70 241 GLY D C 1
ATOM 3957 O O . GLY B 1 241 ? 86.982 108.141 101.093 1.00 19.70 241 GLY D O 1
ATOM 3958 N N . PHE B 1 242 ? 87.724 109.619 102.589 1.00 20.36 242 PHE D N 1
ATOM 3959 C CA . PHE B 1 242 ? 88.222 110.573 101.598 1.00 20.36 242 PHE D CA 1
ATOM 3960 C C . PHE B 1 242 ? 89.210 109.900 100.676 1.00 20.36 242 PHE D C 1
ATOM 3961 O O . PHE B 1 242 ? 89.085 109.989 99.457 1.00 20.36 242 PHE D O 1
ATOM 3969 N N . ARG B 1 243 ? 90.194 109.213 101.245 1.00 14.43 243 ARG D N 1
ATOM 3970 C CA . ARG B 1 243 ? 91.206 108.514 100.462 1.00 14.43 243 ARG D CA 1
ATOM 3971 C C . ARG B 1 243 ? 90.578 107.536 99.508 1.00 14.43 243 ARG D C 1
ATOM 3972 O O . ARG B 1 243 ? 90.949 107.486 98.345 1.00 14.43 243 ARG D O 1
ATOM 3980 N N . LEU B 1 244 ? 89.629 106.748 99.995 1.00 22.55 244 LEU D N 1
ATOM 3981 C CA . LEU B 1 244 ? 89.009 105.729 99.163 1.00 22.55 244 LEU D CA 1
ATOM 3982 C C . LEU B 1 244 ? 88.228 106.371 98.032 1.00 22.55 244 LEU D C 1
ATOM 3983 O O . LEU B 1 244 ? 88.265 105.893 96.903 1.00 22.55 244 LEU D O 1
ATOM 3988 N N . GLU B 1 245 ? 87.530 107.460 98.318 1.00 32.74 245 GLU D N 1
ATOM 3989 C CA . GLU B 1 245 ? 86.805 108.171 97.278 1.00 32.74 245 GLU D CA 1
ATOM 3990 C C . GLU B 1 245 ? 87.771 108.634 96.214 1.00 32.74 245 GLU D C 1
ATOM 3991 O O . GLU B 1 245 ? 87.544 108.421 95.030 1.00 32.74 245 GLU D O 1
ATOM 3997 N N . LEU B 1 246 ? 88.870 109.246 96.635 1.00 36.40 246 LEU D N 1
ATOM 3998 C CA . LEU B 1 246 ? 89.853 109.725 95.680 1.00 36.40 246 LEU D CA 1
ATOM 3999 C C . LEU B 1 246 ? 90.368 108.576 94.839 1.00 36.40 246 LEU D C 1
ATOM 4000 O O . LEU B 1 246 ? 90.480 108.708 93.628 1.00 36.40 246 LEU D O 1
ATOM 4005 N N . GLU B 1 247 ? 90.653 107.442 95.463 1.00 44.37 247 GLU D N 1
ATOM 4006 C CA . GLU B 1 247 ? 91.227 106.310 94.748 1.00 44.37 247 GLU D CA 1
ATOM 4007 C C . GLU B 1 247 ? 90.239 105.667 93.800 1.00 44.37 247 GLU D C 1
ATOM 4008 O O . GLU B 1 247 ? 90.630 105.133 92.756 1.00 44.37 247 GLU D O 1
ATOM 4014 N N . GLU B 1 248 ? 88.960 105.713 94.148 1.00 53.76 248 GLU D N 1
ATOM 4015 C CA . GLU B 1 248 ? 87.971 105.179 93.228 1.00 53.76 248 GLU D CA 1
ATOM 4016 C C . GLU B 1 248 ? 87.813 106.107 92.044 1.00 53.76 248 GLU D C 1
ATOM 4017 O O . GLU B 1 248 ? 87.688 105.653 90.914 1.00 53.76 248 GLU D O 1
ATOM 4023 N N . LEU B 1 249 ? 87.838 107.409 92.287 1.00 30.00 249 LEU D N 1
ATOM 4024 C CA . LEU B 1 249 ? 87.754 108.370 91.196 1.00 30.00 249 LEU D CA 1
ATOM 4025 C C . LEU B 1 249 ? 88.992 108.298 90.323 1.00 30.00 249 LEU D C 1
ATOM 4026 O O . LEU B 1 249 ? 88.913 108.514 89.123 1.00 30.00 249 LEU D O 1
ATOM 4031 N N . ASP B 1 250 ? 90.139 107.996 90.919 1.00 30.00 250 ASP D N 1
ATOM 4032 C CA . ASP B 1 250 ? 91.372 107.869 90.158 1.00 30.00 250 ASP D CA 1
ATOM 4033 C C . ASP B 1 250 ? 91.293 106.637 89.296 1.00 30.00 250 ASP D C 1
ATOM 4034 O O . ASP B 1 250 ? 91.658 106.685 88.138 1.00 30.00 250 ASP D O 1
ATOM 4039 N N . PHE B 1 251 ? 90.812 105.533 89.851 1.00 30.00 251 PHE D N 1
ATOM 4040 C CA . PHE B 1 251 ? 90.639 104.320 89.070 1.00 30.00 251 PHE D CA 1
ATOM 4041 C C . PHE B 1 251 ? 89.741 104.613 87.889 1.00 30.00 251 PHE D C 1
ATOM 4042 O O . PHE B 1 251 ? 90.038 104.214 86.769 1.00 30.00 251 PHE D O 1
ATOM 4050 N N . LYS B 1 252 ? 88.642 105.314 88.131 1.00 30.00 252 LYS D N 1
ATOM 4051 C CA . LYS B 1 252 ? 87.732 105.668 87.055 1.00 30.00 252 LYS D CA 1
ATOM 4052 C C . LYS B 1 252 ? 88.420 106.496 85.990 1.00 30.00 252 LYS D C 1
ATOM 4053 O O . LYS B 1 252 ? 88.276 106.224 84.805 1.00 30.00 252 LYS D O 1
ATOM 4059 N N . ALA B 1 253 ? 89.173 107.506 86.407 1.00 55.02 253 ALA D N 1
ATOM 4060 C CA . ALA B 1 253 ? 89.869 108.366 85.461 1.00 55.02 253 ALA D CA 1
ATOM 4061 C C . ALA B 1 253 ? 90.886 107.591 84.647 1.00 55.02 253 ALA D C 1
ATOM 4062 O O . ALA B 1 253 ? 90.973 107.777 83.442 1.00 55.02 253 ALA D O 1
ATOM 4064 N N . ILE B 1 254 ? 91.655 106.727 85.297 1.00 50.01 254 ILE D N 1
ATOM 4065 C CA . ILE B 1 254 ? 92.640 105.917 84.591 1.00 50.01 254 ILE D CA 1
ATOM 4066 C C . ILE B 1 254 ? 91.939 105.048 83.562 1.00 50.01 254 ILE D C 1
ATOM 4067 O O . ILE B 1 254 ? 92.347 104.994 82.410 1.00 50.01 254 ILE D O 1
ATOM 4072 N N . GLU B 1 255 ? 90.853 104.399 83.958 1.00 48.38 255 GLU D N 1
ATOM 4073 C CA . GLU B 1 255 ? 90.141 103.524 83.040 1.00 48.38 255 GLU D CA 1
ATOM 4074 C C . GLU B 1 255 ? 89.563 104.293 81.851 1.00 48.38 255 GLU D C 1
ATOM 4075 O O . GLU B 1 255 ? 89.565 103.787 80.730 1.00 48.38 255 GLU D O 1
ATOM 4081 N N . ALA B 1 256 ? 89.115 105.526 82.071 1.00 48.11 256 ALA D N 1
ATOM 4082 C CA . ALA B 1 256 ? 88.587 106.335 80.979 1.00 48.11 256 ALA D CA 1
ATOM 4083 C C . ALA B 1 256 ? 89.716 106.774 80.069 1.00 48.11 256 ALA D C 1
ATOM 4084 O O . ALA B 1 256 ? 89.586 106.734 78.853 1.00 48.11 256 ALA D O 1
ATOM 4086 N N . GLU B 1 257 ? 90.836 107.184 80.654 1.00 42.39 257 GLU D N 1
ATOM 4087 C CA . GLU B 1 257 ? 91.995 107.579 79.866 1.00 42.39 257 GLU D CA 1
ATOM 4088 C C . GLU B 1 257 ? 92.444 106.409 79.011 1.00 42.39 257 GLU D C 1
ATOM 4089 O O . GLU B 1 257 ? 92.774 106.582 77.845 1.00 42.39 257 GLU D O 1
ATOM 4095 N N . GLN B 1 258 ? 92.425 105.210 79.583 1.00 48.58 258 GLN D N 1
ATOM 4096 C CA . GLN B 1 258 ? 92.831 104.031 78.839 1.00 48.58 258 GLN D CA 1
ATOM 4097 C C . GLN B 1 258 ? 91.859 103.687 77.731 1.00 48.58 258 GLN D C 1
ATOM 4098 O O . GLN B 1 258 ? 92.271 103.209 76.686 1.00 48.58 258 GLN D O 1
ATOM 4104 N N . ALA B 1 259 ? 90.572 103.931 77.940 1.00 63.83 259 ALA D N 1
ATOM 4105 C CA . ALA B 1 259 ? 89.601 103.700 76.877 1.00 63.83 259 ALA D CA 1
ATOM 4106 C C . ALA B 1 259 ? 89.891 104.637 75.717 1.00 63.83 259 ALA D C 1
ATOM 4107 O O . ALA B 1 259 ? 89.842 104.229 74.559 1.00 63.83 259 ALA D O 1
ATOM 4109 N N . LYS B 1 260 ? 90.210 105.889 76.023 1.00 64.07 260 LYS D N 1
ATOM 4110 C CA . LYS B 1 260 ? 90.543 106.852 74.980 1.00 64.07 260 LYS D CA 1
ATOM 4111 C C . LYS B 1 260 ? 91.881 106.529 74.338 1.00 64.07 260 LYS D C 1
ATOM 4112 O O . LYS B 1 260 ? 92.112 106.870 73.182 1.00 64.07 260 LYS D O 1
ATOM 4118 N N . LEU B 1 261 ? 92.770 105.879 75.082 1.00 30.00 261 LEU D N 1
ATOM 4119 C CA . LEU B 1 261 ? 94.063 105.494 74.538 1.00 30.00 261 LEU D CA 1
ATOM 4120 C C . LEU B 1 261 ? 93.879 104.386 73.521 1.00 30.00 261 LEU D C 1
ATOM 4121 O O . LEU B 1 261 ? 94.560 104.356 72.498 1.00 30.00 261 LEU D O 1
ATOM 4126 N N . GLU B 1 262 ? 92.953 103.475 73.796 1.00 30.00 262 GLU D N 1
ATOM 4127 C CA . GLU B 1 262 ? 92.689 102.390 72.863 1.00 30.00 262 GLU D CA 1
ATOM 4128 C C . GLU B 1 262 ? 91.902 102.911 71.675 1.00 30.00 262 GLU D C 1
ATOM 4129 O O . GLU B 1 262 ? 92.012 102.380 70.572 1.00 30.00 262 GLU D O 1
ATOM 4135 N N . GLY B 1 263 ? 91.107 103.955 71.891 1.00 30.00 263 GLY D N 1
ATOM 4136 C CA . GLY B 1 263 ? 90.335 104.537 70.810 1.00 30.00 263 GLY D CA 1
ATOM 4137 C C . GLY B 1 263 ? 90.993 105.770 70.220 1.00 30.00 263 GLY D C 1
ATOM 4138 O O . GLY B 1 263 ? 92.218 105.867 70.162 1.00 30.00 263 GLY D O 1
ATOM 4139 N N . SER C 1 2 ? 113.690 96.069 149.495 1.00 1.18 2 SER E N 1
ATOM 4140 C CA . SER C 1 2 ? 113.923 97.503 149.407 1.00 1.18 2 SER E CA 1
ATOM 4141 C C . SER C 1 2 ? 113.657 97.987 148.000 1.00 1.18 2 SER E C 1
ATOM 4142 O O . SER C 1 2 ? 113.012 97.291 147.216 1.00 1.18 2 SER E O 1
ATOM 4145 N N . GLU C 1 3 ? 114.124 99.190 147.678 1.00 1.57 3 GLU E N 1
ATOM 4146 C CA . GLU C 1 3 ? 113.966 99.709 146.326 1.00 1.57 3 GLU E CA 1
ATOM 4147 C C . GLU C 1 3 ? 114.724 98.792 145.393 1.00 1.57 3 GLU E C 1
ATOM 4148 O O . GLU C 1 3 ? 114.245 98.461 144.310 1.00 1.57 3 GLU E O 1
ATOM 4154 N N . CYS C 1 4 ? 115.911 98.372 145.814 1.00 2.44 4 CYS E N 1
ATOM 4155 C CA . CYS C 1 4 ? 116.687 97.447 145.007 1.00 2.44 4 CYS E CA 1
ATOM 4156 C C . CYS C 1 4 ? 116.249 96.027 145.302 1.00 2.44 4 CYS E C 1
ATOM 4157 O O . CYS C 1 4 ? 116.224 95.609 146.459 1.00 2.44 4 CYS E O 1
ATOM 4160 N N . CYS C 1 5 ? 115.891 95.284 144.265 1.00 1.58 5 CYS E N 1
ATOM 4161 C CA . CYS C 1 5 ? 115.475 93.902 144.451 1.00 1.58 5 CYS E CA 1
ATOM 4162 C C . CYS C 1 5 ? 116.688 93.056 144.783 1.00 1.58 5 CYS E C 1
ATOM 4163 O O . CYS C 1 5 ? 117.810 93.437 144.471 1.00 1.58 5 CYS E O 1
ATOM 4166 N N . GLU C 1 6 ? 116.476 91.911 145.420 1.00 1.16 6 GLU E N 1
ATOM 4167 C CA . GLU C 1 6 ? 117.587 91.059 145.829 1.00 1.16 6 GLU E CA 1
ATOM 4168 C C . GLU C 1 6 ? 118.615 90.838 144.735 1.00 1.16 6 GLU E C 1
ATOM 4169 O O . GLU C 1 6 ? 119.817 90.885 144.991 1.00 1.16 6 GLU E O 1
ATOM 4175 N N . LEU C 1 7 ? 118.155 90.596 143.513 1.00 2.19 7 LEU E N 1
ATOM 4176 C CA . LEU C 1 7 ? 119.066 90.317 142.413 1.00 2.19 7 LEU E CA 1
ATOM 4177 C C . LEU C 1 7 ? 119.319 91.535 141.543 1.00 2.19 7 LEU E C 1
ATOM 4178 O O . LEU C 1 7 ? 119.096 91.493 140.340 1.00 2.19 7 LEU E O 1
ATOM 4183 N N . CYS C 1 8 ? 119.789 92.619 142.142 1.00 1.94 8 CYS E N 1
ATOM 4184 C CA . CYS C 1 8 ? 120.046 93.836 141.385 1.00 1.94 8 CYS E CA 1
ATOM 4185 C C . CYS C 1 8 ? 121.477 94.308 141.555 1.00 1.94 8 CYS E C 1
ATOM 4186 O O . CYS C 1 8 ? 122.189 93.835 142.437 1.00 1.94 8 CYS E O 1
ATOM 4189 N N . VAL C 1 9 ? 121.909 95.232 140.701 1.00 4.40 9 VAL E N 1
ATOM 4190 C CA . VAL C 1 9 ? 123.275 95.740 140.772 1.00 4.40 9 VAL E CA 1
ATOM 4191 C C . VAL C 1 9 ? 123.382 96.784 141.861 1.00 4.40 9 VAL E C 1
ATOM 4192 O O . VAL C 1 9 ? 124.472 97.235 142.194 1.00 4.40 9 VAL E O 1
ATOM 4196 N N . CYS C 1 10 ? 122.247 97.167 142.432 1.00 3.07 10 CYS E N 1
ATOM 4197 C CA . CYS C 1 10 ? 122.248 98.177 143.477 1.00 3.07 10 CYS E CA 1
ATOM 4198 C C . CYS C 1 10 ? 122.506 97.535 144.823 1.00 3.07 10 CYS E C 1
ATOM 4199 O O . CYS C 1 10 ? 122.672 98.225 145.824 1.00 3.07 10 CYS E O 1
ATOM 4202 N N . GLN C 1 11 ? 122.544 96.208 144.854 1.00 4.93 11 GLN E N 1
ATOM 4203 C CA . GLN C 1 11 ? 122.829 95.502 146.090 1.00 4.93 11 GLN E CA 1
ATOM 4204 C C . GLN C 1 11 ? 124.293 95.113 146.132 1.00 4.93 11 GLN E C 1
ATOM 4205 O O . GLN C 1 11 ? 124.777 94.606 147.141 1.00 4.93 11 GLN E O 1
ATOM 4211 N N . LYS C 1 12 ? 125.006 95.349 145.038 1.00 3.79 12 LYS E N 1
ATOM 4212 C CA . LYS C 1 12 ? 126.420 95.016 144.985 1.00 3.79 12 LYS E CA 1
ATOM 4213 C C . LYS C 1 12 ? 127.241 96.113 145.632 1.00 3.79 12 LYS E C 1
ATOM 4214 O O . LYS C 1 12 ? 126.941 97.293 145.461 1.00 3.79 12 LYS E O 1
ATOM 4220 N N . GLU C 1 13 ? 128.277 95.737 146.372 1.00 4.51 13 GLU E N 1
ATOM 4221 C CA . GLU C 1 13 ? 129.095 96.713 147.089 1.00 4.51 13 GLU E CA 1
ATOM 4222 C C . GLU C 1 13 ? 130.107 97.409 146.192 1.00 4.51 13 GLU E C 1
ATOM 4223 O O . GLU C 1 13 ? 130.499 96.869 145.162 1.00 4.51 13 GLU E O 1
ATOM 4229 N N . PRO C 1 14 ? 130.529 98.622 146.575 1.00 4.78 14 PRO E N 1
ATOM 4230 C CA . PRO C 1 14 ? 131.557 99.316 145.799 1.00 4.78 14 PRO E CA 1
ATOM 4231 C C . PRO C 1 14 ? 132.824 98.488 145.686 1.00 4.78 14 PRO E C 1
ATOM 4232 O O . PRO C 1 14 ? 133.328 98.006 146.697 1.00 4.78 14 PRO E O 1
ATOM 4236 N N . GLY C 1 15 ? 133.334 98.320 144.474 1.00 3.53 15 GLY E N 1
ATOM 4237 C CA . GLY C 1 15 ? 134.550 97.556 144.274 1.00 3.53 15 GLY E CA 1
ATOM 4238 C C . GLY C 1 15 ? 134.289 96.224 143.609 1.00 3.53 15 GLY E C 1
ATOM 4239 O O . GLY C 1 15 ? 135.223 95.534 143.206 1.00 3.53 15 GLY E O 1
ATOM 4240 N N . THR C 1 16 ? 133.021 95.855 143.479 1.00 2.48 16 THR E N 1
ATOM 4241 C CA . THR C 1 16 ? 132.679 94.571 142.888 1.00 2.48 16 THR E CA 1
ATOM 4242 C C . THR C 1 16 ? 132.079 94.728 141.503 1.00 2.48 16 THR E C 1
ATOM 4243 O O . THR C 1 16 ? 131.367 93.844 141.032 1.00 2.48 16 THR E O 1
ATOM 4247 N N . PHE C 1 17 ? 132.366 95.837 140.836 1.00 2.09 17 PHE E N 1
ATOM 4248 C CA . PHE C 1 17 ? 131.772 96.084 139.529 1.00 2.09 17 PHE E CA 1
ATOM 4249 C C . PHE C 1 17 ? 132.765 95.944 138.393 1.00 2.09 17 PHE E C 1
ATOM 4250 O O . PHE C 1 17 ? 132.420 96.204 137.247 1.00 2.09 17 PHE E O 1
ATOM 4258 N N . GLY C 1 18 ? 133.995 95.537 138.695 1.00 1.52 18 GLY E N 1
ATOM 4259 C CA . GLY C 1 18 ? 135.017 95.413 137.673 1.00 1.52 18 GLY E CA 1
ATOM 4260 C C . GLY C 1 18 ? 134.595 94.632 136.453 1.00 1.52 18 GLY E C 1
ATOM 4261 O O . GLY C 1 18 ? 134.871 95.053 135.339 1.00 1.52 18 GLY E O 1
ATOM 4262 N N . ALA C 1 19 ? 133.924 93.503 136.653 1.00 1.75 19 ALA E N 1
ATOM 4263 C CA . ALA C 1 19 ? 133.444 92.694 135.540 1.00 1.75 19 ALA E CA 1
ATOM 4264 C C . ALA C 1 19 ? 132.552 93.491 134.614 1.00 1.75 19 ALA E C 1
ATOM 4265 O O . ALA C 1 19 ? 132.732 93.463 133.411 1.00 1.75 19 ALA E O 1
ATOM 4267 N N . LEU C 1 20 ? 131.594 94.208 135.177 1.00 1.71 20 LEU E N 1
ATOM 4268 C CA . LEU C 1 20 ? 130.678 94.989 134.368 1.00 1.71 20 LEU E CA 1
ATOM 4269 C C . LEU C 1 20 ? 131.386 96.081 133.586 1.00 1.71 20 LEU E C 1
ATOM 4270 O O . LEU C 1 20 ? 131.127 96.246 132.405 1.00 1.71 20 LEU E O 1
ATOM 4275 N N . ILE C 1 21 ? 132.289 96.818 134.222 1.00 1.05 21 ILE E N 1
ATOM 4276 C CA . ILE C 1 21 ? 133.052 97.834 133.504 1.00 1.05 21 ILE E CA 1
ATOM 4277 C C . ILE C 1 21 ? 133.812 97.189 132.364 1.00 1.05 21 ILE E C 1
ATOM 4278 O O . ILE C 1 21 ? 133.745 97.663 131.242 1.00 1.05 21 ILE E O 1
ATOM 4283 N N . ALA C 1 22 ? 134.520 96.100 132.643 1.00 1.43 22 ALA E N 1
ATOM 4284 C CA . ALA C 1 22 ? 135.291 95.412 131.614 1.00 1.43 22 ALA E CA 1
ATOM 4285 C C . ALA C 1 22 ? 134.438 94.988 130.434 1.00 1.43 22 ALA E C 1
ATOM 4286 O O . ALA C 1 22 ? 134.742 95.334 129.307 1.00 1.43 22 ALA E O 1
ATOM 4288 N N . VAL C 1 23 ? 133.366 94.251 130.685 1.00 1.46 23 VAL E N 1
ATOM 4289 C CA . VAL C 1 23 ? 132.476 93.817 129.617 1.00 1.46 23 VAL E CA 1
ATOM 4290 C C . VAL C 1 23 ? 131.995 95.008 128.810 1.00 1.46 23 VAL E C 1
ATOM 4291 O O . VAL C 1 23 ? 132.090 95.007 127.590 1.00 1.46 23 VAL E O 1
ATOM 4295 N N . ASN C 1 24 ? 131.529 96.053 129.477 1.00 0.98 24 ASN E N 1
ATOM 4296 C CA . ASN C 1 24 ? 130.984 97.195 128.760 1.00 0.98 24 ASN E CA 1
ATOM 4297 C C . ASN C 1 24 ? 132.026 98.005 128.001 1.00 0.98 24 ASN E C 1
ATOM 4298 O O . ASN C 1 24 ? 131.713 98.559 126.960 1.00 0.98 24 ASN E O 1
ATOM 4303 N N . THR C 1 25 ? 133.264 98.059 128.483 1.00 1.20 25 THR E N 1
ATOM 4304 C CA . THR C 1 25 ? 134.311 98.747 127.731 1.00 1.20 25 THR E CA 1
ATOM 4305 C C . THR C 1 25 ? 134.685 97.921 126.525 1.00 1.20 25 THR E C 1
ATOM 4306 O O . THR C 1 25 ? 134.859 98.457 125.448 1.00 1.20 25 THR E O 1
ATOM 4310 N N . ILE C 1 26 ? 134.808 96.613 126.702 1.00 1.65 26 ILE E N 1
ATOM 4311 C CA . ILE C 1 26 ? 135.159 95.738 125.595 1.00 1.65 26 ILE E CA 1
ATOM 4312 C C . ILE C 1 26 ? 134.102 95.830 124.502 1.00 1.65 26 ILE E C 1
ATOM 4313 O O . ILE C 1 26 ? 134.429 95.996 123.339 1.00 1.65 26 ILE E O 1
ATOM 4318 N N . THR C 1 27 ? 132.831 95.788 124.877 1.00 1.46 27 THR E N 1
ATOM 4319 C CA . THR C 1 27 ? 131.774 95.880 123.890 1.00 1.46 27 THR E CA 1
ATOM 4320 C C . THR C 1 27 ? 131.742 97.244 123.252 1.00 1.46 27 THR E C 1
ATOM 4321 O O . THR C 1 27 ? 131.458 97.349 122.076 1.00 1.46 27 THR E O 1
ATOM 4325 N N . ALA C 1 28 ? 132.043 98.294 124.005 1.00 1.63 28 ALA E N 1
ATOM 4326 C CA . ALA C 1 28 ? 132.116 99.625 123.421 1.00 1.63 28 ALA E CA 1
ATOM 4327 C C . ALA C 1 28 ? 133.156 99.630 122.335 1.00 1.63 28 ALA E C 1
ATOM 4328 O O . ALA C 1 28 ? 132.879 100.045 121.225 1.00 1.63 28 ALA E O 1
ATOM 4330 N N . ILE C 1 29 ? 134.359 99.164 122.649 1.00 2.04 29 ILE E N 1
ATOM 4331 C CA . ILE C 1 29 ? 135.421 99.086 121.659 1.00 2.04 29 ILE E CA 1
ATOM 4332 C C . ILE C 1 29 ? 134.963 98.287 120.450 1.00 2.04 29 ILE E C 1
ATOM 4333 O O . ILE C 1 29 ? 135.023 98.784 119.342 1.00 2.04 29 ILE E O 1
ATOM 4338 N N . ILE C 1 30 ? 134.480 97.068 120.661 1.00 3.19 30 ILE E N 1
ATOM 4339 C CA . ILE C 1 30 ? 134.024 96.225 119.561 1.00 3.19 30 ILE E CA 1
ATOM 4340 C C . ILE C 1 30 ? 133.014 96.950 118.691 1.00 3.19 30 ILE E C 1
ATOM 4341 O O . ILE C 1 30 ? 133.221 97.077 117.499 1.00 3.19 30 ILE E O 1
ATOM 4346 N N . LEU C 1 31 ? 131.945 97.457 119.283 1.00 3.59 31 LEU E N 1
ATOM 4347 C CA . LEU C 1 31 ? 130.901 98.113 118.507 1.00 3.59 31 LEU E CA 1
ATOM 4348 C C . LEU C 1 31 ? 131.411 99.335 117.759 1.00 3.59 31 LEU E C 1
ATOM 4349 O O . LEU C 1 31 ? 131.118 99.501 116.584 1.00 3.59 31 LEU E O 1
ATOM 4354 N N . VAL C 1 32 ? 132.187 100.180 118.425 1.00 3.69 32 VAL E N 1
ATOM 4355 C CA . VAL C 1 32 ? 132.742 101.363 117.775 1.00 3.69 32 VAL E CA 1
ATOM 4356 C C . VAL C 1 32 ? 133.685 100.972 116.644 1.00 3.69 32 VAL E C 1
ATOM 4357 O O . VAL C 1 32 ? 133.560 101.487 115.545 1.00 3.69 32 VAL E O 1
ATOM 4361 N N . ALA C 1 33 ? 134.591 100.029 116.887 1.00 4.06 33 ALA E N 1
ATOM 4362 C CA . ALA C 1 33 ? 135.537 99.598 115.861 1.00 4.06 33 ALA E CA 1
ATOM 4363 C C . ALA C 1 33 ? 134.869 98.877 114.701 1.00 4.06 33 ALA E C 1
ATOM 4364 O O . ALA C 1 33 ? 135.307 99.010 113.566 1.00 4.06 33 ALA E O 1
ATOM 4366 N N . ALA C 1 34 ? 133.821 98.114 114.974 1.00 4.08 34 ALA E N 1
ATOM 4367 C CA . ALA C 1 34 ? 133.094 97.447 113.910 1.00 4.08 34 ALA E CA 1
ATOM 4368 C C . ALA C 1 34 ? 132.428 98.502 113.077 1.00 4.08 34 ALA E C 1
ATOM 4369 O O . ALA C 1 34 ? 132.490 98.459 111.859 1.00 4.08 34 ALA E O 1
ATOM 4371 N N . GLY C 1 35 ? 131.799 99.464 113.734 1.00 4.49 35 GLY E N 1
ATOM 4372 C CA . GLY C 1 35 ? 131.148 100.541 113.025 1.00 4.49 35 GLY E CA 1
ATOM 4373 C C . GLY C 1 35 ? 132.124 101.394 112.262 1.00 4.49 35 GLY E C 1
ATOM 4374 O O . GLY C 1 35 ? 131.783 101.920 111.222 1.00 4.49 35 GLY E O 1
ATOM 4375 N N . ALA C 1 36 ? 133.343 101.535 112.770 1.00 9.14 36 ALA E N 1
ATOM 4376 C CA . ALA C 1 36 ? 134.363 102.309 112.084 1.00 9.14 36 ALA E CA 1
ATOM 4377 C C . ALA C 1 36 ? 134.879 101.569 110.872 1.00 9.14 36 ALA E C 1
ATOM 4378 O O . ALA C 1 36 ? 135.203 102.193 109.873 1.00 9.14 36 ALA E O 1
ATOM 4380 N N . TYR C 1 37 ? 134.968 100.246 110.942 1.00 11.56 37 TYR E N 1
ATOM 4381 C CA . TYR C 1 37 ? 135.363 99.488 109.766 1.00 11.56 37 TYR E CA 1
ATOM 4382 C C . TYR C 1 37 ? 134.266 99.612 108.740 1.00 11.56 37 TYR E C 1
ATOM 4383 O O . TYR C 1 37 ? 134.537 99.823 107.570 1.00 11.56 37 TYR E O 1
ATOM 4392 N N . MET C 1 38 ? 133.021 99.480 109.175 1.00 11.32 38 MET E N 1
ATOM 4393 C CA . MET C 1 38 ? 131.899 99.607 108.268 1.00 11.32 38 MET E CA 1
ATOM 4394 C C . MET C 1 38 ? 131.904 100.987 107.643 1.00 11.32 38 MET E C 1
ATOM 4395 O O . MET C 1 38 ? 131.652 101.120 106.456 1.00 11.32 38 MET E O 1
ATOM 4400 N N . ALA C 1 39 ? 132.208 102.014 108.432 1.00 19.80 39 ALA E N 1
ATOM 4401 C CA . ALA C 1 39 ? 132.256 103.379 107.918 1.00 19.80 39 ALA E CA 1
ATOM 4402 C C . ALA C 1 39 ? 133.364 103.533 106.910 1.00 19.80 39 ALA E C 1
ATOM 4403 O O . ALA C 1 39 ? 133.159 104.115 105.856 1.00 19.80 39 ALA E O 1
ATOM 4405 N N . TRP C 1 40 ? 134.538 103.007 107.220 1.00 35.61 40 TRP E N 1
ATOM 4406 C CA . TRP C 1 40 ? 135.628 103.051 106.267 1.00 35.61 40 TRP E CA 1
ATOM 4407 C C . TRP C 1 40 ? 135.226 102.339 104.986 1.00 35.61 40 TRP E C 1
ATOM 4408 O O . TRP C 1 40 ? 135.375 102.887 103.915 1.00 35.61 40 TRP E O 1
ATOM 4419 N N . LYS C 1 41 ? 134.709 101.122 105.090 1.00 32.58 41 LYS E N 1
ATOM 4420 C CA . LYS C 1 41 ? 134.331 100.358 103.907 1.00 32.58 41 LYS E CA 1
ATOM 4421 C C . LYS C 1 41 ? 133.329 101.108 103.039 1.00 32.58 41 LYS E C 1
ATOM 4422 O O . LYS C 1 41 ? 133.454 101.113 101.817 1.00 32.58 41 LYS E O 1
ATOM 4428 N N . THR C 1 42 ? 132.336 101.736 103.659 1.00 35.30 42 THR E N 1
ATOM 4429 C CA . THR C 1 42 ? 131.329 102.453 102.893 1.00 35.30 42 THR E CA 1
ATOM 4430 C C . THR C 1 42 ? 131.923 103.678 102.228 1.00 35.30 42 THR E C 1
ATOM 4431 O O . THR C 1 42 ? 131.611 103.966 101.084 1.00 35.30 42 THR E O 1
ATOM 4435 N N . ALA C 1 43 ? 132.785 104.397 102.934 1.00 40.14 43 ALA E N 1
ATOM 4436 C CA . ALA C 1 43 ? 133.411 105.581 102.366 1.00 40.14 43 ALA E CA 1
ATOM 4437 C C . ALA C 1 43 ? 134.411 105.228 101.287 1.00 40.14 43 ALA E C 1
ATOM 4438 O O . ALA C 1 43 ? 134.362 105.789 100.195 1.00 40.14 43 ALA E O 1
ATOM 4440 N N . ALA C 1 44 ? 135.317 104.303 101.579 1.00 38.10 44 ALA E N 1
ATOM 4441 C CA . ALA C 1 44 ? 136.363 103.933 100.631 1.00 38.10 44 ALA E CA 1
ATOM 4442 C C . ALA C 1 44 ? 135.854 103.592 99.247 1.00 38.10 44 ALA E C 1
ATOM 4443 O O . ALA C 1 44 ? 136.393 104.069 98.251 1.00 38.10 44 ALA E O 1
ATOM 4445 N N . GLY C 1 45 ? 134.826 102.761 99.168 1.00 41.47 45 GLY E N 1
ATOM 4446 C CA . GLY C 1 45 ? 134.365 102.358 97.864 1.00 41.47 45 GLY E CA 1
ATOM 4447 C C . GLY C 1 45 ? 132.997 101.752 97.750 1.00 41.47 45 GLY E C 1
ATOM 4448 O O . GLY C 1 45 ? 132.260 101.667 98.726 1.00 41.47 45 GLY E O 1
ATOM 4449 N N . LEU C 1 46 ? 132.655 101.328 96.545 1.00 34.82 46 LEU E N 1
ATOM 4450 C CA . LEU C 1 46 ? 131.342 100.771 96.312 1.00 34.82 46 LEU E CA 1
ATOM 4451 C C . LEU C 1 46 ? 131.283 99.311 96.697 1.00 34.82 46 LEU E C 1
ATOM 4452 O O . LEU C 1 46 ? 130.676 98.966 97.700 1.00 34.82 46 LEU E O 1
ATOM 4457 N N . GLY C 1 47 ? 131.918 98.446 95.922 1.00 34.06 47 GLY E N 1
ATOM 4458 C CA . GLY C 1 47 ? 131.799 97.030 96.195 1.00 34.06 47 GLY E CA 1
ATOM 4459 C C . GLY C 1 47 ? 132.865 96.412 97.053 1.00 34.06 47 GLY E C 1
ATOM 4460 O O . GLY C 1 47 ? 133.437 97.064 97.921 1.00 34.06 47 GLY E O 1
ATOM 4461 N N . TRP C 1 48 ? 133.140 95.138 96.812 1.00 25.82 48 TRP E N 1
ATOM 4462 C CA . TRP C 1 48 ? 134.152 94.437 97.581 1.00 25.82 48 TRP E CA 1
ATOM 4463 C C . TRP C 1 48 ? 135.527 94.944 97.228 1.00 25.82 48 TRP E C 1
ATOM 4464 O O . TRP C 1 48 ? 136.408 95.008 98.083 1.00 25.82 48 TRP E O 1
ATOM 4475 N N . ASN C 1 49 ? 135.722 95.313 95.970 1.00 22.76 49 ASN E N 1
ATOM 4476 C CA . ASN C 1 49 ? 137.012 95.819 95.530 1.00 22.76 49 ASN E CA 1
ATOM 4477 C C . ASN C 1 49 ? 137.060 97.332 95.592 1.00 22.76 49 ASN E C 1
ATOM 4478 O O . ASN C 1 49 ? 137.665 97.950 94.719 1.00 22.76 49 ASN E O 1
ATOM 4483 N N . THR C 1 50 ? 136.448 97.925 96.614 1.00 17.82 50 THR E N 1
ATOM 4484 C CA . THR C 1 50 ? 136.422 99.382 96.793 1.00 17.82 50 THR E CA 1
ATOM 4485 C C . THR C 1 50 ? 136.470 100.233 95.531 1.00 17.82 50 THR E C 1
ATOM 4486 O O . THR C 1 50 ? 137.432 100.960 95.301 1.00 17.82 50 THR E O 1
ATOM 4490 N N . ARG C 1 51 ? 135.440 100.130 94.701 1.00 14.25 51 ARG E N 1
ATOM 4491 C CA . ARG C 1 51 ? 135.403 100.898 93.467 1.00 14.25 51 ARG E CA 1
ATOM 4492 C C . ARG C 1 51 ? 135.113 102.347 93.796 1.00 14.25 51 ARG E C 1
ATOM 4493 O O . ARG C 1 51 ? 134.199 102.630 94.559 1.00 14.25 51 ARG E O 1
ATOM 4501 N N . PRO C 1 52 ? 135.894 103.275 93.230 1.00 21.34 52 PRO E N 1
ATOM 4502 C CA . PRO C 1 52 ? 135.716 104.703 93.522 1.00 21.34 52 PRO E CA 1
ATOM 4503 C C . PRO C 1 52 ? 134.253 105.099 93.503 1.00 21.34 52 PRO E C 1
ATOM 4504 O O . PRO C 1 52 ? 133.581 104.825 92.514 1.00 21.34 52 PRO E O 1
ATOM 4508 N N . HIS C 1 53 ? 133.771 105.742 94.560 1.00 21.78 53 HIS E N 1
ATOM 4509 C CA . HIS C 1 53 ? 132.352 106.081 94.651 1.00 21.78 53 HIS E CA 1
ATOM 4510 C C . HIS C 1 53 ? 131.840 107.007 93.557 1.00 21.78 53 HIS E C 1
ATOM 4511 O O . HIS C 1 53 ? 131.284 106.553 92.556 1.00 21.78 53 HIS E O 1
ATOM 4518 N N . GLY C 1 54 ? 131.994 108.308 93.752 1.00 21.74 54 GLY E N 1
ATOM 4519 C CA . GLY C 1 54 ? 131.504 109.261 92.773 1.00 21.74 54 GLY E CA 1
ATOM 4520 C C . GLY C 1 54 ? 131.321 110.643 93.356 1.00 21.74 54 GLY E C 1
ATOM 4521 O O . GLY C 1 54 ? 131.686 110.886 94.505 1.00 21.74 54 GLY E O 1
ATOM 4522 N N . PRO C 1 55 ? 130.751 111.562 92.570 1.00 26.39 55 PRO E N 1
ATOM 4523 C CA . PRO C 1 55 ? 130.555 112.940 93.031 1.00 26.39 55 PRO E CA 1
ATOM 4524 C C . PRO C 1 55 ? 129.670 113.011 94.263 1.00 26.39 55 PRO E C 1
ATOM 4525 O O . PRO C 1 55 ? 130.027 113.678 95.229 1.00 26.39 55 PRO E O 1
ATOM 4529 N N . GLU C 1 56 ? 128.528 112.333 94.230 1.00 17.19 56 GLU E N 1
ATOM 4530 C CA . GLU C 1 56 ? 127.601 112.352 95.355 1.00 17.19 56 GLU E CA 1
ATOM 4531 C C . GLU C 1 56 ? 128.145 111.599 96.557 1.00 17.19 56 GLU E C 1
ATOM 4532 O O . GLU C 1 56 ? 127.773 111.886 97.692 1.00 17.19 56 GLU E O 1
ATOM 4538 N N . GLY C 1 57 ? 129.017 110.628 96.316 1.00 12.69 57 GLY E N 1
ATOM 4539 C CA . GLY C 1 57 ? 129.603 109.870 97.404 1.00 12.69 57 GLY E CA 1
ATOM 4540 C C . GLY C 1 57 ? 128.689 108.776 97.903 1.00 12.69 57 GLY E C 1
ATOM 4541 O O . GLY C 1 57 ? 127.702 108.442 97.249 1.00 12.69 57 GLY E O 1
ATOM 4542 N N . PRO C 1 58 ? 129.012 108.202 99.069 1.00 11.34 58 PRO E N 1
ATOM 4543 C CA . PRO C 1 58 ? 128.192 107.127 99.630 1.00 11.34 58 PRO E CA 1
ATOM 4544 C C . PRO C 1 58 ? 126.805 107.623 99.980 1.00 11.34 58 PRO E C 1
ATOM 4545 O O . PRO C 1 58 ? 126.675 108.720 100.518 1.00 11.34 58 PRO E O 1
ATOM 4549 N N . PRO C 1 59 ? 125.771 106.832 99.671 1.00 9.94 59 PRO E N 1
ATOM 4550 C CA . PRO C 1 59 ? 124.405 107.213 100.030 1.00 9.94 59 PRO E CA 1
ATOM 4551 C C . PRO C 1 59 ? 124.263 107.459 101.527 1.00 9.94 59 PRO E C 1
ATOM 4552 O O . PRO C 1 59 ? 125.011 106.890 102.315 1.00 9.94 59 PRO E O 1
ATOM 4556 N N . GLU C 1 60 ? 123.308 108.288 101.925 1.00 6.54 60 GLU E N 1
ATOM 4557 C CA . GLU C 1 60 ? 123.147 108.616 103.337 1.00 6.54 60 GLU E CA 1
ATOM 4558 C C . GLU C 1 60 ? 122.707 107.422 104.160 1.00 6.54 60 GLU E C 1
ATOM 4559 O O . GLU C 1 60 ? 122.900 107.396 105.372 1.00 6.54 60 GLU E O 1
ATOM 4565 N N . GLU C 1 61 ? 122.111 106.431 103.512 1.00 8.65 61 GLU E N 1
ATOM 4566 C CA . GLU C 1 61 ? 121.672 105.236 104.212 1.00 8.65 61 GLU E CA 1
ATOM 4567 C C . GLU C 1 61 ? 122.829 104.277 104.418 1.00 8.65 61 GLU E C 1
ATOM 4568 O O . GLU C 1 61 ? 122.744 103.371 105.243 1.00 8.65 61 GLU E O 1
ATOM 4574 N N . ASN C 1 62 ? 123.910 104.460 103.670 1.00 5.82 62 ASN E N 1
ATOM 4575 C CA . ASN C 1 62 ? 125.084 103.625 103.865 1.00 5.82 62 ASN E CA 1
ATOM 4576 C C . ASN C 1 62 ? 125.709 103.956 105.205 1.00 5.82 62 ASN E C 1
ATOM 4577 O O . ASN C 1 62 ? 126.572 103.227 105.672 1.00 5.82 62 ASN E O 1
ATOM 4582 N N . TRP C 1 63 ? 125.293 105.061 105.817 1.00 4.47 63 TRP E N 1
ATOM 4583 C CA . TRP C 1 63 ? 125.775 105.447 107.139 1.00 4.47 63 TRP E CA 1
ATOM 4584 C C . TRP C 1 63 ? 124.874 105.033 108.284 1.00 4.47 63 TRP E C 1
ATOM 4585 O O . TRP C 1 63 ? 125.282 105.102 109.433 1.00 4.47 63 TRP E O 1
ATOM 4596 N N . LEU C 1 64 ? 123.648 104.617 107.991 1.00 3.66 64 LEU E N 1
ATOM 4597 C CA . LEU C 1 64 ? 122.763 104.135 109.037 1.00 3.66 64 LEU E CA 1
ATOM 4598 C C . LEU C 1 64 ? 123.413 102.952 109.726 1.00 3.66 64 LEU E C 1
ATOM 4599 O O . LEU C 1 64 ? 123.526 102.946 110.940 1.00 3.66 64 LEU E O 1
ATOM 4604 N N . SER C 1 65 ? 123.912 101.964 108.986 1.00 4.83 65 SER E N 1
ATOM 4605 C CA . SER C 1 65 ? 124.530 100.764 109.599 1.00 4.83 65 SER E CA 1
ATOM 4606 C C . SER C 1 65 ? 125.791 101.062 110.461 1.00 4.83 65 SER E C 1
ATOM 4607 O O . SER C 1 65 ? 125.778 100.715 111.641 1.00 4.83 65 SER E O 1
ATOM 4610 N N . PRO C 1 66 ? 126.896 101.665 109.892 1.00 2.34 66 PRO E N 1
ATOM 4611 C CA . PRO C 1 66 ? 128.000 102.019 110.798 1.00 2.34 66 PRO E CA 1
ATOM 4612 C C . PRO C 1 66 ? 127.479 102.868 111.927 1.00 2.34 66 PRO E C 1
ATOM 4613 O O . PRO C 1 66 ? 127.874 102.669 113.075 1.00 2.34 66 PRO E O 1
ATOM 4617 N N . GLY C 1 67 ? 126.597 103.805 111.606 1.00 1.95 67 GLY E N 1
ATOM 4618 C CA . GLY C 1 67 ? 126.039 104.692 112.604 1.00 1.95 67 GLY E CA 1
ATOM 4619 C C . GLY C 1 67 ? 125.576 103.992 113.848 1.00 1.95 67 GLY E C 1
ATOM 4620 O O . GLY C 1 67 ? 126.061 104.308 114.908 1.00 1.95 67 GLY E O 1
ATOM 4621 N N . ILE C 1 68 ? 124.652 103.049 113.726 1.00 1.94 68 ILE E N 1
ATOM 4622 C CA . ILE C 1 68 ? 124.117 102.349 114.889 1.00 1.94 68 ILE E CA 1
ATOM 4623 C C . ILE C 1 68 ? 125.217 101.702 115.709 1.00 1.94 68 ILE E C 1
ATOM 4624 O O . ILE C 1 68 ? 125.279 101.894 116.911 1.00 1.94 68 ILE E O 1
ATOM 4629 N N . SER C 1 69 ? 126.090 100.947 115.065 1.00 1.79 69 SER E N 1
ATOM 4630 C CA . SER C 1 69 ? 127.181 100.296 115.771 1.00 1.79 69 SER E CA 1
ATOM 4631 C C . SER C 1 69 ? 128.031 101.285 116.558 1.00 1.79 69 SER E C 1
ATOM 4632 O O . SER C 1 69 ? 128.352 101.039 117.711 1.00 1.79 69 SER E O 1
ATOM 4635 N N . ILE C 1 70 ? 128.393 102.405 115.946 1.00 1.21 70 ILE E N 1
ATOM 4636 C CA . ILE C 1 70 ? 129.197 103.405 116.643 1.00 1.21 70 ILE E CA 1
ATOM 4637 C C . ILE C 1 70 ? 128.432 104.022 117.807 1.00 1.21 70 ILE E C 1
ATOM 4638 O O . ILE C 1 70 ? 128.971 104.166 118.899 1.00 1.21 70 ILE E O 1
ATOM 4643 N N . LEU C 1 71 ? 127.170 104.366 117.592 1.00 0.76 71 LEU E N 1
ATOM 4644 C CA . LEU C 1 71 ? 126.355 104.978 118.631 1.00 0.76 71 LEU E CA 1
ATOM 4645 C C . LEU C 1 71 ? 126.139 104.017 119.786 1.00 0.76 71 LEU E C 1
ATOM 4646 O O . LEU C 1 71 ? 126.163 104.427 120.951 1.00 0.76 71 LEU E O 1
ATOM 4651 N N . CYS C 1 72 ? 125.951 102.739 119.477 1.00 0.66 72 CYS E N 1
ATOM 4652 C CA . CYS C 1 72 ? 125.788 101.759 120.536 1.00 0.66 72 CYS E CA 1
ATOM 4653 C C . CYS C 1 72 ? 127.088 101.588 121.295 1.00 0.66 72 CYS E C 1
ATOM 4654 O O . CYS C 1 72 ? 127.075 101.273 122.471 1.00 0.66 72 CYS E O 1
ATOM 4657 N N . GLY C 1 73 ? 128.203 101.824 120.620 1.00 0.75 73 GLY E N 1
ATOM 4658 C CA . GLY C 1 73 ? 129.487 101.744 121.278 1.00 0.75 73 GLY E CA 1
ATOM 4659 C C . GLY C 1 73 ? 129.658 102.941 122.172 1.00 0.75 73 GLY E C 1
ATOM 4660 O O . GLY C 1 73 ? 130.199 102.813 123.247 1.00 0.75 73 GLY E O 1
ATOM 4661 N N . VAL C 1 74 ? 129.196 104.109 121.744 1.00 0.84 74 VAL E N 1
ATOM 4662 C CA . VAL C 1 74 ? 129.258 105.299 122.587 1.00 0.84 74 VAL E CA 1
ATOM 4663 C C . VAL C 1 74 ? 128.340 105.095 123.774 1.00 0.84 74 VAL E C 1
ATOM 4664 O O . VAL C 1 74 ? 128.683 105.446 124.905 1.00 0.84 74 VAL E O 1
ATOM 4668 N N . MET C 1 75 ? 127.179 104.501 123.533 1.00 0.81 75 MET E N 1
ATOM 4669 C CA . MET C 1 75 ? 126.268 104.200 124.621 1.00 0.81 75 MET E CA 1
ATOM 4670 C C . MET C 1 75 ? 126.945 103.284 125.605 1.00 0.81 75 MET E C 1
ATOM 4671 O O . MET C 1 75 ? 126.807 103.466 126.798 1.00 0.81 75 MET E O 1
ATOM 4676 N N . TYR C 1 76 ? 127.670 102.283 125.118 1.00 0.88 76 TYR E N 1
ATOM 4677 C CA . TYR C 1 76 ? 128.271 101.317 126.023 1.00 0.88 76 TYR E CA 1
ATOM 4678 C C . TYR C 1 76 ? 129.441 101.914 126.755 1.00 0.88 76 TYR E C 1
ATOM 4679 O O . TYR C 1 76 ? 129.733 101.504 127.862 1.00 0.88 76 TYR E O 1
ATOM 4688 N N . ALA C 1 77 ? 130.101 102.896 126.160 1.00 1.38 77 ALA E N 1
ATOM 4689 C CA . ALA C 1 77 ? 131.183 103.588 126.839 1.00 1.38 77 ALA E CA 1
ATOM 4690 C C . ALA C 1 77 ? 130.580 104.395 127.960 1.00 1.38 77 ALA E C 1
ATOM 4691 O O . ALA C 1 77 ? 131.128 104.453 129.051 1.00 1.38 77 ALA E O 1
ATOM 4693 N N . PHE C 1 78 ? 129.436 105.016 127.704 1.00 1.50 78 PHE E N 1
ATOM 4694 C CA . PHE C 1 78 ? 128.759 105.765 128.750 1.00 1.50 78 PHE E CA 1
ATOM 4695 C C . PHE C 1 78 ? 128.307 104.829 129.852 1.00 1.50 78 PHE E C 1
ATOM 4696 O O . PHE C 1 78 ? 128.286 105.209 131.026 1.00 1.50 78 PHE E O 1
ATOM 4704 N N . LYS C 1 79 ? 127.952 103.602 129.483 1.00 1.42 79 LYS E N 1
ATOM 4705 C CA . LYS C 1 79 ? 127.495 102.632 130.463 1.00 1.42 79 LYS E CA 1
ATOM 4706 C C . LYS C 1 79 ? 128.657 102.193 131.321 1.00 1.42 79 LYS E C 1
ATOM 4707 O O . LYS C 1 79 ? 128.497 101.980 132.516 1.00 1.42 79 LYS E O 1
ATOM 4713 N N . ALA C 1 80 ? 129.831 102.068 130.718 1.00 1.77 80 ALA E N 1
ATOM 4714 C CA . ALA C 1 80 ? 131.008 101.648 131.451 1.00 1.77 80 ALA E CA 1
ATOM 4715 C C . ALA C 1 80 ? 131.487 102.768 132.341 1.00 1.77 80 ALA E C 1
ATOM 4716 O O . ALA C 1 80 ? 132.036 102.519 133.418 1.00 1.77 80 ALA E O 1
ATOM 4718 N N . ILE C 1 81 ? 131.282 104.008 131.905 1.00 1.01 81 ILE E N 1
ATOM 4719 C CA . ILE C 1 81 ? 131.657 105.116 132.773 1.00 1.01 81 ILE E CA 1
ATOM 4720 C C . ILE C 1 81 ? 130.724 105.061 133.954 1.00 1.01 81 ILE E C 1
ATOM 4721 O O . ILE C 1 81 ? 131.158 105.195 135.086 1.00 1.01 81 ILE E O 1
ATOM 4726 N N . ASP C 1 82 ? 129.448 104.811 133.696 1.00 1.44 82 ASP E N 1
ATOM 4727 C CA . ASP C 1 82 ? 128.464 104.715 134.752 1.00 1.44 82 ASP E CA 1
ATOM 4728 C C . ASP C 1 82 ? 128.818 103.606 135.699 1.00 1.44 82 ASP E C 1
ATOM 4729 O O . ASP C 1 82 ? 128.735 103.807 136.873 1.00 1.44 82 ASP E O 1
ATOM 4734 N N . TRP C 1 83 ? 129.216 102.440 135.183 1.00 1.61 83 TRP E N 1
ATOM 4735 C CA . TRP C 1 83 ? 129.566 101.280 136.013 1.00 1.61 83 TRP E CA 1
ATOM 4736 C C . TRP C 1 83 ? 130.804 101.519 136.839 1.00 1.61 83 TRP E C 1
ATOM 4737 O O . TRP C 1 83 ? 130.957 100.940 137.906 1.00 1.61 83 TRP E O 1
ATOM 4748 N N . ALA C 1 84 ? 131.658 102.435 136.389 1.00 2.02 84 ALA E N 1
ATOM 4749 C CA . ALA C 1 84 ? 132.856 102.786 137.149 1.00 2.02 84 ALA E CA 1
ATOM 4750 C C . ALA C 1 84 ? 132.494 103.649 138.338 1.00 2.02 84 ALA E C 1
ATOM 4751 O O . ALA C 1 84 ? 133.196 103.645 139.339 1.00 2.02 84 ALA E O 1
ATOM 4753 N N . SER C 1 85 ? 131.402 104.397 138.236 1.00 2.31 85 SER E N 1
ATOM 4754 C CA . SER C 1 85 ? 130.945 105.208 139.354 1.00 2.31 85 SER E CA 1
ATOM 4755 C C . SER C 1 85 ? 130.327 104.297 140.376 1.00 2.31 85 SER E C 1
ATOM 4756 O O . SER C 1 85 ? 130.362 104.573 141.563 1.00 2.31 85 SER E O 1
ATOM 4759 N N . TYR C 1 86 ? 129.757 103.192 139.919 1.00 30.00 86 TYR E N 1
ATOM 4760 C CA . TYR C 1 86 ? 129.167 102.227 140.822 1.00 30.00 86 TYR E CA 1
ATOM 4761 C C . TYR C 1 86 ? 130.280 101.476 141.526 1.00 30.00 86 TYR E C 1
ATOM 4762 O O . TYR C 1 86 ? 130.105 101.002 142.641 1.00 30.00 86 TYR E O 1
ATOM 4771 N N . ASN C 1 87 ? 131.431 101.356 140.877 1.00 30.00 87 ASN E N 1
ATOM 4772 C CA . ASN C 1 87 ? 132.565 100.660 141.470 1.00 30.00 87 ASN E CA 1
ATOM 4773 C C . ASN C 1 87 ? 133.183 101.526 142.547 1.00 30.00 87 ASN E C 1
ATOM 4774 O O . ASN C 1 87 ? 133.721 101.023 143.523 1.00 30.00 87 ASN E O 1
ATOM 4779 N N . ASP C 1 88 ? 133.110 102.838 142.374 1.00 30.00 88 ASP E N 1
ATOM 4780 C CA . ASP C 1 88 ? 133.723 103.745 143.331 1.00 30.00 88 ASP E CA 1
ATOM 4781 C C . ASP C 1 88 ? 132.710 104.288 144.321 1.00 30.00 88 ASP E C 1
ATOM 4782 O O . ASP C 1 88 ? 132.708 103.900 145.486 1.00 30.00 88 ASP E O 1
ATOM 4787 N N . THR C 1 89 ? 131.846 105.185 143.862 1.00 30.00 89 THR E N 1
ATOM 4788 C CA . THR C 1 89 ? 130.852 105.784 144.740 1.00 30.00 89 THR E CA 1
ATOM 4789 C C . THR C 1 89 ? 129.830 104.770 145.223 1.00 30.00 89 THR E C 1
ATOM 4790 O O . THR C 1 89 ? 129.291 104.906 146.317 1.00 30.00 89 THR E O 1
ATOM 4794 N N . GLY C 1 90 ? 129.552 103.760 144.410 1.00 1.60 90 GLY E N 1
ATOM 4795 C CA . GLY C 1 90 ? 128.587 102.745 144.783 1.00 1.60 90 GLY E CA 1
ATOM 4796 C C . GLY C 1 90 ? 127.164 103.163 144.501 1.00 1.60 90 GLY E C 1
ATOM 4797 O O . GLY C 1 90 ? 126.236 102.527 144.998 1.00 1.60 90 GLY E O 1
ATOM 4798 N N . GLU C 1 91 ? 126.973 104.208 143.700 1.00 1.77 91 GLU E N 1
ATOM 4799 C CA . GLU C 1 91 ? 125.621 104.713 143.474 1.00 1.77 91 GLU E CA 1
ATOM 4800 C C . GLU C 1 91 ? 125.345 105.315 142.104 1.00 1.77 91 GLU E C 1
ATOM 4801 O O . GLU C 1 91 ? 124.543 106.242 142.012 1.00 1.77 91 GLU E O 1
ATOM 4807 N N . SER C 1 92 ? 125.989 104.817 141.053 1.00 2.09 92 SER E N 1
ATOM 4808 C CA . SER C 1 92 ? 125.717 105.285 139.677 1.00 2.09 92 SER E CA 1
ATOM 4809 C C . SER C 1 92 ? 125.957 106.752 139.343 1.00 2.09 92 SER E C 1
ATOM 4810 O O . SER C 1 92 ? 126.415 107.531 140.176 1.00 2.09 92 SER E O 1
ATOM 4813 N N . THR C 1 93 ? 125.676 107.127 138.102 1.00 2.28 93 THR E N 1
ATOM 4814 C CA . THR C 1 93 ? 125.833 108.517 137.694 1.00 2.28 93 THR E CA 1
ATOM 4815 C C . THR C 1 93 ? 124.457 109.131 137.584 1.00 2.28 93 THR E C 1
ATOM 4816 O O . THR C 1 93 ? 123.453 108.456 137.798 1.00 2.28 93 THR E O 1
ATOM 4820 N N . ALA C 1 94 ? 124.394 110.421 137.277 1.00 3.04 94 ALA E N 1
ATOM 4821 C CA . ALA C 1 94 ? 123.106 111.078 137.102 1.00 3.04 94 ALA E CA 1
ATOM 4822 C C . ALA C 1 94 ? 122.565 110.684 135.751 1.00 3.04 94 ALA E C 1
ATOM 4823 O O . ALA C 1 94 ? 121.377 110.403 135.611 1.00 3.04 94 ALA E O 1
ATOM 4825 N N . PHE C 1 95 ? 123.434 110.652 134.748 1.00 5.32 95 PHE E N 1
ATOM 4826 C CA . PHE C 1 95 ? 123.021 110.227 133.419 1.00 5.32 95 PHE E CA 1
ATOM 4827 C C . PHE C 1 95 ? 123.432 108.778 133.231 1.00 5.32 95 PHE E C 1
ATOM 4828 O O . PHE C 1 95 ? 124.506 108.495 132.704 1.00 5.32 95 PHE E O 1
ATOM 4836 N N . SER C 1 96 ? 122.596 107.866 133.705 1.00 4.84 96 SER E N 1
ATOM 4837 C CA . SER C 1 96 ? 122.922 106.455 133.616 1.00 4.84 96 SER E CA 1
ATOM 4838 C C . SER C 1 96 ? 122.099 105.801 132.539 1.00 4.84 96 SER E C 1
ATOM 4839 O O . SER C 1 96 ? 120.873 105.883 132.551 1.00 4.84 96 SER E O 1
ATOM 4842 N N . LEU C 1 97 ? 122.766 105.148 131.600 1.00 2.95 97 LEU E N 1
ATOM 4843 C CA . LEU C 1 97 ? 122.057 104.449 130.542 1.00 2.95 97 LEU E CA 1
ATOM 4844 C C . LEU C 1 97 ? 121.743 103.057 131.038 1.00 2.95 97 LEU E C 1
ATOM 4845 O O . LEU C 1 97 ? 121.157 102.252 130.318 1.00 2.95 97 LEU E O 1
ATOM 4850 N N . ASN C 1 98 ? 122.128 102.770 132.278 1.00 3.43 98 ASN E N 1
ATOM 4851 C CA . ASN C 1 98 ? 121.881 101.460 132.858 1.00 3.43 98 ASN E CA 1
ATOM 4852 C C . ASN C 1 98 ? 120.666 101.480 133.777 1.00 3.43 98 ASN E C 1
ATOM 4853 O O . ASN C 1 98 ? 120.237 100.434 134.252 1.00 3.43 98 ASN E O 1
ATOM 4858 N N . GLN C 1 99 ? 120.113 102.664 134.029 1.00 2.38 99 GLN E N 1
ATOM 4859 C CA . GLN C 1 99 ? 118.936 102.786 134.889 1.00 2.38 99 GLN E CA 1
ATOM 4860 C C . GLN C 1 99 ? 117.725 102.195 134.199 1.00 2.38 99 GLN E C 1
ATOM 4861 O O . GLN C 1 99 ? 117.236 101.141 134.599 1.00 2.38 99 GLN E O 1
ATOM 4867 N N . VAL C 1 100 ? 117.232 102.860 133.164 1.00 2.58 100 VAL E N 1
ATOM 4868 C CA . VAL C 1 100 ? 116.088 102.346 132.425 1.00 2.58 100 VAL E CA 1
ATOM 4869 C C . VAL C 1 100 ? 116.514 101.227 131.490 1.00 2.58 100 VAL E C 1
ATOM 4870 O O . VAL C 1 100 ? 117.368 101.425 130.630 1.00 2.58 100 VAL E O 1
ATOM 4874 N N . TRP C 1 101 ? 115.931 100.048 131.659 1.00 4.05 101 TRP E N 1
ATOM 4875 C CA . TRP C 1 101 ? 116.283 98.907 130.826 1.00 4.05 101 TRP E CA 1
ATOM 4876 C C . TRP C 1 101 ? 115.625 99.026 129.476 1.00 4.05 101 TRP E C 1
ATOM 4877 O O . TRP C 1 101 ? 114.476 99.428 129.408 1.00 4.05 101 TRP E O 1
ATOM 4888 N N . TYR C 1 102 ? 116.340 98.692 128.406 1.00 2.79 102 TYR E N 1
ATOM 4889 C CA . TYR C 1 102 ? 115.793 98.732 127.045 1.00 2.79 102 TYR E CA 1
ATOM 4890 C C . TYR C 1 102 ? 115.450 100.122 126.551 1.00 2.79 102 TYR E C 1
ATOM 4891 O O . TYR C 1 102 ? 114.618 100.274 125.664 1.00 2.79 102 TYR E O 1
ATOM 4900 N N . SER C 1 103 ? 116.045 101.138 127.157 1.00 3.25 103 SER E N 1
ATOM 4901 C CA . SER C 1 103 ? 115.750 102.511 126.774 1.00 3.25 103 SER E CA 1
ATOM 4902 C C . SER C 1 103 ? 116.633 102.882 125.619 1.00 3.25 103 SER E C 1
ATOM 4903 O O . SER C 1 103 ? 116.268 103.705 124.785 1.00 3.25 103 SER E O 1
ATOM 4906 N N . ASP C 1 104 ? 117.804 102.271 125.558 1.00 4.39 104 ASP E N 1
ATOM 4907 C CA . ASP C 1 104 ? 118.729 102.534 124.477 1.00 4.39 104 ASP E CA 1
ATOM 4908 C C . ASP C 1 104 ? 118.329 101.675 123.303 1.00 4.39 104 ASP E C 1
ATOM 4909 O O . ASP C 1 104 ? 118.591 102.032 122.158 1.00 4.39 104 ASP E O 1
ATOM 4914 N N . TYR C 1 105 ? 117.676 100.549 123.584 1.00 5.30 105 TYR E N 1
ATOM 4915 C CA . TYR C 1 105 ? 117.272 99.640 122.526 1.00 5.30 105 TYR E CA 1
ATOM 4916 C C . TYR C 1 105 ? 116.249 100.302 121.649 1.00 5.30 105 TYR E C 1
ATOM 4917 O O . TYR C 1 105 ? 116.141 99.946 120.487 1.00 5.30 105 TYR E O 1
ATOM 4926 N N . LEU C 1 106 ? 115.473 101.238 122.191 1.00 7.29 106 LEU E N 1
ATOM 4927 C CA . LEU C 1 106 ? 114.571 102.007 121.335 1.00 7.29 106 LEU E CA 1
ATOM 4928 C C . LEU C 1 106 ? 115.294 102.556 120.103 1.00 7.29 106 LEU E C 1
ATOM 4929 O O . LEU C 1 106 ? 115.127 102.072 118.973 1.00 7.29 106 LEU E O 1
ATOM 4934 N N . ILE C 1 107 ? 116.134 103.556 120.306 1.00 9.84 107 ILE E N 1
ATOM 4935 C CA . ILE C 1 107 ? 116.880 104.091 119.183 1.00 9.84 107 ILE E CA 1
ATOM 4936 C C . ILE C 1 107 ? 117.482 102.979 118.331 1.00 9.84 107 ILE E C 1
ATOM 4937 O O . ILE C 1 107 ? 117.117 102.815 117.133 1.00 9.84 107 ILE E O 1
ATOM 4942 N N . THR C 1 108 ? 118.338 102.156 118.944 1.00 10.66 108 THR E N 1
ATOM 4943 C CA . THR C 1 108 ? 119.036 101.167 118.106 1.00 10.66 108 THR E CA 1
ATOM 4944 C C . THR C 1 108 ? 118.115 100.370 117.191 1.00 10.66 108 THR E C 1
ATOM 4945 O O . THR C 1 108 ? 118.403 100.236 116.019 1.00 10.66 108 THR E O 1
ATOM 4949 N N . CYS C 1 109 ? 117.008 99.865 117.706 1.00 10.62 109 CYS E N 1
ATOM 4950 C CA . CYS C 1 109 ? 116.028 99.107 116.933 1.00 10.62 109 CYS E CA 1
ATOM 4951 C C . CYS C 1 109 ? 115.311 99.881 115.842 1.00 10.62 109 CYS E C 1
ATOM 4952 O O . CYS C 1 109 ? 115.238 99.425 114.696 1.00 10.62 109 CYS E O 1
ATOM 4955 N N . PRO C 1 110 ? 114.648 101.002 116.211 1.00 9.95 110 PRO E N 1
ATOM 4956 C CA . PRO C 1 110 ? 114.162 101.711 115.032 1.00 9.95 110 PRO E CA 1
ATOM 4957 C C . PRO C 1 110 ? 115.212 102.001 113.975 1.00 9.95 110 PRO E C 1
ATOM 4958 O O . PRO C 1 110 ? 114.837 102.083 112.813 1.00 9.95 110 PRO E O 1
ATOM 4962 N N . LEU C 1 111 ? 116.483 102.138 114.332 1.00 10.82 111 LEU E N 1
ATOM 4963 C CA . LEU C 1 111 ? 117.455 102.355 113.269 1.00 10.82 111 LEU E CA 1
ATOM 4964 C C . LEU C 1 111 ? 117.828 101.082 112.484 1.00 10.82 111 LEU E C 1
ATOM 4965 O O . LEU C 1 111 ? 117.999 101.148 111.267 1.00 10.82 111 LEU E O 1
ATOM 4970 N N . LEU C 1 112 ? 117.949 99.940 113.153 1.00 9.45 112 LEU E N 1
ATOM 4971 C CA . LEU C 1 112 ? 118.255 98.662 112.491 1.00 9.45 112 LEU E CA 1
ATOM 4972 C C . LEU C 1 112 ? 117.160 98.118 111.575 1.00 9.45 112 LEU E C 1
ATOM 4973 O O . LEU C 1 112 ? 117.453 97.685 110.483 1.00 9.45 112 LEU E O 1
ATOM 4978 N N . VAL C 1 113 ? 115.912 98.084 112.022 1.00 10.09 113 VAL E N 1
ATOM 4979 C CA . VAL C 1 113 ? 114.825 97.647 111.162 1.00 10.09 113 VAL E CA 1
ATOM 4980 C C . VAL C 1 113 ? 114.765 98.549 109.948 1.00 10.09 113 VAL E C 1
ATOM 4981 O O . VAL C 1 113 ? 114.578 98.071 108.840 1.00 10.09 113 VAL E O 1
ATOM 4985 N N . LEU C 1 114 ? 114.956 99.847 110.133 1.00 15.20 114 LEU E N 1
ATOM 4986 C CA . LEU C 1 114 ? 114.994 100.751 108.993 1.00 15.20 114 LEU E CA 1
ATOM 4987 C C . LEU C 1 114 ? 116.100 100.334 108.047 1.00 15.20 114 LEU E C 1
ATOM 4988 O O . LEU C 1 114 ? 115.867 100.219 106.860 1.00 15.20 114 LEU E O 1
ATOM 4993 N N . ASP C 1 115 ? 117.299 100.108 108.563 1.00 13.58 115 ASP E N 1
ATOM 4994 C CA . ASP C 1 115 ? 118.405 99.645 107.735 1.00 13.58 115 ASP E CA 1
ATOM 4995 C C . ASP C 1 115 ? 118.006 98.444 106.913 1.00 13.58 115 ASP E C 1
ATOM 4996 O O . ASP C 1 115 ? 118.098 98.476 105.693 1.00 13.58 115 ASP E O 1
ATOM 5001 N N . PHE C 1 116 ? 117.599 97.366 107.563 1.00 13.69 116 PHE E N 1
ATOM 5002 C CA . PHE C 1 116 ? 117.200 96.170 106.851 1.00 13.69 116 PHE E CA 1
ATOM 5003 C C . PHE C 1 116 ? 116.208 96.539 105.763 1.00 13.69 116 PHE E C 1
ATOM 5004 O O . PHE C 1 116 ? 116.412 96.221 104.605 1.00 13.69 116 PHE E O 1
ATOM 5012 N N . CYS C 1 117 ? 115.138 97.225 106.129 1.00 13.17 117 CYS E N 1
ATOM 5013 C CA . CYS C 1 117 ? 114.119 97.563 105.151 1.00 13.17 117 CYS E CA 1
ATOM 5014 C C . CYS C 1 117 ? 114.584 98.431 103.992 1.00 13.17 117 CYS E C 1
ATOM 5015 O O . CYS C 1 117 ? 114.013 98.368 102.923 1.00 13.17 117 CYS E O 1
ATOM 5018 N N . ILE C 1 118 ? 115.604 99.250 104.191 1.00 18.74 118 ILE E N 1
ATOM 5019 C CA . ILE C 1 118 ? 116.127 100.062 103.105 1.00 18.74 118 ILE E CA 1
ATOM 5020 C C . ILE C 1 118 ? 117.030 99.227 102.211 1.00 18.74 118 ILE E C 1
ATOM 5021 O O . ILE C 1 118 ? 116.853 99.208 100.994 1.00 18.74 118 ILE E O 1
ATOM 5026 N N . THR C 1 119 ? 117.989 98.526 102.805 1.00 20.45 119 THR E N 1
ATOM 5027 C CA . THR C 1 119 ? 118.938 97.733 102.028 1.00 20.45 119 THR E CA 1
ATOM 5028 C C . THR C 1 119 ? 118.268 96.646 101.206 1.00 20.45 119 THR E C 1
ATOM 5029 O O . THR C 1 119 ? 118.595 96.467 100.037 1.00 20.45 119 THR E O 1
ATOM 5033 N N . VAL C 1 120 ? 117.329 95.922 101.803 1.00 18.47 120 VAL E N 1
ATOM 5034 C CA . VAL C 1 120 ? 116.647 94.842 101.101 1.00 18.47 120 VAL E CA 1
ATOM 5035 C C . VAL C 1 120 ? 115.420 95.371 100.376 1.00 18.47 120 VAL E C 1
ATOM 5036 O O . VAL C 1 120 ? 114.686 94.610 99.746 1.00 18.47 120 VAL E O 1
ATOM 5040 N N . ASN C 1 121 ? 115.195 96.678 100.445 1.00 21.65 121 ASN E N 1
ATOM 5041 C CA . ASN C 1 121 ? 114.024 97.283 99.817 1.00 21.65 121 ASN E CA 1
ATOM 5042 C C . ASN C 1 121 ? 112.749 96.599 100.256 1.00 21.65 121 ASN E C 1
ATOM 5043 O O . ASN C 1 121 ? 111.859 96.354 99.445 1.00 21.65 121 ASN E O 1
ATOM 5048 N N . LEU C 1 122 ? 112.654 96.291 101.543 1.00 15.77 122 LEU E N 1
ATOM 5049 C CA . LEU C 1 122 ? 111.451 95.679 102.065 1.00 15.77 122 LEU E CA 1
ATOM 5050 C C . LEU C 1 122 ? 110.426 96.782 102.128 1.00 15.77 122 LEU E C 1
ATOM 5051 O O . LEU C 1 122 ? 110.763 97.927 102.410 1.00 15.77 122 LEU E O 1
ATOM 5056 N N . ARG C 1 123 ? 109.171 96.452 101.870 1.00 13.33 123 ARG E N 1
ATOM 5057 C CA . ARG C 1 123 ? 108.124 97.455 101.887 1.00 13.33 123 ARG E CA 1
ATOM 5058 C C . ARG C 1 123 ? 107.763 97.857 103.303 1.00 13.33 123 ARG E C 1
ATOM 5059 O O . ARG C 1 123 ? 108.257 97.262 104.258 1.00 13.33 123 ARG E O 1
ATOM 5067 N N . TYR C 1 124 ? 106.904 98.862 103.444 1.00 11.44 124 TYR E N 1
ATOM 5068 C CA . TYR C 1 124 ? 106.473 99.322 104.763 1.00 11.44 124 TYR E CA 1
ATOM 5069 C C . TYR C 1 124 ? 107.650 99.588 105.684 1.00 11.44 124 TYR E C 1
ATOM 5070 O O . TYR C 1 124 ? 107.605 99.241 106.859 1.00 11.44 124 TYR E O 1
ATOM 5079 N N . LYS C 1 125 ? 108.701 100.209 105.161 1.00 14.06 125 LYS E N 1
ATOM 5080 C CA . LYS C 1 125 ? 109.890 100.468 105.960 1.00 14.06 125 LYS E CA 1
ATOM 5081 C C . LYS C 1 125 ? 109.578 101.208 107.235 1.00 14.06 125 LYS E C 1
ATOM 5082 O O . LYS C 1 125 ? 109.965 100.781 108.321 1.00 14.06 125 LYS E O 1
ATOM 5088 N N . LEU C 1 126 ? 108.896 102.339 107.096 1.00 13.51 126 LEU E N 1
ATOM 5089 C CA . LEU C 1 126 ? 108.586 103.159 108.255 1.00 13.51 126 LEU E CA 1
ATOM 5090 C C . LEU C 1 126 ? 107.618 102.452 109.167 1.00 13.51 126 LEU E C 1
ATOM 5091 O O . LEU C 1 126 ? 107.803 102.476 110.365 1.00 13.51 126 LEU E O 1
ATOM 5096 N N . VAL C 1 127 ? 106.604 101.804 108.609 1.00 12.48 127 VAL E N 1
ATOM 5097 C CA . VAL C 1 127 ? 105.673 101.040 109.428 1.00 12.48 127 VAL E CA 1
ATOM 5098 C C . VAL C 1 127 ? 106.430 100.092 110.340 1.00 12.48 127 VAL E C 1
ATOM 5099 O O . VAL C 1 127 ? 106.302 100.181 111.551 1.00 12.48 127 VAL E O 1
ATOM 5103 N N . PHE C 1 128 ? 107.232 99.202 109.767 1.00 11.48 128 PHE E N 1
ATOM 5104 C CA . PHE C 1 128 ? 108.010 98.252 110.560 1.00 11.48 128 PHE E CA 1
ATOM 5105 C C . PHE C 1 128 ? 108.852 98.938 111.619 1.00 11.48 128 PHE E C 1
ATOM 5106 O O . PHE C 1 128 ? 108.838 98.537 112.780 1.00 11.48 128 PHE E O 1
ATOM 5114 N N . SER C 1 129 ? 109.580 99.977 111.232 1.00 10.82 129 SER E N 1
ATOM 5115 C CA . SER C 1 129 ? 110.468 100.649 112.171 1.00 10.82 129 SER E CA 1
ATOM 5116 C C . SER C 1 129 ? 109.738 101.275 113.347 1.00 10.82 129 SER E C 1
ATOM 5117 O O . SER C 1 129 ? 110.242 101.260 114.462 1.00 10.82 129 SER E O 1
ATOM 5120 N N . SER C 1 130 ? 108.551 101.818 113.106 1.00 9.09 130 SER E N 1
ATOM 5121 C CA . SER C 1 130 ? 107.787 102.457 114.170 1.00 9.09 130 SER E CA 1
ATOM 5122 C C . SER C 1 130 ? 107.132 101.403 115.038 1.00 9.09 130 SER E C 1
ATOM 5123 O O . SER C 1 130 ? 106.971 101.588 116.247 1.00 9.09 130 SER E O 1
ATOM 5126 N N . SER C 1 131 ? 106.755 100.290 114.430 1.00 4.87 131 SER E N 1
ATOM 5127 C CA . SER C 1 131 ? 106.173 99.212 115.194 1.00 4.87 131 SER E CA 1
ATOM 5128 C C . SER C 1 131 ? 107.212 98.736 116.188 1.00 4.87 131 SER E C 1
ATOM 5129 O O . SER C 1 131 ? 106.908 98.546 117.358 1.00 4.87 131 SER E O 1
ATOM 5132 N N . ILE C 1 132 ? 108.448 98.563 115.732 1.00 4.64 132 ILE E N 1
ATOM 5133 C CA . ILE C 1 132 ? 109.480 98.051 116.623 1.00 4.64 132 ILE E CA 1
ATOM 5134 C C . ILE C 1 132 ? 109.786 99.058 117.722 1.00 4.64 132 ILE E C 1
ATOM 5135 O O . ILE C 1 132 ? 109.965 98.673 118.870 1.00 4.64 132 ILE E O 1
ATOM 5140 N N . ALA C 1 133 ? 109.771 100.347 117.406 1.00 4.76 133 ALA E N 1
ATOM 5141 C CA . ALA C 1 133 ? 109.972 101.361 118.435 1.00 4.76 133 ALA E CA 1
ATOM 5142 C C . ALA C 1 133 ? 108.892 101.265 119.495 1.00 4.76 133 ALA E C 1
ATOM 5143 O O . ALA C 1 133 ? 109.175 101.357 120.681 1.00 4.76 133 ALA E O 1
ATOM 5145 N N . CYS C 1 134 ? 107.650 101.065 119.075 1.00 3.06 134 CYS E N 1
ATOM 5146 C CA . CYS C 1 134 ? 106.545 100.946 120.018 1.00 3.06 134 CYS E CA 1
ATOM 5147 C C . CYS C 1 134 ? 106.601 99.673 120.841 1.00 3.06 134 CYS E C 1
ATOM 5148 O O . CYS C 1 134 ? 106.228 99.677 122.003 1.00 3.06 134 CYS E O 1
ATOM 5151 N N . LEU C 1 135 ? 107.075 98.581 120.252 1.00 2.56 135 LEU E N 1
ATOM 5152 C CA . LEU C 1 135 ? 107.174 97.315 120.971 1.00 2.56 135 LEU E CA 1
ATOM 5153 C C . LEU C 1 135 ? 108.345 97.325 121.916 1.00 2.56 135 LEU E C 1
ATOM 5154 O O . LEU C 1 135 ? 108.383 96.557 122.869 1.00 2.56 135 LEU E O 1
ATOM 5159 N N . LEU C 1 136 ? 109.311 98.193 121.656 1.00 2.56 136 LEU E N 1
ATOM 5160 C CA . LEU C 1 136 ? 110.451 98.308 122.547 1.00 2.56 136 LEU E CA 1
ATOM 5161 C C . LEU C 1 136 ? 110.228 99.414 123.539 1.00 2.56 136 LEU E C 1
ATOM 5162 O O . LEU C 1 136 ? 111.140 99.769 124.259 1.00 2.56 136 LEU E O 1
ATOM 5167 N N . ALA C 1 137 ? 109.025 99.975 123.567 1.00 2.97 137 ALA E N 1
ATOM 5168 C CA . ALA C 1 137 ? 108.691 100.964 124.573 1.00 2.97 137 ALA E CA 1
ATOM 5169 C C . ALA C 1 137 ? 107.895 100.151 125.552 1.00 2.97 137 ALA E C 1
ATOM 5170 O O . ALA C 1 137 ? 107.912 100.415 126.751 1.00 2.97 137 ALA E O 1
ATOM 5172 N N . ILE C 1 138 ? 107.208 99.128 125.056 1.00 1.46 138 ILE E N 1
ATOM 5173 C CA . ILE C 1 138 ? 106.475 98.225 125.936 1.00 1.46 138 ILE E CA 1
ATOM 5174 C C . ILE C 1 138 ? 107.504 97.397 126.679 1.00 1.46 138 ILE E C 1
ATOM 5175 O O . ILE C 1 138 ? 107.298 97.019 127.827 1.00 1.46 138 ILE E O 1
ATOM 5180 N N . ALA C 1 139 ? 108.638 97.139 126.040 1.00 1.52 139 ALA E N 1
ATOM 5181 C CA . ALA C 1 139 ? 109.703 96.384 126.686 1.00 1.52 139 ALA E CA 1
ATOM 5182 C C . ALA C 1 139 ? 110.226 97.109 127.906 1.00 1.52 139 ALA E C 1
ATOM 5183 O O . ALA C 1 139 ? 110.399 96.502 128.961 1.00 1.52 139 ALA E O 1
ATOM 5185 N N . VAL C 1 140 ? 110.484 98.406 127.777 1.00 1.60 140 VAL E N 1
ATOM 5186 C CA . VAL C 1 140 ? 110.926 99.188 128.921 1.00 1.60 140 VAL E CA 1
ATOM 5187 C C . VAL C 1 140 ? 109.892 99.093 130.020 1.00 1.60 140 VAL E C 1
ATOM 5188 O O . VAL C 1 140 ? 110.234 98.867 131.175 1.00 1.60 140 VAL E O 1
ATOM 5192 N N . SER C 1 141 ? 108.623 99.249 129.665 1.00 1.58 141 SER E N 1
ATOM 5193 C CA . SER C 1 141 ? 107.551 99.168 130.646 1.00 1.58 141 SER E CA 1
ATOM 5194 C C . SER C 1 141 ? 107.550 97.850 131.404 1.00 1.58 141 SER E C 1
ATOM 5195 O O . SER C 1 141 ? 107.371 97.838 132.615 1.00 1.58 141 SER E O 1
ATOM 5198 N N . THR C 1 142 ? 107.752 96.741 130.706 1.00 1.58 142 THR E N 1
ATOM 5199 C CA . THR C 1 142 ? 107.703 95.442 131.363 1.00 1.58 142 THR E CA 1
ATOM 5200 C C . THR C 1 142 ? 108.799 95.266 132.404 1.00 1.58 142 THR E C 1
ATOM 5201 O O . THR C 1 142 ? 108.756 94.323 133.174 1.00 1.58 142 THR E O 1
ATOM 5205 N N . PHE C 1 143 ? 109.741 96.203 132.462 1.00 2.82 143 PHE E N 1
ATOM 5206 C CA . PHE C 1 143 ? 110.837 96.140 133.430 1.00 2.82 143 PHE E CA 1
ATOM 5207 C C . PHE C 1 143 ? 110.544 97.027 134.606 1.00 2.82 143 PHE E C 1
ATOM 5208 O O . PHE C 1 143 ? 111.005 96.776 135.716 1.00 2.82 143 PHE E O 1
ATOM 5216 N N . ILE C 1 144 ? 109.766 98.066 134.365 1.00 2.30 144 ILE E N 1
ATOM 5217 C CA . ILE C 1 144 ? 109.402 99.000 135.425 1.00 2.30 144 ILE E CA 1
ATOM 5218 C C . ILE C 1 144 ? 108.070 98.652 136.082 1.00 2.30 144 ILE E C 1
ATOM 5219 O O . ILE C 1 144 ? 107.984 98.598 137.307 1.00 2.30 144 ILE E O 1
ATOM 5224 N N . VAL C 1 145 ? 107.039 98.411 135.282 1.00 1.71 145 VAL E N 1
ATOM 5225 C CA . VAL C 1 145 ? 105.710 98.113 135.810 1.00 1.71 145 VAL E CA 1
ATOM 5226 C C . VAL C 1 145 ? 105.713 96.916 136.754 1.00 1.71 145 VAL E C 1
ATOM 5227 O O . VAL C 1 145 ? 106.442 95.953 136.531 1.00 1.71 145 VAL E O 1
ATOM 5231 N N . ASP C 1 146 ? 104.910 96.978 137.817 1.00 4.24 146 ASP E N 1
ATOM 5232 C CA . ASP C 1 146 ? 104.885 95.910 138.815 1.00 4.24 146 ASP E CA 1
ATOM 5233 C C . ASP C 1 146 ? 104.358 94.579 138.326 1.00 4.24 146 ASP E C 1
ATOM 5234 O O . ASP C 1 146 ? 103.904 94.471 137.195 1.00 4.24 146 ASP E O 1
ATOM 5239 N N . ALA C 1 147 ? 104.370 93.572 139.189 1.00 4.17 147 ALA E N 1
ATOM 5240 C CA . ALA C 1 147 ? 103.999 92.218 138.767 1.00 4.17 147 ALA E CA 1
ATOM 5241 C C . ALA C 1 147 ? 102.799 91.956 137.861 1.00 4.17 147 ALA E C 1
ATOM 5242 O O . ALA C 1 147 ? 102.976 91.825 136.663 1.00 4.17 147 ALA E O 1
ATOM 5244 N N . PRO C 1 148 ? 101.572 91.908 138.403 1.00 3.83 148 PRO E N 1
ATOM 5245 C CA . PRO C 1 148 ? 100.469 91.502 137.512 1.00 3.83 148 PRO E CA 1
ATOM 5246 C C . PRO C 1 148 ? 100.418 92.221 136.177 1.00 3.83 148 PRO E C 1
ATOM 5247 O O . PRO C 1 148 ? 100.177 91.574 135.165 1.00 3.83 148 PRO E O 1
ATOM 5251 N N . TYR C 1 149 ? 100.669 93.520 136.158 1.00 2.06 149 TYR E N 1
ATOM 5252 C CA . TYR C 1 149 ? 100.537 94.301 134.935 1.00 2.06 149 TYR E CA 1
ATOM 5253 C C . TYR C 1 149 ? 101.720 94.231 133.986 1.00 2.06 149 TYR E C 1
ATOM 5254 O O . TYR C 1 149 ? 101.598 94.613 132.827 1.00 2.06 149 TYR E O 1
ATOM 5263 N N . ARG C 1 150 ? 102.863 93.750 134.455 1.00 3.30 150 ARG E N 1
ATOM 5264 C CA . ARG C 1 150 ? 104.012 93.582 133.578 1.00 3.30 150 ARG E CA 1
ATOM 5265 C C . ARG C 1 150 ? 103.756 92.430 132.638 1.00 3.30 150 ARG E C 1
ATOM 5266 O O . ARG C 1 150 ? 104.262 92.425 131.530 1.00 3.30 150 ARG E O 1
ATOM 5274 N N . TYR C 1 151 ? 102.934 91.474 133.054 1.00 3.07 151 TYR E N 1
ATOM 5275 C CA . TYR C 1 151 ? 102.657 90.313 132.236 1.00 3.07 151 TYR E CA 1
ATOM 5276 C C . TYR C 1 151 ? 101.573 90.641 131.239 1.00 3.07 151 TYR E C 1
ATOM 5277 O O . TYR C 1 151 ? 101.515 90.052 130.167 1.00 3.07 151 TYR E O 1
ATOM 5286 N N . TYR C 1 152 ? 100.725 91.603 131.577 1.00 1.48 152 TYR E N 1
ATOM 5287 C CA . TYR C 1 152 ? 99.686 92.019 130.652 1.00 1.48 152 TYR E CA 1
ATOM 5288 C C . TYR C 1 152 ? 100.360 92.811 129.564 1.00 1.48 152 TYR E C 1
ATOM 5289 O O . TYR C 1 152 ? 100.077 92.619 128.387 1.00 1.48 152 TYR E O 1
ATOM 5298 N N . MET C 1 153 ? 101.283 93.684 129.948 1.00 1.09 153 MET E N 1
ATOM 5299 C CA . MET C 1 153 ? 102.025 94.457 128.967 1.00 1.09 153 MET E CA 1
ATOM 5300 C C . MET C 1 153 ? 102.902 93.556 128.124 1.00 1.09 153 MET E C 1
ATOM 5301 O O . MET C 1 153 ? 103.008 93.750 126.924 1.00 1.09 153 MET E O 1
ATOM 5306 N N . TYR C 1 154 ? 103.513 92.553 128.740 1.00 2.32 154 TYR E N 1
ATOM 5307 C CA . TYR C 1 154 ? 104.335 91.610 128.001 1.00 2.32 154 TYR E CA 1
ATOM 5308 C C . TYR C 1 154 ? 103.497 90.936 126.942 1.00 2.32 154 TYR E C 1
ATOM 5309 O O . TYR C 1 154 ? 103.946 90.778 125.820 1.00 2.32 154 TYR E O 1
ATOM 5318 N N . GLY C 1 155 ? 102.278 90.539 127.287 1.00 1.61 155 GLY E N 1
ATOM 5319 C CA . GLY C 1 155 ? 101.389 89.932 126.318 1.00 1.61 155 GLY E CA 1
ATOM 5320 C C . GLY C 1 155 ? 101.171 90.801 125.101 1.00 1.61 155 GLY E C 1
ATOM 5321 O O . GLY C 1 155 ? 101.312 90.328 123.984 1.00 1.61 155 GLY E O 1
ATOM 5322 N N . ILE C 1 156 ? 100.835 92.070 125.305 1.00 1.34 156 ILE E N 1
ATOM 5323 C CA . ILE C 1 156 ? 100.647 92.994 124.189 1.00 1.34 156 ILE E CA 1
ATOM 5324 C C . ILE C 1 156 ? 101.913 93.105 123.357 1.00 1.34 156 ILE E C 1
ATOM 5325 O O . ILE C 1 156 ? 101.871 92.976 122.137 1.00 1.34 156 ILE E O 1
ATOM 5330 N N . GLY C 1 157 ? 103.045 93.328 124.011 1.00 1.43 157 GLY E N 1
ATOM 5331 C CA . GLY C 1 157 ? 104.307 93.427 123.304 1.00 1.43 157 GLY E CA 1
ATOM 5332 C C . GLY C 1 157 ? 104.631 92.194 122.498 1.00 1.43 157 GLY E C 1
ATOM 5333 O O . GLY C 1 157 ? 105.023 92.300 121.350 1.00 1.43 157 GLY E O 1
ATOM 5334 N N . LEU C 1 158 ? 104.457 91.020 123.090 1.00 1.81 158 LEU E N 1
ATOM 5335 C CA . LEU C 1 158 ? 104.758 89.775 122.399 1.00 1.81 158 LEU E CA 1
ATOM 5336 C C . LEU C 1 158 ? 103.813 89.534 121.240 1.00 1.81 158 LEU E C 1
ATOM 5337 O O . LEU C 1 158 ? 104.233 89.044 120.206 1.00 1.81 158 LEU E O 1
ATOM 5342 N N . ALA C 1 159 ? 102.541 89.873 121.399 1.00 1.75 159 ALA E N 1
ATOM 5343 C CA . ALA C 1 159 ? 101.598 89.734 120.302 1.00 1.75 159 ALA E CA 1
ATOM 5344 C C . ALA C 1 159 ? 102.066 90.557 119.126 1.00 1.75 159 ALA E C 1
ATOM 5345 O O . ALA C 1 159 ? 102.185 90.043 118.022 1.00 1.75 159 ALA E O 1
ATOM 5347 N N . GLY C 1 160 ? 102.350 91.831 119.356 1.00 1.90 160 GLY E N 1
ATOM 5348 C CA . GLY C 1 160 ? 102.847 92.685 118.296 1.00 1.90 160 GLY E CA 1
ATOM 5349 C C . GLY C 1 160 ? 104.182 92.247 117.732 1.00 1.90 160 GLY E C 1
ATOM 5350 O O . GLY C 1 160 ? 104.416 92.410 116.552 1.00 1.90 160 GLY E O 1
ATOM 5351 N N . PHE C 1 161 ? 105.060 91.697 118.564 1.00 2.65 161 PHE E N 1
ATOM 5352 C CA . PHE C 1 161 ? 106.361 91.213 118.107 1.00 2.65 161 PHE E CA 1
ATOM 5353 C C . PHE C 1 161 ? 106.170 90.054 117.155 1.00 2.65 161 PHE E C 1
ATOM 5354 O O . PHE C 1 161 ? 106.820 89.988 116.122 1.00 2.65 161 PHE E O 1
ATOM 5362 N N . ILE C 1 162 ? 105.272 89.141 117.497 1.00 3.62 162 ILE E N 1
ATOM 5363 C CA . ILE C 1 162 ? 104.999 87.999 116.636 1.00 3.62 162 ILE E CA 1
ATOM 5364 C C . ILE C 1 162 ? 104.346 88.477 115.342 1.00 3.62 162 ILE E C 1
ATOM 5365 O O . ILE C 1 162 ? 104.712 88.029 114.262 1.00 3.62 162 ILE E O 1
ATOM 5370 N N . CYS C 1 163 ? 103.417 89.419 115.439 1.00 5.21 163 CYS E N 1
ATOM 5371 C CA . CYS C 1 163 ? 102.773 89.967 114.250 1.00 5.21 163 CYS E CA 1
ATOM 5372 C C . CYS C 1 163 ? 103.773 90.645 113.330 1.00 5.21 163 CYS E C 1
ATOM 5373 O O . CYS C 1 163 ? 103.771 90.399 112.129 1.00 5.21 163 CYS E O 1
ATOM 5376 N N . ALA C 1 164 ? 104.631 91.492 113.886 1.00 6.11 164 ALA E N 1
ATOM 5377 C CA . ALA C 1 164 ? 105.619 92.201 113.082 1.00 6.11 164 ALA E CA 1
ATOM 5378 C C . ALA C 1 164 ? 106.652 91.242 112.545 1.00 6.11 164 ALA E C 1
ATOM 5379 O O . ALA C 1 164 ? 107.161 91.434 111.453 1.00 6.11 164 ALA E O 1
ATOM 5381 N N . GLY C 1 165 ? 106.967 90.206 113.307 1.00 9.53 165 GLY E N 1
ATOM 5382 C CA . GLY C 1 165 ? 107.919 89.219 112.856 1.00 9.53 165 GLY E CA 1
ATOM 5383 C C . GLY C 1 165 ? 107.367 88.460 111.682 1.00 9.53 165 GLY E C 1
ATOM 5384 O O . GLY C 1 165 ? 108.069 88.233 110.712 1.00 9.53 165 GLY E O 1
ATOM 5385 N N . TYR C 1 166 ? 106.105 88.067 111.756 1.00 8.52 166 TYR E N 1
ATOM 5386 C CA . TYR C 1 166 ? 105.479 87.362 110.651 1.00 8.52 166 TYR E CA 1
ATOM 5387 C C . TYR C 1 166 ? 105.473 88.238 109.422 1.00 8.52 166 TYR E C 1
ATOM 5388 O O . TYR C 1 166 ? 105.879 87.808 108.352 1.00 8.52 166 TYR E O 1
ATOM 5397 N N . ALA C 1 167 ? 105.027 89.476 109.572 1.00 8.80 167 ALA E N 1
ATOM 5398 C CA . ALA C 1 167 ? 104.989 90.393 108.449 1.00 8.80 167 ALA E CA 1
ATOM 5399 C C . ALA C 1 167 ? 106.371 90.599 107.847 1.00 8.80 167 ALA E C 1
ATOM 5400 O O . ALA C 1 167 ? 106.512 90.647 106.630 1.00 8.80 167 ALA E O 1
ATOM 5402 N N . LEU C 1 168 ? 107.392 90.714 108.688 1.00 10.72 168 LEU E N 1
ATOM 5403 C CA . LEU C 1 168 ? 108.750 90.882 108.192 1.00 10.72 168 LEU E CA 1
ATOM 5404 C C . LEU C 1 168 ? 109.186 89.653 107.431 1.00 10.72 168 LEU E C 1
ATOM 5405 O O . LEU C 1 168 ? 109.684 89.774 106.329 1.00 10.72 168 LEU E O 1
ATOM 5410 N N . TRP C 1 169 ? 108.990 88.474 108.003 1.00 15.69 169 TRP E N 1
ATOM 5411 C CA . TRP C 1 169 ? 109.345 87.244 107.318 1.00 15.69 169 TRP E CA 1
ATOM 5412 C C . TRP C 1 169 ? 108.742 87.231 105.938 1.00 15.69 169 TRP E C 1
ATOM 5413 O O . TRP C 1 169 ? 109.439 86.985 104.961 1.00 15.69 169 TRP E O 1
ATOM 5424 N N . ASN C 1 170 ? 107.449 87.508 105.851 1.00 14.29 170 ASN E N 1
ATOM 5425 C CA . ASN C 1 170 ? 106.781 87.544 104.564 1.00 14.29 170 ASN E CA 1
ATOM 5426 C C . ASN C 1 170 ? 107.461 88.502 103.604 1.00 14.29 170 ASN E C 1
ATOM 5427 O O . ASN C 1 170 ? 107.713 88.145 102.468 1.00 14.29 170 ASN E O 1
ATOM 5432 N N . GLU C 1 171 ? 107.763 89.713 104.057 1.00 15.61 171 GLU E N 1
ATOM 5433 C CA . GLU C 1 171 ? 108.430 90.695 103.208 1.00 15.61 171 GLU E CA 1
ATOM 5434 C C . GLU C 1 171 ? 109.768 90.219 102.653 1.00 15.61 171 GLU E C 1
ATOM 5435 O O . GLU C 1 171 ? 110.024 90.360 101.466 1.00 15.61 171 GLU E O 1
ATOM 5441 N N . ILE C 1 172 ? 110.623 89.665 103.501 1.00 15.75 172 ILE E N 1
ATOM 5442 C CA . ILE C 1 172 ? 111.923 89.191 103.051 1.00 15.75 172 ILE E CA 1
ATOM 5443 C C . ILE C 1 172 ? 111.755 88.044 102.066 1.00 15.75 172 ILE E C 1
ATOM 5444 O O . ILE C 1 172 ? 112.476 87.964 101.075 1.00 15.75 172 ILE E O 1
ATOM 5449 N N . ASN C 1 173 ? 110.794 87.167 102.320 1.00 19.42 173 ASN E N 1
ATOM 5450 C CA . ASN C 1 173 ? 110.553 86.044 101.426 1.00 19.42 173 ASN E CA 1
ATOM 5451 C C . ASN C 1 173 ? 109.871 86.490 100.137 1.00 19.42 173 ASN E C 1
ATOM 5452 O O . ASN C 1 173 ? 109.894 85.765 99.145 1.00 19.42 173 ASN E O 1
ATOM 5457 N N . ALA C 1 174 ? 109.281 87.680 100.134 1.00 23.69 174 ALA E N 1
ATOM 5458 C CA . ALA C 1 174 ? 108.656 88.214 98.927 1.00 23.69 174 ALA E CA 1
ATOM 5459 C C . ALA C 1 174 ? 109.628 89.115 98.201 1.00 23.69 174 ALA E C 1
ATOM 5460 O O . ALA C 1 174 ? 109.246 89.817 97.271 1.00 23.69 174 ALA E O 1
ATOM 5462 N N . GLN C 1 175 ? 110.879 89.118 98.635 1.00 22.92 175 GLN E N 1
ATOM 5463 C CA . GLN C 1 175 ? 111.894 89.914 97.978 1.00 22.92 175 GLN E CA 1
ATOM 5464 C C . GLN C 1 175 ? 113.009 88.966 97.622 1.00 22.92 175 GLN E C 1
ATOM 5465 O O . GLN C 1 175 ? 113.980 89.357 96.993 1.00 22.92 175 GLN E O 1
ATOM 5471 N N . ARG C 1 176 ? 112.865 87.708 98.009 1.00 29.92 176 ARG E N 1
ATOM 5472 C CA . ARG C 1 176 ? 113.903 86.717 97.750 1.00 29.92 176 ARG E CA 1
ATOM 5473 C C . ARG C 1 176 ? 114.157 86.568 96.264 1.00 29.92 176 ARG E C 1
ATOM 5474 O O . ARG C 1 176 ? 115.304 86.497 95.832 1.00 29.92 176 ARG E O 1
ATOM 5482 N N . GLU C 1 177 ? 113.096 86.554 95.470 1.00 32.32 177 GLU E N 1
ATOM 5483 C CA . GLU C 1 177 ? 113.235 86.419 94.026 1.00 32.32 177 GLU E CA 1
ATOM 5484 C C . GLU C 1 177 ? 114.147 87.482 93.437 1.00 32.32 177 GLU E C 1
ATOM 5485 O O . GLU C 1 177 ? 114.967 87.187 92.572 1.00 32.32 177 GLU E O 1
ATOM 5491 N N . LYS C 1 178 ? 114.009 88.717 93.899 1.00 36.54 178 LYS E N 1
ATOM 5492 C CA . LYS C 1 178 ? 114.859 89.791 93.415 1.00 36.54 178 LYS E CA 1
ATOM 5493 C C . LYS C 1 178 ? 116.290 89.640 93.897 1.00 36.54 178 LYS E C 1
ATOM 5494 O O . LYS C 1 178 ? 117.216 89.752 93.102 1.00 36.54 178 LYS E O 1
ATOM 5500 N N . ILE C 1 179 ? 116.478 89.380 95.185 1.00 37.18 179 ILE E N 1
ATOM 5501 C CA . ILE C 1 179 ? 117.820 89.255 95.758 1.00 37.18 179 ILE E CA 1
ATOM 5502 C C . ILE C 1 179 ? 118.633 88.151 95.092 1.00 37.18 179 ILE E C 1
ATOM 5503 O O . ILE C 1 179 ? 118.209 86.999 95.061 1.00 37.18 179 ILE E O 1
ATOM 5508 N N . PRO C 1 180 ? 119.809 88.501 94.541 1.00 40.70 180 PRO E N 1
ATOM 5509 C CA . PRO C 1 180 ? 120.672 87.501 93.905 1.00 40.70 180 PRO E CA 1
ATOM 5510 C C . PRO C 1 180 ? 121.146 86.446 94.887 1.00 40.70 180 PRO E C 1
ATOM 5511 O O . PRO C 1 180 ? 121.247 86.715 96.078 1.00 40.70 180 PRO E O 1
ATOM 5515 N N . ASP C 1 181 ? 121.469 85.261 94.394 1.00 42.77 181 ASP E N 1
ATOM 5516 C CA . ASP C 1 181 ? 121.879 84.176 95.275 1.00 42.77 181 ASP E CA 1
ATOM 5517 C C . ASP C 1 181 ? 123.185 84.448 96.001 1.00 42.77 181 ASP E C 1
ATOM 5518 O O . ASP C 1 181 ? 123.385 83.974 97.116 1.00 42.77 181 ASP E O 1
ATOM 5523 N N . SER C 1 182 ? 124.073 85.214 95.380 1.00 42.68 182 SER E N 1
ATOM 5524 C CA . SER C 1 182 ? 125.333 85.562 96.018 1.00 42.68 182 SER E CA 1
ATOM 5525 C C . SER C 1 182 ? 125.088 86.467 97.205 1.00 42.68 182 SER E C 1
ATOM 5526 O O . SER C 1 182 ? 125.755 86.350 98.226 1.00 42.68 182 SER E O 1
ATOM 5529 N N . ALA C 1 183 ? 124.119 87.366 97.081 1.00 46.07 183 ALA E N 1
ATOM 5530 C CA . ALA C 1 183 ? 123.815 88.290 98.159 1.00 46.07 183 ALA E CA 1
ATOM 5531 C C . ALA C 1 183 ? 122.898 87.673 99.197 1.00 46.07 183 ALA E C 1
ATOM 5532 O O . ALA C 1 183 ? 122.781 88.183 100.306 1.00 46.07 183 ALA E O 1
ATOM 5534 N N . TRP C 1 184 ? 122.254 86.566 98.854 1.00 57.16 184 TRP E N 1
ATOM 5535 C CA . TRP C 1 184 ? 121.326 85.933 99.778 1.00 57.16 184 TRP E CA 1
ATOM 5536 C C . TRP C 1 184 ? 122.017 85.321 100.984 1.00 57.16 184 TRP E C 1
ATOM 5537 O O . TRP C 1 184 ? 121.439 85.262 102.054 1.00 57.16 184 TRP E O 1
ATOM 5548 N N . TRP C 1 185 ? 123.254 84.872 100.833 1.00 63.58 185 TRP E N 1
ATOM 5549 C CA . TRP C 1 185 ? 123.979 84.338 101.974 1.00 63.58 185 TRP E CA 1
ATOM 5550 C C . TRP C 1 185 ? 124.000 85.326 103.121 1.00 63.58 185 TRP E C 1
ATOM 5551 O O . TRP C 1 185 ? 123.660 84.981 104.248 1.00 63.58 185 TRP E O 1
ATOM 5562 N N . TYR C 1 186 ? 124.388 86.560 102.841 1.00 44.70 186 TYR E N 1
ATOM 5563 C CA . TYR C 1 186 ? 124.471 87.578 103.874 1.00 44.70 186 TYR E CA 1
ATOM 5564 C C . TYR C 1 186 ? 123.100 87.965 104.383 1.00 44.70 186 TYR E C 1
ATOM 5565 O O . TYR C 1 186 ? 122.942 88.295 105.551 1.00 44.70 186 TYR E O 1
ATOM 5574 N N . LEU C 1 187 ? 122.107 87.909 103.512 1.00 35.18 187 LEU E N 1
ATOM 5575 C CA . LEU C 1 187 ? 120.753 88.238 103.911 1.00 35.18 187 LEU E CA 1
ATOM 5576 C C . LEU C 1 187 ? 120.210 87.197 104.860 1.00 35.18 187 LEU E C 1
ATOM 5577 O O . LEU C 1 187 ? 119.636 87.541 105.879 1.00 35.18 187 LEU E O 1
ATOM 5582 N N . SER C 1 188 ? 120.378 85.929 104.523 1.00 38.74 188 SER E N 1
ATOM 5583 C CA . SER C 1 188 ? 119.862 84.858 105.354 1.00 38.74 188 SER E CA 1
ATOM 5584 C C . SER C 1 188 ? 120.571 84.832 106.689 1.00 38.74 188 SER E C 1
ATOM 5585 O O . SER C 1 188 ? 119.994 84.419 107.688 1.00 38.74 188 SER E O 1
ATOM 5588 N N . ALA C 1 189 ? 121.821 85.278 106.719 1.00 38.67 189 ALA E N 1
ATOM 5589 C CA . ALA C 1 189 ? 122.562 85.337 107.967 1.00 38.67 189 ALA E CA 1
ATOM 5590 C C . ALA C 1 189 ? 122.066 86.481 108.829 1.00 38.67 189 ALA E C 1
ATOM 5591 O O . ALA C 1 189 ? 121.957 86.340 110.043 1.00 38.67 189 ALA E O 1
ATOM 5593 N N . GLY C 1 190 ? 121.741 87.610 108.214 1.00 33.74 190 GLY E N 1
ATOM 5594 C CA . GLY C 1 190 ? 121.183 88.724 108.962 1.00 33.74 190 GLY E CA 1
ATOM 5595 C C . GLY C 1 190 ? 119.758 88.430 109.371 1.00 33.74 190 GLY E C 1
ATOM 5596 O O . GLY C 1 190 ? 119.275 88.970 110.359 1.00 33.74 190 GLY E O 1
ATOM 5597 N N . ARG C 1 191 ? 119.081 87.566 108.623 1.00 31.01 191 ARG E N 1
ATOM 5598 C CA . ARG C 1 191 ? 117.722 87.176 108.959 1.00 31.01 191 ARG E CA 1
ATOM 5599 C C . ARG C 1 191 ? 117.757 86.213 110.114 1.00 31.01 191 ARG E C 1
ATOM 5600 O O . ARG C 1 191 ? 116.820 86.142 110.884 1.00 31.01 191 ARG E O 1
ATOM 5608 N N . LEU C 1 192 ? 118.751 85.328 110.053 1.00 32.57 192 LEU E N 1
ATOM 5609 C CA . LEU C 1 192 ? 118.904 84.336 111.088 1.00 32.57 192 LEU E CA 1
ATOM 5610 C C . LEU C 1 192 ? 119.149 85.196 112.257 1.00 32.57 192 LEU E C 1
ATOM 5611 O O . LEU C 1 192 ? 118.314 85.217 113.114 1.00 32.57 192 LEU E O 1
ATOM 5616 N N . ILE C 1 193 ? 120.169 86.035 112.308 1.00 28.21 193 ILE E N 1
ATOM 5617 C CA . ILE C 1 193 ? 120.307 86.958 113.456 1.00 28.21 193 ILE E CA 1
ATOM 5618 C C . ILE C 1 193 ? 118.989 87.647 113.880 1.00 28.21 193 ILE E C 1
ATOM 5619 O O . ILE C 1 193 ? 118.752 87.860 115.064 1.00 28.21 193 ILE E O 1
ATOM 5624 N N . PHE C 1 194 ? 118.117 87.993 112.935 1.00 21.80 194 PHE E N 1
ATOM 5625 C CA . PHE C 1 194 ? 116.830 88.653 113.236 1.00 21.80 194 PHE E CA 1
ATOM 5626 C C . PHE C 1 194 ? 115.757 87.766 113.856 1.00 21.80 194 PHE E C 1
ATOM 5627 O O . PHE C 1 194 ? 115.011 88.224 114.699 1.00 21.80 194 PHE E O 1
ATOM 5635 N N . PHE C 1 195 ? 115.632 86.513 113.424 1.00 23.26 195 PHE E N 1
ATOM 5636 C CA . PHE C 1 195 ? 114.527 85.664 113.899 1.00 23.26 195 PHE E CA 1
ATOM 5637 C C . PHE C 1 195 ? 114.916 84.801 115.079 1.00 23.26 195 PHE E C 1
ATOM 5638 O O . PHE C 1 195 ? 114.068 84.473 115.889 1.00 23.26 195 PHE E O 1
ATOM 5646 N N . ALA C 1 196 ? 116.157 84.360 115.156 1.00 29.37 196 ALA E N 1
ATOM 5647 C CA . ALA C 1 196 ? 116.658 83.704 116.362 1.00 29.37 196 ALA E CA 1
ATOM 5648 C C . ALA C 1 196 ? 117.107 84.729 117.403 1.00 29.37 196 ALA E C 1
ATOM 5649 O O . ALA C 1 196 ? 116.492 84.852 118.479 1.00 29.37 196 ALA E O 1
ATOM 5651 N N . GLY C 1 197 ? 118.145 85.491 117.081 1.00 19.01 197 GLY E N 1
ATOM 5652 C CA . GLY C 1 197 ? 118.662 86.493 117.997 1.00 19.01 197 GLY E CA 1
ATOM 5653 C C . GLY C 1 197 ? 117.655 87.401 118.660 1.00 19.01 197 GLY E C 1
ATOM 5654 O O . GLY C 1 197 ? 117.773 87.669 119.850 1.00 19.01 197 GLY E O 1
ATOM 5655 N N . TRP C 1 198 ? 116.678 87.902 117.915 1.00 14.79 198 TRP E N 1
ATOM 5656 C CA . TRP C 1 198 ? 115.639 88.707 118.547 1.00 14.79 198 TRP E CA 1
ATOM 5657 C C . TRP C 1 198 ? 114.782 87.896 119.518 1.00 14.79 198 TRP E C 1
ATOM 5658 O O . TRP C 1 198 ? 114.729 88.243 120.679 1.00 14.79 198 TRP E O 1
ATOM 5669 N N . PRO C 1 199 ? 114.059 86.847 119.043 1.00 10.24 199 PRO E N 1
ATOM 5670 C CA . PRO C 1 199 ? 113.381 86.096 120.114 1.00 10.24 199 PRO E CA 1
ATOM 5671 C C . PRO C 1 199 ? 114.152 85.787 121.405 1.00 10.24 199 PRO E C 1
ATOM 5672 O O . PRO C 1 199 ? 113.496 85.625 122.414 1.00 10.24 199 PRO E O 1
ATOM 5676 N N . PHE C 1 200 ? 115.470 85.698 121.392 1.00 8.53 200 PHE E N 1
ATOM 5677 C CA . PHE C 1 200 ? 116.300 85.531 122.580 1.00 8.53 200 PHE E CA 1
ATOM 5678 C C . PHE C 1 200 ? 116.080 86.676 123.536 1.00 8.53 200 PHE E C 1
ATOM 5679 O O . PHE C 1 200 ? 115.876 86.451 124.717 1.00 8.53 200 PHE E O 1
ATOM 5687 N N . PHE C 1 201 ? 116.142 87.905 123.036 1.00 6.69 201 PHE E N 1
ATOM 5688 C CA . PHE C 1 201 ? 115.856 89.053 123.879 1.00 6.69 201 PHE E CA 1
ATOM 5689 C C . PHE C 1 201 ? 114.493 88.777 124.554 1.00 6.69 201 PHE E C 1
ATOM 5690 O O . PHE C 1 201 ? 114.440 88.698 125.782 1.00 6.69 201 PHE E O 1
ATOM 5698 N N . PRO C 1 202 ? 113.364 88.674 123.773 1.00 6.38 202 PRO E N 1
ATOM 5699 C CA . PRO C 1 202 ? 112.143 88.306 124.535 1.00 6.38 202 PRO E CA 1
ATOM 5700 C C . PRO C 1 202 ? 112.043 87.092 125.487 1.00 6.38 202 PRO E C 1
ATOM 5701 O O . PRO C 1 202 ? 111.221 87.167 126.393 1.00 6.38 202 PRO E O 1
ATOM 5705 N N . LEU C 1 203 ? 112.813 86.027 125.301 1.00 7.41 203 LEU E N 1
ATOM 5706 C CA . LEU C 1 203 ? 112.789 84.861 126.184 1.00 7.41 203 LEU E CA 1
ATOM 5707 C C . LEU C 1 203 ? 113.644 85.050 127.424 1.00 7.41 203 LEU E C 1
ATOM 5708 O O . LEU C 1 203 ? 113.323 84.527 128.486 1.00 7.41 203 LEU E O 1
ATOM 5713 N N . LEU C 1 204 ? 114.750 85.769 127.299 1.00 6.96 204 LEU E N 1
ATOM 5714 C CA . LEU C 1 204 ? 115.577 86.056 128.462 1.00 6.96 204 LEU E CA 1
ATOM 5715 C C . LEU C 1 204 ? 114.760 86.843 129.473 1.00 6.96 204 LEU E C 1
ATOM 5716 O O . LEU C 1 204 ? 115.094 86.865 130.640 1.00 6.96 204 LEU E O 1
ATOM 5721 N N . TRP C 1 205 ? 113.697 87.495 129.019 1.00 5.04 205 TRP E N 1
ATOM 5722 C CA . TRP C 1 205 ? 112.825 88.249 129.911 1.00 5.04 205 TRP E CA 1
ATOM 5723 C C . TRP C 1 205 ? 112.197 87.301 130.901 1.00 5.04 205 TRP E C 1
ATOM 5724 O O . TRP C 1 205 ? 112.111 87.602 132.083 1.00 5.04 205 TRP E O 1
ATOM 5735 N N . THR C 1 206 ? 111.751 86.149 130.424 1.00 6.77 206 THR E N 1
ATOM 5736 C CA . THR C 1 206 ? 111.090 85.186 131.292 1.00 6.77 206 THR E CA 1
ATOM 5737 C C . THR C 1 206 ? 111.975 84.645 132.416 1.00 6.77 206 THR E C 1
ATOM 5738 O O . THR C 1 206 ? 111.463 84.160 133.413 1.00 6.77 206 THR E O 1
ATOM 5742 N N . LEU C 1 207 ? 113.293 84.726 132.263 1.00 7.68 207 LEU E N 1
ATOM 5743 C CA . LEU C 1 207 ? 114.215 84.253 133.292 1.00 7.68 207 LEU E CA 1
ATOM 5744 C C . LEU C 1 207 ? 114.980 85.387 133.939 1.00 7.68 207 LEU E C 1
ATOM 5745 O O . LEU C 1 207 ? 115.958 85.154 134.627 1.00 7.68 207 LEU E O 1
ATOM 5750 N N . SER C 1 208 ? 114.527 86.615 133.741 1.00 8.68 208 SER E N 1
ATOM 5751 C CA . SER C 1 208 ? 115.253 87.764 134.258 1.00 8.68 208 SER E CA 1
ATOM 5752 C C . SER C 1 208 ? 115.127 87.990 135.737 1.00 8.68 208 SER E C 1
ATOM 5753 O O . SER C 1 208 ? 114.306 87.372 136.399 1.00 8.68 208 SER E O 1
ATOM 5756 N N . PHE C 1 209 ? 115.919 88.912 136.254 1.00 8.66 209 PHE E N 1
ATOM 5757 C CA . PHE C 1 209 ? 115.893 89.244 137.674 1.00 8.66 209 PHE E CA 1
ATOM 5758 C C . PHE C 1 209 ? 114.535 89.691 138.192 1.00 8.66 209 PHE E C 1
ATOM 5759 O O . PHE C 1 209 ? 114.180 89.392 139.326 1.00 8.66 209 PHE E O 1
ATOM 5767 N N . HIS C 1 210 ? 113.769 90.406 137.376 1.00 7.43 210 HIS E N 1
ATOM 5768 C CA . HIS C 1 210 ? 112.496 90.936 137.831 1.00 7.43 210 HIS E CA 1
ATOM 5769 C C . HIS C 1 210 ? 111.352 89.964 137.610 1.00 7.43 210 HIS E C 1
ATOM 5770 O O . HIS C 1 210 ? 110.364 89.992 138.335 1.00 7.43 210 HIS E O 1
ATOM 5777 N N . THR C 1 211 ? 111.484 89.094 136.616 1.00 8.66 211 THR E N 1
ATOM 5778 C CA . THR C 1 211 ? 110.446 88.118 136.359 1.00 8.66 211 THR E CA 1
ATOM 5779 C C . THR C 1 211 ? 110.665 86.893 137.226 1.00 8.66 211 THR E C 1
ATOM 5780 O O . THR C 1 211 ? 110.057 86.766 138.283 1.00 8.66 211 THR E O 1
ATOM 5784 N N . SER C 1 212 ? 111.533 85.991 136.793 1.00 13.90 212 SER E N 1
ATOM 5785 C CA . SER C 1 212 ? 111.827 84.818 137.596 1.00 13.90 212 SER E CA 1
ATOM 5786 C C . SER C 1 212 ? 112.905 85.148 138.602 1.00 13.90 212 SER E C 1
ATOM 5787 O O . SER C 1 212 ? 112.615 85.456 139.757 1.00 13.90 212 SER E O 1
ATOM 5790 N N . GLY C 1 213 ? 114.155 85.092 138.171 1.00 11.66 213 GLY E N 1
ATOM 5791 C CA . GLY C 1 213 ? 115.248 85.408 139.058 1.00 11.66 213 GLY E CA 1
ATOM 5792 C C . GLY C 1 213 ? 116.425 84.520 138.778 1.00 11.66 213 GLY E C 1
ATOM 5793 O O . GLY C 1 213 ? 117.354 84.439 139.577 1.00 11.66 213 GLY E O 1
ATOM 5794 N N . VAL C 1 214 ? 116.387 83.837 137.644 1.00 10.25 214 VAL E N 1
ATOM 5795 C CA . VAL C 1 214 ? 117.488 82.968 137.274 1.00 10.25 214 VAL E CA 1
ATOM 5796 C C . VAL C 1 214 ? 118.717 83.814 136.980 1.00 10.25 214 VAL E C 1
ATOM 5797 O O . VAL C 1 214 ? 119.788 83.581 137.535 1.00 10.25 214 VAL E O 1
ATOM 5801 N N . ILE C 1 215 ? 118.565 84.814 136.121 1.00 7.56 215 ILE E N 1
ATOM 5802 C CA . ILE C 1 215 ? 119.678 85.687 135.794 1.00 7.56 215 ILE E CA 1
ATOM 5803 C C . ILE C 1 215 ? 119.606 86.984 136.568 1.00 7.56 215 ILE E C 1
ATOM 5804 O O . ILE C 1 215 ? 118.699 87.774 136.354 1.00 7.56 215 ILE E O 1
ATOM 5809 N N . ASN C 1 216 ? 120.566 87.223 137.457 1.00 10.55 216 ASN E N 1
ATOM 5810 C CA . ASN C 1 216 ? 120.616 88.476 138.215 1.00 10.55 216 ASN E CA 1
ATOM 5811 C C . ASN C 1 216 ? 120.931 89.653 137.306 1.00 10.55 216 ASN E C 1
ATOM 5812 O O . ASN C 1 216 ? 121.444 89.461 136.211 1.00 10.55 216 ASN E O 1
ATOM 5817 N N . GLU C 1 217 ? 120.651 90.873 137.750 1.00 12.23 217 GLU E N 1
ATOM 5818 C CA . GLU C 1 217 ? 120.847 92.033 136.882 1.00 12.23 217 GLU E CA 1
ATOM 5819 C C . GLU C 1 217 ? 122.266 92.176 136.369 1.00 12.23 217 GLU E C 1
ATOM 5820 O O . GLU C 1 217 ? 122.471 92.567 135.228 1.00 12.23 217 GLU E O 1
ATOM 5826 N N . GLU C 1 218 ? 123.271 91.860 137.173 1.00 6.94 218 GLU E N 1
ATOM 5827 C CA . GLU C 1 218 ? 124.644 91.918 136.678 1.00 6.94 218 GLU E CA 1
ATOM 5828 C C . GLU C 1 218 ? 124.810 91.048 135.448 1.00 6.94 218 GLU E C 1
ATOM 5829 O O . GLU C 1 218 ? 125.231 91.514 134.381 1.00 6.94 218 GLU E O 1
ATOM 5835 N N . TRP C 1 219 ? 124.457 89.780 135.580 1.00 5.91 219 TRP E N 1
ATOM 5836 C CA . TRP C 1 219 ? 124.641 88.867 134.468 1.00 5.91 219 TRP E CA 1
ATOM 5837 C C . TRP C 1 219 ? 123.676 89.115 133.338 1.00 5.91 219 TRP E C 1
ATOM 5838 O O . TRP C 1 219 ? 124.006 88.855 132.204 1.00 5.91 219 TRP E O 1
ATOM 5849 N N . TYR C 1 220 ? 122.498 89.645 133.624 1.00 7.18 220 TYR E N 1
ATOM 5850 C CA . TYR C 1 220 ? 121.566 89.997 132.564 1.00 7.18 220 TYR E CA 1
ATOM 5851 C C . TYR C 1 220 ? 122.220 91.073 131.730 1.00 7.18 220 TYR E C 1
ATOM 5852 O O . TYR C 1 220 ? 122.209 91.007 130.500 1.00 7.18 220 TYR E O 1
ATOM 5861 N N . PHE C 1 221 ? 122.826 92.050 132.394 1.00 7.89 221 PHE E N 1
ATOM 5862 C CA . PHE C 1 221 ? 123.522 93.125 131.699 1.00 7.89 221 PHE E CA 1
ATOM 5863 C C . PHE C 1 221 ? 124.664 92.565 130.879 1.00 7.89 221 PHE E C 1
ATOM 5864 O O . PHE C 1 221 ? 124.883 92.988 129.750 1.00 7.89 221 PHE E O 1
ATOM 5872 N N . ILE C 1 222 ? 125.405 91.622 131.454 1.00 5.21 222 ILE E N 1
ATOM 5873 C CA . ILE C 1 222 ? 126.531 91.026 130.739 1.00 5.21 222 ILE E CA 1
ATOM 5874 C C . ILE C 1 222 ? 126.054 90.320 129.475 1.00 5.21 222 ILE E C 1
ATOM 5875 O O . ILE C 1 222 ? 126.687 90.425 128.433 1.00 5.21 222 ILE E O 1
ATOM 5880 N N . LEU C 1 223 ? 124.919 89.634 129.549 1.00 4.90 223 LEU E N 1
ATOM 5881 C CA . LEU C 1 223 ? 124.387 88.910 128.397 1.00 4.90 223 LEU E CA 1
ATOM 5882 C C . LEU C 1 223 ? 123.830 89.836 127.332 1.00 4.90 223 LEU E C 1
ATOM 5883 O O . LEU C 1 223 ? 123.921 89.546 126.141 1.00 4.90 223 LEU E O 1
ATOM 5888 N N . HIS C 1 224 ? 123.241 90.947 127.753 1.00 6.20 224 HIS E N 1
ATOM 5889 C CA . HIS C 1 224 ? 122.709 91.900 126.788 1.00 6.20 224 HIS E CA 1
ATOM 5890 C C . HIS C 1 224 ? 123.818 92.609 126.040 1.00 6.20 224 HIS E C 1
ATOM 5891 O O . HIS C 1 224 ? 123.582 93.178 124.978 1.00 6.20 224 HIS E O 1
ATOM 5898 N N . ALA C 1 225 ? 125.029 92.582 126.577 1.00 6.01 225 ALA E N 1
ATOM 5899 C CA . ALA C 1 225 ? 126.170 93.144 125.863 1.00 6.01 225 ALA E CA 1
ATOM 5900 C C . ALA C 1 225 ? 126.555 92.250 124.700 1.00 6.01 225 ALA E C 1
ATOM 5901 O O . ALA C 1 225 ? 126.799 92.731 123.590 1.00 6.01 225 ALA E O 1
ATOM 5903 N N . ILE C 1 226 ? 126.603 90.945 124.938 1.00 6.66 226 ILE E N 1
ATOM 5904 C CA . ILE C 1 226 ? 126.911 90.000 123.874 1.00 6.66 226 ILE E CA 1
ATOM 5905 C C . ILE C 1 226 ? 125.809 90.029 122.828 1.00 6.66 226 ILE E C 1
ATOM 5906 O O . ILE C 1 226 ? 126.062 89.905 121.619 1.00 6.66 226 ILE E O 1
ATOM 5911 N N . LEU C 1 227 ? 124.580 90.231 123.277 1.00 8.81 227 LEU E N 1
ATOM 5912 C CA . LEU C 1 227 ? 123.478 90.212 122.342 1.00 8.81 227 LEU E CA 1
ATOM 5913 C C . LEU C 1 227 ? 123.554 91.440 121.464 1.00 8.81 227 LEU E C 1
ATOM 5914 O O . LEU C 1 227 ? 123.194 91.378 120.303 1.00 8.81 227 LEU E O 1
ATOM 5919 N N . ASP C 1 228 ? 124.078 92.531 122.005 1.00 8.01 228 ASP E N 1
ATOM 5920 C CA . ASP C 1 228 ? 124.248 93.743 121.218 1.00 8.01 228 ASP E CA 1
ATOM 5921 C C . ASP C 1 228 ? 125.381 93.591 120.237 1.00 8.01 228 ASP E C 1
ATOM 5922 O O . ASP C 1 228 ? 125.306 94.095 119.137 1.00 8.01 228 ASP E O 1
ATOM 5927 N N . ILE C 1 229 ? 126.436 92.890 120.613 1.00 6.23 229 ILE E N 1
ATOM 5928 C CA . ILE C 1 229 ? 127.491 92.636 119.649 1.00 6.23 229 ILE E CA 1
ATOM 5929 C C . ILE C 1 229 ? 126.861 91.892 118.480 1.00 6.23 229 ILE E C 1
ATOM 5930 O O . ILE C 1 229 ? 127.070 92.251 117.333 1.00 6.23 229 ILE E O 1
ATOM 5935 N N . LEU C 1 230 ? 126.059 90.877 118.769 1.00 8.09 230 LEU E N 1
ATOM 5936 C CA . LEU C 1 230 ? 125.423 90.097 117.712 1.00 8.09 230 LEU E CA 1
ATOM 5937 C C . LEU C 1 230 ? 124.369 90.862 116.927 1.00 8.09 230 LEU E C 1
ATOM 5938 O O . LEU C 1 230 ? 124.375 90.835 115.703 1.00 8.09 230 LEU E O 1
ATOM 5943 N N . CYS C 1 231 ? 123.541 91.644 117.587 1.00 6.85 231 CYS E N 1
ATOM 5944 C CA . CYS C 1 231 ? 122.633 92.497 116.839 1.00 6.85 231 CYS E CA 1
ATOM 5945 C C . CYS C 1 231 ? 123.551 93.599 116.338 1.00 6.85 231 CYS E C 1
ATOM 5946 O O . CYS C 1 231 ? 124.606 93.322 115.805 1.00 6.85 231 CYS E O 1
ATOM 5949 N N . LYS C 1 232 ? 123.192 94.853 116.513 1.00 7.06 232 LYS E N 1
ATOM 5950 C CA . LYS C 1 232 ? 124.097 95.946 116.136 1.00 7.06 232 LYS E CA 1
ATOM 5951 C C . LYS C 1 232 ? 125.345 95.531 115.335 1.00 7.06 232 LYS E C 1
ATOM 5952 O O . LYS C 1 232 ? 125.248 95.302 114.133 1.00 7.06 232 LYS E O 1
ATOM 5958 N N . ALA C 1 233 ? 126.486 95.355 115.997 1.00 7.21 233 ALA E N 1
ATOM 5959 C CA . ALA C 1 233 ? 127.750 95.025 115.305 1.00 7.21 233 ALA E CA 1
ATOM 5960 C C . ALA C 1 233 ? 127.732 93.901 114.272 1.00 7.21 233 ALA E C 1
ATOM 5961 O O . ALA C 1 233 ? 127.958 94.150 113.098 1.00 7.21 233 ALA E O 1
ATOM 5963 N N . VAL C 1 234 ? 127.513 92.665 114.700 1.00 10.82 234 VAL E N 1
ATOM 5964 C CA . VAL C 1 234 ? 127.524 91.538 113.774 1.00 10.82 234 VAL E CA 1
ATOM 5965 C C . VAL C 1 234 ? 126.337 91.576 112.806 1.00 10.82 234 VAL E C 1
ATOM 5966 O O . VAL C 1 234 ? 126.415 91.028 111.719 1.00 10.82 234 VAL E O 1
ATOM 5970 N N . PHE C 1 235 ? 125.246 92.251 113.150 1.00 10.46 235 PHE E N 1
ATOM 5971 C CA . PHE C 1 235 ? 124.167 92.304 112.174 1.00 10.46 235 PHE E CA 1
ATOM 5972 C C . PHE C 1 235 ? 124.626 93.198 111.044 1.00 10.46 235 PHE E C 1
ATOM 5973 O O . PHE C 1 235 ? 124.419 92.897 109.862 1.00 10.46 235 PHE E O 1
ATOM 5981 N N . GLY C 1 236 ? 125.272 94.297 111.399 1.00 8.05 236 GLY E N 1
ATOM 5982 C CA . GLY C 1 236 ? 125.746 95.225 110.403 1.00 8.05 236 GLY E CA 1
ATOM 5983 C C . GLY C 1 236 ? 126.874 94.655 109.585 1.00 8.05 236 GLY E C 1
ATOM 5984 O O . GLY C 1 236 ? 127.025 95.040 108.426 1.00 8.05 236 GLY E O 1
ATOM 5985 N N . PHE C 1 237 ? 127.678 93.749 110.139 1.00 7.77 237 PHE E N 1
ATOM 5986 C CA . PHE C 1 237 ? 128.717 93.213 109.275 1.00 7.77 237 PHE E CA 1
ATOM 5987 C C . PHE C 1 237 ? 128.136 92.325 108.200 1.00 7.77 237 PHE E C 1
ATOM 5988 O O . PHE C 1 237 ? 128.650 92.283 107.086 1.00 7.77 237 PHE E O 1
ATOM 5996 N N . PHE C 1 238 ? 127.066 91.609 108.522 1.00 12.38 238 PHE E N 1
ATOM 5997 C CA . PHE C 1 238 ? 126.403 90.803 107.505 1.00 12.38 238 PHE E CA 1
ATOM 5998 C C . PHE C 1 238 ? 125.657 91.684 106.516 1.00 12.38 238 PHE E C 1
ATOM 5999 O O . PHE C 1 238 ? 125.566 91.356 105.338 1.00 12.38 238 PHE E O 1
ATOM 6007 N N . MET C 1 239 ? 125.075 92.773 107.001 1.00 10.99 239 MET E N 1
ATOM 6008 C CA . MET C 1 239 ? 124.344 93.686 106.135 1.00 10.99 239 MET E CA 1
ATOM 6009 C C . MET C 1 239 ? 125.322 94.485 105.309 1.00 10.99 239 MET E C 1
ATOM 6010 O O . MET C 1 239 ? 125.024 94.838 104.175 1.00 10.99 239 MET E O 1
ATOM 6015 N N . LEU C 1 240 ? 126.483 94.798 105.871 1.00 9.65 240 LEU E N 1
ATOM 6016 C CA . LEU C 1 240 ? 127.514 95.465 105.092 1.00 9.65 240 LEU E CA 1
ATOM 6017 C C . LEU C 1 240 ? 127.933 94.521 104.007 1.00 9.65 240 LEU E C 1
ATOM 6018 O O . LEU C 1 240 ? 128.039 94.916 102.868 1.00 9.65 240 LEU E O 1
ATOM 6023 N N . GLY C 1 241 ? 128.159 93.263 104.351 1.00 19.70 241 GLY E N 1
ATOM 6024 C CA . GLY C 1 241 ? 128.504 92.273 103.354 1.00 19.70 241 GLY E CA 1
ATOM 6025 C C . GLY C 1 241 ? 127.480 92.229 102.248 1.00 19.70 241 GLY E C 1
ATOM 6026 O O . GLY C 1 241 ? 127.851 92.263 101.093 1.00 19.70 241 GLY E O 1
ATOM 6027 N N . PHE C 1 242 ? 126.200 92.167 102.589 1.00 20.36 242 PHE E N 1
ATOM 6028 C CA . PHE C 1 242 ? 125.125 92.121 101.598 1.00 20.36 242 PHE E CA 1
ATOM 6029 C C . PHE C 1 242 ? 125.214 93.313 100.676 1.00 20.36 242 PHE E C 1
ATOM 6030 O O . PHE C 1 242 ? 125.199 93.161 99.457 1.00 20.36 242 PHE E O 1
ATOM 6038 N N . ARG C 1 243 ? 125.317 94.509 101.245 1.00 14.43 243 ARG E N 1
ATOM 6039 C CA . ARG C 1 243 ? 125.416 95.735 100.462 1.00 14.43 243 ARG E CA 1
ATOM 6040 C C . ARG C 1 243 ? 126.577 95.680 99.508 1.00 14.43 243 ARG E C 1
ATOM 6041 O O . ARG C 1 243 ? 126.435 96.026 98.345 1.00 14.43 243 ARG E O 1
ATOM 6049 N N . LEU C 1 244 ? 127.734 95.252 99.995 1.00 22.55 244 LEU E N 1
ATOM 6050 C CA . LEU C 1 244 ? 128.926 95.225 99.163 1.00 22.55 244 LEU E CA 1
ATOM 6051 C C . LEU C 1 244 ? 128.761 94.227 98.032 1.00 22.55 244 LEU E C 1
ATOM 6052 O O . LEU C 1 244 ? 129.156 94.498 96.903 1.00 22.55 244 LEU E O 1
ATOM 6057 N N . GLU C 1 245 ? 128.167 93.078 98.318 1.00 32.74 245 GLU E N 1
ATOM 6058 C CA . GLU C 1 245 ? 127.913 92.095 97.278 1.00 32.74 245 GLU E CA 1
ATOM 6059 C C . GLU C 1 245 ? 127.030 92.700 96.214 1.00 32.74 245 GLU E C 1
ATOM 6060 O O . GLU C 1 245 ? 127.327 92.610 95.030 1.00 32.74 245 GLU E O 1
ATOM 6066 N N . LEU C 1 246 ? 125.950 93.346 96.635 1.00 36.40 246 LEU E N 1
ATOM 6067 C CA . LEU C 1 246 ? 125.044 93.958 95.680 1.00 36.40 246 LEU E CA 1
ATOM 6068 C C . LEU C 1 246 ? 125.781 94.978 94.839 1.00 36.40 246 LEU E C 1
ATOM 6069 O O . LEU C 1 246 ? 125.611 95.009 93.628 1.00 36.40 246 LEU E O 1
ATOM 6074 N N . GLU C 1 247 ? 126.621 95.792 95.463 1.00 44.37 247 GLU E N 1
ATOM 6075 C CA . GLU C 1 247 ? 127.314 96.855 94.748 1.00 44.37 247 GLU E CA 1
ATOM 6076 C C . GLU C 1 247 ? 128.365 96.321 93.800 1.00 44.37 247 GLU E C 1
ATOM 6077 O O . GLU C 1 247 ? 128.632 96.926 92.756 1.00 44.37 247 GLU E O 1
ATOM 6083 N N . GLU C 1 248 ? 128.965 95.190 94.148 1.00 53.76 248 GLU E N 1
ATOM 6084 C CA . GLU C 1 248 ? 129.922 94.601 93.228 1.00 53.76 248 GLU E CA 1
ATOM 6085 C C . GLU C 1 248 ? 129.197 94.000 92.044 1.00 53.76 248 GLU E C 1
ATOM 6086 O O . GLU C 1 248 ? 129.653 94.119 90.914 1.00 53.76 248 GLU E O 1
ATOM 6092 N N . LEU C 1 249 ? 128.057 93.371 92.287 1.00 30.00 249 LEU E N 1
ATOM 6093 C CA . LEU C 1 249 ? 127.267 92.817 91.196 1.00 30.00 249 LEU E CA 1
ATOM 6094 C C . LEU C 1 249 ? 126.710 93.926 90.323 1.00 30.00 249 LEU E C 1
ATOM 6095 O O . LEU C 1 249 ? 126.563 93.749 89.123 1.00 30.00 249 LEU E O 1
ATOM 6100 N N . ASP C 1 250 ? 126.398 95.070 90.919 1.00 30.00 250 ASP E N 1
ATOM 6101 C CA . ASP C 1 250 ? 125.892 96.201 90.158 1.00 30.00 250 ASP E CA 1
ATOM 6102 C C . ASP C 1 250 ? 126.998 96.749 89.296 1.00 30.00 250 ASP E C 1
ATOM 6103 O O . ASP C 1 250 ? 126.774 97.041 88.138 1.00 30.00 250 ASP E O 1
ATOM 6108 N N . PHE C 1 251 ? 128.194 96.884 89.851 1.00 30.00 251 PHE E N 1
ATOM 6109 C CA . PHE C 1 251 ? 129.332 97.341 89.070 1.00 30.00 251 PHE E CA 1
ATOM 6110 C C . PHE C 1 251 ? 129.527 96.416 87.889 1.00 30.00 251 PHE E C 1
ATOM 6111 O O . PHE C 1 251 ? 129.724 96.873 86.769 1.00 30.00 251 PHE E O 1
ATOM 6119 N N . LYS C 1 252 ? 129.469 95.114 88.131 1.00 30.00 252 LYS E N 1
ATOM 6120 C CA . LYS C 1 252 ? 129.618 94.149 87.055 1.00 30.00 252 LYS E CA 1
ATOM 6121 C C . LYS C 1 252 ? 128.556 94.331 85.990 1.00 30.00 252 LYS E C 1
ATOM 6122 O O . LYS C 1 252 ? 128.864 94.343 84.805 1.00 30.00 252 LYS E O 1
ATOM 6128 N N . ALA C 1 253 ? 127.305 94.478 86.407 1.00 55.02 253 ALA E N 1
ATOM 6129 C CA . ALA C 1 253 ? 126.213 94.651 85.461 1.00 55.02 253 ALA E CA 1
ATOM 6130 C C . ALA C 1 253 ? 126.375 95.919 84.647 1.00 55.02 253 ALA E C 1
ATOM 6131 O O . ALA C 1 253 ? 126.171 95.902 83.442 1.00 55.02 253 ALA E O 1
ATOM 6133 N N . ILE C 1 254 ? 126.739 97.017 85.297 1.00 50.01 254 ILE E N 1
ATOM 6134 C CA . ILE C 1 254 ? 126.948 98.275 84.591 1.00 50.01 254 ILE E CA 1
ATOM 6135 C C . ILE C 1 254 ? 128.051 98.103 83.562 1.00 50.01 254 ILE E C 1
ATOM 6136 O O . ILE C 1 254 ? 127.894 98.483 82.410 1.00 50.01 254 ILE E O 1
ATOM 6141 N N . GLU C 1 255 ? 129.156 97.487 83.958 1.00 48.38 255 GLU E N 1
ATOM 6142 C CA . GLU C 1 255 ? 130.270 97.308 83.040 1.00 48.38 255 GLU E CA 1
ATOM 6143 C C . GLU C 1 255 ? 129.893 96.422 81.851 1.00 48.38 255 GLU E C 1
ATOM 6144 O O . GLU C 1 255 ? 130.330 96.677 80.730 1.00 48.38 255 GLU E O 1
ATOM 6150 N N . ALA C 1 256 ? 129.049 95.418 82.071 1.00 48.11 256 ALA E N 1
ATOM 6151 C CA . ALA C 1 256 ? 128.612 94.556 80.979 1.00 48.11 256 ALA E CA 1
ATOM 6152 C C . ALA C 1 256 ? 127.668 95.314 80.069 1.00 48.11 256 ALA E C 1
ATOM 6153 O O . ALA C 1 256 ? 127.768 95.222 78.853 1.00 48.11 256 ALA E O 1
ATOM 6155 N N . GLU C 1 257 ? 126.753 96.079 80.654 1.00 42.39 257 GLU E N 1
ATOM 6156 C CA . GLU C 1 257 ? 125.831 96.886 79.866 1.00 42.39 257 GLU E CA 1
ATOM 6157 C C . GLU C 1 257 ? 126.620 97.860 79.011 1.00 42.39 257 GLU E C 1
ATOM 6158 O O . GLU C 1 257 ? 126.305 98.059 77.845 1.00 42.39 257 GLU E O 1
ATOM 6164 N N . GLN C 1 258 ? 127.668 98.443 79.583 1.00 48.58 258 GLN E N 1
ATOM 6165 C CA . GLN C 1 258 ? 128.486 99.384 78.839 1.00 48.58 258 GLN E CA 1
ATOM 6166 C C . GLN C 1 258 ? 129.270 98.714 77.731 1.00 48.58 258 GLN E C 1
ATOM 6167 O O . GLN C 1 258 ? 129.478 99.310 76.686 1.00 48.58 258 GLN E O 1
ATOM 6173 N N . ALA C 1 259 ? 129.702 97.477 77.940 1.00 63.83 259 ALA E N 1
ATOM 6174 C CA . ALA C 1 259 ? 130.387 96.752 76.877 1.00 63.83 259 ALA E CA 1
ATOM 6175 C C . ALA C 1 259 ? 129.431 96.534 75.717 1.00 63.83 259 ALA E C 1
ATOM 6176 O O . ALA C 1 259 ? 129.809 96.696 74.559 1.00 63.83 259 ALA E O 1
ATOM 6178 N N . LYS C 1 260 ? 128.187 96.185 76.023 1.00 64.07 260 LYS E N 1
ATOM 6179 C CA . LYS C 1 260 ? 127.187 95.992 74.980 1.00 64.07 260 LYS E CA 1
ATOM 6180 C C . LYS C 1 260 ? 126.798 97.312 74.338 1.00 64.07 260 LYS E C 1
ATOM 6181 O O . LYS C 1 260 ? 126.387 97.341 73.182 1.00 64.07 260 LYS E O 1
ATOM 6187 N N . LEU C 1 261 ? 126.916 98.407 75.082 1.00 30.00 261 LEU E N 1
ATOM 6188 C CA . LEU C 1 261 ? 126.603 99.719 74.538 1.00 30.00 261 LEU E CA 1
ATOM 6189 C C . LEU C 1 261 ? 127.654 100.114 73.521 1.00 30.00 261 LEU E C 1
ATOM 6190 O O . LEU C 1 261 ? 127.340 100.718 72.498 1.00 30.00 261 LEU E O 1
ATOM 6195 N N . GLU C 1 262 ? 128.906 99.767 73.796 1.00 30.00 262 GLU E N 1
ATOM 6196 C CA . GLU C 1 262 ? 129.978 100.081 72.863 1.00 30.00 262 GLU E CA 1
ATOM 6197 C C . GLU C 1 262 ? 129.920 99.139 71.675 1.00 30.00 262 GLU E C 1
ATOM 6198 O O . GLU C 1 262 ? 130.325 99.500 70.572 1.00 30.00 262 GLU E O 1
ATOM 6204 N N . GLY C 1 263 ? 129.414 97.929 71.891 1.00 30.00 263 GLY E N 1
ATOM 6205 C CA . GLY C 1 263 ? 129.296 96.969 70.810 1.00 30.00 263 GLY E CA 1
ATOM 6206 C C . GLY C 1 263 ? 127.899 96.922 70.220 1.00 30.00 263 GLY E C 1
ATOM 6207 O O . GLY C 1 263 ? 127.202 97.935 70.162 1.00 30.00 263 GLY E O 1
#

Solvent-accessible surface area: 32884 Å² total; per-residue (Å²): 122,169,20,41,134,49,20,7,55,88,36,112,80,51,60,0,37,54,0,39,46,35,2,55,96,4,8,115,68,0,55,55,9,0,48,99,0,23,137,18,1,50,44,1,48,0,94,86,53,59,119,36,39,131,120,3,12,53,66,77,8,38,35,3,2,30,1,1,58,34,0,0,39,10,7,26,10,8,4,21,0,0,24,1,18,32,92,82,14,118,25,9,53,60,6,32,9,109,65,17,12,29,11,11,52,85,0,9,25,54,3,2,34,2,0,0,41,21,2,96,0,73,38,44,99,51,8,8,60,34,10,24,51,25,22,31,7,18,16,0,3,23,70,0,97,44,64,7,28,96,120,0,43,38,49,9,58,59,22,30,108,88,12,22,150,34,12,98,59,13,0,68,39,12,73,128,128,15,50,112,53,0,40,158,40,0,32,20,0,30,116,14,13,53,49,4,22,46,114,18,33,107,21,12,49,73,0,19,26,31,73,22,114,20,48,13,32,129,0,16,12,51,2,0,95,20,0,34,64,3,6,2,49,2,1,76,53,1,6,4,0,17,1,27,41,26,13,56,74,69,77,62,104,83,41,84,71,57,141,114,138,92,121,168,20,41,134,49,20,7,54,87,36,113,80,52,60,0,37,54,0,39,46,35,2,54,97,4,8,113,68,0,54,55,9,0,49,100,0,22,139,19,1,50,43,1,48,1,96,86,52,58,120,35,38,130,122,3,10,54,65,77,9,40,35,3,2,31,2,1,58,34,0,0,38,10,7,26,10,8,4,20,0,0,23,1,18,32,92,81,15,119,25,9,54,62,7,33,9,109,65,17,10,29,10,10,52,84,0,9,25,54,2,1,34,1,0,0,40,22,2,98,0,71,38,45,99,49,9,9,60,32,10,24,50,27,21,31,6,19,16,0,3,24,70,0,97,45,65,6,28,96,120,1,43,38,51,9,59,60,22,31,108,87,12,21,149,36,13,97,61,12,0,69,38,12,74,126,128,14,49,114,52,0,39,155,40,0,32,18,0,32,117,14,13,54,47,4,22,44,116,17,32,106,20,12,49,74,0,19,26,31,74,22,114,21,47,14,32,128,0,15,12,53,2,0,94,18,0,34,64,3,6,2,49,2,1,78,52,0,6,4,0,16,1,26,42,27,12,58,75,70,75,62,105,83,41,83,72,59,142,116,137,93,120,169,20,42,132,49,21,7,55,88,35,111,80,51,61,0,37,52,0,40,47,35,1,54,95,4,8,117,68,0,56,54,9,0,50,98,0,22,136,18,1,49,43,2,47,0,95,84,52,60,117,36,40,127,119,3,11,54,66,77,9,40,35,3,2,30,1,1,58,33,0,0,39,10,7,26,9,8,4,20,0,0,23,1,17,32,91,83,14,118,25,8,54,61,7,33,9,108,66,17,11,28,10,9,53,86,0,9,26,54,3,2,36,2,0,0,42,22,2,96,0,70,39,43,99,51,9,9,60,33,11,23,51,26,22,31,5,18,15,0,3,23,69,0,96,45,64,6,28,94,121,0,44,36,51,8,56,59,22,30,108,87,12,20,153,36,12,96,60,12,0,70,39,12,73,127,128,16,50,115,54,0,39,156,39,0,32,18,0,30,119,12,13,54,48,3,23,45,114,17,34,106,20,12,49,74,0,19,26,32,73,21,112,20,47,14,32,128,0,16,12,52,3,0,94,20,0,36,65,3,5,2,49,2,1,75,52,0,6,3,0,17,2,28,41,27,12,58,74,70,78,61,106,85,41,84,72,58,144,116,139,91

Foldseek 3Di:
DVADPQALLPDAAQPLVVVLVLLLVLLCLLQVLLVVLVCLQQQAQAPVRHPADDVGGDPLSNLQSVLSNVVSVLSNQQSVQSNCCNHVVPGDPDHPLPQPLPSVLVSQLSQLLSLCVLLVFPPSVVLSVLVSVLSVLVSVLVVPAPPVSVVSLVVSVVSVVVSLVVVVVRSVVSVVVQDPVLVVLVVLLVCCVPVLVVVVVVVSCVECRHNRNAGSSVVSSVVSVSCCSNSSVSSVSSSNSSNVVRVVVVVVVVVVVVVVVD/DVADPQALLPDAAQPLVVVLVLLLVLLCLLQVLLVVLVCLQQQAQAPVRHPADDVGGDPLSNLQSVLSNVVSVLSNQQSVQSNCCNHVVPGDPDHPLPQPLPSVLVSQLSQLLSLCVLLVFPPSVVLSVLVSVLSVLVSVLVVPAPPVSVVSLVVSVVSVVVSLVVVVVRSVVSVVVQDPVLVVLVVLLVCCVPVLVVVVVVVSCVECRHNRNAGSSVVSSVVSVSCCSNSSVSSVSSSNSSNVVRVVVVVVVVVVVVVVVD/DVADPQALLPDAAQPLVVVLVLLLVLLCLLQVLLVVLVCLQQQAQAPVRHPADDVGGDPLSNLQSVLSNVVSVLSNQQSVQSNCCNHVVPGDPDHPLPQPLPSVLVSQLSQLLSLCVLLVFPPSVVLSVLVSVLSVLVSVLVVPAPPVSVVSLVVSVVSVVVSLVVVVVRSVVSVVVQDPVLVVLVVLLVCCVPVLVVVVVVVSCVECRHNRNAGSSVVSSVVSVSCCSNSSVSSVSSSNSSNVVRVVVVVVVVVVVVVVVD

Nearest PDB structures (foldseek):
  8jxo-assembly1_A  TM=1.004E+00  e=1.632E-36  Bilabrum
  8zao-assembly1_A  TM=9.619E-01  e=1.262E-15  Hyphochytrium catenoides
  8gi8-assembly1_A  TM=9.709E-01  e=6.069E-15  Hyphochytrium catenoides
  8zap-assembly1_B  TM=9.603E-01  e=1.057E-14  Hyphochytrium catenoides
  8zaq-assembly1_C  TM=9.599E-01  e=1.460E-14  Hyphochytrium catenoides

Secondary structure (DSSP, 8-state):
--S-TTSGGGSPTT--HHHHHHHHHHHHHHHHHHHHHHHHHHH-SSTT-----SS-S-GGGGHHHHHHHHHHHHHHHHHHHHHHHHHTSS--SS-TTTSTTSHHHHHHHHHHHHHHHHTT-SSHHHHHHHHHHHHHHHHHHHHS-HHHHHHHHHHHHHHHHHHHHHHHHHHHTSTTTS-HHHHHHHHHHHHIIIIIHHHHHHHGGGBSSSS-SB-HHHHHHHHHHHHIIIIIHHHHHHHHHHHHHHHHHHHHHHHHHHHHH-/--S-TTSGGGSPTT--HHHHHHHHHHHHHHHHHHHHHHHHHHH-SSTT-----SS-S-GGGGHHHHHHHHHHHHHHHHHHHHHHHHHTSS--SS-TTTSTTSHHHHHHHHHHHHHHHHTT-SSHHHHHHHHHHHHHHHHHHHHS-HHHHHHHHHHHHHHHHHHHHHHHHHHHTSTTTS-HHHHHHHHHHHHIIIIIHHHHHHHGGGBSSSS-SB-HHHHHHHHHHHHIIIIIHHHHHHHHHHHHHHHHHHHHHHHHHHHHH-/--S-TTSGGGSPTT--HHHHHHHHHHHHHHHHHHHHHHHHHHH-SSTT-----SS-S-GGGGHHHHHHHHHHHHHHHHHHHHHHHHHTSS--SS-TTTSTTSHHHHHHHHHHHHHHHHTT-SSHHHHHHHHHHHHHHHHHHHHS-HHHHHHHHHHHHHHHHHHHHHHHHHHHTSTTTS-HHHHHHHHHHHHIIIIIHHHHHHHGGGBSSSS-SB-HHHHHHHHHHHHIIIIIHHHHHHHHHHHHHHHHHHHHHHHHHHHHH-